Protein 4E1L (pdb70)

Secondary structure (DSSP, 8-state):
-PPPPEEEEEEEEPPPEETTSTTTTS-HHHHHHHHHHHHHHHTT--GGG--EEEEE----SSTT--HHHHHHHHTT--TTS-EEEE--GGGHHHHHHHHHHHHHHTTS-SEEEEEEEEETTTHHHHSBHHHHEEES-----TTEEEETTHHHHHHHHHHHHHHHT--HHHHHHHHHHHHHHHHHHHHTTTTTTTBPPEEEEEETTEEEEE-S-S---TT--HHHHHHPPBSSSTT-S-BTTSB---EEEEEEEEEEEHHHHHHHTPPPSEEEEEEEEEE--GGGTT-THHHHHHHHHHHTT--GGG-SEEEE--SBHHHHHHHHHHHT--GGGBSTT--HHHH---TTTHHHHHHHHHHHHHHHHT-SEEEEEEESSTTEEEEEEEE-/----EEEEEEEEPPPEETTSTTTTS-HHHHHHHHHHHHHHHTT--GGG--EEEEE----SSTT--HHHHHHHHTT--TTS-EEEE--GGGHHHHHHHHHHHHHHTTS-SEEEEEEEEETTTHHHHSBHHHHEEE----SEEEETTHHHHHHHHHHHHHHHT--HHHHHHHHHHHHHHHHHHHHTTTTTTTBPPEEEEETTEEEEEE-S-S---TT--HHHHHTPPBSSSTT-S-BSSSB---EEEEEEEEEEEHHHHHHTT---SEEEEEEEEEE--GGGTT-THHHHHHHHHHHHT--GGG-SEEEE--SBHHHHHHHHHHTT--GGGBSTT--HHHH---TTTHHHHHHHHHHHHHHHHT-SEEEEEEESSTTEEEEEEEE-/--PPPEEEEEEEEPPPEETTSTTTTS-HHHHHHHHHHHHHHHTT--GGG--EEEEE-STT--TT--HHHHHHHHTT--TTS-EEEE--GGGHHHHHHHHHHHHHHTTS-SEEEEEEEEESTTS------HHHHHHHHHHHHHT--HHHHHHHHHHHHHHHHHHHHTTTTTTTBPPEEE----EEE-S-S---TT--HHHHHTSPPSSSTT-S--SSSB---EEEEEEEEEEEHHHHHHHT---SEEEEEEEEEE--GGGTT-THHHHHHHHHHHHT--GGG-SEEEE--SBHHHHHHHHHHTT--GGGBSTT--HHHH---HHHHHHHHHHHHHHHHHHHT-SEEEEEEESSTTEEEEEEEE-/-PPPEEEEEEEEPPPEETTSTTTTS-HHHHHHHHHHHHHHHTT--GGG--EEEEE-SS---TT--HHHHHHHHTT--TTS-EEEE--GGGHHHHHHHHHHHHHHTSS-SEEEEEEEEESTT-S---HHHHHHHHHHHHHHT--HHHHHHHHHHHHHHHHHHHHTTTTTTTBPPEEEEEETTEEEEE-S-S---TT--HHHHTTSPPSSSTT-S--SSSB---EEEEEEEEEEEHHHHHHHT---SEEEEEEEEEE--GGGTT-THHHHHHHHHHHHT--GGG-SEEEE--SBHHHHHHHHHHTT--TTTBSTT--HHHH---HHHHHHHHHHHHHHHHHHHT-SEEEEEEESSTTEEEEEEEE-

CATH classification: 3.40.47.10 (+1 more: 3.40.47.10)

InterPro domains:
  IPR002155 Thiolase [PIRSF000429] (1-391)
  IPR002155 Thiolase [TIGR01930] (6-390)
  IPR002155 Thiolase [cd00751] (5-392)
  IPR016039 Thiolase-like [G3DSA:3.40.47.10] (4-276)
  IPR016039 Thiolase-like [G3DSA:3.40.47.10] (126-390)
  IPR016039 Thiolase-like [SSF53901] (3-270)
  IPR016039 Thiolase-like [SSF53901] (271-391)
  IPR020610 Thiolase, active site [PS00099] (374-387)
  IPR020613 Thiolase, conserved site [PS00737] (339-355)
  IPR020615 Thiolase, acyl-enzyme intermediate active site [PS00098] (84-102)
  IPR020616 Thiolase, N-terminal [PF00108] (4-262)
  IPR020617 Thiolase, C-terminal [PF02803] (271-391)

Nearest PDB structures (foldseek):
  4e1l-assembly1_B  TM=1.003E+00  e=1.264E-92  Clostridioides difficile 630
  4e1l-assembly1_A  TM=9.919E-01  e=3.173E-87  Clostridioides difficile 630
  4e1l-assembly1_D  TM=9.891E-01  e=6.386E-80  Clostridioides difficile 630
  4e1l-assembly1_C  TM=9.851E-01  e=5.908E-79  Clostridioides difficile 630
  8gqg-assembly1_A  TM=8.999E-01  e=3.278E-47  Pseudomonas aeruginosa PAO1

Structure (mmCIF, N/CA/C/O backbone):
data_4E1L
#
_entry.id   4E1L
#
_cell.length_a   103.32
_cell.length_b   78.92
_cell.length_c   127.03
_cell.angle_alpha   90.0
_cell.angle_beta   112.73
_cell.angle_gamma   90.0
#
_symmetry.space_group_name_H-M   'P 1 21 1'
#
loop_
_entity.id
_entity.type
_entity.pdbx_description
1 polymer 'Acetoacetyl-CoA thiolase 2'
2 non-polymer 'IODIDE ION'
3 water water
#
loop_
_atom_site.group_PDB
_atom_site.id
_atom_site.type_symbol
_atom_site.label_atom_id
_atom_site.label_alt_id
_atom_site.label_comp_id
_atom_site.label_asym_id
_atom_site.label_entity_id
_atom_site.label_seq_id
_atom_site.pdbx_PDB_ins_code
_atom_site.Cartn_x
_atom_site.Cartn_y
_atom_site.Cartn_z
_atom_site.occupancy
_atom_site.B_iso_or_equiv
_atom_site.auth_seq_id
_atom_site.auth_comp_id
_atom_site.auth_asym_id
_atom_site.auth_atom_id
_atom_site.pdbx_PDB_model_num
ATOM 1 N N . ASN A 1 2 ? 51.583 74.314 126.250 1.00 88.29 -1 ASN A N 1
ATOM 2 C CA . ASN A 1 2 ? 50.165 74.302 125.905 1.00 88.08 -1 ASN A CA 1
ATOM 3 C C . ASN A 1 2 ? 49.461 73.077 126.486 1.00 85.68 -1 ASN A C 1
ATOM 4 O O . ASN A 1 2 ? 49.911 71.948 126.299 1.00 87.07 -1 ASN A O 1
ATOM 9 N N . ALA A 1 3 ? 48.354 73.305 127.186 1.00 81.70 0 ALA A N 1
ATOM 10 C CA . ALA A 1 3 ? 47.663 72.242 127.913 1.00 77.83 0 ALA A CA 1
ATOM 11 C C . ALA A 1 3 ? 46.679 71.446 127.050 1.00 73.23 0 ALA A C 1
ATOM 12 O O . ALA A 1 3 ? 46.099 71.974 126.101 1.00 73.49 0 ALA A O 1
ATOM 14 N N . MET A 1 4 ? 46.497 70.172 127.391 1.00 87.48 1 MET A N 1
ATOM 15 C CA . MET A 1 4 ? 45.501 69.331 126.733 1.00 80.15 1 MET A CA 1
ATOM 16 C C . MET A 1 4 ? 44.132 69.524 127.367 1.00 74.61 1 MET A C 1
ATOM 17 O O . MET A 1 4 ? 43.991 69.525 128.595 1.00 76.20 1 MET A O 1
ATOM 22 N N . LYS A 1 5 ? 43.122 69.677 126.521 1.00 65.74 2 LYS A N 1
ATOM 23 C CA . LYS A 1 5 ? 41.776 69.962 126.989 1.00 59.16 2 LYS A CA 1
ATOM 24 C C . LYS A 1 5 ? 40.984 68.704 127.346 1.00 53.52 2 LYS A C 1
ATOM 25 O O . LYS A 1 5 ? 41.235 67.619 126.815 1.00 51.59 2 LYS A O 1
ATOM 31 N N . ASP A 1 6 ? 40.043 68.859 128.271 1.00 48.11 3 ASP A N 1
ATOM 32 C CA . ASP A 1 6 ? 39.099 67.802 128.598 1.00 46.89 3 ASP A CA 1
ATOM 33 C C . ASP A 1 6 ? 37.902 67.924 127.665 1.00 42.35 3 ASP A C 1
ATOM 34 O O . ASP A 1 6 ? 37.414 69.028 127.417 1.00 40.18 3 ASP A O 1
ATOM 39 N N . VAL A 1 7 ? 37.433 66.799 127.136 1.00 34.59 4 VAL A N 1
ATOM 40 C CA . VAL A 1 7 ? 36.287 66.841 126.239 1.00 29.86 4 VAL A CA 1
ATOM 41 C C . VAL A 1 7 ? 35.055 66.333 126.968 1.00 26.72 4 VAL A C 1
ATOM 42 O O . VAL A 1 7 ? 35.085 65.285 127.610 1.00 26.40 4 VAL A O 1
ATOM 46 N N . VAL A 1 8 ? 33.978 67.096 126.892 1.00 24.13 5 VAL A N 1
ATOM 47 C CA . VAL A 1 8 ? 32.736 66.689 127.512 1.00 26.20 5 VAL A CA 1
ATOM 48 C C . VAL A 1 8 ? 31.630 66.548 126.472 1.00 28.75 5 VAL A C 1
ATOM 49 O O . VAL A 1 8 ? 31.685 67.145 125.395 1.00 30.43 5 VAL A O 1
ATOM 53 N N . ILE A 1 9 ? 30.645 65.718 126.798 1.00 28.81 6 ILE A N 1
ATOM 54 C CA . ILE A 1 9 ? 29.438 65.559 126.001 1.00 26.94 6 ILE A CA 1
ATOM 55 C C . ILE A 1 9 ? 28.329 66.321 126.706 1.00 31.31 6 ILE A C 1
ATOM 56 O O . ILE A 1 9 ? 28.023 66.054 127.873 1.00 28.56 6 ILE A O 1
ATOM 61 N N . VAL A 1 10 ? 27.745 67.283 126.000 1.00 28.98 7 VAL A N 1
ATOM 62 C CA . VAL A 1 10 ? 26.751 68.169 126.575 1.00 28.44 7 VAL A CA 1
ATOM 63 C C . VAL A 1 10 ? 25.340 67.923 126.048 1.00 26.57 7 VAL A C 1
ATOM 64 O O . VAL A 1 10 ? 24.374 68.451 126.582 1.00 27.94 7 VAL A O 1
ATOM 68 N N . SER A 1 11 ? 25.215 67.114 125.007 1.00 27.45 8 SER A N 1
ATOM 69 C CA . SER A 1 11 ? 23.899 66.797 124.461 1.00 28.60 8 SER A CA 1
ATOM 70 C C . SER A 1 11 ? 23.990 65.457 123.731 1.00 29.25 8 SER A C 1
ATOM 71 O O . SER A 1 11 ? 25.043 65.128 123.179 1.00 28.39 8 SER A O 1
ATOM 74 N N . ALA A 1 12 ? 22.903 64.686 123.738 1.00 25.21 9 ALA A N 1
ATOM 75 C CA . ALA A 1 12 ? 22.919 63.331 123.177 1.00 26.77 9 ALA A CA 1
ATOM 76 C C . ALA A 1 12 ? 21.494 62.851 122.953 1.00 27.77 9 ALA A C 1
ATOM 77 O O . ALA A 1 12 ? 20.668 62.916 123.862 1.00 26.00 9 ALA A O 1
ATOM 79 N N . VAL A 1 13 ? 21.191 62.392 121.741 1.00 22.88 10 VAL A N 1
ATOM 80 C CA . VAL A 1 13 ? 19.826 61.990 121.393 1.00 25.13 10 VAL A CA 1
ATOM 81 C C . VAL A 1 13 ? 19.884 60.902 120.329 1.00 23.19 10 VAL A C 1
ATOM 82 O O . VAL A 1 13 ? 20.851 60.808 119.578 1.00 23.45 10 VAL A O 1
ATOM 86 N N . ARG A 1 14 ? 18.852 60.074 120.261 1.00 26.19 11 ARG A N 1
ATOM 87 C CA . ARG A 1 14 ? 18.743 59.134 119.144 1.00 24.71 11 ARG A CA 1
ATOM 88 C C . ARG A 1 14 ? 17.308 59.094 118.654 1.00 28.30 11 ARG A C 1
ATOM 89 O O . ARG A 1 14 ? 16.384 59.393 119.414 1.00 26.71 11 ARG A O 1
ATOM 97 N N . THR A 1 15 ? 17.115 58.733 117.387 1.00 21.21 12 THR A N 1
ATOM 98 C CA . THR A 1 15 ? 15.773 58.473 116.894 1.00 18.89 12 THR A CA 1
ATOM 99 C C . THR A 1 15 ? 15.403 57.109 117.440 1.00 22.44 12 THR A C 1
ATOM 100 O O . THR A 1 15 ? 16.286 56.376 117.894 1.00 23.69 12 THR A O 1
ATOM 104 N N . PRO A 1 16 ? 14.107 56.739 117.382 1.00 19.73 13 PRO A N 1
ATOM 105 C CA . PRO A 1 16 ? 13.811 55.312 117.551 1.00 22.54 13 PRO A CA 1
ATOM 106 C C . PRO A 1 16 ? 14.547 54.505 116.487 1.00 25.44 13 PRO A C 1
ATOM 107 O O . PRO A 1 16 ? 14.960 55.072 115.483 1.00 26.21 13 PRO A O 1
ATOM 111 N N . ILE A 1 17 ? 14.713 53.206 116.698 1.00 23.42 14 ILE A N 1
ATOM 112 C CA . ILE A 1 17 ? 15.288 52.357 115.662 1.00 22.07 14 ILE A CA 1
ATOM 113 C C . ILE A 1 17 ? 14.183 51.622 114.891 1.00 27.38 14 ILE A C 1
ATOM 114 O O . ILE A 1 17 ? 13.348 50.933 115.485 1.00 27.22 14 ILE A O 1
ATOM 119 N N . GLY A 1 18 ? 14.173 51.795 113.567 1.00 24.61 15 GLY A N 1
ATOM 120 C CA . GLY A 1 18 ? 13.157 51.199 112.711 1.00 24.10 15 GLY A CA 1
ATOM 121 C C . GLY A 1 18 ? 13.557 49.843 112.150 1.00 24.24 15 GLY A C 1
ATOM 122 O O . GLY A 1 18 ? 14.736 49.570 111.980 1.00 24.15 15 GLY A O 1
ATOM 123 N N . SER A 1 19 ? 12.573 48.986 111.892 1.00 26.41 16 SER A N 1
ATOM 124 C CA . SER A 1 19 ? 12.819 47.680 111.285 1.00 27.84 16 SER A CA 1
ATOM 125 C C . SER A 1 19 ? 13.014 47.813 109.778 1.00 29.40 16 SER A C 1
ATOM 126 O O . SER A 1 19 ? 12.661 48.838 109.188 1.00 26.00 16 SER A O 1
ATOM 129 N N . PHE A 1 20 ? 13.568 46.771 109.161 1.00 28.65 17 PHE A N 1
ATOM 130 C CA . PHE A 1 20 ? 13.853 46.782 107.722 1.00 29.63 17 PHE A CA 1
ATOM 131 C C . PHE A 1 20 ? 12.533 46.850 106.961 1.00 31.59 17 PHE A C 1
ATOM 132 O O . PHE A 1 20 ? 11.640 46.039 107.189 1.00 32.65 17 PHE A O 1
ATOM 140 N N . GLY A 1 21 ? 12.403 47.840 106.080 1.00 27.88 18 GLY A N 1
ATOM 141 C CA . GLY A 1 21 ? 11.151 48.089 105.389 1.00 28.88 18 GLY A CA 1
ATOM 142 C C . GLY A 1 21 ? 10.031 48.450 106.344 1.00 31.48 18 GLY A C 1
ATOM 143 O O . GLY A 1 21 ? 8.863 48.244 106.032 1.00 33.19 18 GLY A O 1
ATOM 144 N N . GLY A 1 22 ? 10.379 49.004 107.506 1.00 28.14 19 GLY A N 1
ATOM 145 C CA . GLY A 1 22 ? 9.377 49.353 108.500 1.00 27.76 19 GLY A CA 1
ATOM 146 C C . GLY A 1 22 ? 9.053 50.837 108.545 1.00 29.33 19 GLY A C 1
ATOM 147 O O . GLY A 1 22 ? 8.942 51.492 107.505 1.00 29.56 19 GLY A O 1
ATOM 148 N N . VAL A 1 23 ? 8.928 51.370 109.755 1.00 29.96 20 VAL A N 1
ATOM 149 C CA . VAL A 1 23 ? 8.405 52.719 109.961 1.00 31.24 20 VAL A CA 1
ATOM 150 C C . VAL A 1 23 ? 9.182 53.821 109.234 1.00 29.37 20 VAL A C 1
ATOM 151 O O . VAL A 1 23 ? 8.601 54.836 108.849 1.00 29.89 20 VAL A O 1
ATOM 155 N N . PHE A 1 24 ? 10.485 53.630 109.047 1.00 26.08 21 PHE A N 1
ATOM 156 C CA . PHE A 1 24 ? 11.316 54.659 108.426 1.00 25.87 21 PHE A CA 1
ATOM 157 C C . PHE A 1 24 ? 11.675 54.320 106.973 1.00 28.49 21 PHE A C 1
ATOM 158 O O . PHE A 1 24 ? 12.657 54.846 106.431 1.00 30.03 21 PHE A O 1
ATOM 166 N N . LYS A 1 25 ? 10.886 53.462 106.324 1.00 30.57 22 LYS A N 1
ATOM 167 C CA . LYS A 1 25 ? 11.174 53.124 104.925 1.00 33.83 22 LYS A CA 1
ATOM 168 C C . LYS A 1 25 ? 11.178 54.371 104.042 1.00 35.26 22 LYS A C 1
ATOM 169 O O . LYS A 1 25 ? 11.884 54.419 103.045 1.00 35.03 22 LYS A O 1
ATOM 175 N N . ASN A 1 26 ? 10.426 55.394 104.439 1.00 34.70 23 ASN A N 1
ATOM 176 C CA . ASN A 1 26 ? 10.348 56.628 103.653 1.00 32.68 23 ASN A CA 1
ATOM 177 C C . ASN A 1 26 ? 11.040 57.824 104.311 1.00 32.83 23 ASN A C 1
ATOM 178 O O . ASN A 1 26 ? 10.818 58.965 103.916 1.00 39.04 23 ASN A O 1
ATOM 183 N N . THR A 1 27 ? 11.866 57.567 105.316 1.00 28.96 24 THR A N 1
ATOM 184 C CA . THR A 1 27 ? 12.548 58.635 106.033 1.00 29.48 24 THR A CA 1
ATOM 185 C C . THR A 1 27 ? 14.050 58.425 105.881 1.00 29.13 24 THR A C 1
ATOM 186 O O . THR A 1 27 ? 14.642 57.604 106.576 1.00 27.82 24 THR A O 1
ATOM 190 N N . SER A 1 28 ? 14.661 59.173 104.971 1.00 29.08 25 SER A N 1
ATOM 191 C CA . SER A 1 28 ? 16.043 58.929 104.561 1.00 27.05 25 SER A CA 1
ATOM 192 C C . SER A 1 28 ? 17.051 59.040 105.709 1.00 28.51 25 SER A C 1
ATOM 193 O O . SER A 1 28 ? 16.741 59.583 106.769 1.00 27.77 25 SER A O 1
ATOM 196 N N . ALA A 1 29 ? 18.264 58.558 105.459 1.00 24.76 26 ALA A N 1
ATOM 197 C CA . ALA A 1 29 ? 19.358 58.674 106.411 1.00 26.33 26 ALA A CA 1
ATOM 198 C C . ALA A 1 29 ? 19.669 60.135 106.681 1.00 27.72 26 ALA A C 1
ATOM 199 O O . ALA A 1 29 ? 19.982 60.506 107.808 1.00 23.29 26 ALA A O 1
ATOM 201 N N . VAL A 1 30 ? 19.570 60.969 105.649 1.00 24.50 27 VAL A N 1
ATOM 202 C CA . VAL A 1 30 ? 19.727 62.414 105.842 1.00 22.29 27 VAL A CA 1
ATOM 203 C C . VAL A 1 30 ? 18.633 63.025 106.712 1.00 23.07 27 VAL A C 1
ATOM 204 O O . VAL A 1 30 ? 18.914 63.858 107.579 1.00 22.66 27 VAL A O 1
ATOM 208 N N . GLN A 1 31 ? 17.386 62.620 106.495 1.00 25.26 28 GLN A N 1
ATOM 209 C CA . GLN A 1 31 ? 16.288 63.144 107.311 1.00 27.55 28 GLN A CA 1
ATOM 210 C C . GLN A 1 31 ? 16.431 62.735 108.778 1.00 25.91 28 GLN A C 1
ATOM 211 O O . GLN A 1 31 ? 16.240 63.550 109.691 1.00 26.56 28 GLN A O 1
ATOM 217 N N . LEU A 1 32 ? 16.725 61.458 108.999 1.00 23.54 29 LEU A N 1
ATOM 218 C CA . LEU A 1 32 ? 16.895 60.924 110.354 1.00 23.68 29 LEU A CA 1
ATOM 219 C C . LEU A 1 32 ? 18.018 61.652 111.076 1.00 23.76 29 LEU A C 1
ATOM 220 O O . LEU A 1 32 ? 17.884 62.029 112.243 1.00 25.50 29 LEU A O 1
ATOM 225 N N . GLY A 1 33 ? 19.124 61.858 110.366 1.00 21.82 30 GLY A N 1
ATOM 226 C CA . GLY A 1 33 ? 20.264 62.559 110.921 1.00 20.15 30 GLY A CA 1
ATOM 227 C C . GLY A 1 33 ? 19.949 64.017 111.213 1.00 25.20 30 GLY A C 1
ATOM 228 O O . GLY A 1 33 ? 20.333 64.547 112.254 1.00 24.97 30 GLY A O 1
ATOM 229 N N . THR A 1 34 ? 19.239 64.668 110.295 1.00 25.71 31 THR A N 1
ATOM 230 C CA . THR A 1 34 ? 18.851 66.066 110.483 1.00 23.19 31 THR A CA 1
ATOM 231 C C . THR A 1 34 ? 17.959 66.229 111.722 1.00 28.93 31 THR A C 1
ATOM 232 O O . THR A 1 34 ? 18.173 67.131 112.541 1.00 31.38 31 THR A O 1
ATOM 236 N N . ILE A 1 35 ? 16.975 65.347 111.878 1.00 26.63 32 ILE A N 1
ATOM 237 C CA . ILE A 1 35 ? 16.114 65.397 113.061 1.00 30.42 32 ILE A CA 1
ATOM 238 C C . ILE A 1 35 ? 16.926 65.261 114.354 1.00 32.41 32 ILE A C 1
ATOM 239 O O . ILE A 1 35 ? 16.745 66.021 115.306 1.00 29.78 32 ILE A O 1
ATOM 244 N N . ALA A 1 36 ? 17.838 64.302 114.390 1.00 27.76 33 ALA A N 1
ATOM 245 C CA . ALA A 1 36 ? 18.639 64.112 115.598 1.00 26.75 33 ALA A CA 1
ATOM 246 C C . ALA A 1 36 ? 19.603 65.288 115.841 1.00 26.01 33 ALA A C 1
ATOM 247 O O . ALA A 1 36 ? 19.812 65.705 116.975 1.00 27.07 33 ALA A O 1
ATOM 249 N N . VAL A 1 37 ? 20.204 65.820 114.778 1.00 26.98 34 VAL A N 1
ATOM 250 C CA . VAL A 1 37 ? 21.103 66.966 114.943 1.00 25.55 34 VAL A CA 1
ATOM 251 C C . VAL A 1 37 ? 20.367 68.210 115.462 1.00 27.99 34 VAL A C 1
ATOM 252 O O . VAL A 1 37 ? 20.820 68.844 116.421 1.00 25.18 34 VAL A O 1
ATOM 256 N N . LYS A 1 38 ? 19.247 68.567 114.834 1.00 26.45 35 LYS A N 1
ATOM 257 C CA . LYS A 1 38 ? 18.468 69.727 115.293 1.00 27.13 35 LYS A CA 1
ATOM 258 C C . LYS A 1 38 ? 18.006 69.587 116.750 1.00 31.85 35 LYS A C 1
ATOM 259 O O . LYS A 1 38 ? 18.050 70.556 117.517 1.00 27.84 35 LYS A O 1
ATOM 265 N N . GLU A 1 39 ? 17.588 68.384 117.144 1.00 32.22 36 GLU A N 1
ATOM 266 C CA . GLU A 1 39 ? 17.160 68.157 118.531 1.00 32.20 36 GLU A CA 1
ATOM 267 C C . GLU A 1 39 ? 18.308 68.257 119.545 1.00 29.88 36 GLU A C 1
ATOM 268 O O . GLU A 1 39 ? 18.137 68.797 120.642 1.00 32.39 36 GLU A O 1
ATOM 274 N N . ALA A 1 40 ? 19.472 67.731 119.178 1.00 28.32 37 ALA A N 1
ATOM 275 C CA . ALA A 1 40 ? 20.655 67.805 120.022 1.00 27.80 37 ALA A CA 1
ATOM 276 C C . ALA A 1 40 ? 20.990 69.265 120.298 1.00 28.80 37 ALA A C 1
ATOM 277 O O . ALA A 1 40 ? 21.210 69.658 121.449 1.00 29.32 37 ALA A O 1
ATOM 279 N N . ILE A 1 41 ? 20.993 70.062 119.234 1.00 27.90 38 ILE A N 1
ATOM 280 C CA . ILE A 1 41 ? 21.253 71.493 119.327 1.00 29.37 38 ILE A CA 1
ATOM 281 C C . ILE A 1 41 ? 20.188 72.204 120.158 1.00 33.36 38 ILE A C 1
ATOM 282 O O . ILE A 1 41 ? 20.507 72.938 121.096 1.00 35.68 38 ILE A O 1
ATOM 287 N N . SER A 1 42 ? 18.926 71.975 119.816 1.00 32.26 39 SER A N 1
ATOM 288 C CA . SER A 1 42 ? 17.807 72.633 120.495 1.00 35.27 39 SER A CA 1
ATOM 289 C C . SER A 1 42 ? 17.744 72.377 122.006 1.00 32.78 39 SER A C 1
ATOM 290 O O . SER A 1 42 ? 17.461 73.287 122.791 1.00 33.05 39 SER A O 1
ATOM 293 N N . ARG A 1 43 ? 18.027 71.149 122.424 1.00 33.34 40 ARG A N 1
ATOM 294 C CA . ARG A 1 43 ? 17.912 70.799 123.842 1.00 36.12 40 ARG A CA 1
ATOM 295 C C . ARG A 1 43 ? 18.836 71.607 124.744 1.00 39.40 40 ARG A C 1
ATOM 296 O O . ARG A 1 43 ? 18.563 71.785 125.930 1.00 41.09 40 ARG A O 1
ATOM 304 N N . VAL A 1 44 ? 19.938 72.093 124.193 1.00 34.94 41 VAL A N 1
ATOM 305 C CA . VAL A 1 44 ? 20.877 72.841 125.009 1.00 34.54 41 VAL A CA 1
ATOM 306 C C . VAL A 1 44 ? 20.919 74.294 124.550 1.00 33.76 41 VAL A C 1
ATOM 307 O O . VAL A 1 44 ? 21.805 75.042 124.935 1.00 38.33 41 VAL A O 1
ATOM 311 N N . GLY A 1 45 ? 19.946 74.676 123.725 1.00 34.28 42 GLY A N 1
ATOM 312 C CA . GLY A 1 45 ? 19.838 76.038 123.215 1.00 34.92 42 GLY A CA 1
ATOM 313 C C . GLY A 1 45 ? 21.108 76.587 122.583 1.00 35.51 42 GLY A C 1
ATOM 314 O O . GLY A 1 45 ? 21.468 77.748 122.778 1.00 36.42 42 GLY A O 1
ATOM 315 N N . LEU A 1 46 ? 21.794 75.749 121.815 1.00 30.46 43 LEU A N 1
ATOM 316 C CA . LEU A 1 46 ? 23.091 76.117 121.271 1.00 33.52 43 LEU A CA 1
ATOM 317 C C . LEU A 1 46 ? 22.938 77.025 120.054 1.00 35.20 43 LEU A C 1
ATOM 318 O O . LEU A 1 46 ? 22.166 76.736 119.136 1.00 38.12 43 LEU A O 1
ATOM 323 N N . ASN A 1 47 ? 23.662 78.137 120.059 1.00 34.59 44 ASN A N 1
ATOM 324 C CA . ASN A 1 47 ? 23.722 79.002 118.889 1.00 38.10 44 ASN A CA 1
ATOM 325 C C . ASN A 1 47 ? 24.479 78.307 117.751 1.00 35.52 44 ASN A C 1
ATOM 326 O O . ASN A 1 47 ? 25.577 77.795 117.955 1.00 35.27 44 ASN A O 1
ATOM 331 N N . LEU A 1 48 ? 23.890 78.300 116.561 1.00 33.52 45 LEU A N 1
ATOM 332 C CA . LEU A 1 48 ? 24.501 77.662 115.394 1.00 36.36 45 LEU A CA 1
ATOM 333 C C . LEU A 1 48 ? 25.891 78.208 115.058 1.00 37.61 45 LEU A C 1
ATOM 334 O O . LEU A 1 48 ? 26.699 77.516 114.432 1.00 34.07 45 LEU A O 1
ATOM 339 N N . SER A 1 49 ? 26.159 79.446 115.476 1.00 34.20 46 SER A N 1
ATOM 340 C CA . SER A 1 49 ? 27.422 80.112 115.171 1.00 33.69 46 SER A CA 1
ATOM 341 C C . SER A 1 49 ? 28.585 79.558 116.000 1.00 35.15 46 SER A C 1
ATOM 342 O O . SER A 1 49 ? 29.747 79.830 115.708 1.00 38.22 46 SER A O 1
ATOM 345 N N . GLU A 1 50 ? 28.264 78.778 117.027 1.00 33.91 47 GLU A N 1
ATOM 346 C CA . GLU A 1 50 ? 29.279 78.166 117.892 1.00 33.78 47 GLU A CA 1
ATOM 347 C C . GLU A 1 50 ? 29.826 76.827 117.392 1.00 31.21 47 GLU A C 1
ATOM 348 O O . GLU A 1 50 ? 30.849 76.349 117.888 1.00 33.38 47 GLU A O 1
ATOM 354 N N . ILE A 1 51 ? 29.148 76.218 116.422 1.00 27.59 48 ILE A N 1
ATOM 355 C CA . ILE A 1 51 ? 29.545 74.893 115.926 1.00 24.82 48 ILE A CA 1
ATOM 356 C C . ILE A 1 51 ? 30.769 74.993 115.015 1.00 27.31 48 ILE A C 1
ATOM 357 O O . ILE A 1 51 ? 30.749 75.728 114.033 1.00 30.39 48 ILE A O 1
ATOM 362 N N . ASP A 1 52 ? 31.825 74.249 115.344 1.00 26.93 49 ASP A N 1
ATOM 363 C CA . ASP A 1 52 ? 33.083 74.304 114.588 1.00 26.59 49 ASP A CA 1
ATOM 364 C C . ASP A 1 52 ? 33.200 73.206 113.525 1.00 26.85 49 ASP A C 1
ATOM 365 O O . ASP A 1 52 ? 33.804 73.407 112.469 1.00 28.66 49 ASP A O 1
ATOM 370 N N . GLU A 1 53 ? 32.625 72.042 113.800 1.00 27.28 50 GLU A N 1
ATOM 371 C CA . GLU A 1 53 ? 32.749 70.928 112.867 1.00 24.82 50 GLU A CA 1
ATOM 372 C C . GLU A 1 53 ? 31.634 69.906 113.082 1.00 27.42 50 GLU A C 1
ATOM 373 O O . GLU A 1 53 ? 31.054 69.812 114.169 1.00 24.09 50 GLU A O 1
ATOM 379 N N . VAL A 1 54 ? 31.360 69.133 112.039 1.00 22.05 51 VAL A N 1
ATOM 380 C CA . VAL A 1 54 ? 30.348 68.087 112.070 1.00 22.03 51 VAL A CA 1
ATOM 381 C C . VAL A 1 54 ? 30.983 66.815 111.515 1.00 23.26 51 VAL A C 1
ATOM 382 O O . VAL A 1 54 ? 31.575 66.840 110.444 1.00 25.04 51 VAL A O 1
ATOM 386 N N . ILE A 1 55 ? 30.885 65.717 112.259 1.00 21.74 52 ILE A N 1
ATOM 387 C CA . ILE A 1 55 ? 31.483 64.446 111.865 1.00 25.26 52 ILE A CA 1
ATOM 388 C C . ILE A 1 55 ? 30.462 63.340 112.073 1.00 24.58 52 ILE A C 1
ATOM 389 O O . ILE A 1 55 ? 30.106 63.009 113.208 1.00 24.69 52 ILE A O 1
ATOM 394 N N . ILE A 1 56 ? 29.979 62.762 110.980 1.00 22.18 53 ILE A N 1
ATOM 395 C CA . ILE A 1 56 ? 28.858 61.838 111.087 1.00 22.94 53 ILE A CA 1
ATOM 396 C C . ILE A 1 56 ? 29.129 60.509 110.387 1.00 23.73 53 ILE A C 1
ATOM 397 O O . ILE A 1 56 ? 29.566 60.476 109.230 1.00 22.06 53 ILE A O 1
ATOM 402 N N . GLY A 1 57 ? 28.883 59.416 111.109 1.00 25.24 54 GLY A N 1
ATOM 403 C CA . GLY A 1 57 ? 29.005 58.079 110.555 1.00 18.44 54 GLY A CA 1
ATOM 404 C C . GLY A 1 57 ? 27.887 57.737 109.581 1.00 19.31 54 GLY A C 1
ATOM 405 O O . GLY A 1 57 ? 26.725 58.083 109.795 1.00 20.32 54 GLY A O 1
ATOM 406 N N . ASN A 1 58 ? 28.248 57.067 108.495 1.00 22.14 55 ASN A N 1
ATOM 407 C CA . ASN A 1 58 ? 27.279 56.557 107.537 1.00 24.38 55 ASN A CA 1
ATOM 408 C C . ASN A 1 58 ? 27.997 55.582 106.614 1.00 22.42 55 ASN A C 1
ATOM 409 O O . ASN A 1 58 ? 29.088 55.880 106.144 1.00 26.83 55 ASN A O 1
ATOM 414 N N . VAL A 1 59 ? 27.412 54.415 106.370 1.00 19.69 56 VAL A N 1
ATOM 415 C CA . VAL A 1 59 ? 28.116 53.411 105.586 1.00 21.30 56 VAL A CA 1
ATOM 416 C C . VAL A 1 59 ? 27.675 53.360 104.122 1.00 25.10 56 VAL A C 1
ATOM 417 O O . VAL A 1 59 ? 28.499 53.377 103.223 1.00 26.65 56 VAL A O 1
ATOM 421 N N . LEU A 1 60 ? 26.369 53.320 103.897 1.00 25.73 57 LEU A N 1
ATOM 422 C CA . LEU A 1 60 ? 25.830 53.013 102.582 1.00 33.83 57 LEU A CA 1
ATOM 423 C C . LEU A 1 60 ? 25.494 54.279 101.785 1.00 48.69 57 LEU A C 1
ATOM 424 O O . LEU A 1 60 ? 24.424 54.853 101.946 1.00 55.74 57 LEU A O 1
ATOM 429 N N . GLN A 1 61 ? 26.411 54.717 100.932 1.00 58.88 58 GLN A N 1
ATOM 430 C CA . GLN A 1 61 ? 26.202 55.940 100.150 1.00 63.56 58 GLN A CA 1
ATOM 431 C C . GLN A 1 61 ? 25.969 55.630 98.668 1.00 63.72 58 GLN A C 1
ATOM 432 O O . GLN A 1 61 ? 26.480 54.638 98.144 1.00 53.44 58 GLN A O 1
ATOM 438 N N . THR A 1 62 ? 25.225 56.504 97.993 1.00 74.12 59 THR A N 1
ATOM 439 C CA . THR A 1 62 ? 24.831 56.280 96.602 1.00 82.92 59 THR A CA 1
ATOM 440 C C . THR A 1 62 ? 25.998 56.362 95.611 1.00 86.43 59 THR A C 1
ATOM 441 O O . THR A 1 62 ? 25.823 56.100 94.422 1.00 88.23 59 THR A O 1
ATOM 445 N N . GLY A 1 63 ? 27.180 56.726 96.098 1.00 86.01 60 GLY A N 1
ATOM 446 C CA . GLY A 1 63 ? 28.367 56.768 95.261 1.00 85.04 60 GLY A CA 1
ATOM 447 C C . GLY A 1 63 ? 29.487 57.589 95.870 1.00 80.84 60 GLY A C 1
ATOM 448 O O . GLY A 1 63 ? 29.334 58.156 96.950 1.00 78.67 60 GLY A O 1
ATOM 449 N N . LEU A 1 64 ? 30.621 57.645 95.180 1.00 79.56 61 LEU A N 1
ATOM 450 C CA . LEU A 1 64 ? 31.727 58.488 95.613 1.00 79.28 61 LEU A CA 1
ATOM 451 C C . LEU A 1 64 ? 31.347 59.952 95.431 1.00 76.48 61 LEU A C 1
ATOM 452 O O . LEU A 1 64 ? 30.581 60.296 94.531 1.00 76.25 61 LEU A O 1
ATOM 457 N N . GLY A 1 65 ? 31.872 60.813 96.293 1.00 73.20 62 GLY A N 1
ATOM 458 C CA . GLY A 1 65 ? 31.598 62.233 96.187 1.00 70.80 62 GLY A CA 1
ATOM 459 C C . GLY A 1 65 ? 30.435 62.694 97.045 1.00 67.09 62 GLY A C 1
ATOM 460 O O . GLY A 1 65 ? 30.159 63.890 97.131 1.00 66.30 62 GLY A O 1
ATOM 461 N N . GLN A 1 66 ? 29.751 61.750 97.684 1.00 63.27 63 GLN A N 1
ATOM 462 C CA . GLN A 1 66 ? 28.631 62.096 98.551 1.00 56.85 63 GLN A CA 1
ATOM 463 C C . GLN A 1 66 ? 29.092 62.404 99.976 1.00 50.15 63 GLN A C 1
ATOM 464 O O . GLN A 1 66 ? 29.851 61.644 100.579 1.00 55.53 63 GLN A O 1
ATOM 470 N N . ASN A 1 67 ? 28.633 63.530 100.510 1.00 41.25 64 ASN A N 1
ATOM 471 C CA . ASN A 1 67 ? 28.977 63.928 101.869 1.00 36.17 64 ASN A CA 1
ATOM 472 C C . ASN A 1 67 ? 27.690 64.074 102.676 1.00 31.38 64 ASN A C 1
ATOM 473 O O . ASN A 1 67 ? 27.140 65.168 102.809 1.00 30.75 64 ASN A O 1
ATOM 478 N N . VAL A 1 68 ? 27.197 62.948 103.176 1.00 22.27 65 VAL A N 1
ATOM 479 C CA . VAL A 1 68 ? 25.955 62.920 103.936 1.00 25.69 65 VAL A CA 1
ATOM 480 C C . VAL A 1 68 ? 26.043 63.859 105.143 1.00 24.52 65 VAL A C 1
ATOM 481 O O . VAL A 1 68 ? 25.089 64.561 105.441 1.00 25.93 65 VAL A O 1
ATOM 485 N N . ALA A 1 69 ? 27.194 63.888 105.816 1.00 23.70 66 ALA A N 1
ATOM 486 C CA . ALA A 1 69 ? 27.354 64.783 106.966 1.00 23.73 66 ALA A CA 1
ATOM 487 C C . ALA A 1 69 ? 27.141 66.239 106.578 1.00 26.32 66 ALA A C 1
ATOM 488 O O . ALA A 1 69 ? 26.497 66.984 107.308 1.00 27.47 66 ALA A O 1
ATOM 490 N N . ARG A 1 70 ? 27.664 66.644 105.421 1.00 26.12 67 ARG A N 1
ATOM 491 C CA . ARG A 1 70 ? 27.507 68.034 104.988 1.00 29.45 67 ARG A CA 1
ATOM 492 C C . ARG A 1 70 ? 26.050 68.366 104.633 1.00 28.85 67 ARG A C 1
ATOM 493 O O . ARG A 1 70 ? 25.568 69.466 104.928 1.00 29.57 67 ARG A O 1
ATOM 501 N N . GLN A 1 71 ? 25.358 67.416 104.008 1.00 28.57 68 GLN A N 1
ATOM 502 C CA . GLN A 1 71 ? 23.941 67.574 103.687 1.00 30.10 68 GLN A CA 1
ATOM 503 C C . GLN A 1 71 ? 23.148 67.782 104.964 1.00 27.41 68 GLN A C 1
ATOM 504 O O . GLN A 1 71 ? 22.289 68.666 105.059 1.00 28.14 68 GLN A O 1
ATOM 510 N N . ILE A 1 72 ? 23.446 66.965 105.965 1.00 28.28 69 ILE A N 1
ATOM 511 C CA . ILE A 1 72 ? 22.778 67.095 107.246 1.00 26.65 69 ILE A CA 1
ATOM 512 C C . ILE A 1 72 ? 23.056 68.459 107.878 1.00 25.82 69 ILE A C 1
ATOM 513 O O . ILE A 1 72 ? 22.140 69.119 108.374 1.00 26.55 69 ILE A O 1
ATOM 518 N N . ALA A 1 73 ? 24.317 68.886 107.864 1.00 25.07 70 ALA A N 1
ATOM 519 C CA . ALA A 1 73 ? 24.686 70.142 108.528 1.00 29.80 70 ALA A CA 1
ATOM 520 C C . ALA A 1 73 ? 23.969 71.327 107.877 1.00 28.33 70 ALA A C 1
ATOM 521 O O . ALA A 1 73 ? 23.528 72.256 108.558 1.00 30.84 70 ALA A O 1
ATOM 523 N N . ILE A 1 74 ? 23.853 71.271 106.556 1.00 27.95 71 ILE A N 1
ATOM 524 C CA . ILE A 1 74 ? 23.158 72.295 105.785 1.00 34.79 71 ILE A CA 1
ATOM 525 C C . ILE A 1 74 ? 21.671 72.297 106.134 1.00 34.87 71 ILE A C 1
ATOM 526 O O . ILE A 1 74 ? 21.115 73.335 106.497 1.00 33.90 71 ILE A O 1
ATOM 531 N N . ASN A 1 75 ? 21.040 71.127 106.051 1.00 35.83 72 ASN A N 1
ATOM 532 C CA . ASN A 1 75 ? 19.647 70.967 106.473 1.00 35.91 72 ASN A CA 1
ATOM 533 C C . ASN A 1 75 ? 19.387 71.453 107.892 1.00 33.86 72 ASN A C 1
ATOM 534 O O . ASN A 1 75 ? 18.297 71.921 108.213 1.00 35.49 72 ASN A O 1
ATOM 539 N N . ALA A 1 76 ? 20.391 71.341 108.748 1.00 29.24 73 ALA A N 1
ATOM 540 C CA . ALA A 1 76 ? 20.233 71.766 110.135 1.00 26.87 73 ALA A CA 1
ATOM 541 C C . ALA A 1 76 ? 20.482 73.260 110.305 1.00 36.50 73 ALA A C 1
ATOM 542 O O . ALA A 1 76 ? 20.362 73.793 111.412 1.00 40.01 73 ALA A O 1
ATOM 544 N N . GLY A 1 77 ? 20.855 73.929 109.219 1.00 37.72 74 GLY A N 1
ATOM 545 C CA . GLY A 1 77 ? 21.101 75.360 109.271 1.00 41.33 74 GLY A CA 1
ATOM 546 C C . GLY A 1 77 ? 22.474 75.754 109.795 1.00 40.13 74 GLY A C 1
ATOM 547 O O . GLY A 1 77 ? 22.685 76.896 110.198 1.00 40.65 74 GLY A O 1
ATOM 548 N N . ILE A 1 78 ? 23.417 74.819 109.787 1.00 34.88 75 ILE A N 1
ATOM 549 C CA . ILE A 1 78 ? 24.787 75.139 110.180 1.00 36.12 75 ILE A CA 1
ATOM 550 C C . ILE A 1 78 ? 25.485 75.862 109.022 1.00 33.61 75 ILE A C 1
ATOM 551 O O . ILE A 1 78 ? 25.333 75.471 107.861 1.00 30.21 75 ILE A O 1
ATOM 556 N N . PRO A 1 79 ? 26.226 76.942 109.328 1.00 35.35 76 PRO A N 1
ATOM 557 C CA . PRO A 1 79 ? 26.847 77.764 108.280 1.00 36.42 76 PRO A CA 1
ATOM 558 C C . PRO A 1 79 ? 27.711 76.958 107.313 1.00 35.09 76 PRO A C 1
ATOM 559 O O . PRO A 1 79 ? 28.411 76.028 107.731 1.00 30.62 76 PRO A O 1
ATOM 563 N N . ASN A 1 80 ? 27.660 77.317 106.032 1.00 30.42 77 ASN A N 1
ATOM 564 C CA . ASN A 1 80 ? 28.370 76.574 104.999 1.00 31.78 77 ASN A CA 1
ATOM 565 C C . ASN A 1 80 ? 29.881 76.573 105.181 1.00 31.50 77 ASN A C 1
ATOM 566 O O . ASN A 1 80 ? 30.581 75.713 104.637 1.00 29.55 77 ASN A O 1
ATOM 571 N N . SER A 1 81 ? 30.382 77.540 105.945 1.00 31.15 78 SER A N 1
ATOM 572 C CA . SER A 1 81 ? 31.809 77.650 106.204 1.00 25.49 78 SER A CA 1
ATOM 573 C C . SER A 1 81 ? 32.298 76.514 107.104 1.00 23.77 78 SER A C 1
ATOM 574 O O . SER A 1 81 ? 33.476 76.185 107.098 1.00 27.84 78 SER A O 1
ATOM 577 N N . VAL A 1 82 ? 31.390 75.925 107.879 1.00 24.03 79 VAL A N 1
ATOM 578 C CA . VAL A 1 82 ? 31.743 74.817 108.768 1.00 26.72 79 VAL A CA 1
ATOM 579 C C . VAL A 1 82 ? 32.029 73.548 107.965 1.00 26.78 79 VAL A C 1
ATOM 580 O O . VAL A 1 82 ? 31.232 73.149 107.111 1.00 26.70 79 VAL A O 1
ATOM 584 N N . PRO A 1 83 ? 33.189 72.923 108.213 1.00 26.96 80 PRO A N 1
ATOM 585 C CA . PRO A 1 83 ? 33.491 71.667 107.520 1.00 27.77 80 PRO A CA 1
ATOM 586 C C . PRO A 1 83 ? 32.768 70.484 108.155 1.00 28.59 80 PRO A C 1
ATOM 587 O O . PRO A 1 83 ? 32.657 70.396 109.380 1.00 25.79 80 PRO A O 1
ATOM 591 N N . SER A 1 84 ? 32.281 69.584 107.309 1.00 27.80 81 SER A N 1
ATOM 592 C CA . SER A 1 84 ? 31.603 68.390 107.768 1.00 29.58 81 SER A CA 1
ATOM 593 C C . SER A 1 84 ? 32.236 67.197 107.100 1.00 31.18 81 SER A C 1
ATOM 594 O O . SER A 1 84 ? 32.641 67.278 105.941 1.00 31.58 81 SER A O 1
ATOM 597 N N . TYR A 1 85 ? 32.321 66.089 107.828 1.00 27.09 82 TYR A N 1
ATOM 598 C CA . TYR A 1 85 ? 32.951 64.882 107.307 1.00 25.63 82 TYR A CA 1
ATOM 599 C C . TYR A 1 85 ? 32.095 63.664 107.547 1.00 28.03 82 TYR A C 1
ATOM 600 O O . TYR A 1 85 ? 31.542 63.484 108.635 1.00 24.72 82 TYR A O 1
ATOM 609 N N . THR A 1 86 ? 32.001 62.814 106.534 1.00 24.49 83 THR A N 1
ATOM 610 C CA . THR A 1 86 ? 31.262 61.582 106.683 1.00 21.82 83 THR A CA 1
ATOM 611 C C . THR A 1 86 ? 32.242 60.458 106.966 1.00 24.17 83 THR A C 1
ATOM 612 O O . THR A 1 86 ? 33.238 60.294 106.268 1.00 23.88 83 THR A O 1
ATOM 616 N N . VAL A 1 87 ? 31.971 59.700 108.020 1.00 23.01 84 VAL A N 1
ATOM 617 C CA . VAL A 1 87 ? 32.846 58.611 108.403 1.00 24.40 84 VAL A CA 1
ATOM 618 C C . VAL A 1 87 ? 32.241 57.294 107.975 1.00 24.82 84 VAL A C 1
ATOM 619 O O . VAL A 1 87 ? 31.156 56.914 108.406 1.00 27.66 84 VAL A O 1
ATOM 623 N N . ASN A 1 88 ? 32.939 56.601 107.094 1.00 25.74 85 ASN A N 1
ATOM 624 C CA . ASN A 1 88 ? 32.582 55.240 106.796 1.00 32.26 85 ASN A CA 1
ATOM 625 C C . ASN A 1 88 ? 33.670 54.347 107.386 1.00 39.66 85 ASN A C 1
ATOM 626 O O . ASN A 1 88 ? 34.768 54.219 106.834 1.00 41.22 85 ASN A O 1
ATOM 631 N N . LYS A 1 89 ? 33.359 53.754 108.530 1.00 41.92 86 LYS A N 1
ATOM 632 C CA . LYS A 1 89 ? 34.240 52.791 109.167 1.00 44.24 86 LYS A CA 1
ATOM 633 C C . LYS A 1 89 ? 33.380 51.606 109.536 1.00 43.94 86 LYS A C 1
ATOM 634 O O . LYS A 1 89 ? 33.516 51.040 110.633 1.00 45.51 86 LYS A O 1
ATOM 640 N N . LEU A 1 90 ? 32.466 51.266 108.626 1.00 37.28 87 LEU A N 1
ATOM 641 C CA . LEU A 1 90 ? 31.556 50.151 108.824 1.00 42.76 87 LEU A CA 1
ATOM 642 C C . LEU A 1 90 ? 30.832 50.189 110.174 1.00 41.79 87 LEU A C 1
ATOM 643 O O . LEU A 1 90 ? 30.225 51.222 110.552 1.00 34.17 87 LEU A O 1
ATOM 648 N N . CYS A 1 91 ? 30.927 49.072 110.901 1.00 33.34 88 CYS A N 1
ATOM 649 C CA A CYS A 1 91 ? 30.159 48.934 112.136 0.47 35.58 88 CYS A CA 1
ATOM 650 C CA B CYS A 1 91 ? 30.230 48.873 112.178 0.53 36.02 88 CYS A CA 1
ATOM 651 C C . CYS A 1 91 ? 30.484 49.988 113.193 1.00 32.09 88 CYS A C 1
ATOM 652 O O . CYS A 1 91 ? 29.607 50.375 113.963 1.00 34.32 88 CYS A O 1
ATOM 657 N N . GLY A 1 92 ? 31.712 50.476 113.221 1.00 26.90 89 GLY A N 1
ATOM 658 C CA . GLY A 1 92 ? 32.077 51.414 114.267 1.00 25.58 89 GLY A CA 1
ATOM 659 C C . GLY A 1 92 ? 32.007 52.879 113.900 1.00 23.74 89 GLY A C 1
ATOM 660 O O . GLY A 1 92 ? 32.447 53.712 114.690 1.00 25.92 89 GLY A O 1
ATOM 661 N N . SER A 1 93 ? 31.454 53.203 112.725 1.00 22.52 90 SER A N 1
ATOM 662 C CA . SER A 1 93 ? 31.447 54.595 112.236 1.00 20.36 90 SER A CA 1
ATOM 663 C C . SER A 1 93 ? 30.927 55.608 113.241 1.00 21.56 90 SER A C 1
ATOM 664 O O . SER A 1 93 ? 31.499 56.682 113.391 1.00 24.14 90 SER A O 1
ATOM 667 N N . GLY A 1 94 ? 29.824 55.275 113.899 1.00 18.69 91 GLY A N 1
ATOM 668 C CA . GLY A 1 94 ? 29.196 56.194 114.824 1.00 20.59 91 GLY A CA 1
ATOM 669 C C . GLY A 1 94 ? 30.026 56.500 116.066 1.00 22.97 91 GLY A C 1
ATOM 670 O O . GLY A 1 94 ? 29.939 57.600 116.621 1.00 22.70 91 GLY A O 1
ATOM 671 N N . LEU A 1 95 ? 30.821 55.539 116.525 1.00 21.48 92 LEU A N 1
ATOM 672 C CA . LEU A 1 95 ? 31.665 55.792 117.701 1.00 20.60 92 LEU A CA 1
ATOM 673 C C . LEU A 1 95 ? 33.012 56.397 117.265 1.00 23.16 92 LEU A C 1
ATOM 674 O O . LEU A 1 95 ? 33.597 57.227 117.964 1.00 22.65 92 LEU A O 1
ATOM 679 N N . LYS A 1 96 ? 33.502 55.972 116.106 1.00 20.81 93 LYS A N 1
ATOM 680 C CA . LYS A 1 96 ? 34.706 56.574 115.521 1.00 22.87 93 LYS A CA 1
ATOM 681 C C . LYS A 1 96 ? 34.525 58.085 115.295 1.00 18.30 93 LYS A C 1
ATOM 682 O O . LYS A 1 96 ? 35.440 58.884 115.559 1.00 21.42 93 LYS A O 1
ATOM 688 N N . SER A 1 97 ? 33.335 58.476 114.848 1.00 18.89 94 SER A N 1
ATOM 689 C CA . SER A 1 97 ? 33.017 59.897 114.688 1.00 25.12 94 SER A CA 1
ATOM 690 C C . SER A 1 97 ? 33.186 60.681 115.992 1.00 23.89 94 SER A C 1
ATOM 691 O O . SER A 1 97 ? 33.693 61.805 115.990 1.00 19.12 94 SER A O 1
ATOM 694 N N . VAL A 1 98 ? 32.741 60.083 117.091 1.00 21.81 95 VAL A N 1
ATOM 695 C CA . VAL A 1 98 ? 32.856 60.706 118.404 1.00 21.45 95 VAL A CA 1
ATOM 696 C C . VAL A 1 98 ? 34.330 60.851 118.787 1.00 18.54 95 VAL A C 1
ATOM 697 O O . VAL A 1 98 ? 34.766 61.908 119.247 1.00 24.52 95 VAL A O 1
ATOM 701 N N . GLN A 1 99 ? 35.091 59.784 118.575 1.00 23.34 96 GLN A N 1
ATOM 702 C CA . GLN A 1 99 ? 36.531 59.789 118.821 1.00 25.90 96 GLN A CA 1
ATOM 703 C C . GLN A 1 99 ? 37.269 60.859 118.006 1.00 22.57 96 GLN A C 1
ATOM 704 O O . GLN A 1 99 ? 38.119 61.581 118.530 1.00 22.96 96 GLN A O 1
ATOM 710 N N . LEU A 1 100 ? 36.956 60.952 116.720 1.00 21.42 97 LEU A N 1
ATOM 711 C CA . LEU A 1 100 ? 37.565 61.971 115.855 1.00 22.89 97 LEU A CA 1
ATOM 712 C C . LEU A 1 100 ? 37.197 63.379 116.305 1.00 25.98 97 LEU A C 1
ATOM 713 O O . LEU A 1 100 ? 38.000 64.308 116.208 1.00 27.70 97 LEU A O 1
ATOM 718 N N . ALA A 1 101 ? 35.965 63.536 116.776 1.00 22.99 98 ALA A N 1
ATOM 719 C CA . ALA A 1 101 ? 35.510 64.828 117.263 1.00 24.81 98 ALA A CA 1
ATOM 720 C C . ALA A 1 101 ? 36.302 65.225 118.512 1.00 27.19 98 ALA A C 1
ATOM 721 O O . ALA A 1 101 ? 36.734 66.380 118.638 1.00 24.22 98 ALA A O 1
ATOM 723 N N . ALA A 1 102 ? 36.497 64.268 119.424 1.00 25.58 99 ALA A N 1
ATOM 724 C CA . ALA A 1 102 ? 37.225 64.541 120.681 1.00 23.44 99 ALA A CA 1
ATOM 725 C C . ALA A 1 102 ? 38.696 64.892 120.424 1.00 28.23 99 ALA A C 1
ATOM 726 O O . ALA A 1 102 ? 39.224 65.832 121.024 1.00 26.58 99 ALA A O 1
ATOM 728 N N . GLN A 1 103 ? 39.344 64.137 119.534 1.00 25.11 100 GLN A N 1
ATOM 729 C CA . GLN A 1 103 ? 40.719 64.416 119.123 1.00 25.20 100 GLN A CA 1
ATOM 730 C C . GLN A 1 103 ? 40.869 65.829 118.600 1.00 22.79 100 GLN A C 1
ATOM 731 O O . GLN A 1 103 ? 41.892 66.472 118.836 1.00 28.41 100 GLN A O 1
ATOM 737 N N . SER A 1 104 ? 39.891 66.271 117.806 1.00 24.43 101 SER A N 1
ATOM 738 C CA . SER A 1 104 ? 39.956 67.594 117.183 1.00 26.91 101 SER A CA 1
ATOM 739 C C . SER A 1 104 ? 39.759 68.705 118.203 1.00 27.27 101 SER A C 1
ATOM 740 O O . SER A 1 104 ? 40.082 69.853 117.943 1.00 26.77 101 SER A O 1
ATOM 743 N N . ILE A 1 105 ? 39.189 68.369 119.352 1.00 27.87 102 ILE A N 1
ATOM 744 C CA . ILE A 1 105 ? 39.016 69.355 120.408 1.00 27.37 102 ILE A CA 1
ATOM 745 C C . ILE A 1 105 ? 40.294 69.433 121.226 1.00 29.07 102 ILE A C 1
ATOM 746 O O . ILE A 1 105 ? 40.801 70.518 121.511 1.00 30.11 102 ILE A O 1
ATOM 751 N N . THR A 1 106 ? 40.823 68.268 121.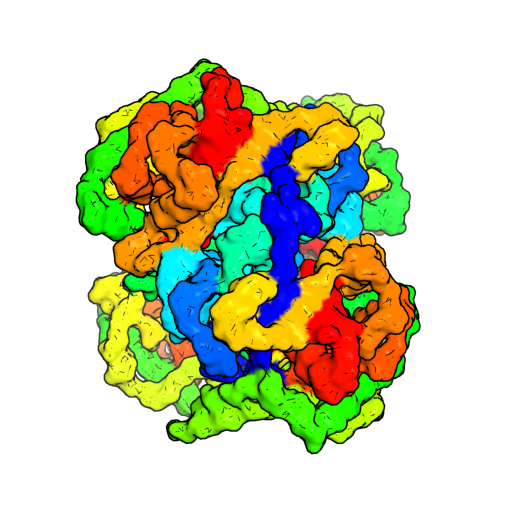579 1.00 30.15 103 THR A N 1
ATOM 752 C CA . THR A 1 106 ? 42.038 68.178 122.368 1.00 34.39 103 THR A CA 1
ATOM 753 C C . THR A 1 106 ? 43.238 68.790 121.628 1.00 36.38 103 THR A C 1
ATOM 754 O O . THR A 1 106 ? 44.153 69.330 122.248 1.00 36.46 103 THR A O 1
ATOM 758 N N . SER A 1 107 ? 43.223 68.718 120.301 1.00 33.22 104 SER A N 1
ATOM 759 C CA . SER A 1 107 ? 44.307 69.274 119.494 1.00 32.08 104 SER A CA 1
ATOM 760 C C . SER A 1 107 ? 44.232 70.790 119.414 1.00 32.13 104 SER A C 1
ATOM 761 O O . SER A 1 107 ? 45.164 71.438 118.936 1.00 32.96 104 SER A O 1
ATOM 764 N N . GLY A 1 108 ? 43.113 71.356 119.856 1.00 30.56 105 GLY A N 1
ATOM 765 C CA . GLY A 1 108 ? 42.923 72.792 119.803 1.00 29.13 105 GLY A CA 1
ATOM 766 C C . GLY A 1 108 ? 42.290 73.284 118.513 1.00 33.10 105 GLY A C 1
ATOM 767 O O . GLY A 1 108 ? 41.996 74.469 118.377 1.00 29.16 105 GLY A O 1
ATOM 768 N N . GLU A 1 109 ? 42.090 72.383 117.553 1.00 29.20 106 GLU A N 1
ATOM 769 C CA . GLU A 1 109 ? 41.479 72.766 116.289 1.00 29.53 106 GLU A CA 1
ATOM 770 C C . GLU A 1 109 ? 40.053 73.314 116.447 1.00 29.71 106 GLU A C 1
ATOM 771 O O . GLU A 1 109 ? 39.696 74.321 115.830 1.00 30.32 106 GLU A O 1
ATOM 777 N N . ASN A 1 110 ? 39.245 72.641 117.262 1.00 26.13 107 ASN A N 1
ATOM 778 C CA . ASN A 1 110 ? 37.831 72.990 117.452 1.00 26.70 107 ASN A CA 1
ATOM 779 C C . ASN A 1 110 ? 37.455 73.095 118.919 1.00 29.18 107 ASN A C 1
ATOM 780 O O . ASN A 1 110 ? 38.114 72.503 119.772 1.00 26.11 107 ASN A O 1
ATOM 785 N N . ASP A 1 111 ? 36.377 73.824 119.206 1.00 28.47 108 ASP A N 1
ATOM 786 C CA . ASP A 1 111 ? 35.859 73.916 120.571 1.00 31.11 108 ASP A CA 1
ATOM 787 C C . ASP A 1 111 ? 34.526 73.198 120.706 1.00 29.26 108 ASP A C 1
ATOM 788 O O . ASP A 1 111 ? 34.165 72.762 121.796 1.00 31.17 108 ASP A O 1
ATOM 793 N N . VAL A 1 112 ? 33.786 73.112 119.599 1.00 26.67 109 VAL A N 1
ATOM 794 C CA . VAL A 1 112 ? 32.437 72.535 119.588 1.00 27.65 109 VAL A CA 1
ATOM 795 C C . VAL A 1 112 ? 32.230 71.673 118.353 1.00 26.58 109 VAL A C 1
ATOM 796 O O . VAL A 1 112 ? 32.308 72.173 117.229 1.00 25.29 109 VAL A O 1
ATOM 800 N N . VAL A 1 113 ? 31.974 70.381 118.553 1.00 26.23 110 VAL A N 1
ATOM 801 C CA . VAL A 1 113 ? 31.800 69.460 117.419 1.00 28.78 110 VAL A CA 1
ATOM 802 C C . VAL A 1 113 ? 30.544 68.621 117.572 1.00 27.23 110 VAL A C 1
ATOM 803 O O . VAL A 1 113 ? 30.265 68.090 118.650 1.00 25.10 110 VAL A O 1
ATOM 807 N N . ILE A 1 114 ? 29.777 68.521 116.492 1.00 25.76 111 ILE A N 1
ATOM 808 C CA . ILE A 1 114 ? 28.639 67.617 116.449 1.00 26.48 111 ILE A CA 1
ATOM 809 C C . ILE A 1 114 ? 29.093 66.292 115.855 1.00 27.89 111 ILE A C 1
ATOM 810 O O . ILE A 1 114 ? 29.733 66.255 114.804 1.00 26.97 111 ILE A O 1
ATOM 815 N N . ALA A 1 115 ? 28.779 65.201 116.541 1.00 25.60 112 ALA A N 1
ATOM 816 C CA . ALA A 1 115 ? 29.224 63.895 116.095 1.00 24.06 112 ALA A CA 1
ATOM 817 C C . ALA A 1 115 ? 28.156 62.837 116.298 1.00 25.46 112 ALA A C 1
ATOM 818 O O . ALA A 1 115 ? 27.363 62.898 117.239 1.00 26.53 112 ALA A O 1
ATOM 820 N N . GLY A 1 116 ? 28.139 61.853 115.409 1.00 21.35 113 GLY A N 1
ATOM 821 C CA . GLY A 1 116 ? 27.206 60.755 115.542 1.00 18.75 113 GLY A CA 1
ATOM 822 C C . GLY A 1 116 ? 27.223 59.869 114.324 1.00 23.56 113 GLY A C 1
ATOM 823 O O . GLY A 1 116 ? 28.263 59.667 113.693 1.00 23.58 113 GLY A O 1
ATOM 824 N N . GLY A 1 117 ? 26.054 59.338 114.001 1.00 21.40 114 GLY A N 1
ATOM 825 C CA . GLY A 1 117 ? 25.911 58.429 112.888 1.00 23.14 114 GLY A CA 1
ATOM 826 C C . GLY A 1 117 ? 24.460 58.325 112.486 1.00 25.71 114 GLY A C 1
ATOM 827 O O . GLY A 1 117 ? 23.550 58.589 113.279 1.00 23.94 114 GLY A O 1
ATOM 828 N N . THR A 1 118 ? 24.249 57.939 111.238 1.00 23.96 115 THR A N 1
ATOM 829 C CA . THR A 1 118 ? 22.915 57.740 110.717 1.00 18.51 115 THR A CA 1
ATOM 830 C C . THR A 1 118 ? 22.993 56.644 109.669 1.00 21.36 115 THR A C 1
ATOM 831 O O . THR A 1 118 ? 24.032 56.478 109.020 1.00 20.17 115 THR A O 1
ATOM 835 N N . GLU A 1 119 ? 21.912 55.885 109.515 1.00 19.70 116 GLU A N 1
ATOM 836 C CA . GLU A 1 119 ? 21.844 54.885 108.466 1.00 22.61 116 GLU A CA 1
ATOM 837 C C . GLU A 1 119 ? 20.404 54.580 108.126 1.00 26.24 116 GLU A C 1
ATOM 838 O O . GLU A 1 119 ? 19.567 54.428 109.007 1.00 27.10 116 GLU A O 1
ATOM 844 N N . ASN A 1 120 ? 20.109 54.485 106.839 1.00 25.98 117 ASN A N 1
ATOM 845 C CA . ASN A 1 120 ? 18.847 53.902 106.447 1.00 23.79 117 ASN A CA 1
ATOM 846 C C . ASN A 1 120 ? 19.130 52.704 105.572 1.00 24.92 117 ASN A C 1
ATOM 847 O O . ASN A 1 120 ? 19.464 52.832 104.395 1.00 22.82 117 ASN A O 1
ATOM 852 N N . MET A 1 121 ? 19.007 51.527 106.156 1.00 26.29 118 MET A N 1
ATOM 853 C CA . MET A 1 121 ? 19.319 50.325 105.409 1.00 26.41 118 MET A CA 1
ATOM 854 C C . MET A 1 121 ? 18.135 49.880 104.547 1.00 23.66 118 MET A C 1
ATOM 855 O O . MET A 1 121 ? 18.339 49.235 103.533 1.00 23.84 118 MET A O 1
ATOM 860 N N . SER A 1 122 ? 16.912 50.241 104.948 1.00 25.00 119 SER A N 1
ATOM 861 C CA . SER A 1 122 ? 15.696 49.953 104.176 1.00 25.83 119 SER A CA 1
ATOM 862 C C . SER A 1 122 ? 15.765 50.506 102.749 1.00 29.10 119 SER A C 1
ATOM 863 O O . SER A 1 122 ? 15.261 49.885 101.799 1.00 25.32 119 SER A O 1
ATOM 866 N N . GLN A 1 123 ? 16.353 51.689 102.601 1.00 26.30 120 GLN A N 1
ATOM 867 C CA . GLN A 1 123 ? 16.391 52.347 101.287 1.00 25.41 120 GLN A CA 1
ATOM 868 C C . GLN A 1 123 ? 17.578 51.910 100.432 1.00 23.21 120 GLN A C 1
ATOM 869 O O . GLN A 1 123 ? 17.566 52.060 99.195 1.00 25.65 120 GLN A O 1
ATOM 875 N N . ALA A 1 124 ? 18.600 51.360 101.080 1.00 21.84 121 ALA A N 1
ATOM 876 C CA . ALA A 1 124 ? 19.850 51.037 100.375 1.00 24.32 121 ALA A CA 1
ATOM 877 C C . ALA A 1 124 ? 19.728 50.121 99.139 1.00 28.44 121 ALA A C 1
ATOM 878 O O . ALA A 1 124 ? 20.437 50.344 98.154 1.00 28.76 121 ALA A O 1
ATOM 880 N N . PRO A 1 125 ? 18.851 49.093 99.176 1.00 29.81 122 PRO A N 1
ATOM 881 C CA . PRO A 1 125 ? 18.830 48.234 97.978 1.00 28.63 122 PRO A CA 1
ATOM 882 C C . PRO A 1 125 ? 18.334 48.961 96.717 1.00 30.52 122 PRO A C 1
ATOM 883 O O . PRO A 1 125 ? 18.493 48.452 95.605 1.00 31.39 122 PRO A O 1
ATOM 887 N N . TYR A 1 126 ? 17.753 50.141 96.891 1.00 28.77 123 TYR A N 1
ATOM 888 C CA . TYR A 1 126 ? 17.099 50.826 95.788 1.00 29.65 123 TYR A CA 1
ATOM 889 C C . TYR A 1 126 ? 17.885 52.023 95.285 1.00 29.94 123 TYR A C 1
ATOM 890 O O . TYR A 1 126 ? 17.642 52.511 94.178 1.00 31.56 123 TYR A O 1
ATOM 899 N N . ILE A 1 127 ? 18.839 52.493 96.082 1.00 28.87 124 ILE A N 1
ATOM 900 C CA . ILE A 1 127 ? 19.563 53.712 95.727 1.00 34.88 124 ILE A CA 1
ATOM 901 C C . ILE A 1 127 ? 21.074 53.578 95.854 1.00 38.26 124 ILE A C 1
ATOM 902 O O . ILE A 1 127 ? 21.816 54.488 95.500 1.00 40.29 124 ILE A O 1
ATOM 907 N N . VAL A 1 128 ? 21.538 52.455 96.380 1.00 35.29 125 VAL A N 1
ATOM 908 C CA . VAL A 1 128 ? 22.973 52.262 96.514 1.00 31.53 125 VAL A CA 1
ATOM 909 C C . VAL A 1 128 ? 23.450 51.280 95.459 1.00 30.96 125 VAL A C 1
ATOM 910 O O . VAL A 1 128 ? 22.895 50.190 95.340 1.00 31.74 125 VAL A O 1
ATOM 914 N N . PRO A 1 129 ? 24.499 51.653 94.718 1.00 33.94 126 PRO A N 1
ATOM 915 C CA . PRO A 1 129 ? 25.102 50.756 93.729 1.00 36.48 126 PRO A CA 1
ATOM 916 C C . PRO A 1 129 ? 25.613 49.497 94.401 1.00 30.91 126 PRO A C 1
ATOM 917 O O . PRO A 1 129 ? 26.109 49.531 95.529 1.00 28.46 126 PRO A O 1
ATOM 921 N N . THR A 1 130 ? 25.502 48.389 93.688 1.00 25.85 127 THR A N 1
ATOM 922 C CA . THR A 1 130 ? 25.874 47.085 94.198 1.00 27.78 127 THR A CA 1
ATOM 923 C C . THR A 1 130 ? 27.293 47.017 94.766 1.00 29.46 127 THR A C 1
ATOM 924 O O . THR A 1 130 ? 27.517 46.368 95.784 1.00 36.02 127 THR A O 1
ATOM 928 N N . ALA A 1 131 ? 28.243 47.704 94.137 1.00 27.67 128 ALA A N 1
ATOM 929 C CA . ALA A 1 131 ? 29.627 47.663 94.603 1.00 28.02 128 ALA A CA 1
ATOM 930 C C . ALA A 1 131 ? 29.811 48.291 95.999 1.00 28.78 128 ALA A C 1
ATOM 931 O O . ALA A 1 131 ? 30.839 48.085 96.636 1.00 32.69 128 ALA A O 1
ATOM 933 N N . ARG A 1 132 ? 28.855 49.100 96.435 1.00 25.50 129 ARG A N 1
ATOM 934 C CA . ARG A 1 132 ? 28.929 49.667 97.780 1.00 31.81 129 ARG A CA 1
ATOM 935 C C . ARG A 1 132 ? 27.919 49.048 98.753 1.00 31.01 129 ARG A C 1
ATOM 936 O O . ARG A 1 132 ? 27.932 49.328 99.953 1.00 31.84 129 ARG A O 1
ATOM 944 N N . PHE A 1 133 ? 27.060 48.183 98.231 1.00 27.88 130 PHE A N 1
ATOM 945 C CA . PHE A 1 133 ? 25.938 47.636 98.987 1.00 27.75 130 PHE A CA 1
ATOM 946 C C . PHE A 1 133 ? 26.251 46.247 99.537 1.00 30.84 130 PHE A C 1
ATOM 947 O O . PHE A 1 133 ? 25.698 45.821 100.558 1.00 29.75 130 PHE A O 1
ATOM 955 N N . GLY A 1 134 ? 27.151 45.542 98.871 1.00 27.88 131 GLY A N 1
ATOM 956 C CA . GLY A 1 134 ? 27.426 44.173 99.251 1.00 30.70 131 GLY A CA 1
ATOM 957 C C . GLY A 1 134 ? 28.822 43.797 98.833 1.00 31.64 131 GLY A C 1
ATOM 958 O O . GLY A 1 134 ? 29.499 44.571 98.156 1.00 33.88 131 GLY A O 1
ATOM 959 N N . SER A 1 135 ? 29.256 42.614 99.239 1.00 24.25 132 SER A N 1
ATOM 960 C CA . SER A 1 135 ? 30.562 42.106 98.839 1.00 28.22 132 SER A CA 1
ATOM 961 C C . SER A 1 135 ? 30.367 40.792 98.086 1.00 31.68 132 SER A C 1
ATOM 962 O O . SER A 1 135 ? 29.315 40.154 98.195 1.00 31.38 132 SER A O 1
ATOM 965 N N . LYS A 1 136 ? 31.376 40.378 97.328 1.00 36.95 133 LYS A N 1
ATOM 966 C CA . LYS A 1 136 ? 31.285 39.126 96.584 1.00 41.00 133 LYS A CA 1
ATOM 967 C C . LYS A 1 136 ? 31.513 37.910 97.472 1.00 42.94 133 LYS A C 1
ATOM 968 O O . LYS A 1 136 ? 32.371 37.920 98.362 1.00 40.17 133 LYS A O 1
ATOM 974 N N . MET A 1 137 ? 30.731 36.866 97.220 1.00 45.68 134 MET A N 1
ATOM 975 C CA . MET A 1 137 ? 30.948 35.563 97.825 1.00 50.96 134 MET A CA 1
ATOM 976 C C . MET A 1 137 ? 32.035 34.859 97.018 1.00 61.82 134 MET A C 1
ATOM 977 O O . MET A 1 137 ? 32.451 35.352 95.968 1.00 63.92 134 MET A O 1
ATOM 982 N N . GLY A 1 138 ? 32.504 33.714 97.495 1.00 72.02 135 GLY A N 1
ATOM 983 C CA . GLY A 1 138 ? 33.643 33.067 96.862 1.00 84.65 135 GLY A CA 1
ATOM 984 C C . GLY A 1 138 ? 34.891 33.682 97.453 1.00 92.65 135 GLY A C 1
ATOM 985 O O . GLY A 1 138 ? 36.017 33.443 97.018 1.00 94.24 135 GLY A O 1
ATOM 986 N N . ASN A 1 139 ? 34.651 34.500 98.466 1.00 98.21 136 ASN A N 1
ATOM 987 C CA . ASN A 1 139 ? 35.684 35.110 99.273 1.00 102.88 136 ASN A CA 1
ATOM 988 C C . ASN A 1 139 ? 36.172 34.081 100.288 1.00 106.08 136 ASN A C 1
ATOM 989 O O . ASN A 1 139 ? 37.186 34.284 100.958 1.00 106.36 136 ASN A O 1
ATOM 994 N N . ILE A 1 140 ? 35.433 32.972 100.366 1.00 108.05 137 ILE A N 1
ATOM 995 C CA . ILE A 1 140 ? 35.650 31.876 101.321 1.00 108.65 137 ILE A CA 1
ATOM 996 C C . ILE A 1 140 ? 37.110 31.570 101.660 1.00 108.22 137 ILE A C 1
ATOM 997 O O . ILE A 1 140 ? 37.424 31.152 102.778 1.00 106.48 137 ILE A O 1
ATOM 999 N N . LEU A 1 147 ? 28.708 26.544 93.105 1.00 94.72 144 LEU A N 1
ATOM 1000 C CA . LEU A 1 147 ? 29.289 27.247 94.238 1.00 94.80 144 LEU A CA 1
ATOM 1001 C C . LEU A 1 147 ? 28.787 28.683 94.386 1.00 94.06 144 LEU A C 1
ATOM 1002 O O . LEU A 1 147 ? 28.130 29.228 93.510 1.00 92.64 144 LEU A O 1
ATOM 1007 N N . THR A 1 148 ? 29.135 29.262 95.525 1.00 94.89 145 THR A N 1
ATOM 1008 C CA . THR A 1 148 ? 28.757 30.600 95.962 1.00 94.84 145 THR A CA 1
ATOM 1009 C C . THR A 1 148 ? 29.240 31.788 95.151 1.00 96.46 145 THR A C 1
ATOM 1010 O O . THR A 1 148 ? 28.542 32.784 95.062 1.00 97.65 145 THR A O 1
ATOM 1014 N N . ASP A 1 149 ? 30.441 31.717 94.601 1.00 97.64 146 ASP A N 1
ATOM 1015 C CA . ASP A 1 149 ? 31.036 32.873 93.921 1.00 98.73 146 ASP A CA 1
ATOM 1016 C C . ASP A 1 149 ? 30.223 33.433 92.757 1.00 91.68 146 ASP A C 1
ATOM 1017 O O . ASP A 1 149 ? 29.627 32.687 91.991 1.00 91.11 146 ASP A O 1
ATOM 1022 N N . GLY A 1 150 ? 30.229 34.764 92.636 1.00 83.78 147 GLY A N 1
ATOM 1023 C CA . GLY A 1 150 ? 29.426 35.508 91.666 1.00 71.87 147 GLY A CA 1
ATOM 1024 C C . GLY A 1 150 ? 28.100 35.985 92.259 1.00 58.01 147 GLY A C 1
ATOM 1025 O O . GLY A 1 150 ? 27.270 36.602 91.597 1.00 51.21 147 GLY A O 1
ATOM 1026 N N . LEU A 1 151 ? 27.910 35.684 93.531 1.00 45.02 148 LEU A N 1
ATOM 1027 C CA . LEU A 1 151 ? 26.726 36.088 94.253 1.00 41.19 148 LEU A CA 1
ATOM 1028 C C . LEU A 1 151 ? 27.102 37.259 95.155 1.00 35.77 148 LEU A C 1
ATOM 1029 O O . LEU A 1 151 ? 28.206 37.320 95.652 1.00 38.19 148 LEU A O 1
ATOM 1034 N N . ILE A 1 152 ? 26.181 38.185 95.347 1.00 30.61 149 ILE A N 1
ATOM 1035 C CA . ILE A 1 152 ? 26.443 39.359 96.162 1.00 27.56 149 ILE A CA 1
ATOM 1036 C C . ILE A 1 152 ? 25.882 39.203 97.566 1.00 26.74 149 ILE A C 1
ATOM 1037 O O . ILE A 1 152 ? 24.741 38.851 97.746 1.00 27.88 149 ILE A O 1
ATOM 1042 N N . ASP A 1 153 ? 26.708 39.479 98.553 1.00 24.18 150 ASP A N 1
ATOM 1043 C CA . ASP A 1 153 ? 26.309 39.324 99.941 1.00 26.12 150 ASP A CA 1
ATOM 1044 C C . ASP A 1 153 ? 25.822 40.678 100.458 1.00 26.66 150 ASP A C 1
ATOM 1045 O O . ASP A 1 153 ? 26.619 41.565 100.753 1.00 25.70 150 ASP A O 1
ATOM 1050 N N . ALA A 1 154 ? 24.503 40.834 100.525 1.00 26.55 151 ALA A N 1
ATOM 1051 C CA . ALA A 1 154 ? 23.894 42.100 100.912 1.00 27.25 151 ALA A CA 1
ATOM 1052 C C . ALA A 1 154 ? 24.378 42.528 102.297 1.00 27.03 151 ALA A C 1
ATOM 1053 O O . ALA A 1 154 ? 24.323 41.743 103.245 1.00 26.59 151 ALA A O 1
ATOM 1055 N N . PHE A 1 155 ? 24.877 43.754 102.386 1.00 22.64 152 PHE A N 1
ATOM 1056 C CA . PHE A 1 155 ? 25.332 44.335 103.649 1.00 26.66 152 PHE A CA 1
ATOM 1057 C C . PHE A 1 155 ? 26.483 43.557 104.285 1.00 29.07 152 PHE A C 1
ATOM 1058 O O . PHE A 1 155 ? 26.774 43.761 105.459 1.00 25.59 152 PHE A O 1
ATOM 1066 N N . ASN A 1 156 ? 27.090 42.649 103.568 1.00 26.04 153 ASN A N 1
ATOM 1067 C CA . ASN A 1 156 ? 28.180 41.824 104.065 1.00 27.52 153 ASN A CA 1
ATOM 1068 C C . ASN A 1 156 ? 27.720 40.936 105.218 1.00 28.29 153 ASN A C 1
ATOM 1069 O O . ASN A 1 156 ? 28.482 40.512 105.996 1.00 27.84 153 ASN A O 1
ATOM 1074 N N . GLN A 1 157 ? 26.452 40.674 105.276 1.00 26.70 154 GLN A N 1
ATOM 1075 C CA . GLN A 1 157 ? 25.866 39.983 106.419 1.00 25.46 154 GLN A CA 1
ATOM 1076 C C . GLN A 1 157 ? 26.317 38.525 106.484 1.00 27.90 154 GLN A C 1
ATOM 1077 O O . GLN A 1 157 ? 26.516 37.967 107.565 1.00 29.24 154 GLN A O 1
ATOM 1083 N N . TYR A 1 158 ? 26.476 37.899 105.325 1.00 26.26 155 TYR A N 1
ATOM 1084 C CA . TYR A 1 158 ? 26.842 36.495 105.306 1.00 27.57 155 TYR A CA 1
ATOM 1085 C C . TYR A 1 158 ? 28.308 36.327 105.725 1.00 28.23 155 TYR A C 1
ATOM 1086 O O . TYR A 1 158 ? 28.642 35.402 106.440 1.00 26.13 155 TYR A O 1
ATOM 1095 N N . HIS A 1 159 ? 29.181 37.218 105.261 1.00 26.47 156 HIS A N 1
ATOM 1096 C CA . HIS A 1 159 ? 30.586 37.183 105.666 1.00 27.18 156 HIS A CA 1
ATOM 1097 C C . HIS A 1 159 ? 30.708 37.352 107.172 1.00 28.11 156 HIS A C 1
ATOM 1098 O O . HIS A 1 159 ? 31.489 36.661 107.828 1.00 30.30 156 HIS A O 1
ATOM 1105 N N . MET A 1 160 ? 29.928 38.271 107.724 1.00 25.06 157 ME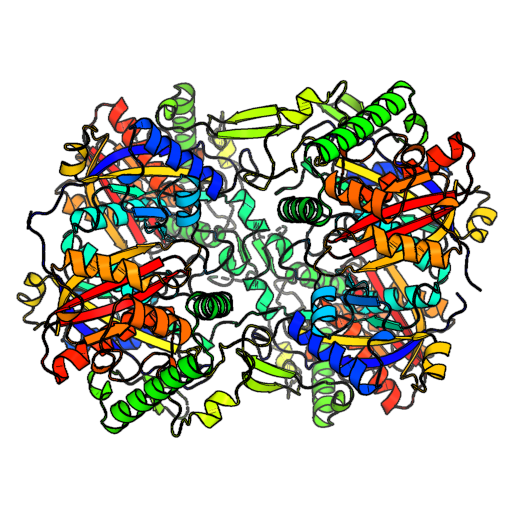T A N 1
ATOM 1106 C CA . MET A 1 160 ? 29.982 38.488 109.167 1.00 28.80 157 MET A CA 1
ATOM 1107 C C . MET A 1 160 ? 29.421 37.323 109.979 1.00 26.22 157 MET A C 1
ATOM 1108 O O . MET A 1 160 ? 29.931 37.011 111.057 1.00 29.23 157 MET A O 1
ATOM 1113 N N . GLY A 1 161 ? 28.379 36.678 109.464 1.00 28.20 158 GLY A N 1
ATOM 1114 C CA . GLY A 1 161 ? 27.793 35.520 110.126 1.00 29.81 158 GLY A CA 1
ATOM 1115 C C . GLY A 1 161 ? 28.736 34.320 110.165 1.00 34.09 158 GLY A C 1
ATOM 1116 O O . GLY A 1 161 ? 28.744 33.537 111.130 1.00 31.60 158 GLY A O 1
ATOM 1117 N N . ILE A 1 162 ? 29.528 34.170 109.109 1.00 28.26 159 ILE A N 1
ATOM 1118 C CA . ILE A 1 162 ? 30.526 33.105 109.038 1.00 29.80 159 ILE A CA 1
ATOM 1119 C C . ILE A 1 162 ? 31.641 33.390 110.042 1.00 30.80 159 ILE A C 1
ATOM 1120 O O . ILE A 1 162 ? 32.136 32.484 110.717 1.00 28.41 159 ILE A O 1
ATOM 1125 N N . THR A 1 163 ? 32.024 34.658 110.134 1.00 27.52 160 THR A N 1
ATOM 1126 C CA . THR A 1 163 ? 32.981 35.092 111.140 1.00 30.99 160 THR A CA 1
ATOM 1127 C C . THR A 1 163 ? 32.456 34.751 112.538 1.00 30.23 160 THR A C 1
ATOM 1128 O O . THR A 1 163 ? 33.202 34.256 113.378 1.00 28.86 160 THR A O 1
ATOM 1132 N N . ALA A 1 164 ? 31.168 35.000 112.772 1.00 29.22 161 ALA A N 1
ATOM 1133 C CA . ALA A 1 164 ? 30.529 34.654 114.047 1.00 28.42 161 ALA A CA 1
ATOM 1134 C C . ALA A 1 164 ? 30.502 33.144 114.288 1.00 29.09 161 ALA A C 1
ATOM 1135 O O . ALA A 1 164 ? 30.726 32.689 115.411 1.00 31.83 161 ALA A O 1
ATOM 1137 N N . GLU A 1 165 ? 30.220 32.369 113.245 1.00 27.14 162 GLU A N 1
ATOM 1138 C CA . GLU A 1 165 ? 30.227 30.910 113.379 1.00 32.12 162 GLU A CA 1
ATOM 1139 C C . GLU A 1 165 ? 31.609 30.423 113.788 1.00 35.22 162 GLU A C 1
ATOM 1140 O O . GLU A 1 165 ? 31.740 29.509 114.611 1.00 34.58 162 GLU A O 1
ATOM 1146 N N . ASN A 1 166 ? 32.635 31.053 113.222 1.00 32.98 163 ASN A N 1
ATOM 1147 C CA . ASN A 1 166 ? 34.013 30.689 113.535 1.00 36.27 163 ASN A CA 1
ATOM 1148 C C . ASN A 1 166 ? 34.398 31.031 114.968 1.00 34.65 163 ASN A C 1
ATOM 1149 O O . ASN A 1 166 ? 35.151 30.301 115.607 1.00 36.08 163 ASN A O 1
ATOM 1154 N N . ILE A 1 167 ? 33.859 32.135 115.475 1.00 32.64 164 ILE A N 1
ATOM 1155 C CA . ILE A 1 167 ? 34.012 32.476 116.882 1.00 32.05 164 ILE A CA 1
ATOM 1156 C C . ILE A 1 167 ? 33.331 31.444 117.777 1.00 33.91 164 ILE A C 1
ATOM 1157 O O . ILE A 1 167 ? 33.880 31.033 118.801 1.00 34.28 164 ILE A O 1
ATOM 1162 N N . ALA A 1 168 ? 32.128 31.029 117.391 1.00 34.91 165 ALA A N 1
ATOM 1163 C CA . ALA A 1 168 ? 31.391 30.037 118.159 1.00 36.01 165 ALA A CA 1
ATOM 1164 C C . ALA A 1 168 ? 32.166 28.714 118.248 1.00 37.78 165 ALA A C 1
ATOM 1165 O O . ALA A 1 168 ? 32.214 28.067 119.307 1.00 34.02 165 ALA A O 1
ATOM 1167 N N . THR A 1 169 ? 32.770 28.323 117.132 1.00 39.59 166 THR A N 1
ATOM 1168 C CA . THR A 1 169 ? 33.550 27.091 117.060 1.00 37.71 166 THR A CA 1
ATOM 1169 C C . THR A 1 169 ? 34.788 27.179 117.938 1.00 42.74 166 THR A C 1
ATOM 1170 O O . THR A 1 169 ? 35.012 26.319 118.795 1.00 41.83 166 THR A O 1
ATOM 1174 N N . LYS A 1 170 ? 35.583 28.227 117.742 1.00 42.80 167 LYS A N 1
ATOM 1175 C CA . LYS A 1 170 ? 36.834 28.369 118.477 1.00 46.28 167 LYS A CA 1
ATOM 1176 C C . LYS A 1 170 ? 36.615 28.545 119.971 1.00 47.20 167 LYS A C 1
ATOM 1177 O O . LYS A 1 170 ? 37.360 27.994 120.780 1.00 49.65 167 LYS A O 1
ATOM 1183 N N . PHE A 1 171 ? 35.599 29.312 120.346 1.00 42.45 168 PHE A N 1
ATOM 1184 C CA . PHE A 1 171 ? 35.347 29.568 121.764 1.00 42.06 168 PHE A CA 1
ATOM 1185 C C . PHE A 1 171 ? 34.389 28.548 122.395 1.00 41.29 168 PHE A C 1
ATOM 1186 O O . PHE A 1 171 ? 34.124 28.603 123.592 1.00 43.60 168 PHE A O 1
ATOM 1194 N N . GLU A 1 172 ? 33.873 27.628 121.578 1.00 41.62 169 GLU A N 1
ATOM 1195 C CA . GLU A 1 172 ? 32.928 26.599 122.022 1.00 43.63 169 GLU A CA 1
ATOM 1196 C C . GLU A 1 172 ? 31.629 27.151 122.621 1.00 43.55 169 GLU A C 1
ATOM 1197 O O . GLU A 1 172 ? 31.199 26.738 123.704 1.00 40.55 169 GLU A O 1
ATOM 1203 N N . PHE A 1 173 ? 31.001 28.080 121.912 1.00 42.69 170 PHE A N 1
ATOM 1204 C CA . PHE A 1 173 ? 29.689 28.574 122.314 1.00 42.42 170 PHE A CA 1
ATOM 1205 C C . PHE A 1 173 ? 28.638 27.774 121.556 1.00 41.17 170 PHE A C 1
ATOM 1206 O O . PHE A 1 173 ? 28.602 27.789 120.323 1.00 41.40 170 PHE A O 1
ATOM 1214 N N . THR A 1 174 ? 27.780 27.074 122.284 1.00 38.74 171 THR A N 1
ATOM 1215 C CA . THR A 1 174 ? 26.739 26.279 121.643 1.00 39.13 171 THR A CA 1
ATOM 1216 C C . THR A 1 174 ? 25.554 27.126 121.173 1.00 37.90 171 THR A C 1
ATOM 1217 O O . THR A 1 174 ? 25.430 28.301 121.520 1.00 34.71 171 THR A O 1
ATOM 1221 N N . ARG A 1 175 ? 24.685 26.508 120.383 1.00 42.09 172 ARG A N 1
ATOM 1222 C CA . ARG A 1 175 ? 23.441 27.130 119.947 1.00 43.06 172 ARG A CA 1
ATOM 1223 C C . ARG A 1 175 ? 22.624 27.578 121.158 1.00 38.00 172 ARG A C 1
ATOM 1224 O O . ARG A 1 175 ? 22.079 28.684 121.201 1.00 37.40 172 ARG A O 1
ATOM 1232 N N . GLU A 1 176 ? 22.567 26.711 122.157 1.00 34.67 173 GLU A N 1
ATOM 1233 C CA . GLU A 1 176 ? 21.829 26.998 123.371 1.00 37.60 173 GLU A CA 1
ATOM 1234 C C . GLU A 1 176 ? 22.383 28.238 124.095 1.00 36.83 173 GLU A C 1
ATOM 1235 O O . GLU A 1 176 ? 21.617 29.076 124.578 1.00 39.74 173 GLU A O 1
ATOM 1241 N N . MET A 1 177 ? 23.707 28.355 124.172 1.00 36.41 174 MET A N 1
ATOM 1242 C CA . MET A 1 177 ? 24.338 29.486 124.866 1.00 33.86 174 MET A CA 1
ATOM 1243 C C . MET A 1 177 ? 24.065 30.785 124.107 1.00 34.52 174 MET A C 1
ATOM 1244 O O . MET A 1 177 ? 23.815 31.838 124.696 1.00 33.91 174 MET A O 1
ATOM 1249 N N . GLN A 1 178 ? 24.143 30.711 122.789 1.00 30.41 175 GLN A N 1
ATOM 1250 C CA . GLN A 1 178 ? 23.900 31.891 121.969 1.00 29.51 175 GLN A CA 1
ATOM 1251 C C . GLN A 1 178 ? 22.441 32.322 122.094 1.00 29.30 175 GLN A C 1
ATOM 1252 O O . GLN A 1 178 ? 22.147 33.509 122.231 1.00 28.64 175 GLN A O 1
ATOM 1258 N N . ASP A 1 179 ? 21.533 31.347 122.074 1.00 29.77 176 ASP A N 1
ATOM 1259 C CA . ASP A 1 179 ? 20.105 31.645 122.157 1.00 32.28 176 ASP A CA 1
ATOM 1260 C C . ASP A 1 179 ? 19.733 32.206 123.515 1.00 35.78 176 ASP A C 1
ATOM 1261 O O . ASP A 1 179 ? 18.838 33.048 123.631 1.00 37.41 176 ASP A O 1
ATOM 1266 N N . LYS A 1 180 ? 20.414 31.733 124.550 1.00 34.04 177 LYS A N 1
ATOM 1267 C CA . LYS A 1 180 ? 20.171 32.244 125.893 1.00 34.69 177 LYS A CA 1
ATOM 1268 C C . LYS A 1 180 ? 20.515 33.739 125.995 1.00 33.54 177 LYS A C 1
ATOM 1269 O O . LYS A 1 180 ? 19.737 34.536 126.539 1.00 31.03 177 LYS A O 1
ATOM 1275 N N . LEU A 1 181 ? 21.673 34.118 125.463 1.00 33.39 178 LEU A N 1
ATOM 1276 C CA . LEU A 1 181 ? 22.062 35.522 125.433 1.00 32.45 178 LEU A CA 1
ATOM 1277 C C . LEU A 1 181 ? 21.049 36.347 124.625 1.00 30.31 178 LEU A C 1
ATOM 1278 O O . LEU A 1 181 ? 20.652 37.441 125.038 1.00 29.42 178 LEU A O 1
ATOM 1283 N N . ALA A 1 182 ? 20.634 35.819 123.482 1.00 30.70 179 ALA A N 1
ATOM 1284 C CA . ALA A 1 182 ? 19.662 36.507 122.642 1.00 31.17 179 ALA A CA 1
ATOM 1285 C C . ALA A 1 182 ? 18.347 36.701 123.394 1.00 32.98 179 ALA A C 1
ATOM 1286 O O . ALA A 1 182 ? 17.790 37.802 123.415 1.00 32.17 179 ALA A O 1
ATOM 1288 N N . LEU A 1 183 ? 17.858 35.629 124.016 1.00 34.06 180 LEU A N 1
ATOM 1289 C CA . LEU A 1 183 ? 16.644 35.705 124.814 1.00 36.70 180 LEU A CA 1
ATOM 1290 C C . LEU A 1 183 ? 16.761 36.804 125.878 1.00 32.61 180 LEU A C 1
ATOM 1291 O O . LEU A 1 183 ? 15.849 37.615 126.059 1.00 32.13 180 LEU A O 1
ATOM 1296 N N . GLU A 1 184 ? 17.885 36.838 126.580 1.00 31.94 181 GLU A N 1
ATOM 1297 C CA . GLU A 1 184 ? 18.049 37.834 127.633 1.00 31.09 181 GLU A CA 1
ATOM 1298 C C . GLU A 1 184 ? 18.126 39.264 127.099 1.00 32.98 181 GLU A C 1
ATOM 1299 O O . GLU A 1 184 ? 17.684 40.197 127.769 1.00 36.33 181 GLU A O 1
ATOM 1305 N N . SER A 1 185 ? 18.685 39.436 125.902 1.00 28.02 182 SER A N 1
ATOM 1306 C CA . SER A 1 185 ? 18.716 40.751 125.273 1.00 25.27 182 SER A CA 1
ATOM 1307 C C . SER A 1 185 ? 17.278 41.201 125.071 1.00 27.56 182 SER A C 1
ATOM 1308 O O . SER A 1 185 ? 16.931 42.336 125.377 1.00 27.63 182 SER A O 1
ATOM 1311 N N . GLN A 1 186 ? 16.443 40.298 124.563 1.00 26.30 183 GLN A N 1
ATOM 1312 C CA . GLN A 1 186 ? 15.032 40.611 124.334 1.00 29.84 183 GLN A CA 1
ATOM 1313 C C . GLN A 1 186 ? 14.289 40.848 125.653 1.00 31.32 183 GLN A C 1
ATOM 1314 O O . GLN A 1 186 ? 13.483 41.779 125.755 1.00 30.13 183 GLN A O 1
ATOM 1320 N N . ASN A 1 187 ? 14.572 40.022 126.663 1.00 34.67 184 ASN A N 1
ATOM 1321 C CA . ASN A 1 187 ? 13.996 40.222 127.995 1.00 31.72 184 ASN A CA 1
ATOM 1322 C C . ASN A 1 187 ? 14.324 41.602 128.542 1.00 27.75 184 ASN A C 1
ATOM 1323 O O . ASN A 1 187 ? 13.457 42.292 129.080 1.00 30.46 184 ASN A O 1
ATOM 1328 N N . LYS A 1 188 ? 15.587 41.993 128.425 1.00 26.77 185 LYS A N 1
ATOM 1329 C CA . LYS A 1 188 ? 16.030 43.288 128.947 1.00 35.66 185 LYS A CA 1
ATOM 1330 C C . LYS A 1 188 ? 15.408 44.467 128.195 1.00 31.66 185 LYS A C 1
ATOM 1331 O O . LYS A 1 188 ? 14.998 45.442 128.808 1.00 31.91 185 LYS A O 1
ATOM 1337 N N . ALA A 1 189 ? 15.335 44.377 126.871 1.00 27.21 186 ALA A N 1
ATOM 1338 C CA . ALA A 1 189 ? 14.685 45.440 126.099 1.00 27.23 186 ALA A CA 1
ATOM 1339 C C . ALA A 1 189 ? 13.202 45.562 126.473 1.00 28.86 186 ALA A C 1
ATOM 1340 O O . ALA A 1 189 ? 12.687 46.665 126.667 1.00 30.70 186 ALA A O 1
ATOM 1342 N N . GLU A 1 190 ? 12.523 44.426 126.585 1.00 30.47 187 GLU A N 1
ATOM 1343 C CA . GLU A 1 190 ? 11.089 44.429 126.867 1.00 33.45 187 GLU A CA 1
ATOM 1344 C C . GLU A 1 190 ? 10.787 45.067 128.221 1.00 35.57 187 GLU A C 1
ATOM 1345 O O . GLU A 1 190 ? 9.829 45.832 128.369 1.00 34.66 187 GLU A O 1
ATOM 1351 N N . ASN A 1 191 ? 11.611 44.766 129.216 1.00 35.76 188 ASN A N 1
ATOM 1352 C CA . ASN A 1 191 ? 11.414 45.369 130.520 1.00 36.04 188 ASN A CA 1
ATOM 1353 C C . ASN A 1 191 ? 11.735 46.870 130.520 1.00 34.02 188 ASN A C 1
ATOM 1354 O O . ASN A 1 191 ? 11.050 47.662 131.162 1.00 34.93 188 ASN A O 1
ATOM 1359 N N . ALA A 1 192 ? 12.777 47.257 129.795 1.00 33.38 189 ALA A N 1
ATOM 1360 C CA . ALA A 1 192 ? 13.146 48.667 129.692 1.00 32.20 189 ALA A CA 1
ATOM 1361 C C . ALA A 1 192 ? 12.028 49.468 129.015 1.00 32.03 189 ALA A C 1
ATOM 1362 O O . ALA A 1 192 ? 11.648 50.544 129.477 1.00 34.65 189 ALA A O 1
ATOM 1364 N N . ILE A 1 193 ? 11.512 48.938 127.913 1.00 31.71 190 ILE A N 1
ATOM 1365 C CA . ILE A 1 193 ? 10.435 49.584 127.175 1.00 35.06 190 ILE A CA 1
ATOM 1366 C C . ILE A 1 193 ? 9.134 49.635 127.999 1.00 38.45 190 ILE A C 1
ATOM 1367 O O . ILE A 1 193 ? 8.402 50.628 127.966 1.00 38.65 190 ILE A O 1
ATOM 1372 N N . LYS A 1 194 ? 8.866 48.575 128.759 1.00 38.99 191 LYS A N 1
ATOM 1373 C CA . LYS A 1 194 ? 7.721 48.561 129.666 1.00 40.02 191 LYS A CA 1
ATOM 1374 C C . LYS A 1 194 ? 7.855 49.700 130.676 1.00 38.08 191 LYS A C 1
ATOM 1375 O O . LYS A 1 194 ? 6.869 50.352 131.027 1.00 38.96 191 LYS A O 1
ATOM 1381 N N . ASN A 1 195 ? 9.084 49.954 131.118 1.00 32.52 192 ASN A N 1
ATOM 1382 C CA . ASN A 1 195 ? 9.348 51.037 132.062 1.00 38.32 192 ASN A CA 1
ATOM 1383 C C . ASN A 1 195 ? 9.675 52.383 131.411 1.00 38.68 192 ASN A C 1
ATOM 1384 O O . ASN A 1 195 ? 10.146 53.298 132.085 1.00 37.44 192 ASN A O 1
ATOM 1389 N N . ASN A 1 196 ? 9.410 52.490 130.110 1.00 34.50 193 ASN A N 1
ATOM 1390 C CA . ASN A 1 196 ? 9.699 53.700 129.335 1.00 36.19 193 ASN A CA 1
ATOM 1391 C C . ASN A 1 196 ? 11.131 54.206 129.493 1.00 34.50 193 ASN A C 1
ATOM 1392 O O . ASN A 1 196 ? 11.360 55.415 129.511 1.00 33.74 193 ASN A O 1
ATOM 1397 N N . ARG A 1 197 ? 12.085 53.282 129.600 1.00 30.63 194 ARG A N 1
ATOM 1398 C CA . ARG A 1 197 ? 13.462 53.634 129.945 1.00 28.21 194 ARG A CA 1
ATOM 1399 C C . ARG A 1 197 ? 14.107 54.562 128.908 1.00 32.38 194 ARG A C 1
ATOM 1400 O O . ARG A 1 197 ? 14.989 55.354 129.240 1.00 34.27 194 ARG A O 1
ATOM 1408 N N . PHE A 1 198 ? 13.661 54.463 127.655 1.00 29.92 195 PHE A N 1
ATOM 1409 C CA . PHE A 1 198 ? 14.300 55.193 126.556 1.00 30.71 195 PHE A CA 1
ATOM 1410 C C . PHE A 1 198 ? 13.686 56.571 126.289 1.00 33.67 195 PHE A C 1
ATOM 1411 O O . PHE A 1 198 ? 14.120 57.274 125.377 1.00 33.32 195 PHE A O 1
ATOM 1419 N N . LYS A 1 199 ? 12.679 56.945 127.073 1.00 30.66 196 LYS A N 1
ATOM 1420 C CA . LYS A 1 199 ? 11.940 58.186 126.847 1.00 33.16 196 LYS A CA 1
ATOM 1421 C C . LYS A 1 199 ? 12.823 59.433 126.745 1.00 32.18 196 LYS A C 1
ATOM 1422 O O . LYS A 1 199 ? 12.639 60.253 125.852 1.00 33.22 196 LYS A O 1
ATOM 1428 N N . GLU A 1 200 ? 13.762 59.575 127.675 1.00 29.98 197 GLU A N 1
ATOM 1429 C CA . GLU A 1 200 ? 14.651 60.732 127.699 1.00 32.98 197 GLU A CA 1
ATOM 1430 C C . GLU A 1 200 ? 15.581 60.838 126.478 1.00 31.24 197 GLU A C 1
ATOM 1431 O O . GLU A 1 200 ? 15.831 61.942 125.993 1.00 28.44 197 GLU A O 1
ATOM 1437 N N . GLU A 1 201 ? 16.087 59.708 125.982 1.00 28.79 198 GLU A N 1
ATOM 1438 C CA . GLU A 1 201 ? 17.105 59.751 124.931 1.00 27.56 198 GLU A CA 1
ATOM 1439 C C . GLU A 1 201 ? 16.497 59.809 123.539 1.00 27.54 198 GLU A C 1
ATOM 1440 O O . GLU A 1 201 ? 17.149 60.251 122.599 1.00 27.32 198 GLU A O 1
ATOM 1446 N N . ILE A 1 202 ? 15.246 59.385 123.408 1.00 25.88 199 ILE A N 1
ATOM 1447 C CA . ILE A 1 202 ? 14.618 59.347 122.084 1.00 30.59 199 ILE A CA 1
ATOM 1448 C C . ILE A 1 202 ? 14.038 60.682 121.595 1.00 28.63 199 ILE A C 1
ATOM 1449 O O . ILE A 1 202 ? 13.257 61.327 122.297 1.00 30.92 199 ILE A O 1
ATOM 1454 N N . VAL A 1 203 ? 14.414 61.090 120.388 1.00 28.01 200 VAL A N 1
ATOM 1455 C CA . VAL A 1 203 ? 13.667 62.126 119.679 1.00 26.64 200 VAL A CA 1
ATOM 1456 C C . VAL A 1 203 ? 12.613 61.487 118.757 1.00 29.89 200 VAL A C 1
ATOM 1457 O O . VAL A 1 203 ? 12.938 60.695 117.869 1.00 28.63 200 VAL A O 1
ATOM 1461 N N . PRO A 1 204 ? 11.335 61.806 118.983 1.00 30.15 201 PRO A N 1
ATOM 1462 C CA . PRO A 1 204 ? 10.278 61.263 118.125 1.00 31.00 201 PRO A CA 1
ATOM 1463 C C . PRO A 1 204 ? 10.438 61.690 116.664 1.00 36.01 201 PRO A C 1
ATOM 1464 O O . PRO A 1 204 ? 10.990 62.763 116.396 1.00 34.41 201 PRO A O 1
ATOM 1468 N N . VAL A 1 205 ? 9.971 60.849 115.744 1.00 32.19 202 VAL A N 1
ATOM 1469 C CA . VAL A 1 205 ? 10.067 61.114 114.307 1.00 29.33 202 VAL A CA 1
ATOM 1470 C C . VAL A 1 205 ? 8.683 61.006 113.670 1.00 33.67 202 VAL A C 1
ATOM 1471 O O . VAL A 1 205 ? 8.021 59.975 113.787 1.00 35.28 202 VAL A O 1
ATOM 1475 N N . ASP A 1 206 ? 8.244 62.071 112.999 1.00 33.48 203 ASP A N 1
ATOM 1476 C CA . ASP A 1 206 ? 6.945 62.066 112.327 1.00 35.64 203 ASP A CA 1
ATOM 1477 C C . ASP A 1 206 ? 7.033 61.372 110.975 1.00 36.96 203 ASP A C 1
ATOM 1478 O O . ASP A 1 206 ? 7.950 61.628 110.195 1.00 38.25 203 ASP A O 1
ATOM 1483 N N . VAL A 1 207 ? 6.076 60.490 110.700 1.00 37.86 204 VAL A N 1
ATOM 1484 C CA . VAL A 1 207 ? 5.992 59.817 109.406 1.00 38.17 204 VAL A CA 1
ATOM 1485 C C . VAL A 1 207 ? 4.574 59.927 108.847 1.00 42.54 204 VAL A C 1
ATOM 1486 O O . VAL A 1 207 ? 3.628 60.182 109.588 1.00 40.63 204 VAL A O 1
ATOM 1490 N N . LEU A 1 208 ? 4.435 59.748 107.534 1.00 44.64 205 LEU A N 1
ATOM 1491 C CA . LEU A 1 208 ? 3.123 59.721 106.891 1.00 47.21 205 LEU A CA 1
ATOM 1492 C C . LEU A 1 208 ? 2.680 58.274 106.737 1.00 48.89 205 LEU A C 1
ATOM 1493 O O . LEU A 1 208 ? 3.305 57.513 106.003 1.00 49.99 205 LEU A O 1
ATOM 1498 N N . ILE A 1 209 ? 1.612 57.881 107.420 1.00 48.27 206 ILE A N 1
ATOM 1499 C CA . ILE A 1 209 ? 1.182 56.487 107.343 1.00 52.69 206 ILE A CA 1
ATOM 1500 C C . ILE A 1 209 ? 0.113 56.300 106.273 1.00 53.45 206 ILE A C 1
ATOM 1501 O O . ILE A 1 209 ? -0.050 55.212 105.720 1.00 57.00 206 ILE A O 1
ATOM 1506 N N . ARG A 1 210 ? -0.604 57.380 105.989 1.00 53.00 207 ARG A N 1
ATOM 1507 C CA . ARG A 1 210 ? -1.602 57.414 104.929 1.00 58.40 207 ARG A CA 1
ATOM 1508 C C . ARG A 1 210 ? -1.861 58.879 104.625 1.00 55.90 207 ARG A C 1
ATOM 1509 O O . ARG A 1 210 ? -1.552 59.741 105.452 1.00 52.03 207 ARG A O 1
ATOM 1517 N N . ARG A 1 211 ? -2.400 59.163 103.442 1.00 59.90 208 ARG A N 1
ATOM 1518 C CA . ARG A 1 211 ? -2.693 60.537 103.041 1.00 64.99 208 ARG A CA 1
ATOM 1519 C C . ARG A 1 211 ? -3.511 61.278 104.100 1.00 66.27 208 ARG A C 1
ATOM 1520 O O . ARG A 1 211 ? -4.541 60.781 104.561 1.00 64.48 208 ARG A O 1
ATOM 1528 N N . GLY A 1 212 ? -3.041 62.460 104.489 1.00 68.06 209 GLY A N 1
ATOM 1529 C CA . GLY A 1 212 ? -3.749 63.281 105.457 1.00 70.76 209 GLY A CA 1
ATOM 1530 C C . GLY A 1 212 ? -3.629 62.786 106.888 1.00 72.21 209 GLY A C 1
ATOM 1531 O O . GLY A 1 212 ? -4.430 63.154 107.752 1.00 74.12 209 GLY A O 1
ATOM 1532 N N . LYS A 1 213 ? -2.629 61.947 107.145 1.00 67.09 210 LYS A N 1
ATOM 1533 C CA . LYS A 1 213 ? -2.431 61.404 108.480 1.00 63.76 210 LYS A CA 1
ATOM 1534 C C . LYS A 1 213 ? -0.958 61.215 108.824 1.00 59.19 210 LYS A C 1
ATOM 1535 O O . LYS A 1 213 ? -0.272 60.376 108.243 1.00 53.65 210 LYS A O 1
ATOM 1541 N N . ILE A 1 214 ? -0.492 62.001 109.786 1.00 57.94 211 ILE A N 1
ATOM 1542 C CA . ILE A 1 214 ? 0.876 61.919 110.274 1.00 52.36 211 ILE A CA 1
ATOM 1543 C C . ILE A 1 214 ? 0.884 61.121 111.565 1.00 46.09 211 ILE A C 1
ATOM 1544 O O . ILE A 1 214 ? 0.036 61.324 112.424 1.00 48.29 211 ILE A O 1
ATOM 1549 N N . GLU A 1 215 ? 1.826 60.197 111.697 1.00 41.69 212 GLU A N 1
ATOM 1550 C CA . GLU A 1 215 ? 2.013 59.515 112.970 1.00 45.28 212 GLU A CA 1
ATOM 1551 C C . GLU A 1 215 ? 3.379 59.854 113.563 1.00 40.48 212 GLU A C 1
ATOM 1552 O O . GLU A 1 215 ? 4.391 59.924 112.853 1.00 36.12 212 GLU A O 1
ATOM 1558 N N . THR A 1 216 ? 3.393 60.080 114.869 1.00 38.72 213 THR A N 1
ATOM 1559 C CA . THR A 1 216 ? 4.631 60.335 115.581 1.00 37.62 213 THR A CA 1
ATOM 1560 C C . THR A 1 216 ? 5.209 59.013 116.068 1.00 36.25 213 THR A C 1
ATOM 1561 O O . THR A 1 216 ? 4.573 58.297 116.837 1.00 37.36 213 THR A O 1
ATOM 1565 N N . ILE A 1 217 ? 6.402 58.672 115.600 1.00 32.80 214 ILE A N 1
ATOM 1566 C CA . ILE A 1 217 ? 7.042 57.442 116.037 1.00 32.30 214 ILE A CA 1
ATOM 1567 C C . ILE A 1 217 ? 7.960 57.746 117.213 1.00 32.82 214 ILE A C 1
ATOM 1568 O O . ILE A 1 217 ? 8.954 58.461 117.055 1.00 27.75 214 ILE A O 1
ATOM 1573 N N . ASP A 1 218 ? 7.631 57.221 118.394 1.00 31.51 215 ASP A N 1
ATOM 1574 C CA . ASP A 1 218 ? 8.476 57.448 119.554 1.00 32.90 215 ASP A CA 1
ATOM 1575 C C . ASP A 1 218 ? 8.952 56.169 120.230 1.00 34.70 215 ASP A C 1
ATOM 1576 O O . ASP A 1 218 ? 9.579 56.224 121.283 1.00 35.47 215 ASP A O 1
ATOM 1581 N N . LYS A 1 219 ? 8.671 55.030 119.612 1.00 32.93 216 LYS A N 1
ATOM 1582 C CA . LYS A 1 219 ? 9.050 53.736 120.173 1.00 32.78 216 LYS A CA 1
ATOM 1583 C C . LYS A 1 219 ? 9.882 52.909 119.187 1.00 31.21 216 LYS A C 1
ATOM 1584 O O . LYS A 1 219 ? 9.605 52.890 117.989 1.00 28.98 216 LYS A O 1
ATOM 1590 N N . ASP A 1 220 ? 10.888 52.211 119.704 1.00 27.67 217 ASP A N 1
ATOM 1591 C CA . ASP A 1 220 ? 11.690 51.298 118.893 1.00 30.18 217 ASP A CA 1
ATOM 1592 C C . ASP A 1 220 ? 10.815 50.187 118.296 1.00 32.95 217 ASP A C 1
ATOM 1593 O O . ASP A 1 220 ? 9.965 49.626 118.983 1.00 33.86 217 ASP A O 1
ATOM 1598 N N . GLU A 1 221 ? 11.027 49.871 117.020 1.00 30.51 218 GLU A N 1
ATOM 1599 C CA . GLU A 1 221 ? 10.157 48.943 116.300 1.00 31.73 218 GLU A CA 1
ATOM 1600 C C . GLU A 1 221 ? 10.607 47.474 116.385 1.00 31.28 218 GLU A C 1
ATOM 1601 O O . GLU A 1 221 ? 9.798 46.551 116.328 1.00 29.97 218 GLU A O 1
ATOM 1607 N N . TYR A 1 222 ? 11.908 47.262 116.496 1.00 29.00 219 TYR A N 1
ATOM 1608 C CA . TYR A 1 222 ? 12.482 45.932 116.292 1.00 26.15 219 TYR A CA 1
ATOM 1609 C C . TYR A 1 222 ? 12.319 44.884 117.430 1.00 33.40 219 TYR A C 1
ATOM 1610 O O . TYR A 1 222 ? 12.291 43.684 117.134 1.00 30.90 219 TYR A O 1
ATOM 1619 N N . PRO A 1 223 ? 12.207 45.313 118.715 1.00 31.53 220 PRO A N 1
ATOM 1620 C CA . PRO A 1 223 ? 12.055 44.288 119.765 1.00 29.61 220 PRO A CA 1
ATOM 1621 C C . PRO A 1 223 ? 10.870 43.343 119.579 1.00 31.03 220 PRO A C 1
ATOM 1622 O O . PRO A 1 223 ? 9.771 43.766 119.205 1.00 31.89 220 PRO A O 1
ATOM 1626 N N . LYS A 1 224 ? 11.115 42.060 119.836 1.00 32.60 221 LYS A N 1
ATOM 1627 C CA . LYS A 1 224 ? 10.114 41.023 119.626 1.00 35.11 221 LYS A CA 1
ATOM 1628 C C . LYS A 1 224 ? 9.489 40.628 120.959 1.00 39.41 221 LYS A C 1
ATOM 1629 O O . LYS A 1 224 ? 10.142 40.027 121.806 1.00 38.95 221 LYS A O 1
ATOM 1635 N N . LEU A 1 225 ? 8.225 40.995 121.140 1.00 43.84 222 LEU A N 1
ATOM 1636 C CA . LEU A 1 225 ? 7.522 40.778 122.402 1.00 52.10 222 LEU A CA 1
ATOM 1637 C C . LEU A 1 225 ? 7.275 39.303 122.661 1.00 53.71 222 LEU A C 1
ATOM 1638 O O . LEU A 1 225 ? 7.032 38.536 121.726 1.00 51.28 222 LEU A O 1
ATOM 1643 N N . GLY A 1 226 ? 7.341 38.922 123.937 1.00 57.41 223 GLY A N 1
ATOM 1644 C CA . GLY A 1 226 ? 7.014 37.577 124.380 1.00 58.56 223 GLY A CA 1
ATOM 1645 C C . GLY A 1 226 ? 7.775 36.461 123.692 1.00 57.99 223 GLY A C 1
ATOM 1646 O O . GLY A 1 226 ? 7.198 35.436 123.332 1.00 58.51 223 GLY A O 1
ATOM 1647 N N . MET A 1 227 ? 9.075 36.654 123.499 1.00 54.69 224 MET A N 1
ATOM 1648 C CA . MET A 1 227 ? 9.893 35.607 122.905 1.00 51.21 224 MET A CA 1
ATOM 1649 C C . MET A 1 227 ? 10.251 34.552 123.955 1.00 47.64 224 MET A C 1
ATOM 1650 O O . MET A 1 227 ? 10.401 34.864 125.140 1.00 43.65 224 MET A O 1
ATOM 1655 N N . THR A 1 228 ? 10.381 33.305 123.514 1.00 45.35 225 THR A N 1
ATOM 1656 C CA . THR A 1 228 ? 10.739 32.217 124.415 1.00 47.39 225 THR A CA 1
ATOM 1657 C C . THR A 1 228 ? 11.952 31.449 123.929 1.00 48.32 225 THR A C 1
ATOM 1658 O O . THR A 1 228 ? 12.333 31.528 122.759 1.00 49.85 225 THR A O 1
ATOM 1662 N N . PHE A 1 229 ? 12.548 30.694 124.842 1.00 48.44 226 PHE A N 1
ATOM 1663 C CA . PHE A 1 229 ? 13.693 29.869 124.512 1.00 49.61 226 PHE A CA 1
ATOM 1664 C C . PHE A 1 229 ? 13.304 28.793 123.506 1.00 50.44 226 PHE A C 1
ATOM 1665 O O . PHE A 1 229 ? 14.077 28.476 122.600 1.00 45.06 226 PHE A O 1
ATOM 1673 N N . GLU A 1 230 ? 12.105 28.238 123.665 1.00 51.55 227 GLU A N 1
ATOM 1674 C CA . GLU A 1 230 ? 11.617 27.204 122.754 1.00 56.09 227 GLU A CA 1
ATOM 1675 C C . GLU A 1 230 ? 11.544 27.745 121.327 1.00 53.64 227 GLU A C 1
ATOM 1676 O O . GLU A 1 230 ? 11.977 27.085 120.382 1.00 56.19 227 GLU A O 1
ATOM 1682 N N . GLY A 1 231 ? 11.017 28.958 121.182 1.00 50.07 228 GLY A N 1
ATOM 1683 C CA . GLY A 1 231 ? 10.871 29.577 119.876 1.00 49.39 228 GLY A CA 1
ATOM 1684 C C . GLY A 1 231 ? 12.196 29.756 119.160 1.00 50.74 228 GLY A C 1
ATOM 1685 O O . GLY A 1 231 ? 12.318 29.403 117.986 1.00 53.50 228 GLY A O 1
ATOM 1686 N N . LEU A 1 232 ? 13.187 30.303 119.868 1.00 45.54 229 LEU A N 1
ATOM 1687 C CA . LEU A 1 232 ? 14.536 30.486 119.323 1.00 42.76 229 LEU A CA 1
ATOM 1688 C C . LEU A 1 232 ? 15.176 29.163 118.903 1.00 41.88 229 LEU A C 1
ATOM 1689 O O . LEU A 1 232 ? 15.908 29.101 117.913 1.00 41.69 229 LEU A O 1
ATOM 1694 N N . SER A 1 233 ? 14.890 28.114 119.671 1.00 41.38 230 SER A N 1
ATOM 1695 C CA . SER A 1 233 ? 15.424 26.778 119.434 1.00 45.51 230 SER A CA 1
ATOM 1696 C C . SER A 1 233 ? 14.898 26.178 118.142 1.00 47.55 230 SER A C 1
ATOM 1697 O O . SER A 1 233 ? 15.505 25.262 117.585 1.00 50.21 230 SER A O 1
ATOM 1700 N N . LYS A 1 234 ? 13.767 26.687 117.670 1.00 46.67 231 LYS A N 1
ATOM 1701 C CA . LYS A 1 234 ? 13.168 26.163 116.449 1.00 51.74 231 LYS A CA 1
ATOM 1702 C C . LYS A 1 234 ? 13.770 26.760 115.181 1.00 45.57 231 LYS A C 1
ATOM 1703 O O . LYS A 1 234 ? 13.687 26.154 114.115 1.00 44.46 231 LYS A O 1
ATOM 1709 N N . LEU A 1 235 ? 14.379 27.940 115.289 1.00 40.77 232 LEU A N 1
ATOM 1710 C CA . LEU A 1 235 ? 14.910 28.628 114.105 1.00 41.52 232 LEU A CA 1
ATOM 1711 C C . LEU A 1 235 ? 15.998 27.832 113.378 1.00 42.88 232 LEU A C 1
ATOM 1712 O O . LEU A 1 235 ? 16.742 27.066 113.984 1.00 44.04 232 LEU A O 1
ATOM 1717 N N . LYS A 1 236 ? 16.069 28.034 112.068 1.00 48.44 233 LYS A N 1
ATOM 1718 C CA . LYS A 1 236 ? 17.027 27.367 111.201 1.00 51.37 233 LYS A CA 1
ATOM 1719 C C . LYS A 1 236 ? 18.328 28.173 111.173 1.00 44.54 233 LYS A C 1
ATOM 1720 O O . LYS A 1 236 ? 18.298 29.400 111.290 1.00 40.43 233 LYS A O 1
ATOM 1726 N N . PRO A 1 237 ? 19.477 27.491 111.038 1.00 44.44 234 PRO A N 1
ATOM 1727 C CA . PRO A 1 237 ? 20.750 28.201 110.870 1.00 44.61 234 PRO A CA 1
ATOM 1728 C C . PRO A 1 237 ? 20.676 29.159 109.685 1.00 47.68 234 PRO A C 1
ATOM 1729 O O . PRO A 1 237 ? 20.052 28.826 108.676 1.00 51.07 234 PRO A O 1
ATOM 1733 N N . ALA A 1 238 ? 21.296 30.331 109.803 1.00 42.56 235 ALA A N 1
ATOM 1734 C CA . ALA A 1 238 ? 21.166 31.359 108.774 1.00 42.87 235 ALA A CA 1
ATOM 1735 C C . ALA A 1 238 ? 22.293 31.362 107.747 1.00 45.58 235 ALA A C 1
ATOM 1736 O O . ALA A 1 238 ? 22.088 31.786 106.610 1.00 49.42 235 ALA A O 1
ATOM 1738 N N . PHE A 1 239 ? 23.480 30.906 108.131 1.00 45.23 236 PHE A N 1
ATOM 1739 C CA . PHE A 1 239 ? 24.636 31.082 107.251 1.00 46.01 236 PHE A CA 1
ATOM 1740 C C . PHE A 1 239 ? 25.416 29.806 106.957 1.00 51.03 236 PHE A C 1
ATOM 1741 O O . PHE A 1 239 ? 26.188 29.752 106.007 1.00 57.25 236 PHE A O 1
ATOM 1749 N N . LYS A 1 240 ? 25.212 28.780 107.765 1.00 51.75 237 LYS A N 1
ATOM 1750 C CA . LYS A 1 240 ? 25.999 27.569 107.643 1.00 56.60 237 LYS A CA 1
ATOM 1751 C C . LYS A 1 240 ? 25.136 26.365 108.002 1.00 64.19 237 LYS A C 1
ATOM 1752 O O . LYS A 1 240 ? 24.470 26.358 109.034 1.00 64.14 237 LYS A O 1
ATOM 1758 N N . LYS A 1 241 ? 25.122 25.359 107.133 1.00 70.59 238 LYS A N 1
ATOM 1759 C CA . LYS A 1 241 ? 24.358 24.149 107.404 1.00 74.79 238 LYS A CA 1
ATOM 1760 C C . LYS A 1 241 ? 24.904 23.516 108.673 1.00 70.26 238 LYS A C 1
ATOM 1761 O O . LYS A 1 241 ? 26.120 23.449 108.862 1.00 71.23 238 LYS A O 1
ATOM 1767 N N . ASP A 1 242 ? 24.004 23.075 109.547 1.00 65.06 239 ASP A N 1
ATOM 1768 C CA . ASP A 1 242 ? 24.389 22.598 110.873 1.00 64.16 239 ASP A CA 1
ATOM 1769 C C . ASP A 1 242 ? 25.190 23.672 111.620 1.00 57.89 239 ASP A C 1
ATOM 1770 O O . ASP A 1 242 ? 26.131 23.370 112.353 1.00 58.09 239 ASP A O 1
ATOM 1775 N N . GLY A 1 243 ? 24.817 24.931 111.411 1.00 52.88 240 GLY A N 1
ATOM 1776 C CA . GLY A 1 243 ? 25.451 26.038 112.102 1.00 48.34 240 GLY A CA 1
ATOM 1777 C C . GLY A 1 243 ? 24.742 26.329 113.406 1.00 43.63 240 GLY A C 1
ATOM 1778 O O . GLY A 1 243 ? 23.858 25.580 113.818 1.00 45.17 240 GLY A O 1
ATOM 1779 N N . THR A 1 244 ? 25.130 27.418 114.057 1.00 38.80 241 THR A N 1
ATOM 1780 C CA . THR A 1 244 ? 24.560 27.782 115.343 1.00 39.75 241 THR A CA 1
ATOM 1781 C C . THR A 1 244 ? 24.005 29.201 115.302 1.00 36.53 241 THR A C 1
ATOM 1782 O O . THR A 1 244 ? 23.200 29.591 116.146 1.00 35.24 241 THR A O 1
ATOM 1786 N N . VAL A 1 245 ? 24.454 29.975 114.324 1.00 35.03 242 VAL A N 1
ATOM 1787 C CA . VAL A 1 245 ? 24.007 31.352 114.175 1.00 33.18 242 VAL A CA 1
ATOM 1788 C C . VAL A 1 245 ? 22.692 31.422 113.405 1.00 34.04 242 VAL A C 1
ATOM 1789 O O . VAL A 1 245 ? 22.593 30.923 112.290 1.00 33.48 242 VAL A O 1
ATOM 1793 N N . THR A 1 246 ? 21.680 32.040 114.009 1.00 35.57 243 THR A N 1
ATOM 1794 C CA . THR A 1 246 ? 20.371 32.170 113.371 1.00 37.30 243 THR A CA 1
ATOM 1795 C C . THR A 1 246 ? 19.945 33.631 113.307 1.00 37.56 243 THR A C 1
ATOM 1796 O O . THR A 1 246 ? 20.586 34.504 113.898 1.00 35.48 243 THR A O 1
ATOM 1800 N N . ALA A 1 247 ? 18.832 33.894 112.628 1.00 35.93 244 ALA A N 1
ATOM 1801 C CA . ALA A 1 247 ? 18.262 35.241 112.620 1.00 37.15 244 ALA A CA 1
ATOM 1802 C C . ALA A 1 247 ? 17.760 35.650 114.012 1.00 38.10 244 ALA A C 1
ATOM 1803 O O . ALA A 1 247 ? 17.499 36.822 114.262 1.00 38.20 244 ALA A O 1
ATOM 1805 N N . GLY A 1 248 ? 17.616 34.676 114.907 1.00 38.22 245 GLY A N 1
ATOM 1806 C CA . GLY A 1 248 ? 17.167 34.942 116.263 1.00 38.23 245 GLY A CA 1
ATOM 1807 C C . GLY A 1 248 ? 18.268 35.309 117.239 1.00 35.87 245 GLY A C 1
ATOM 1808 O O . GLY A 1 248 ? 18.013 35.983 118.243 1.00 35.33 245 GLY A O 1
ATOM 1809 N N . ASN A 1 249 ? 19.493 34.865 116.966 1.00 31.12 246 ASN A N 1
ATOM 1810 C CA . ASN A 1 249 ? 20.617 35.211 117.839 1.00 31.34 246 ASN A CA 1
ATOM 1811 C C . ASN A 1 249 ? 21.631 36.135 117.164 1.00 31.71 246 ASN A C 1
ATOM 1812 O O . ASN A 1 249 ? 22.804 36.194 117.543 1.00 32.19 246 ASN A O 1
ATOM 1817 N N . ALA A 1 250 ? 21.152 36.852 116.150 1.00 29.59 247 ALA A N 1
ATOM 1818 C CA . ALA A 1 250 ? 21.904 37.910 115.504 1.00 29.44 247 ALA A CA 1
ATOM 1819 C C . ALA A 1 250 ? 21.018 39.151 115.449 1.00 26.15 247 ALA A C 1
ATOM 1820 O O . ALA A 1 250 ? 19.796 39.050 115.556 1.00 30.93 247 ALA A O 1
ATOM 1822 N N . SER A 1 251 ? 21.620 40.323 115.299 1.00 29.50 248 SER A N 1
ATOM 1823 C CA . SER A 1 251 ? 20.827 41.541 115.140 1.00 30.29 248 SER A CA 1
ATOM 1824 C C . SER A 1 251 ? 20.156 41.584 113.772 1.00 28.57 248 SER A C 1
ATOM 1825 O O . SER A 1 251 ? 20.297 40.656 112.987 1.00 27.86 248 SER A O 1
ATOM 1828 N N . GLY A 1 252 ? 19.412 42.654 113.505 1.00 30.93 249 GLY A N 1
ATOM 1829 C CA . GLY A 1 252 ? 18.710 42.812 112.243 1.00 33.51 249 GLY A CA 1
ATOM 1830 C C . GLY A 1 252 ? 19.353 43.822 111.310 1.00 31.54 249 GLY A C 1
ATOM 1831 O O . GLY A 1 252 ? 20.493 44.230 111.514 1.00 31.14 249 GLY A O 1
ATOM 1832 N N . ILE A 1 253 ? 18.606 44.204 110.276 1.00 27.66 250 ILE A N 1
ATOM 1833 C CA . ILE A 1 253 ? 18.962 45.262 109.334 1.00 24.22 250 ILE A CA 1
ATOM 1834 C C . ILE A 1 253 ? 18.005 46.393 109.696 1.00 23.62 250 ILE A C 1
ATOM 1835 O O . ILE A 1 253 ? 16.790 46.178 109.798 1.00 23.76 250 ILE A O 1
ATOM 1840 N N . ASN A 1 254 ? 18.533 47.586 109.948 1.00 24.02 251 ASN A N 1
ATOM 1841 C CA . ASN A 1 254 ? 17.749 48.582 110.681 1.00 25.26 251 ASN A CA 1
ATOM 1842 C C . ASN A 1 254 ? 18.041 50.025 110.270 1.00 24.94 251 ASN A C 1
ATOM 1843 O O . ASN A 1 254 ? 19.078 50.304 109.673 1.00 23.47 251 ASN A O 1
ATOM 1848 N N . ASP A 1 255 ? 17.123 50.926 110.623 1.00 22.59 252 ASP A N 1
ATOM 1849 C CA . ASP A 1 255 ? 17.220 52.345 110.289 1.00 24.01 252 ASP A CA 1
ATOM 1850 C C . ASP A 1 255 ? 17.218 53.189 111.562 1.00 25.35 252 ASP A C 1
ATOM 1851 O O . ASP A 1 255 ? 16.448 52.928 112.470 1.00 28.50 252 ASP A O 1
ATOM 1856 N N . GLY A 1 256 ? 18.050 54.219 111.615 1.00 25.98 253 GLY A N 1
ATOM 1857 C CA . GLY A 1 256 ? 18.047 55.114 112.762 1.00 25.02 253 GLY A CA 1
ATOM 1858 C C . GLY A 1 256 ? 19.254 56.017 112.802 1.00 25.82 253 GLY A C 1
ATOM 1859 O O . GLY A 1 256 ? 20.199 55.828 112.040 1.00 23.19 253 GLY A O 1
ATOM 1860 N N . ALA A 1 257 ? 19.225 57.010 113.692 1.00 20.85 254 ALA A N 1
ATOM 1861 C CA . ALA A 1 257 ? 20.334 57.933 113.815 1.00 21.10 254 ALA A CA 1
ATOM 1862 C C . ALA A 1 257 ? 20.577 58.283 115.284 1.00 23.29 254 ALA A C 1
ATOM 1863 O O . ALA A 1 257 ? 19.685 58.161 116.113 1.00 22.29 254 ALA A O 1
ATOM 1865 N N . ALA A 1 258 ? 21.787 58.726 115.595 1.00 19.46 255 ALA A N 1
ATOM 1866 C CA . ALA A 1 258 ? 22.101 59.154 116.958 1.00 25.27 255 ALA A CA 1
ATOM 1867 C C . ALA A 1 258 ? 23.184 60.218 116.883 1.00 25.49 255 ALA A C 1
ATOM 1868 O O . ALA A 1 258 ? 24.141 60.072 116.120 1.00 25.99 255 ALA A O 1
ATOM 1870 N N . MET A 1 259 ? 23.020 61.288 117.661 1.00 25.14 256 MET A N 1
ATOM 1871 C CA . MET A 1 259 ? 23.905 62.447 117.570 1.00 26.95 256 MET A CA 1
ATOM 1872 C C . MET A 1 259 ? 24.300 62.953 118.952 1.00 25.74 256 MET A C 1
ATOM 1873 O O . MET A 1 259 ? 23.498 62.949 119.878 1.00 25.53 256 MET A O 1
ATOM 1878 N N . LEU A 1 260 ? 25.553 63.362 119.085 1.00 24.56 257 LEU A N 1
ATOM 1879 C CA . LEU A 1 260 ? 26.039 63.929 120.330 1.00 27.28 257 LEU A CA 1
ATOM 1880 C C . LEU A 1 260 ? 26.751 65.247 120.040 1.00 28.54 257 LEU A C 1
ATOM 1881 O O . LEU A 1 260 ? 27.266 65.455 118.942 1.00 27.28 257 LEU A O 1
ATOM 1886 N N . ILE A 1 261 ? 26.769 66.145 121.014 1.00 29.42 258 ILE A N 1
ATOM 1887 C CA . ILE A 1 261 ? 27.532 67.378 120.875 1.00 26.34 258 ILE A CA 1
ATOM 1888 C C . ILE A 1 261 ? 28.684 67.380 121.876 1.00 24.04 258 ILE A C 1
ATOM 1889 O O . ILE A 1 261 ? 28.482 67.205 123.074 1.00 27.06 258 ILE A O 1
ATOM 1894 N N . LEU A 1 262 ? 29.894 67.556 121.364 1.00 25.12 259 LEU A N 1
ATOM 1895 C CA . LEU A 1 262 ? 31.090 67.560 122.183 1.00 23.68 259 LEU A CA 1
ATOM 1896 C C . LEU A 1 262 ? 31.657 68.967 122.301 1.00 28.39 259 LEU A C 1
ATOM 1897 O O . LEU A 1 262 ? 31.559 69.772 121.365 1.00 28.58 259 LEU A O 1
ATOM 1902 N N . MET A 1 263 ? 32.249 69.254 123.457 1.00 27.48 260 MET A N 1
ATOM 1903 C CA . MET A 1 263 ? 32.883 70.540 123.711 1.00 27.76 260 MET A CA 1
ATOM 1904 C C . MET A 1 263 ? 34.094 70.347 124.608 1.00 28.01 260 MET A C 1
ATOM 1905 O O . MET A 1 263 ? 34.214 69.324 125.271 1.00 27.25 260 MET A O 1
ATOM 1910 N N . SER A 1 264 ? 34.986 71.332 124.647 1.00 28.60 261 SER A N 1
ATOM 1911 C CA . SER A 1 264 ? 36.005 71.342 125.687 1.00 34.56 261 SER A CA 1
ATOM 1912 C C . SER A 1 264 ? 35.286 71.744 126.967 1.00 35.26 261 SER A C 1
ATOM 1913 O O . SER A 1 264 ? 34.282 72.459 126.912 1.00 34.86 261 SER A O 1
ATOM 1916 N N . GLN A 1 265 ? 35.768 71.260 128.105 1.00 36.31 262 GLN A N 1
ATOM 1917 C CA . GLN A 1 265 ? 35.200 71.655 129.391 1.00 38.07 262 GLN A CA 1
ATOM 1918 C C . GLN A 1 265 ? 35.144 73.177 129.492 1.00 40.57 262 GLN A C 1
ATOM 1919 O O . GLN A 1 265 ? 34.149 73.743 129.945 1.00 40.43 262 GLN A O 1
ATOM 1925 N N . GLN A 1 266 ? 36.210 73.832 129.040 1.00 40.52 263 GLN A N 1
ATOM 1926 C CA . GLN A 1 266 ? 36.287 75.291 129.076 1.00 42.21 263 GLN A CA 1
ATOM 1927 C C . GLN A 1 266 ? 35.192 75.947 128.233 1.00 37.92 263 GLN A C 1
ATOM 1928 O O . GLN A 1 266 ? 34.605 76.948 128.634 1.00 34.40 263 GLN A O 1
ATOM 1934 N N . LYS A 1 267 ? 34.909 75.382 127.064 1.00 31.84 264 LYS A N 1
ATOM 1935 C CA . LYS A 1 267 ? 33.891 75.959 126.188 1.00 34.13 264 LYS A CA 1
ATOM 1936 C C . LYS A 1 267 ? 32.495 75.807 126.790 1.00 35.07 264 LYS A C 1
ATOM 1937 O O . LYS A 1 267 ? 31.702 76.750 126.793 1.00 39.63 264 LYS A O 1
ATOM 1943 N N . ALA A 1 268 ? 32.191 74.606 127.274 1.00 30.81 265 ALA A N 1
ATOM 1944 C CA . ALA A 1 268 ? 30.926 74.363 127.962 1.00 33.45 265 ALA A CA 1
ATOM 1945 C C . ALA A 1 268 ? 30.714 75.364 129.103 1.00 37.79 265 ALA A C 1
ATOM 1946 O O . ALA A 1 268 ? 29.636 75.961 129.226 1.00 37.25 265 ALA A O 1
ATOM 1948 N N . ASP A 1 269 ? 31.749 75.556 129.921 1.00 40.69 266 ASP A N 1
ATOM 1949 C CA . ASP A 1 269 ? 31.696 76.520 131.034 1.00 41.97 266 ASP A CA 1
ATOM 1950 C C . ASP A 1 269 ? 31.395 77.927 130.545 1.00 43.34 266 ASP A C 1
ATOM 1951 O O . ASP A 1 269 ? 30.526 78.610 131.086 1.00 44.92 266 ASP A O 1
ATOM 1956 N N . GLU A 1 270 ? 32.116 78.344 129.510 1.00 44.12 267 GLU A N 1
ATOM 1957 C CA A GLU A 1 270 ? 31.917 79.641 128.869 0.44 45.47 267 GLU A CA 1
ATOM 1958 C CA B GLU A 1 270 ? 31.907 79.655 128.920 0.56 45.45 267 GLU A CA 1
ATOM 1959 C C . GLU A 1 270 ? 30.464 79.829 128.445 1.00 44.94 267 GLU A C 1
ATOM 1960 O O . GLU A 1 270 ? 29.865 80.888 128.649 1.00 45.24 267 GLU A O 1
ATOM 1971 N N . LEU A 1 271 ? 29.900 78.785 127.846 1.00 39.83 268 LEU A N 1
ATOM 1972 C CA . LEU A 1 271 ? 28.544 78.845 127.303 1.00 39.84 268 LEU A CA 1
ATOM 1973 C C . LEU A 1 271 ? 27.449 78.650 128.350 1.00 41.32 268 LEU A C 1
ATOM 1974 O O . LEU A 1 271 ? 26.281 78.937 128.088 1.00 43.29 268 LEU A O 1
ATOM 1979 N N . GLY A 1 272 ? 27.828 78.149 129.522 1.00 41.88 269 GLY A N 1
ATOM 1980 C CA . GLY A 1 272 ? 26.882 77.896 130.597 1.00 42.27 269 GLY A CA 1
ATOM 1981 C C . GLY A 1 272 ? 26.150 76.570 130.481 1.00 42.13 269 GLY A C 1
ATOM 1982 O O . GLY A 1 272 ? 25.105 76.362 131.100 1.00 41.28 269 GLY A O 1
ATOM 1983 N N . ILE A 1 273 ? 26.710 75.661 129.690 1.00 41.62 270 ILE A N 1
ATOM 1984 C CA . ILE A 1 273 ? 26.073 74.380 129.407 1.00 39.89 270 ILE A CA 1
ATOM 1985 C C . ILE A 1 273 ? 26.693 73.282 130.257 1.00 41.32 270 ILE A C 1
ATOM 1986 O O . ILE A 1 273 ? 27.908 73.124 130.286 1.00 43.07 270 ILE A O 1
ATOM 1991 N N . ARG A 1 274 ? 25.860 72.520 130.951 1.00 43.93 271 ARG A N 1
ATOM 1992 C CA . ARG A 1 274 ? 26.369 71.487 131.841 1.00 46.92 271 ARG A CA 1
ATOM 1993 C C . ARG A 1 274 ? 26.559 70.154 131.115 1.00 44.54 271 ARG A C 1
ATOM 1994 O O . ARG A 1 274 ? 25.673 69.696 130.398 1.00 44.33 271 ARG A O 1
ATOM 2002 N N . PRO A 1 275 ? 27.725 69.529 131.310 1.00 40.36 272 PRO A N 1
ATOM 2003 C CA . PRO A 1 275 ? 28.070 68.262 130.655 1.00 36.12 272 PRO A CA 1
ATOM 2004 C C . PRO A 1 275 ? 27.206 67.106 131.143 1.00 35.70 272 PRO A C 1
ATOM 2005 O O . PRO A 1 275 ? 26.887 67.032 132.327 1.00 33.25 272 PRO A O 1
ATOM 2009 N N . LEU A 1 276 ? 26.852 66.218 130.222 1.00 30.88 273 LEU A N 1
ATOM 2010 C CA . LEU A 1 276 ? 26.156 64.980 130.524 1.00 33.49 273 LEU A CA 1
ATOM 2011 C C . LEU A 1 276 ? 27.167 63.914 130.899 1.00 34.37 273 LEU A C 1
ATOM 2012 O O . LEU A 1 276 ? 26.883 63.021 131.705 1.00 36.09 273 LEU A O 1
ATOM 2017 N N . ALA A 1 277 ? 28.346 64.001 130.292 1.00 30.25 274 ALA A N 1
ATOM 2018 C CA . ALA A 1 277 ? 29.429 63.075 130.588 1.00 30.34 274 ALA A CA 1
ATOM 2019 C C . ALA A 1 277 ? 30.756 63.661 130.134 1.00 31.04 274 ALA A C 1
ATOM 2020 O O . ALA A 1 277 ? 30.802 64.667 129.421 1.00 34.07 274 ALA A O 1
ATOM 2022 N N . LYS A 1 278 ? 31.834 63.017 130.550 1.00 28.70 275 LYS A N 1
ATOM 2023 C CA . LYS A 1 278 ? 33.181 63.428 130.190 1.00 27.45 275 LYS A CA 1
ATOM 2024 C C . LYS A 1 278 ? 33.855 62.252 129.511 1.00 32.03 275 LYS A C 1
ATOM 2025 O O . LYS A 1 278 ? 33.629 61.102 129.883 1.00 31.69 275 LYS A O 1
ATOM 2031 N N . ILE A 1 279 ? 34.672 62.523 128.500 1.00 29.64 276 ILE A N 1
ATOM 2032 C CA . ILE A 1 279 ? 35.405 61.441 127.873 1.00 29.80 276 ILE A CA 1
ATOM 2033 C C . ILE A 1 279 ? 36.717 61.228 128.612 1.00 30.01 276 ILE A C 1
ATOM 2034 O O . ILE A 1 279 ? 37.551 62.128 128.707 1.00 32.78 276 ILE A O 1
ATOM 2039 N N . LYS A 1 280 ? 36.871 60.027 129.158 1.00 26.83 277 LYS A N 1
ATOM 2040 C CA . LYS A 1 280 ? 38.007 59.689 130.000 1.00 27.85 277 LYS A CA 1
ATOM 2041 C C . LYS A 1 280 ? 39.149 59.090 129.194 1.00 28.46 277 LYS A C 1
ATOM 2042 O O . LYS A 1 280 ? 40.307 59.467 129.379 1.00 31.54 277 LYS A O 1
ATOM 2048 N N . SER A 1 281 ? 38.825 58.145 128.311 1.00 26.94 278 SER A N 1
ATOM 2049 C CA . SER A 1 281 ? 39.818 57.582 127.402 1.00 28.06 278 SER A CA 1
ATOM 2050 C C . SER A 1 281 ? 39.151 56.888 126.217 1.00 27.72 278 SER A C 1
ATOM 2051 O O . SER A 1 281 ? 37.954 56.630 126.218 1.00 27.71 278 SER A O 1
ATOM 2054 N N . TYR A 1 282 ? 39.944 56.570 125.210 1.00 23.85 279 TYR A N 1
ATOM 2055 C CA . TYR A 1 282 ? 39.460 55.749 124.124 1.00 25.67 279 TYR A CA 1
ATOM 2056 C C . TYR A 1 282 ? 40.646 55.077 123.497 1.00 26.09 279 TYR A C 1
ATOM 2057 O O . TYR A 1 282 ? 41.780 55.517 123.697 1.00 26.35 279 TYR A O 1
ATOM 2066 N N . ALA A 1 283 ? 40.391 54.016 122.737 1.00 21.37 280 ALA A N 1
ATOM 2067 C CA . ALA A 1 283 ? 41.457 53.330 122.028 1.00 23.01 280 ALA A CA 1
ATOM 2068 C C . ALA A 1 283 ? 40.867 52.464 120.931 1.00 21.78 280 ALA A C 1
ATOM 2069 O O . ALA A 1 283 ? 39.683 52.134 120.946 1.00 23.86 280 ALA A O 1
ATOM 2071 N N . SER A 1 284 ? 41.700 52.099 119.974 1.00 22.10 281 SER A N 1
ATOM 2072 C CA . SER A 1 284 ? 41.309 51.082 119.028 1.00 21.65 281 SER A CA 1
ATOM 2073 C C . SER A 1 284 ? 42.432 50.074 118.852 1.00 24.08 281 SER A C 1
ATOM 2074 O O . SER A 1 284 ? 43.589 50.356 119.168 1.00 26.49 281 SER A O 1
ATOM 2077 N N . ALA A 1 285 ? 42.094 48.877 118.391 1.00 22.71 282 ALA A N 1
ATOM 2078 C CA . ALA A 1 285 ? 43.098 47.830 118.268 1.00 25.50 282 ALA A CA 1
ATOM 2079 C C . ALA A 1 285 ? 42.709 46.832 117.183 1.00 23.82 282 ALA A C 1
ATOM 2080 O O . ALA A 1 285 ? 41.526 46.681 116.879 1.00 25.80 282 ALA A O 1
ATOM 2082 N N . GLY A 1 286 ? 43.704 46.159 116.608 1.00 22.81 283 GLY A N 1
ATOM 2083 C CA . GLY A 1 286 ? 43.473 45.094 115.635 1.00 24.81 283 GLY A CA 1
ATOM 2084 C C . GLY A 1 286 ? 43.589 43.726 116.300 1.00 30.56 283 GLY A C 1
ATOM 2085 O O . GLY A 1 286 ? 44.131 43.616 117.402 1.00 27.26 283 GLY A O 1
ATOM 2086 N N . VAL A 1 287 ? 43.073 42.685 115.652 1.00 30.44 284 VAL A N 1
ATOM 2087 C CA . VAL A 1 287 ? 43.169 41.337 116.198 1.00 33.28 284 VAL A CA 1
ATOM 2088 C C . VAL A 1 287 ? 43.894 40.430 115.225 1.00 37.66 284 VAL A C 1
ATOM 2089 O O . VAL A 1 287 ? 44.056 40.776 114.055 1.00 33.79 284 VAL A O 1
ATOM 2093 N N . GLU A 1 288 ? 44.330 39.270 115.715 1.00 37.84 285 GLU A N 1
ATOM 2094 C CA . GLU A 1 288 ? 44.892 38.235 114.849 1.00 41.01 285 GLU A CA 1
ATOM 2095 C C . GLU A 1 288 ? 43.792 37.664 113.969 1.00 43.01 285 GLU A C 1
ATOM 2096 O O . GLU A 1 288 ? 42.630 37.624 114.375 1.00 37.56 285 GLU A O 1
ATOM 2102 N N . PRO A 1 289 ? 44.148 37.224 112.754 1.00 48.28 286 PRO A N 1
ATOM 2103 C CA . PRO A 1 289 ? 43.147 36.686 111.827 1.00 49.02 286 PRO A CA 1
ATOM 2104 C C . PRO A 1 289 ? 42.440 35.421 112.329 1.00 47.11 286 PRO A C 1
ATOM 2105 O O . PRO A 1 289 ? 41.378 35.103 111.806 1.00 49.10 286 PRO A O 1
ATOM 2109 N N . GLU A 1 290 ? 43.001 34.736 113.323 1.00 47.15 287 GLU A N 1
ATOM 2110 C CA . GLU A 1 290 ? 42.357 33.568 113.931 1.00 50.48 287 GLU A CA 1
ATOM 2111 C C . GLU A 1 290 ? 41.084 33.911 114.714 1.00 46.64 287 GLU A C 1
ATOM 2112 O O . GLU A 1 290 ? 40.199 33.072 114.869 1.00 45.18 287 GLU A O 1
ATOM 2118 N N . VAL A 1 291 ? 41.009 35.135 115.227 1.00 40.44 288 VAL A N 1
ATOM 2119 C CA . VAL A 1 291 ? 39.870 35.565 116.032 1.00 32.89 288 VAL A CA 1
ATOM 2120 C C . VAL A 1 291 ? 39.236 36.840 115.450 1.00 32.37 288 VAL A C 1
ATOM 2121 O O . VAL A 1 291 ? 39.014 37.818 116.163 1.00 28.63 288 VAL A O 1
ATOM 2125 N N . MET A 1 292 ? 38.961 36.829 114.148 1.00 31.00 289 MET A N 1
ATOM 2126 C CA . MET A 1 292 ? 38.301 37.962 113.507 1.00 29.11 289 MET A CA 1
ATOM 2127 C C . MET A 1 292 ? 36.965 38.239 114.184 1.00 26.93 289 MET A C 1
ATOM 2128 O O . MET A 1 292 ? 36.241 37.315 114.552 1.00 28.39 289 MET A O 1
ATOM 2133 N N . GLY A 1 293 ? 36.649 39.514 114.361 1.00 24.31 290 GLY A N 1
ATOM 2134 C CA . GLY A 1 293 ? 35.387 39.906 114.951 1.00 27.61 290 GLY A CA 1
ATOM 2135 C C . GLY A 1 293 ? 35.452 40.148 116.449 1.00 28.64 290 GLY A C 1
ATOM 2136 O O . GLY A 1 293 ? 34.474 40.590 117.040 1.00 29.99 290 GLY A O 1
ATOM 2137 N N . THR A 1 294 ? 36.600 39.868 117.062 1.00 27.64 291 THR A N 1
ATOM 2138 C CA . THR A 1 294 ? 36.759 40.032 118.504 1.00 28.04 291 THR A CA 1
ATOM 2139 C C . THR A 1 294 ? 37.429 41.352 118.887 1.00 30.01 291 THR A C 1
ATOM 2140 O O . THR A 1 294 ? 37.826 41.540 120.039 1.00 26.43 291 THR A O 1
ATOM 2144 N N . GLY A 1 295 ? 37.519 42.271 117.926 1.00 28.62 292 GLY A N 1
ATOM 2145 C CA . GLY A 1 295 ? 38.116 43.586 118.138 1.00 24.93 292 GLY A CA 1
ATOM 2146 C C . GLY A 1 295 ? 37.857 44.359 119.422 1.00 24.23 292 GLY A C 1
ATOM 2147 O O . GLY A 1 295 ? 38.786 44.955 119.976 1.00 29.15 292 GLY A O 1
ATOM 2148 N N . PRO A 1 296 ? 36.598 44.398 119.893 1.00 22.40 293 PRO A N 1
ATOM 2149 C CA . PRO A 1 296 ? 36.283 45.104 121.140 1.00 24.22 293 PRO A CA 1
ATOM 2150 C C . PRO A 1 296 ? 37.078 44.622 122.367 1.00 26.72 293 PRO A C 1
ATOM 2151 O O . PRO A 1 296 ? 37.227 45.383 123.315 1.00 27.08 293 PRO A O 1
ATOM 2155 N N . ILE A 1 297 ? 37.582 43.395 122.347 1.00 28.37 294 ILE A N 1
ATOM 2156 C CA . ILE A 1 297 ? 38.346 42.881 123.488 1.00 26.44 294 ILE A CA 1
ATOM 2157 C C . ILE A 1 297 ? 39.693 43.619 123.649 1.00 28.85 294 ILE A C 1
ATOM 2158 O O . ILE A 1 297 ? 39.890 44.303 124.662 1.00 26.58 294 ILE A O 1
ATOM 2163 N N . PRO A 1 298 ? 40.608 43.527 122.653 1.00 27.50 295 PRO A N 1
ATOM 2164 C CA . PRO A 1 298 ? 41.851 44.286 122.864 1.00 25.89 295 PRO A CA 1
ATOM 2165 C C . PRO A 1 298 ? 41.657 45.809 122.899 1.00 25.27 295 PRO A C 1
ATOM 2166 O O . PRO A 1 298 ? 42.371 46.491 123.641 1.00 29.77 295 PRO A O 1
ATOM 2170 N N . ALA A 1 299 ? 40.709 46.343 122.135 1.00 22.48 296 ALA A N 1
ATOM 2171 C CA . ALA A 1 299 ? 40.423 47.778 122.220 1.00 23.41 296 ALA A CA 1
ATOM 2172 C C . ALA A 1 299 ? 40.041 48.210 123.649 1.00 24.15 296 ALA A C 1
ATOM 2173 O O . ALA A 1 299 ? 40.511 49.227 124.155 1.00 26.89 296 ALA A O 1
ATOM 2175 N N . THR A 1 300 ? 39.170 47.438 124.287 1.00 24.64 297 THR A N 1
ATOM 2176 C CA . THR A 1 300 ? 38.705 47.773 125.618 1.00 24.63 297 THR A CA 1
ATOM 2177 C C . THR A 1 300 ? 39.828 47.640 126.647 1.00 28.82 297 THR A C 1
ATOM 2178 O O . THR A 1 300 ? 39.993 48.507 127.500 1.00 33.81 297 THR A O 1
ATOM 2182 N N . ARG A 1 301 ? 40.612 46.572 126.557 1.00 27.84 298 ARG A N 1
ATOM 2183 C CA . ARG A 1 301 ? 41.745 46.408 127.467 1.00 29.81 298 ARG A CA 1
ATOM 2184 C C . ARG A 1 301 ? 42.669 47.617 127.344 1.00 31.21 298 ARG A C 1
ATOM 2185 O O . ARG A 1 301 ? 43.167 48.145 128.345 1.00 26.66 298 ARG A O 1
ATOM 2193 N N . LYS A 1 302 ? 42.848 48.078 126.110 1.00 27.11 299 LYS A N 1
ATOM 2194 C CA . LYS A 1 302 ? 43.758 49.181 125.817 1.00 28.72 299 LYS A CA 1
ATOM 2195 C C . LYS A 1 302 ? 43.194 50.500 126.335 1.00 27.37 299 LYS A C 1
ATOM 2196 O O . LYS A 1 302 ? 43.912 51.288 126.951 1.00 30.07 299 LYS A O 1
ATOM 2202 N N . ALA A 1 303 ? 41.897 50.714 126.133 1.00 24.68 300 ALA A N 1
ATOM 2203 C CA . ALA A 1 303 ? 41.245 51.913 126.636 1.00 25.45 300 ALA A CA 1
ATOM 2204 C C . ALA A 1 303 ? 41.222 51.929 128.177 1.00 28.00 300 ALA A C 1
ATOM 2205 O O . ALA A 1 303 ? 41.397 52.973 128.796 1.00 25.52 300 ALA A O 1
ATOM 2207 N N . LEU A 1 304 ? 40.985 50.772 128.777 1.00 29.76 301 LEU A N 1
ATOM 2208 C CA . LEU A 1 304 ? 40.944 50.662 130.237 1.00 32.62 301 LEU A CA 1
ATOM 2209 C C . LEU A 1 304 ? 42.307 50.968 130.840 1.00 32.52 301 LEU A C 1
ATOM 2210 O O . LEU A 1 304 ? 42.409 51.698 131.825 1.00 34.01 301 LEU A O 1
ATOM 2215 N N . LYS A 1 305 ? 43.342 50.388 130.244 1.00 33.92 302 LYS A N 1
ATOM 2216 C CA . LYS A 1 305 ? 44.723 50.607 130.660 1.00 38.83 302 LYS A CA 1
ATOM 2217 C C . LYS A 1 305 ? 45.129 52.079 130.539 1.00 42.35 302 LYS A C 1
ATOM 2218 O O . LYS A 1 305 ? 45.813 52.608 131.414 1.00 42.20 302 LYS A O 1
ATOM 2224 N N . LYS A 1 306 ? 44.707 52.733 129.458 1.00 44.84 303 LYS A N 1
ATOM 2225 C CA . LYS A 1 306 ? 44.941 54.167 129.276 1.00 45.37 303 LYS A CA 1
ATOM 2226 C C . LYS A 1 306 ? 44.321 54.958 130.426 1.00 43.43 303 LYS A C 1
ATOM 2227 O O . LYS A 1 306 ? 44.887 55.950 130.886 1.00 41.51 303 LYS A O 1
ATOM 2233 N N . ALA A 1 307 ? 43.146 54.523 130.876 1.00 39.36 304 ALA A N 1
ATOM 2234 C CA . ALA A 1 307 ? 42.417 55.237 131.927 1.00 37.54 304 ALA A CA 1
ATOM 2235 C C . ALA A 1 307 ? 42.867 54.845 133.328 1.00 40.14 304 ALA A C 1
ATOM 2236 O O . ALA A 1 307 ? 42.401 55.422 134.314 1.00 42.92 304 ALA A O 1
ATOM 2238 N N . GLY A 1 308 ? 43.751 53.855 133.410 1.00 38.74 305 GLY A N 1
ATOM 2239 C CA . GLY A 1 308 ? 44.184 53.329 134.690 1.00 39.88 305 GLY A CA 1
ATOM 2240 C C . GLY A 1 308 ? 43.046 52.644 135.427 1.00 39.56 305 GLY A C 1
ATOM 2241 O O . GLY A 1 308 ? 42.928 52.747 136.647 1.00 37.18 305 GLY A O 1
ATOM 2242 N N . LEU A 1 309 ? 42.203 51.936 134.681 1.00 35.56 306 LEU A N 1
ATOM 2243 C CA . LEU A 1 309 ? 41.051 51.257 135.263 1.00 36.68 306 LEU A CA 1
ATOM 2244 C C . LEU A 1 309 ? 41.057 49.794 134.873 1.00 39.26 306 LEU A C 1
ATOM 2245 O O . LEU A 1 309 ? 41.729 49.402 133.926 1.00 41.48 306 LEU A O 1
ATOM 2250 N N . SER A 1 310 ? 40.316 48.989 135.622 1.00 37.91 307 SER A N 1
ATOM 2251 C CA . SER A 1 310 ? 40.048 47.612 135.237 1.00 36.58 307 SER A CA 1
ATOM 2252 C C . SER A 1 310 ? 38.545 47.519 135.018 1.00 32.29 307 SER A C 1
ATOM 2253 O O . SER A 1 310 ? 37.817 48.470 135.305 1.00 32.24 307 SER A O 1
ATOM 2256 N N . ILE A 1 311 ? 38.077 46.375 134.532 1.00 28.14 308 ILE A N 1
ATOM 2257 C CA . ILE A 1 311 ? 36.653 46.197 134.241 1.00 29.00 308 ILE A CA 1
ATOM 2258 C C . ILE A 1 311 ? 35.757 46.318 135.478 1.00 34.94 308 ILE A C 1
ATOM 2259 O O . ILE A 1 311 ? 34.582 46.668 135.379 1.00 36.40 308 ILE A O 1
ATOM 2264 N N . ASN A 1 312 ? 36.315 46.035 136.646 1.00 33.25 309 ASN A N 1
ATOM 2265 C CA . ASN A 1 312 ? 35.542 46.119 137.875 1.00 40.41 309 ASN A CA 1
ATOM 2266 C C . ASN A 1 312 ? 35.238 47.560 138.257 1.00 39.97 309 ASN A C 1
ATOM 2267 O O . ASN A 1 312 ? 34.297 47.837 139.001 1.00 42.17 309 ASN A O 1
ATOM 2272 N N . ASP A 1 313 ? 36.029 48.480 137.720 1.00 35.59 310 ASP A N 1
ATOM 2273 C CA . ASP A 1 313 ? 35.812 49.904 137.950 1.00 35.51 310 ASP A CA 1
ATOM 2274 C C . ASP A 1 313 ? 34.698 50.470 137.076 1.00 37.40 310 ASP A C 1
ATOM 2275 O O . ASP A 1 313 ? 34.307 51.621 137.234 1.00 37.21 310 ASP A O 1
ATOM 2280 N N . ILE A 1 314 ? 34.204 49.664 136.141 1.00 36.16 311 ILE A N 1
ATOM 2281 C CA . ILE A 1 314 ? 33.218 50.139 135.191 1.00 31.23 311 ILE A CA 1
ATOM 2282 C C . ILE A 1 314 ? 31.820 49.756 135.654 1.00 33.92 311 ILE A C 1
ATOM 2283 O O . ILE A 1 314 ? 31.520 48.582 135.854 1.00 35.10 311 ILE A O 1
ATOM 2288 N N . ASP A 1 315 ? 30.966 50.756 135.828 1.00 34.85 312 ASP A N 1
ATOM 2289 C CA . ASP A 1 315 ? 29.607 50.527 136.321 1.00 35.88 312 ASP A CA 1
ATOM 2290 C C . ASP A 1 315 ? 28.650 49.965 135.264 1.00 31.89 312 ASP A C 1
ATOM 2291 O O . ASP A 1 315 ? 27.812 49.121 135.565 1.00 27.66 312 ASP A O 1
ATOM 2296 N N . LEU A 1 316 ? 28.757 50.442 134.028 1.00 28.22 313 LEU A N 1
ATOM 2297 C CA . LEU A 1 316 ? 27.860 49.976 132.972 1.00 29.32 313 LEU A CA 1
ATOM 2298 C C . LEU A 1 316 ? 28.623 49.820 131.665 1.00 29.49 313 LEU A C 1
ATOM 2299 O O . LEU A 1 316 ? 29.453 50.662 131.336 1.00 28.42 313 LEU A O 1
ATOM 2304 N N . ILE A 1 317 ? 28.347 48.740 130.937 1.00 27.93 314 ILE A N 1
ATOM 2305 C CA . ILE A 1 317 ? 29.006 48.485 129.662 1.00 25.83 314 ILE A CA 1
ATOM 2306 C C . ILE A 1 317 ? 27.965 48.353 128.550 1.00 27.47 314 ILE A C 1
ATOM 2307 O O . ILE A 1 317 ? 26.961 47.656 128.718 1.00 28.67 314 ILE A O 1
ATOM 2312 N N . GLU A 1 318 ? 28.201 49.049 127.437 1.00 25.99 315 GLU A N 1
ATOM 2313 C CA . GLU A 1 318 ? 27.490 48.815 126.180 1.00 25.36 315 GLU A CA 1
ATOM 2314 C C . GLU A 1 318 ? 28.454 48.238 125.148 1.00 26.86 315 GLU A C 1
ATOM 2315 O O . GLU A 1 318 ? 29.368 48.920 124.682 1.00 29.01 315 GLU A O 1
ATOM 2321 N N . ALA A 1 319 ? 28.245 46.972 124.811 1.00 26.47 316 ALA A N 1
ATOM 2322 C CA . ALA A 1 319 ? 29.018 46.286 123.792 1.00 28.08 316 ALA A CA 1
ATOM 2323 C C . ALA A 1 319 ? 28.031 45.887 122.708 1.00 29.38 316 ALA A C 1
ATOM 2324 O O . ALA A 1 319 ? 27.124 45.099 122.959 1.00 26.24 316 ALA A O 1
ATOM 2326 N N . ASN A 1 320 ? 28.179 46.444 121.511 1.00 27.27 317 ASN A N 1
ATOM 2327 C CA . ASN A 1 320 ? 27.177 46.201 120.483 1.00 27.47 317 ASN A CA 1
ATOM 2328 C C . ASN A 1 320 ? 27.023 44.712 120.182 1.00 25.72 317 ASN A C 1
ATOM 2329 O O . ASN A 1 320 ? 28.012 43.996 120.081 1.00 29.32 317 ASN A O 1
ATOM 2334 N N . GLU A 1 321 ? 25.781 44.257 120.042 1.00 25.82 318 GLU A N 1
ATOM 2335 C CA . GLU A 1 321 ? 25.492 42.831 119.870 1.00 28.62 318 GLU A CA 1
ATOM 2336 C C . GLU A 1 321 ? 25.090 42.506 118.454 1.00 32.41 318 GLU A C 1
ATOM 2337 O O . GLU A 1 321 ? 23.914 42.256 118.196 1.00 35.63 318 GLU A O 1
ATOM 2343 N N . ALA A 1 322 ? 26.047 42.494 117.541 1.00 31.14 319 ALA A N 1
ATOM 2344 C CA . ALA A 1 322 ? 25.766 42.080 116.183 1.00 33.21 319 ALA A CA 1
ATOM 2345 C C . ALA A 1 322 ? 25.401 40.603 116.167 1.00 30.13 319 ALA A C 1
ATOM 2346 O O . ALA A 1 322 ? 24.456 40.204 115.496 1.00 27.29 319 ALA A O 1
ATOM 2348 N N . PHE A 1 323 ? 26.137 39.802 116.937 1.00 28.42 320 PHE A N 1
ATOM 2349 C CA . PHE A 1 323 ? 25.911 38.360 116.995 1.00 25.53 320 PHE A CA 1
ATOM 2350 C C . PHE A 1 323 ? 26.097 37.888 118.433 1.00 21.94 320 PHE A C 1
ATOM 2351 O O . PHE A 1 323 ? 27.020 38.336 119.113 1.00 27.00 320 PHE A O 1
ATOM 2359 N N . ALA A 1 324 ? 25.235 36.992 118.898 1.00 25.18 321 ALA A N 1
ATOM 2360 C CA . ALA A 1 324 ? 25.382 36.460 120.254 1.00 28.96 321 ALA A CA 1
ATOM 2361 C C . ALA A 1 324 ? 26.730 35.758 120.444 1.00 30.17 321 ALA A C 1
ATOM 2362 O O . ALA A 1 324 ? 27.346 35.860 121.508 1.00 31.40 321 ALA A O 1
ATOM 2364 N N . ALA A 1 325 ? 27.183 35.052 119.412 1.00 33.56 322 ALA A N 1
ATOM 2365 C CA . ALA A 1 325 ? 28.477 34.374 119.457 1.00 34.11 322 ALA A CA 1
ATOM 2366 C C . ALA A 1 325 ? 29.601 35.358 119.789 1.00 32.23 322 ALA A C 1
ATOM 2367 O O . ALA A 1 325 ? 30.430 35.101 120.659 1.00 30.44 322 ALA A O 1
ATOM 2369 N N . GLN A 1 326 ? 29.618 36.493 119.101 1.00 28.40 323 GLN A N 1
ATOM 2370 C CA . GLN A 1 326 ? 30.626 37.512 119.363 1.00 25.83 323 GLN A CA 1
ATOM 2371 C C . GLN A 1 326 ? 30.397 38.197 120.700 1.00 27.26 323 GLN A C 1
ATOM 2372 O O . GLN A 1 326 ? 31.351 38.565 121.375 1.00 28.96 323 GLN A O 1
ATOM 2378 N N . ALA A 1 327 ? 29.133 38.382 121.071 1.00 23.83 324 ALA A N 1
ATOM 2379 C CA . ALA A 1 327 ? 28.820 39.022 122.347 1.00 28.05 324 ALA A CA 1
ATOM 2380 C C . ALA A 1 327 ? 29.320 38.166 123.511 1.00 29.44 324 ALA A C 1
ATOM 2381 O O . ALA A 1 327 ? 29.814 38.689 124.512 1.00 28.99 324 ALA A O 1
ATOM 2383 N N . LEU A 1 328 ? 29.185 36.851 123.373 1.00 28.87 325 LEU A N 1
ATOM 2384 C CA . LEU A 1 328 ? 29.643 35.937 124.408 1.00 28.97 325 LEU A CA 1
ATOM 2385 C C . LEU A 1 328 ? 31.159 36.009 124.574 1.00 29.61 325 LEU A C 1
ATOM 2386 O O . LEU A 1 328 ? 31.660 35.990 125.695 1.00 31.34 325 LEU A O 1
ATOM 2391 N N . ALA A 1 329 ? 31.882 36.093 123.462 1.00 30.04 326 ALA A N 1
ATOM 2392 C CA . ALA A 1 329 ? 33.343 36.169 123.500 1.00 33.08 326 ALA A CA 1
ATOM 2393 C C . ALA A 1 329 ? 33.810 37.421 124.224 1.00 31.46 326 ALA A C 1
ATOM 2394 O O . ALA A 1 329 ? 34.703 37.361 125.066 1.00 28.50 326 ALA A O 1
ATOM 2396 N N . VAL A 1 330 ? 33.207 38.552 123.874 1.00 32.74 327 VAL A N 1
ATOM 2397 C CA . VAL A 1 330 ? 33.521 39.834 124.487 1.00 30.07 327 VAL A CA 1
ATOM 2398 C C . VAL A 1 330 ? 33.218 39.797 125.983 1.00 34.18 327 VAL A C 1
ATOM 2399 O O . VAL A 1 330 ? 34.028 40.221 126.814 1.00 33.23 327 VAL A O 1
ATOM 2403 N N . LYS A 1 331 ? 32.053 39.267 126.329 1.00 31.38 328 LYS A N 1
ATOM 2404 C CA . LYS A 1 331 ? 31.645 39.230 127.728 1.00 30.37 328 LYS A CA 1
ATOM 2405 C C . LYS A 1 331 ? 32.565 38.345 128.570 1.00 31.18 328 LYS A C 1
ATOM 2406 O O . LYS A 1 331 ? 32.963 38.717 129.687 1.00 33.00 328 LYS A O 1
ATOM 2412 N N . ASN A 1 332 ? 32.897 37.177 128.030 1.00 29.42 329 ASN A N 1
ATOM 2413 C CA . ASN A 1 332 ? 33.717 36.203 128.744 1.00 33.50 329 ASN A CA 1
ATOM 2414 C C . ASN A 1 332 ? 35.183 36.641 128.840 1.00 32.57 329 ASN A C 1
ATOM 2415 O O . ASN A 1 332 ? 35.797 36.508 129.881 1.00 29.48 329 ASN A O 1
ATOM 2420 N N . GLU A 1 333 ? 35.742 37.163 127.754 1.00 27.91 330 GLU A N 1
ATOM 2421 C CA . GLU A 1 333 ? 37.158 37.539 127.757 1.00 30.37 330 GLU A CA 1
ATOM 2422 C C . GLU A 1 333 ? 37.433 38.813 128.549 1.00 28.75 330 GLU A C 1
ATOM 2423 O O . GLU A 1 333 ? 38.533 38.997 129.069 1.00 31.51 330 GLU A O 1
ATOM 2429 N N . LEU A 1 334 ? 36.440 39.690 128.644 1.00 25.33 331 LEU A N 1
ATOM 2430 C CA . LEU A 1 334 ? 36.595 40.906 129.437 1.00 27.96 331 LEU A CA 1
ATOM 2431 C C . LEU A 1 334 ? 36.086 40.731 130.869 1.00 31.59 331 LEU A C 1
ATOM 2432 O O . LEU A 1 334 ? 36.261 41.621 131.706 1.00 30.78 331 LEU A O 1
ATOM 2437 N N . GLN A 1 335 ? 35.464 39.585 131.142 1.00 30.85 332 GLN A N 1
ATOM 2438 C CA . GLN A 1 335 ? 34.935 39.276 132.478 1.00 32.02 332 GLN A CA 1
ATOM 2439 C C . GLN A 1 335 ? 33.903 40.295 132.938 1.00 34.23 332 GLN A C 1
ATOM 2440 O O . GLN A 1 335 ? 33.944 40.789 134.070 1.00 33.78 332 GLN A O 1
ATOM 2446 N N . ILE A 1 336 ? 32.978 40.605 132.040 1.00 33.22 333 ILE A N 1
ATOM 2447 C CA . ILE A 1 336 ? 31.913 41.541 132.330 1.00 31.96 333 ILE A CA 1
ATOM 2448 C C . ILE A 1 336 ? 30.754 40.808 132.967 1.00 33.00 333 ILE A C 1
ATOM 2449 O O . ILE A 1 336 ? 30.228 39.845 132.407 1.00 35.34 333 ILE A O 1
ATOM 2454 N N . ASP A 1 337 ? 30.358 41.279 134.139 1.00 31.94 334 ASP A N 1
ATOM 2455 C CA . ASP A 1 337 ? 29.215 40.730 134.865 1.00 37.98 334 ASP A CA 1
ATOM 2456 C C . ASP A 1 337 ? 27.914 40.993 134.107 1.00 39.58 334 ASP A C 1
ATOM 2457 O O . ASP A 1 337 ? 27.667 42.111 133.668 1.00 34.44 334 ASP A O 1
ATOM 2462 N N . SER A 1 338 ? 27.092 39.956 133.967 1.00 41.41 335 SER A N 1
ATOM 2463 C CA . SER A 1 338 ? 25.805 40.035 133.270 1.00 41.13 335 SER A CA 1
ATOM 2464 C C . SER A 1 338 ? 24.971 41.242 133.663 1.00 38.06 335 SER A C 1
ATOM 2465 O O . SER A 1 338 ? 24.270 41.824 132.829 1.00 39.26 335 SER A O 1
ATOM 2468 N N . SER A 1 339 ? 25.072 41.619 134.933 1.00 36.73 336 SER A N 1
ATOM 2469 C CA . SER A 1 339 ? 24.258 42.680 135.510 1.00 40.11 336 SER A CA 1
ATOM 2470 C C . SER A 1 339 ? 24.663 44.072 135.036 1.00 38.37 336 SER A C 1
ATOM 2471 O O . SER A 1 339 ? 23.926 45.034 135.239 1.00 39.13 336 SER A O 1
ATOM 2474 N N . LYS A 1 340 ? 25.826 44.182 134.403 1.00 32.75 337 LYS A N 1
ATOM 2475 C CA . LYS A 1 340 ? 26.339 45.486 133.988 1.00 32.09 337 LYS A CA 1
ATOM 2476 C C . LYS A 1 340 ? 26.325 45.659 132.461 1.00 31.47 337 LYS A C 1
ATOM 2477 O O . LYS A 1 340 ? 26.662 46.730 131.939 1.00 27.99 337 LYS A O 1
ATOM 2483 N N . LEU A 1 341 ? 25.938 44.609 131.749 1.00 32.56 338 LEU A N 1
ATOM 2484 C CA . LEU A 1 341 ? 26.125 44.568 130.298 1.00 32.65 338 LEU A CA 1
ATOM 2485 C C . LEU A 1 341 ? 24.816 44.753 129.526 1.00 30.02 338 LEU A C 1
ATOM 2486 O O . LEU A 1 341 ? 23.871 43.987 129.718 1.00 29.31 338 LEU A O 1
ATOM 2491 N N . ASN A 1 342 ? 24.775 45.782 128.674 1.00 28.77 339 ASN A N 1
ATOM 2492 C CA . ASN A 1 342 ? 23.608 46.089 127.849 1.00 28.86 339 ASN A CA 1
ATOM 2493 C C . ASN A 1 342 ? 22.299 46.006 128.634 1.00 31.69 339 ASN A C 1
ATOM 2494 O O . ASN A 1 342 ? 21.372 45.290 128.249 1.00 28.02 339 ASN A O 1
ATOM 2499 N N . VAL A 1 343 ? 22.237 46.736 129.739 1.00 31.78 340 VAL A N 1
ATOM 2500 C CA . VAL A 1 343 ? 21.199 46.516 130.743 1.00 32.52 340 VAL A CA 1
ATOM 2501 C C . VAL A 1 343 ? 19.779 46.795 130.258 1.00 32.64 340 VAL A C 1
ATOM 2502 O O . VAL A 1 343 ? 18.813 46.259 130.808 1.00 32.64 340 VAL A O 1
ATOM 2506 N N . ASN A 1 344 ? 19.654 47.614 129.216 1.00 29.90 341 ASN A N 1
ATOM 2507 C CA . ASN A 1 344 ? 18.353 47.916 128.642 1.00 28.35 341 ASN A CA 1
ATOM 2508 C C . ASN A 1 344 ? 18.099 47.140 127.352 1.00 28.28 341 ASN A C 1
ATOM 2509 O O . ASN A 1 344 ? 17.202 47.483 126.582 1.00 27.46 341 ASN A O 1
ATOM 2514 N N . GLY A 1 345 ? 18.899 46.100 127.128 1.00 28.28 342 GLY A N 1
ATOM 2515 C CA . GLY A 1 345 ? 18.845 45.319 125.903 1.00 28.50 342 GLY A CA 1
ATOM 2516 C C . GLY A 1 345 ? 19.954 45.706 124.935 1.00 28.80 342 GLY A C 1
ATOM 2517 O O . GLY A 1 345 ? 20.482 46.812 125.002 1.00 30.27 342 GLY A O 1
ATOM 2518 N N . GLY A 1 346 ? 20.304 44.789 124.034 1.00 27.16 343 GLY A N 1
ATOM 2519 C CA . GLY A 1 346 ? 21.341 45.028 123.040 1.00 26.30 343 GLY A CA 1
ATOM 2520 C C . GLY A 1 346 ? 20.744 44.986 121.645 1.00 25.91 343 GLY A C 1
ATOM 2521 O O . GLY A 1 346 ? 19.529 44.815 121.501 1.00 26.39 343 GLY A O 1
ATOM 2522 N N . ALA A 1 347 ? 21.591 45.121 120.624 1.00 24.80 344 ALA A N 1
ATOM 2523 C CA . ALA A 1 347 ? 21.134 45.225 119.246 1.00 23.54 344 ALA A CA 1
ATOM 2524 C C . ALA A 1 347 ? 20.339 44.018 118.765 1.00 24.23 344 ALA A C 1
ATOM 2525 O O . ALA A 1 347 ? 19.626 44.109 117.772 1.00 24.51 344 ALA A O 1
ATOM 2527 N N . ILE A 1 348 ? 20.466 42.879 119.441 1.00 24.00 345 ILE A N 1
ATOM 2528 C CA . ILE A 1 348 ? 19.723 41.700 119.004 1.00 27.69 345 ILE A CA 1
ATOM 2529 C C . ILE A 1 348 ? 18.235 41.996 119.135 1.00 28.57 345 ILE A C 1
ATOM 2530 O O . ILE A 1 348 ? 17.432 41.622 118.278 1.00 28.09 345 ILE A O 1
ATOM 2535 N N . ALA A 1 349 ? 17.890 42.713 120.198 1.00 28.00 346 ALA A N 1
ATOM 2536 C CA . ALA A 1 349 ? 16.533 43.189 120.408 1.00 28.17 346 ALA A CA 1
ATOM 2537 C C . ALA A 1 349 ? 16.271 44.547 119.723 1.00 25.09 346 ALA A C 1
ATOM 2538 O O . ALA A 1 349 ? 15.255 44.720 119.050 1.00 28.19 346 ALA A O 1
ATOM 2540 N N . LEU A 1 350 ? 17.208 45.484 119.876 1.00 24.79 347 LEU A N 1
ATOM 2541 C CA . LEU A 1 350 ? 16.972 46.886 119.521 1.00 24.15 347 LEU A CA 1
ATOM 2542 C C . LEU A 1 350 ? 17.189 47.216 118.049 1.00 26.99 347 LEU A C 1
ATOM 2543 O O . LEU A 1 350 ? 16.559 48.131 117.526 1.00 24.73 347 LEU A O 1
ATOM 2548 N N . GLY A 1 351 ? 18.078 46.483 117.382 1.00 26.69 348 GLY A N 1
ATOM 2549 C CA . GLY A 1 351 ? 18.394 46.783 115.998 1.00 24.10 348 GLY A CA 1
ATOM 2550 C C . GLY A 1 351 ? 19.786 47.357 115.818 1.00 25.41 348 GLY A C 1
ATOM 2551 O O . GLY A 1 351 ? 20.406 47.889 116.754 1.00 23.12 348 GLY A O 1
ATOM 2552 N N . HIS A 1 352 ? 20.277 47.263 114.592 1.00 21.70 349 HIS A N 1
ATOM 2553 C CA . HIS A 1 352 ? 21.653 47.613 114.284 1.00 19.14 349 HIS A CA 1
ATOM 2554 C C . HIS A 1 352 ? 21.751 48.450 113.012 1.00 23.94 349 HIS A C 1
ATOM 2555 O O . HIS A 1 352 ? 22.177 47.938 111.983 1.00 25.93 349 HIS A O 1
ATOM 2562 N N . PRO A 1 353 ? 21.360 49.740 113.067 1.00 23.88 350 PRO A N 1
ATOM 2563 C CA . PRO A 1 353 ? 21.569 50.608 111.889 1.00 23.70 350 PRO A CA 1
ATOM 2564 C C . PRO A 1 353 ? 23.055 50.948 111.779 1.00 22.64 350 PRO A C 1
ATOM 2565 O O . PRO A 1 353 ? 23.572 51.730 112.574 1.00 23.16 350 PRO A O 1
ATOM 2569 N N . ILE A 1 354 ? 23.739 50.340 110.813 1.00 20.00 351 ILE A N 1
ATOM 2570 C CA . ILE A 1 354 ? 25.194 50.180 110.922 1.00 22.46 351 ILE A CA 1
ATOM 2571 C C . ILE A 1 354 ? 26.018 51.457 111.152 1.00 24.20 351 ILE A C 1
ATOM 2572 O O . ILE A 1 354 ? 26.812 51.505 112.090 1.00 29.62 351 ILE A O 1
ATOM 2577 N N . GLY A 1 355 ? 25.808 52.495 110.345 1.00 20.98 352 GLY A N 1
ATOM 2578 C CA . GLY A 1 355 ? 26.555 53.730 110.532 1.00 17.65 352 GLY A CA 1
ATOM 2579 C C . GLY A 1 355 ? 26.238 54.442 111.847 1.00 24.95 352 GLY A C 1
ATOM 2580 O O . GLY A 1 355 ? 27.020 55.284 112.302 1.00 21.74 352 GLY A O 1
ATOM 2581 N N . ALA A 1 356 ? 25.095 54.114 112.457 1.00 22.86 353 ALA A N 1
ATOM 2582 C CA . ALA A 1 356 ? 24.660 54.808 113.684 1.00 25.57 353 ALA A CA 1
ATOM 2583 C C . ALA A 1 356 ? 24.955 54.088 115.003 1.00 25.29 353 ALA A C 1
ATOM 2584 O O . ALA A 1 356 ? 25.001 54.727 116.060 1.00 23.33 353 ALA A O 1
ATOM 2586 N N . SER A 1 357 ? 25.112 52.771 114.964 1.00 22.16 354 SER A N 1
ATOM 2587 C CA . SER A 1 357 ? 25.079 51.996 116.216 1.00 27.02 354 SER A CA 1
ATOM 2588 C C . SER A 1 357 ? 26.120 52.399 117.250 1.00 28.41 354 SER A C 1
ATOM 2589 O O . SER A 1 357 ? 25.844 52.364 118.460 1.00 27.21 354 SER A O 1
ATOM 2592 N N . GLY A 1 358 ? 27.311 52.763 116.779 1.00 24.95 355 GLY A N 1
ATOM 2593 C CA . GLY A 1 358 ? 28.387 53.185 117.666 1.00 26.67 355 GLY A CA 1
ATOM 2594 C C . GLY A 1 358 ? 28.020 54.422 118.469 1.00 26.47 355 GLY A C 1
ATOM 2595 O O . GLY A 1 358 ? 28.374 54.553 119.647 1.00 24.73 355 GLY A O 1
ATOM 2596 N N . ALA A 1 359 ? 27.296 55.337 117.834 1.00 23.08 356 ALA A N 1
ATOM 2597 C CA . ALA A 1 359 ? 26.805 56.523 118.532 1.00 20.58 356 ALA A CA 1
ATOM 2598 C C . ALA A 1 359 ? 25.582 56.169 119.351 1.00 22.12 356 ALA A C 1
ATOM 2599 O O . ALA A 1 359 ? 25.414 56.659 120.459 1.00 24.54 356 ALA A O 1
ATOM 2601 N N . ARG A 1 360 ? 24.732 55.308 118.803 1.00 21.89 357 ARG A N 1
ATOM 2602 C CA . ARG A 1 360 ? 23.507 54.902 119.493 1.00 23.08 357 ARG A CA 1
ATOM 2603 C C . ARG A 1 360 ? 23.810 54.274 120.875 1.00 22.60 357 ARG A C 1
ATOM 2604 O O . ARG A 1 360 ? 23.153 54.595 121.878 1.00 23.39 357 ARG A O 1
ATOM 2612 N N . ILE A 1 361 ? 24.787 53.381 120.935 1.00 21.58 358 ILE A N 1
ATOM 2613 C CA . ILE A 1 361 ? 25.073 52.718 122.211 1.00 26.61 358 ILE A CA 1
ATOM 2614 C C . ILE A 1 361 ? 25.682 53.665 123.243 1.00 26.10 358 ILE A C 1
ATOM 2615 O O . ILE A 1 361 ? 25.461 53.498 124.449 1.00 25.89 358 ILE A O 1
ATOM 2620 N N . LEU A 1 362 ? 26.424 54.666 122.771 1.00 25.29 359 LEU A N 1
ATOM 2621 C CA . LEU A 1 362 ? 26.956 55.713 123.641 1.00 24.92 359 LEU A CA 1
ATOM 2622 C C . LEU A 1 362 ? 25.839 56.572 124.234 1.00 23.34 359 LEU A C 1
ATOM 2623 O O . LEU A 1 362 ? 25.868 56.938 125.429 1.00 25.89 359 LEU A O 1
ATOM 2628 N N . VAL A 1 363 ? 24.843 56.886 123.413 1.00 21.17 360 VAL A N 1
ATOM 2629 C CA . VAL A 1 363 ? 23.665 57.624 123.900 1.00 25.35 360 VAL A CA 1
ATOM 2630 C C . VAL A 1 363 ? 22.933 56.818 124.986 1.00 27.41 360 VAL A C 1
ATOM 2631 O O . VAL A 1 363 ? 22.669 57.311 126.088 1.00 26.66 360 VAL A O 1
ATOM 2635 N N . THR A 1 364 ? 22.619 55.569 124.667 1.00 24.84 361 THR A N 1
ATOM 2636 C CA . THR A 1 364 ? 21.946 54.679 125.613 1.00 24.81 361 THR A CA 1
ATOM 2637 C C . THR A 1 364 ? 22.756 54.546 126.904 1.00 25.07 361 THR A C 1
ATOM 2638 O O . THR A 1 364 ? 22.192 54.599 128.002 1.00 29.82 361 THR A O 1
ATOM 2642 N N . LEU A 1 365 ? 24.077 54.414 126.771 1.00 24.82 362 LEU A N 1
ATOM 2643 C CA . LEU A 1 365 ? 24.971 54.308 127.935 1.00 27.58 362 LEU A CA 1
ATOM 2644 C C . LEU A 1 365 ? 24.865 55.521 128.857 1.00 27.52 362 LEU A C 1
ATOM 2645 O O . LEU A 1 365 ? 24.676 55.383 130.070 1.00 28.77 362 LEU A O 1
ATOM 2650 N N . ILE A 1 366 ? 24.981 56.710 128.282 1.00 25.69 363 ILE A N 1
ATOM 2651 C CA . ILE A 1 366 ? 24.984 57.941 129.073 1.00 27.79 363 ILE A CA 1
ATOM 2652 C C . ILE A 1 366 ? 23.683 58.147 129.854 1.00 29.88 363 ILE A C 1
ATOM 2653 O O . ILE A 1 366 ? 23.701 58.532 131.034 1.00 30.51 363 ILE A O 1
ATOM 2658 N N . TYR A 1 367 ? 22.551 57.903 129.202 1.00 29.47 364 TYR A N 1
ATOM 2659 C CA . TYR A 1 367 ? 21.265 58.101 129.866 1.00 27.90 364 TYR A CA 1
ATOM 2660 C C . TYR A 1 367 ? 21.049 57.107 130.983 1.00 29.82 364 TYR A C 1
ATOM 2661 O O . TYR A 1 367 ? 20.466 57.452 132.006 1.00 31.85 364 TYR A O 1
ATOM 2670 N N . GLU A 1 368 ? 21.531 55.883 130.810 1.00 29.00 365 GLU A N 1
ATOM 2671 C CA . GLU A 1 368 ? 21.361 54.898 131.871 1.00 26.82 365 GLU A CA 1
ATOM 2672 C C . GLU A 1 368 ? 22.306 55.163 133.040 1.00 31.41 365 GLU A C 1
ATOM 2673 O O . GLU A 1 368 ? 21.919 54.971 134.196 1.00 32.63 365 GLU A O 1
ATOM 2679 N N . MET A 1 369 ? 23.532 55.608 132.754 1.00 27.57 366 MET A N 1
ATOM 2680 C CA . MET A 1 369 ? 24.442 56.026 133.824 1.00 30.05 366 MET A CA 1
ATOM 2681 C C . MET A 1 369 ? 23.803 57.133 134.667 1.00 30.89 366 MET A C 1
ATOM 2682 O O . MET A 1 369 ? 23.919 57.166 135.905 1.00 33.17 366 MET A O 1
ATOM 2687 N N . GLN A 1 370 ? 23.124 58.043 133.981 1.00 31.33 367 GLN A N 1
ATOM 2688 C CA . GLN A 1 370 ? 22.464 59.165 134.628 1.00 38.66 367 GLN A CA 1
ATOM 2689 C C . GLN A 1 370 ? 21.305 58.691 135.496 1.00 40.40 367 GLN A C 1
ATOM 2690 O O . GLN A 1 370 ? 21.157 59.127 136.650 1.00 39.43 367 GLN A O 1
ATOM 2696 N N . LYS A 1 371 ? 20.485 57.794 134.954 1.00 38.22 368 LYS A N 1
ATOM 2697 C CA . LYS A 1 371 ? 19.359 57.257 135.727 1.00 39.80 368 LYS A CA 1
ATOM 2698 C C . LYS A 1 371 ? 19.840 56.514 136.972 1.00 38.02 368 LYS A C 1
ATOM 2699 O O . LYS A 1 371 ? 19.237 56.616 138.032 1.00 40.59 368 LYS A O 1
ATOM 2705 N N . ARG A 1 372 ? 20.929 55.766 136.845 1.00 38.83 369 ARG A N 1
ATOM 2706 C CA . ARG A 1 372 ? 21.408 54.959 137.961 1.00 40.46 369 ARG A CA 1
ATOM 2707 C C . ARG A 1 372 ? 22.325 55.759 138.881 1.00 40.63 369 ARG A C 1
ATOM 2708 O O . ARG A 1 372 ? 22.721 55.284 139.946 1.00 39.29 369 ARG A O 1
ATOM 2716 N N . LYS A 1 373 ? 22.652 56.975 138.461 1.00 40.75 370 LYS A N 1
ATOM 2717 C CA . LYS A 1 373 ? 23.604 57.816 139.182 1.00 44.62 370 LYS A CA 1
ATOM 2718 C C . LYS A 1 373 ? 24.940 57.103 139.408 1.00 40.94 370 LYS A C 1
ATOM 2719 O O . LYS A 1 373 ? 25.518 57.183 140.487 1.00 39.38 370 LYS A O 1
ATOM 2725 N N . VAL A 1 374 ? 25.430 56.403 138.389 1.00 37.16 371 VAL A N 1
ATOM 2726 C CA . VAL A 1 374 ? 26.732 55.744 138.495 1.00 38.11 371 VAL A CA 1
ATOM 2727 C C . VAL A 1 374 ? 27.823 56.594 137.844 1.00 37.93 371 VAL A C 1
ATOM 2728 O O . VAL A 1 374 ? 27.523 57.524 137.092 1.00 35.70 371 VAL A O 1
ATOM 2732 N N . GLU A 1 375 ? 29.082 56.271 138.129 1.00 34.42 372 GLU A N 1
ATOM 2733 C CA A GLU A 1 375 ? 30.164 57.183 137.785 0.50 35.63 372 GLU A CA 1
ATOM 2734 C CA B GLU A 1 375 ? 30.213 57.146 137.823 0.50 35.96 372 GLU A CA 1
ATOM 2735 C C . GLU A 1 375 ? 30.889 56.875 136.476 1.00 34.86 372 GLU A C 1
ATOM 2736 O O . GLU A 1 375 ? 31.349 57.800 135.806 1.00 30.10 372 GLU A O 1
ATOM 2747 N N . THR A 1 376 ? 30.982 55.600 136.100 1.00 35.38 373 THR A N 1
ATOM 2748 C CA . THR A 1 376 ? 31.819 55.236 134.947 1.00 35.27 373 THR A CA 1
ATOM 2749 C C . THR A 1 376 ? 31.172 54.229 134.004 1.00 33.01 373 THR A C 1
ATOM 2750 O O . THR A 1 376 ? 30.562 53.252 134.446 1.00 30.45 373 THR A O 1
ATOM 2754 N N . GLY A 1 377 ? 31.323 54.464 132.701 1.00 30.38 374 GLY A N 1
ATOM 2755 C CA . GLY A 1 377 ? 30.758 53.581 131.697 1.00 28.05 374 GLY A CA 1
ATOM 2756 C C . GLY A 1 377 ? 31.687 53.351 130.513 1.00 26.13 374 GLY A C 1
ATOM 2757 O O . GLY A 1 377 ? 32.685 54.063 130.324 1.00 28.10 374 GLY A O 1
ATOM 2758 N N . LEU A 1 378 ? 31.343 52.359 129.702 1.00 25.84 375 LEU A N 1
ATOM 2759 C CA . LEU A 1 378 ? 32.177 51.972 128.573 1.00 28.18 375 LEU A CA 1
ATOM 2760 C C . LEU A 1 378 ? 31.323 51.590 127.366 1.00 24.47 375 LEU A C 1
ATOM 2761 O O . LEU A 1 378 ? 30.353 50.845 127.493 1.00 27.25 375 LEU A O 1
ATOM 2766 N N . ALA A 1 379 ? 31.705 52.081 126.191 1.00 23.42 376 ALA A N 1
ATOM 2767 C CA . ALA A 1 379 ? 31.034 51.714 124.948 1.00 23.20 376 ALA A CA 1
ATOM 2768 C C . ALA A 1 379 ? 32.077 51.102 124.025 1.00 24.44 376 ALA A C 1
ATOM 2769 O O . ALA A 1 379 ? 33.167 51.652 123.858 1.00 23.40 376 ALA A O 1
ATOM 2771 N N . THR A 1 380 ? 31.756 49.962 123.427 1.00 23.38 377 THR A N 1
ATOM 2772 C CA . THR A 1 380 ? 32.720 49.316 122.552 1.00 24.04 377 THR A CA 1
ATOM 2773 C C . THR A 1 380 ? 32.021 48.535 121.442 1.00 23.18 377 THR A C 1
ATOM 2774 O O . THR A 1 380 ? 30.938 47.995 121.651 1.00 24.33 377 THR A O 1
ATOM 2778 N N . LEU A 1 381 ? 32.628 48.514 120.254 1.00 25.72 378 LEU A N 1
ATOM 2779 C CA . LEU A 1 381 ? 32.136 47.691 119.146 1.00 25.23 378 LEU A CA 1
ATOM 2780 C C . LEU A 1 381 ? 33.205 47.535 118.071 1.00 23.41 378 LEU A C 1
ATOM 2781 O O . LEU A 1 381 ? 34.283 48.092 118.188 1.00 21.72 378 LEU A O 1
ATOM 2786 N N . CYS A 1 382 ? 32.905 46.752 117.039 1.00 21.96 379 CYS A N 1
ATOM 2787 C CA . CYS A 1 382 ? 33.846 46.518 115.951 1.00 26.33 379 CYS A CA 1
ATOM 2788 C C . CYS A 1 382 ? 34.015 47.740 115.073 1.00 23.67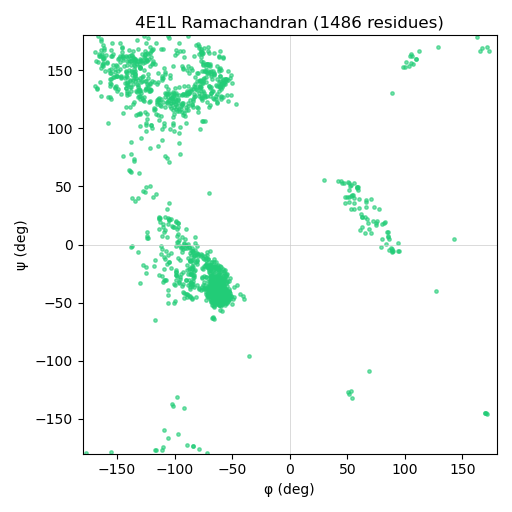 379 CYS A C 1
ATOM 2789 O O . CYS A 1 382 ? 33.131 48.586 114.999 1.00 21.30 379 CYS A O 1
ATOM 2792 N N . ILE A 1 383 ? 35.156 47.824 114.401 1.00 23.17 380 ILE A N 1
ATOM 2793 C CA . ILE A 1 383 ? 35.359 48.873 113.415 1.00 24.71 380 ILE A CA 1
ATOM 2794 C C . ILE A 1 383 ? 36.042 48.221 112.205 1.00 37.10 380 ILE A C 1
ATOM 2795 O O . ILE A 1 383 ? 37.168 48.554 111.835 1.00 39.19 380 ILE A O 1
ATOM 2800 N N . GLY A 1 384 ? 35.329 47.271 111.603 1.00 41.09 381 GLY A N 1
ATOM 2801 C CA . GLY A 1 384 ? 35.905 46.372 110.620 1.00 42.33 381 GLY A CA 1
ATOM 2802 C C . GLY A 1 384 ? 36.036 45.014 111.281 1.00 44.00 381 GLY A C 1
ATOM 2803 O O . GLY A 1 384 ? 36.117 44.921 112.507 1.00 42.11 381 GLY A O 1
ATOM 2804 N N . GLY A 1 385 ? 36.057 43.955 110.479 1.00 39.39 382 GLY A N 1
ATOM 2805 C CA . GLY A 1 385 ? 36.163 42.616 111.015 1.00 38.15 382 GLY A CA 1
ATOM 2806 C C . GLY A 1 385 ? 37.447 42.412 111.800 1.00 37.75 382 GLY A C 1
ATOM 2807 O O . GLY A 1 385 ? 37.482 41.603 112.719 1.00 39.07 382 GLY A O 1
ATOM 2808 N N . GLY A 1 386 ? 38.503 43.149 111.454 1.00 34.27 383 GLY A N 1
ATOM 2809 C CA . GLY A 1 386 ? 39.787 42.921 112.100 1.00 33.77 383 GLY A CA 1
ATOM 2810 C C . GLY A 1 386 ? 40.147 43.855 113.247 1.00 33.38 383 GLY A C 1
ATOM 2811 O O . GLY A 1 386 ? 41.276 43.823 113.744 1.00 33.18 383 GLY A O 1
ATOM 2812 N N . GLN A 1 387 ? 39.208 44.703 113.665 1.00 30.03 384 GLN A N 1
ATOM 2813 C CA . GLN A 1 387 ? 39.542 45.803 114.567 1.00 29.16 384 GLN A CA 1
ATOM 2814 C C . GLN A 1 387 ? 38.394 46.175 115.490 1.00 24.52 384 GLN A C 1
ATOM 2815 O O . GLN A 1 387 ? 37.239 45.861 115.211 1.00 24.75 384 GLN A O 1
ATOM 2821 N N . GLY A 1 388 ? 38.712 46.849 116.593 1.00 25.05 385 GLY A N 1
ATOM 2822 C CA . GLY A 1 388 ? 37.681 47.305 117.501 1.00 24.32 385 GLY A CA 1
ATOM 2823 C C . GLY A 1 388 ? 37.983 48.694 118.018 1.00 22.60 385 GLY A C 1
ATOM 2824 O O . GLY A 1 388 ? 39.112 49.157 117.937 1.00 26.40 385 GLY A O 1
ATOM 2825 N N . ILE A 1 389 ? 36.966 49.351 118.556 1.00 22.09 386 ILE A N 1
ATOM 2826 C CA . ILE A 1 389 ? 37.137 50.658 119.164 1.00 22.06 386 ILE A CA 1
ATOM 2827 C C . ILE A 1 389 ? 36.389 50.670 120.490 1.00 20.10 386 ILE A C 1
ATOM 2828 O O . ILE A 1 389 ? 35.342 50.031 120.636 1.00 21.78 386 ILE A O 1
ATOM 2833 N N . SER A 1 390 ? 36.920 51.403 121.457 1.00 21.04 387 SER A N 1
ATOM 2834 C CA . SER A 1 390 ? 36.344 51.404 122.789 1.00 24.41 387 SER A CA 1
ATOM 2835 C C . SER A 1 390 ? 36.515 52.786 123.407 1.00 24.14 387 SER A C 1
ATOM 2836 O O . SER A 1 390 ? 37.499 53.467 123.150 1.00 24.67 387 SER A O 1
ATOM 2839 N N . MET A 1 391 ? 35.535 53.221 124.191 1.00 25.76 388 MET A N 1
ATOM 2840 C CA . MET A 1 391 ? 35.581 54.549 124.785 1.00 24.23 388 MET A CA 1
ATOM 2841 C C . MET A 1 391 ? 35.033 54.505 126.207 1.00 25.30 388 MET A C 1
ATOM 2842 O O . MET A 1 391 ? 33.932 53.995 126.432 1.00 22.36 388 MET A O 1
ATOM 2847 N N . VAL A 1 392 ? 35.802 55.043 127.152 1.00 26.44 389 VAL A N 1
ATOM 2848 C CA . VAL A 1 392 ? 35.383 55.134 128.558 1.00 23.84 389 VAL A CA 1
ATOM 2849 C C . VAL A 1 392 ? 34.889 56.540 128.865 1.00 23.84 389 VAL A C 1
ATOM 2850 O O . VAL A 1 392 ? 35.552 57.529 128.517 1.00 22.07 389 VAL A O 1
ATOM 2854 N N . VAL A 1 393 ? 33.710 56.641 129.482 1.00 26.79 390 VAL A N 1
ATOM 2855 C CA . VAL A 1 393 ? 33.162 57.939 129.839 1.00 26.28 390 VAL A CA 1
ATOM 2856 C C . VAL A 1 393 ? 32.832 57.971 131.327 1.00 27.98 390 VAL A C 1
ATOM 2857 O O . VAL A 1 393 ? 32.615 56.930 131.947 1.00 26.06 390 VAL A O 1
ATOM 2861 N N . SER A 1 394 ? 32.778 59.169 131.888 1.00 29.55 391 SER A N 1
ATOM 2862 C CA . SER A 1 394 ? 32.487 59.310 133.311 1.00 33.37 391 SER A CA 1
ATOM 2863 C C . SER A 1 394 ? 31.454 60.401 133.524 1.00 35.63 391 SER A C 1
ATOM 2864 O O . SER A 1 394 ? 31.327 61.307 132.702 1.00 31.10 391 SER A O 1
ATOM 2867 N N . ARG A 1 395 ? 30.705 60.304 134.619 1.00 36.83 392 ARG A N 1
ATOM 2868 C CA . ARG A 1 395 ? 29.759 61.347 134.992 1.00 41.23 392 ARG A CA 1
ATOM 2869 C C . ARG A 1 395 ? 30.273 62.071 136.241 1.00 56.16 392 ARG A C 1
ATOM 2870 O O . ARG A 1 395 ? 30.888 61.449 137.110 1.00 54.13 392 ARG A O 1
ATOM 2879 N N . ALA B 1 3 ? -1.883 46.304 56.755 1.00 79.12 0 ALA B N 1
ATOM 2880 C CA . ALA B 1 3 ? -0.458 46.181 57.042 1.00 77.41 0 ALA B CA 1
ATOM 2881 C C . ALA B 1 3 ? 0.299 46.340 55.751 1.00 78.12 0 ALA B C 1
ATOM 2882 O O . ALA B 1 3 ? 1.242 45.609 55.482 1.00 80.71 0 ALA B O 1
ATOM 2884 N N . MET B 1 4 ? -0.119 47.314 54.957 1.00 93.22 1 MET B N 1
ATOM 2885 C CA . MET B 1 4 ? 0.417 47.509 53.616 1.00 90.36 1 MET B CA 1
ATOM 2886 C C . MET B 1 4 ? 1.906 47.830 53.459 1.00 83.49 1 MET B C 1
ATOM 2887 O O . MET B 1 4 ? 2.536 47.311 52.548 1.00 82.39 1 MET B O 1
ATOM 2892 N N . LYS B 1 5 ? 2.473 48.668 54.319 1.00 75.84 2 LYS B N 1
ATOM 2893 C CA . LYS B 1 5 ? 3.880 49.025 54.158 1.00 69.11 2 LYS B CA 1
ATOM 2894 C C . LYS B 1 5 ? 4.837 47.844 54.313 1.00 61.52 2 LYS B C 1
ATOM 2895 O O . LYS B 1 5 ? 4.705 47.053 55.230 1.00 62.10 2 LYS B O 1
ATOM 2901 N N . ASP B 1 6 ? 5.819 47.757 53.427 1.00 52.92 3 ASP B N 1
ATOM 2902 C CA . ASP B 1 6 ? 6.845 46.734 53.511 1.00 49.78 3 ASP B CA 1
ATOM 2903 C C . ASP B 1 6 ? 8.009 47.385 54.211 1.00 43.99 3 ASP B C 1
ATOM 2904 O O . ASP B 1 6 ? 8.348 48.517 53.910 1.00 42.30 3 ASP B O 1
ATOM 2909 N N . VAL B 1 7 ? 8.603 46.681 55.158 1.00 34.16 4 VAL B N 1
ATOM 2910 C CA . VAL B 1 7 ? 9.679 47.249 55.942 1.00 29.72 4 VAL B CA 1
ATOM 2911 C C . VAL B 1 7 ? 11.026 46.670 55.577 1.00 27.70 4 VAL B C 1
ATOM 2912 O O . VAL B 1 7 ? 11.196 45.472 55.518 1.00 28.98 4 VAL B O 1
ATOM 2916 N N . VAL B 1 8 ? 11.977 47.546 55.325 1.00 25.56 5 VAL B N 1
ATOM 2917 C CA . VAL B 1 8 ? 13.313 47.130 54.966 1.00 23.22 5 VAL B CA 1
ATOM 2918 C C . VAL B 1 8 ? 14.343 47.666 55.928 1.00 27.77 5 VAL B C 1
ATOM 2919 O O . VAL B 1 8 ? 14.133 48.688 56.556 1.00 27.34 5 VAL B O 1
ATOM 2923 N N . ILE B 1 9 ? 15.457 46.959 56.032 1.00 25.57 6 ILE B N 1
ATOM 2924 C CA . ILE B 1 9 ? 16.582 47.383 56.852 1.00 24.57 6 ILE B CA 1
ATOM 2925 C C . ILE B 1 9 ? 17.635 47.917 55.902 1.00 22.32 6 ILE B C 1
ATOM 2926 O O . ILE B 1 9 ? 18.099 47.187 55.024 1.00 20.17 6 ILE B O 1
ATOM 2931 N N . VAL B 1 10 ? 17.981 49.195 56.045 1.00 23.30 7 VAL B N 1
ATOM 2932 C CA . VAL B 1 10 ? 18.894 49.842 55.103 1.00 24.23 7 VAL B CA 1
ATOM 2933 C C . VAL B 1 10 ? 20.315 50.053 55.639 1.00 26.55 7 VAL B C 1
ATOM 2934 O O . VAL B 1 10 ? 21.245 50.321 54.880 1.00 25.52 7 VAL B O 1
ATOM 2938 N N . SER B 1 11 ? 20.489 49.921 56.945 1.00 21.95 8 SER B N 1
ATOM 2939 C CA . SER B 1 11 ? 21.794 50.145 57.526 1.00 21.74 8 SER B CA 1
ATOM 2940 C C . SER B 1 11 ? 21.877 49.303 58.797 1.00 23.30 8 SER B C 1
ATOM 2941 O O . SER B 1 11 ? 20.875 49.146 59.501 1.00 25.36 8 SER B O 1
ATOM 2944 N N . ALA B 1 12 ? 23.059 48.759 59.084 1.00 22.31 9 ALA B N 1
ATOM 2945 C CA . ALA B 1 12 ? 23.238 47.844 60.227 1.00 22.42 9 ALA B CA 1
ATOM 2946 C C . ALA B 1 12 ? 24.691 47.839 60.668 1.00 23.96 9 ALA B C 1
ATOM 2947 O O . ALA B 1 12 ? 25.593 47.626 59.856 1.00 27.56 9 ALA B O 1
ATOM 2949 N N . VAL B 1 13 ? 24.929 48.078 61.953 1.00 20.57 10 VAL B N 1
ATOM 2950 C CA . VAL B 1 13 ? 26.293 48.216 62.431 1.00 20.40 10 VAL B CA 1
ATOM 2951 C C . VAL B 1 13 ? 26.357 47.746 63.885 1.00 21.09 10 VAL B C 1
ATOM 2952 O O . VAL B 1 13 ? 25.353 47.767 64.579 1.00 24.85 10 VAL B O 1
ATOM 2956 N N . ARG B 1 14 ? 27.529 47.297 64.323 1.00 18.64 11 ARG B N 1
ATOM 2957 C CA . ARG B 1 14 ? 27.723 46.971 65.734 1.00 19.63 11 ARG B CA 1
ATOM 2958 C C . ARG B 1 14 ? 29.137 47.352 66.135 1.00 25.16 11 ARG B C 1
ATOM 2959 O O . ARG B 1 14 ? 30.051 47.389 65.300 1.00 21.95 11 ARG B O 1
ATOM 2967 N N . THR B 1 15 ? 29.320 47.641 67.415 1.00 19.55 12 THR B N 1
ATOM 2968 C CA . THR B 1 15 ? 30.650 47.831 67.949 1.00 18.44 12 THR B CA 1
ATOM 2969 C C . THR B 1 15 ? 31.256 46.449 68.124 1.00 18.54 12 THR B C 1
ATOM 2970 O O . THR B 1 15 ? 30.537 45.445 68.071 1.00 18.45 12 THR B O 1
ATOM 2974 N N . PRO B 1 16 ? 32.582 46.374 68.314 1.00 19.55 13 PRO B N 1
ATOM 2975 C CA . PRO B 1 16 ? 33.107 45.106 68.825 1.00 20.25 13 PRO B CA 1
ATOM 2976 C C . PRO B 1 16 ? 32.437 44.778 70.166 1.00 23.35 13 PRO B C 1
ATOM 2977 O O . PRO B 1 16 ? 31.889 45.667 70.819 1.00 21.27 13 PRO B O 1
ATOM 2981 N N . ILE B 1 17 ? 32.474 43.518 70.572 1.00 23.94 14 ILE B N 1
ATOM 2982 C CA . ILE B 1 17 ? 31.938 43.168 71.879 1.00 23.62 14 ILE B CA 1
ATOM 2983 C C . ILE B 1 17 ? 33.079 43.031 72.882 1.00 27.22 14 ILE B C 1
ATOM 2984 O O . ILE B 1 17 ? 34.029 42.271 72.656 1.00 25.39 14 ILE B O 1
ATOM 2989 N N . GLY B 1 18 ? 32.986 43.776 73.986 1.00 21.96 15 GLY B N 1
ATOM 2990 C CA . GLY B 1 18 ? 34.048 43.777 74.973 1.00 18.69 15 GLY B CA 1
ATOM 2991 C C . GLY B 1 18 ? 33.839 42.764 76.102 1.00 22.14 15 GLY B C 1
ATOM 2992 O O . GLY B 1 18 ? 32.715 42.392 76.414 1.00 21.93 15 GLY B O 1
ATOM 2993 N N . SER B 1 19 ? 34.935 42.319 76.703 1.00 24.34 16 SER B N 1
ATOM 2994 C CA . SER B 1 19 ? 34.876 41.419 77.865 1.00 24.23 16 SER B CA 1
ATOM 2995 C C . SER B 1 19 ? 34.521 42.161 79.161 1.00 25.73 16 SER B C 1
ATOM 2996 O O . SER B 1 19 ? 34.650 43.386 79.237 1.00 23.84 16 SER B O 1
ATOM 2999 N N . PHE B 1 20 ? 34.076 41.425 80.182 1.00 21.12 17 PHE B N 1
ATOM 3000 C CA . PHE B 1 20 ? 33.704 42.051 81.470 1.00 23.95 17 PHE B CA 1
ATOM 3001 C C . PHE B 1 20 ? 34.921 42.712 82.098 1.00 25.65 17 PHE B C 1
ATOM 3002 O O . PHE B 1 20 ? 35.927 42.052 82.309 1.00 27.15 17 PHE B O 1
ATOM 3010 N N . GLY B 1 21 ? 34.852 44.018 82.369 1.00 24.70 18 GLY B N 1
ATOM 3011 C CA . GLY B 1 21 ? 36.016 44.740 82.863 1.00 25.32 18 GLY B CA 1
ATOM 3012 C C . GLY B 1 21 ? 37.142 44.876 81.840 1.00 31.19 18 GLY B C 1
ATOM 3013 O O . GLY B 1 21 ? 38.291 45.159 82.198 1.00 27.38 18 GLY B O 1
ATOM 3014 N N . GLY B 1 22 ? 36.819 44.690 80.561 1.00 24.89 19 GLY B N 1
ATOM 3015 C CA . GLY B 1 22 ? 37.818 44.748 79.513 1.00 28.11 19 GLY B CA 1
ATOM 3016 C C . GLY B 1 22 ? 37.881 46.086 78.784 1.00 28.86 19 GLY B C 1
ATOM 3017 O O . GLY B 1 22 ? 37.925 47.146 79.416 1.00 26.71 19 GLY B O 1
ATOM 3018 N N . VAL B 1 23 ? 37.880 46.047 77.452 1.00 24.94 20 VAL B N 1
ATOM 3019 C CA . VAL B 1 23 ? 38.220 47.243 76.678 1.00 19.69 20 VAL B CA 1
ATOM 3020 C C . VAL B 1 23 ? 37.221 48.378 76.800 1.00 20.57 20 VAL B C 1
ATOM 3021 O O . VAL B 1 23 ? 37.579 49.539 76.609 1.00 25.52 20 VAL B O 1
ATOM 3025 N N . PHE B 1 24 ? 35.970 48.065 77.108 1.00 22.38 21 PHE B N 1
ATOM 3026 C CA . PHE B 1 24 ? 34.970 49.123 77.197 1.00 22.20 21 PHE B CA 1
ATOM 3027 C C . PHE B 1 24 ? 34.595 49.462 78.630 1.00 22.00 21 PHE B C 1
ATOM 3028 O O . PHE B 1 24 ? 33.535 50.019 78.874 1.00 24.87 21 PHE B O 1
ATOM 3036 N N . LYS B 1 25 ? 35.450 49.130 79.588 1.00 26.50 22 LYS B N 1
ATOM 3037 C CA . LYS B 1 25 ? 35.090 49.461 80.971 1.00 28.75 22 LYS B CA 1
ATOM 3038 C C . LYS B 1 25 ? 34.988 50.970 81.157 1.00 27.12 22 LYS B C 1
ATOM 3039 O O . LYS B 1 25 ? 34.307 51.413 82.068 1.00 28.09 22 LYS B O 1
ATOM 3045 N N . ASN B 1 26 ? 35.607 51.747 80.257 1.00 26.30 23 ASN B N 1
ATOM 3046 C CA . ASN B 1 26 ? 35.568 53.215 80.342 1.00 28.01 23 ASN B CA 1
ATOM 3047 C C . ASN B 1 26 ? 34.686 53.850 79.266 1.00 29.49 23 ASN B C 1
ATOM 3048 O O . ASN B 1 26 ? 34.759 55.055 79.053 1.00 28.79 23 ASN B O 1
ATOM 3053 N N . THR B 1 27 ? 33.883 53.038 78.577 1.00 24.53 24 THR B N 1
ATOM 3054 C CA . THR B 1 27 ? 33.079 53.496 77.433 1.00 25.11 24 THR B CA 1
ATOM 3055 C C . THR B 1 27 ? 31.651 53.026 77.665 1.00 21.28 24 THR B C 1
ATOM 3056 O O . THR B 1 27 ? 31.340 51.850 77.456 1.00 25.47 24 THR B O 1
ATOM 3060 N N . SER B 1 28 ? 30.798 53.943 78.105 1.00 27.36 25 SER B N 1
ATOM 3061 C CA . SER B 1 28 ? 29.480 53.612 78.656 1.00 25.68 25 SER B CA 1
ATOM 3062 C C . SER B 1 28 ? 28.496 53.131 77.602 1.00 27.21 25 SER B C 1
ATOM 3063 O O . SER B 1 28 ? 28.743 53.251 76.393 1.00 25.70 25 SER B O 1
ATOM 3066 N N . ALA B 1 29 ? 27.361 52.625 78.077 1.00 20.80 26 ALA B N 1
ATOM 3067 C CA . ALA B 1 29 ? 26.288 52.176 77.201 1.00 24.32 26 ALA B CA 1
ATOM 3068 C C . ALA B 1 29 ? 25.841 53.312 76.292 1.00 22.80 26 ALA B C 1
ATOM 3069 O O . ALA B 1 29 ? 25.527 53.096 75.126 1.00 24.47 26 ALA B O 1
ATOM 3071 N N . VAL B 1 30 ? 25.822 54.527 76.823 1.00 21.96 27 VAL B N 1
ATOM 3072 C CA . VAL B 1 30 ? 25.450 55.683 76.010 1.00 22.53 27 VAL B CA 1
ATOM 3073 C C . VAL B 1 30 ? 26.494 55.950 74.928 1.00 21.80 27 VAL B C 1
ATOM 3074 O O . VAL B 1 30 ? 26.148 56.188 73.779 1.00 21.85 27 VAL B O 1
ATOM 3078 N N . GLN B 1 31 ? 27.769 55.917 75.299 1.00 20.23 28 GLN B N 1
ATOM 3079 C CA . GLN B 1 31 ? 28.837 56.169 74.330 1.00 23.60 28 GLN B CA 1
ATOM 3080 C C . GLN B 1 31 ? 28.837 55.123 73.216 1.00 23.08 28 GLN B C 1
ATOM 3081 O O . GLN B 1 31 ? 28.948 55.469 72.034 1.00 22.41 28 GLN B O 1
ATOM 3087 N N . LEU B 1 32 ? 28.706 53.853 73.598 1.00 20.99 29 LEU B N 1
ATOM 3088 C CA . LEU B 1 32 ? 28.745 52.753 72.633 1.00 20.59 29 LEU B CA 1
ATOM 3089 C C . LEU B 1 32 ? 27.568 52.887 71.686 1.00 22.66 29 LEU B C 1
ATOM 3090 O O . LEU B 1 32 ? 27.726 52.782 70.476 1.00 22.94 29 LEU B O 1
ATOM 3095 N N . GLY B 1 33 ? 26.395 53.160 72.249 1.00 18.64 30 GLY B N 1
ATOM 3096 C CA . GLY B 1 33 ? 25.182 53.287 71.468 1.00 17.11 30 GLY B CA 1
ATOM 3097 C C . GLY B 1 33 ? 25.226 54.479 70.515 1.00 21.55 30 GLY B C 1
ATOM 3098 O O . GLY B 1 33 ? 24.725 54.389 69.390 1.00 21.31 30 GLY B O 1
ATOM 3099 N N . THR B 1 34 ? 25.831 55.580 70.964 1.00 20.89 31 THR B N 1
ATOM 3100 C CA . THR B 1 34 ? 25.960 56.809 70.159 1.00 19.26 31 THR B CA 1
ATOM 3101 C C . THR B 1 34 ? 26.884 56.572 68.965 1.00 24.89 31 THR B C 1
ATOM 3102 O O . THR B 1 34 ? 26.582 56.979 67.839 1.00 22.02 31 THR B O 1
ATOM 3106 N N . ILE B 1 35 ? 28.012 55.914 69.219 1.00 22.88 32 ILE B N 1
ATOM 3107 C CA . ILE B 1 35 ? 28.944 55.536 68.165 1.00 25.02 32 ILE B CA 1
ATOM 3108 C C . ILE B 1 35 ? 28.261 54.700 67.087 1.00 25.48 32 ILE B C 1
ATOM 3109 O O . ILE B 1 35 ? 28.380 55.007 65.891 1.00 22.42 32 ILE B O 1
ATOM 3114 N N . ALA B 1 36 ? 27.536 53.663 67.505 1.00 21.59 33 ALA B N 1
ATOM 3115 C CA . ALA B 1 36 ? 26.817 52.811 66.554 1.00 23.17 33 ALA B CA 1
ATOM 3116 C C . ALA B 1 36 ? 25.741 53.571 65.772 1.00 26.82 33 ALA B C 1
ATOM 3117 O O . ALA B 1 36 ? 25.612 53.392 64.562 1.00 26.61 33 ALA B O 1
ATOM 3119 N N . VAL B 1 37 ? 24.988 54.434 66.448 1.00 23.56 34 VAL B N 1
ATOM 3120 C CA . VAL B 1 37 ? 23.927 55.201 65.790 1.00 21.56 34 VAL B CA 1
ATOM 3121 C C . VAL B 1 37 ? 24.476 56.163 64.730 1.00 25.75 34 VAL B C 1
ATOM 3122 O O . VAL B 1 37 ? 23.947 56.234 63.609 1.00 23.02 34 VAL B O 1
ATOM 3126 N N . LYS B 1 38 ? 25.535 56.889 65.088 1.00 27.90 35 LYS B N 1
ATOM 3127 C CA . LYS B 1 38 ? 26.150 57.852 64.187 1.00 27.35 35 LYS B CA 1
ATOM 3128 C C . LYS B 1 38 ? 26.734 57.157 62.960 1.00 28.77 35 LYS B C 1
ATOM 3129 O O . LYS B 1 38 ? 26.674 57.681 61.840 1.00 24.51 35 LYS B O 1
ATOM 3135 N N . GLU B 1 39 ? 27.306 55.978 63.165 1.00 21.83 36 GLU B N 1
ATOM 3136 C CA . GLU B 1 39 ? 27.885 55.260 62.030 1.00 25.99 36 GLU B CA 1
ATOM 3137 C C . GLU B 1 39 ? 26.800 54.680 61.120 1.00 26.39 36 GLU B C 1
ATOM 3138 O O . GLU B 1 39 ? 26.950 54.659 59.903 1.00 27.26 36 GLU B O 1
ATOM 3144 N N . ALA B 1 40 ? 25.711 54.191 61.705 1.00 24.08 37 ALA B N 1
ATOM 3145 C CA . ALA B 1 40 ? 24.632 53.634 60.902 1.00 23.58 37 ALA B CA 1
ATOM 3146 C C . ALA B 1 40 ? 24.014 54.695 59.989 1.00 24.89 37 ALA B C 1
ATOM 3147 O O . ALA B 1 40 ? 23.710 54.424 58.827 1.00 26.76 37 ALA B O 1
ATOM 3149 N N . ILE B 1 41 ? 23.814 55.892 60.531 1.00 21.15 38 ILE B N 1
ATOM 3150 C CA . ILE B 1 41 ? 23.338 57.048 59.762 1.00 22.37 38 ILE B CA 1
ATOM 3151 C C . ILE B 1 41 ? 24.325 57.452 58.660 1.00 28.35 38 ILE B C 1
ATOM 3152 O O . ILE B 1 41 ? 23.944 57.674 57.496 1.00 30.08 38 ILE B O 1
ATOM 3157 N N . SER B 1 42 ? 25.594 57.564 59.045 1.00 26.33 39 SER B N 1
ATOM 3158 C CA . SER B 1 42 ? 26.670 58.015 58.145 1.00 25.27 39 SER B CA 1
ATOM 3159 C C . SER B 1 42 ? 26.845 57.096 56.926 1.00 25.96 39 SER B C 1
ATOM 3160 O O . SER B 1 42 ? 27.056 57.564 55.785 1.00 24.78 39 SER B O 1
ATOM 3163 N N . ARG B 1 43 ? 26.745 55.787 57.162 1.00 27.29 40 ARG B N 1
ATOM 3164 C CA . ARG B 1 43 ? 26.955 54.796 56.094 1.00 29.74 40 ARG B CA 1
ATOM 3165 C C . ARG B 1 43 ? 25.962 54.885 54.938 1.00 29.88 40 ARG B C 1
ATOM 3166 O O . ARG B 1 43 ? 26.278 54.481 53.816 1.00 27.37 40 ARG B O 1
ATOM 3174 N N . VAL B 1 44 ? 24.749 55.360 55.193 1.00 27.43 41 VAL B N 1
ATOM 3175 C CA . VAL B 1 44 ? 23.780 55.483 54.096 1.00 29.85 41 VAL B CA 1
ATOM 3176 C C . VAL B 1 44 ? 23.490 56.939 53.745 1.00 30.88 41 VAL B C 1
ATOM 3177 O O . VAL B 1 44 ? 22.602 57.226 52.939 1.00 29.54 41 VAL B O 1
ATOM 3181 N N . GLY B 1 45 ? 24.252 57.848 54.349 1.00 29.15 42 GLY B N 1
ATOM 3182 C CA . GLY B 1 45 ? 24.079 59.274 54.118 1.00 29.64 42 GLY B CA 1
ATOM 3183 C C . GLY B 1 45 ? 22.699 59.785 54.504 1.00 33.10 42 GLY B C 1
ATOM 3184 O O . GLY B 1 45 ? 22.130 60.634 53.818 1.00 29.90 42 GLY B O 1
ATOM 3185 N N . LEU B 1 46 ? 22.157 59.282 55.613 1.00 26.67 43 LEU B N 1
ATOM 3186 C CA . LEU B 1 46 ? 20.805 59.639 56.015 1.00 25.83 43 LEU B CA 1
ATOM 3187 C C . LEU B 1 46 ? 20.762 61.047 56.612 1.00 33.75 43 LEU B C 1
ATOM 3188 O O . LEU B 1 46 ? 21.569 61.392 57.471 1.00 34.10 43 LEU B O 1
ATOM 3193 N N . ASN B 1 47 ? 19.807 61.847 56.159 1.00 32.96 44 ASN B N 1
ATOM 3194 C CA . ASN B 1 47 ? 19.590 63.175 56.717 1.00 36.63 44 ASN B CA 1
ATOM 3195 C C . ASN B 1 47 ? 18.929 63.035 58.090 1.00 36.04 44 ASN B C 1
ATOM 3196 O O . ASN B 1 47 ? 17.921 62.353 58.215 1.00 34.61 44 ASN B O 1
ATOM 3201 N N . LEU B 1 48 ? 19.506 63.669 59.108 1.00 37.20 45 LEU B N 1
ATOM 3202 C CA . LEU B 1 48 ? 18.984 63.599 60.481 1.00 40.26 45 LEU B CA 1
ATOM 3203 C C . LEU B 1 48 ? 17.510 63.991 60.620 1.00 40.93 45 LEU B C 1
ATOM 3204 O O . LEU B 1 48 ? 16.839 63.548 61.554 1.00 40.27 45 LEU B O 1
ATOM 3209 N N . SER B 1 49 ? 17.016 64.808 59.690 1.00 34.39 46 SER B N 1
ATOM 3210 C CA . SER B 1 49 ? 15.625 65.255 59.699 1.00 37.05 46 SER B CA 1
ATOM 3211 C C . SER B 1 49 ? 14.655 64.191 59.205 1.00 35.00 46 SER B C 1
ATOM 3212 O O . SER B 1 49 ? 13.435 64.363 59.294 1.00 41.06 46 SER B O 1
ATOM 3215 N N . GLU B 1 50 ? 15.184 63.108 58.644 1.00 28.86 47 GLU B N 1
ATOM 3216 C CA . GLU B 1 50 ? 14.337 62.039 58.126 1.00 34.44 47 GLU B CA 1
ATOM 3217 C C . GLU B 1 50 ? 13.912 61.068 59.226 1.00 33.45 47 GLU B C 1
ATOM 3218 O O . GLU B 1 50 ? 12.945 60.320 59.068 1.00 30.77 47 GLU B O 1
ATOM 3224 N N . ILE B 1 51 ? 14.645 61.088 60.331 1.00 31.87 48 ILE B N 1
ATOM 3225 C CA . ILE B 1 51 ? 14.404 60.164 61.448 1.00 31.75 48 ILE B CA 1
ATOM 3226 C C . ILE B 1 51 ? 13.129 60.492 62.234 1.00 29.82 48 ILE B C 1
ATOM 3227 O O . ILE B 1 51 ? 12.975 61.603 62.752 1.00 29.14 48 ILE B O 1
ATOM 3232 N N . ASP B 1 52 ? 12.222 59.524 62.328 1.00 30.33 49 ASP B N 1
ATOM 3233 C CA . ASP B 1 52 ? 10.923 59.739 62.984 1.00 30.97 49 ASP B CA 1
ATOM 3234 C C . ASP B 1 52 ? 10.869 59.229 64.422 1.00 31.17 49 ASP B C 1
ATOM 3235 O O . ASP B 1 52 ? 10.068 59.700 65.222 1.00 31.88 49 ASP B O 1
ATOM 3240 N N . GLU B 1 53 ? 11.693 58.239 64.740 1.00 29.50 50 GLU B N 1
ATOM 3241 C CA . GLU B 1 53 ? 11.693 57.665 66.076 1.00 27.88 50 GLU B CA 1
ATOM 3242 C C . GLU B 1 53 ? 12.979 56.878 66.311 1.00 26.76 50 GLU B C 1
ATOM 3243 O O . GLU B 1 53 ? 13.623 56.426 65.364 1.00 26.07 50 GLU B O 1
ATOM 3249 N N . VAL B 1 54 ? 13.352 56.748 67.580 1.00 21.49 51 VAL B N 1
ATOM 3250 C CA . VAL B 1 54 ? 14.509 55.979 68.005 1.00 25.03 51 VAL B CA 1
ATOM 3251 C C . VAL B 1 54 ? 14.040 55.004 69.091 1.00 28.59 51 VAL B C 1
ATOM 3252 O O . VAL B 1 54 ? 13.433 55.420 70.077 1.00 29.01 51 VAL B O 1
ATOM 3256 N N . ILE B 1 55 ? 14.288 53.712 68.900 1.00 27.38 52 ILE B N 1
ATOM 3257 C CA . ILE B 1 55 ? 13.869 52.701 69.869 1.00 24.36 52 ILE B CA 1
ATOM 3258 C C . ILE B 1 55 ? 15.062 51.809 70.182 1.00 26.20 52 ILE B C 1
ATOM 3259 O O . ILE B 1 55 ? 15.505 51.054 69.325 1.00 27.00 52 ILE B O 1
ATOM 3264 N N . ILE B 1 56 ? 15.576 51.882 71.408 1.00 22.13 53 ILE B N 1
ATOM 3265 C CA . ILE B 1 56 ? 16.836 51.212 71.740 1.00 19.48 53 ILE B CA 1
ATOM 3266 C C . ILE B 1 56 ? 16.739 50.356 73.005 1.00 26.61 53 ILE B C 1
ATOM 3267 O O . ILE B 1 56 ? 16.238 50.813 74.040 1.00 23.31 53 ILE B O 1
ATOM 3272 N N . GLY B 1 57 ? 17.230 49.122 72.908 1.00 25.23 54 GLY B N 1
ATOM 3273 C CA . GLY B 1 57 ? 17.227 48.196 74.024 1.00 21.58 54 GLY B CA 1
ATOM 3274 C C . GLY B 1 57 ? 18.332 48.480 75.024 1.00 20.99 54 GLY B C 1
ATOM 3275 O O . GLY B 1 57 ? 19.447 48.842 74.656 1.00 18.59 54 GLY B O 1
ATOM 3276 N N . ASN B 1 58 ? 18.015 48.319 76.307 1.00 20.64 55 ASN B N 1
ATOM 3277 C CA . ASN B 1 58 ? 19.003 48.447 77.374 1.00 21.70 55 ASN B CA 1
ATOM 3278 C C . ASN B 1 58 ? 18.363 47.906 78.645 1.00 23.97 55 ASN B C 1
ATOM 3279 O O . ASN B 1 58 ? 17.206 48.202 78.927 1.00 25.53 55 ASN B O 1
ATOM 3284 N N . VAL B 1 59 ? 19.098 47.098 79.394 1.00 24.93 56 VAL B N 1
ATOM 3285 C CA . VAL B 1 59 ? 18.515 46.459 80.564 1.00 24.29 56 VAL B CA 1
ATOM 3286 C C . VAL B 1 59 ? 18.914 47.180 81.866 1.00 26.66 56 VAL B C 1
ATOM 3287 O O . VAL B 1 59 ? 18.065 47.542 82.665 1.00 25.71 56 VAL B O 1
ATOM 3291 N N . LEU B 1 60 ? 20.203 47.429 82.045 1.00 24.19 57 LEU B N 1
ATOM 3292 C CA . LEU B 1 60 ? 20.709 47.856 83.344 1.00 28.54 57 LEU B CA 1
ATOM 3293 C C . LEU B 1 60 ? 20.728 49.378 83.476 1.00 39.97 57 LEU B C 1
ATOM 3294 O O . LEU B 1 60 ? 21.497 50.064 82.816 1.00 51.30 57 LEU B O 1
ATOM 3299 N N . GLN B 1 61 ? 19.860 49.904 84.320 1.00 51.45 58 GLN B N 1
ATOM 3300 C CA . GLN B 1 61 ? 19.682 51.349 84.409 1.00 60.33 58 GLN B CA 1
ATOM 3301 C C . GLN B 1 61 ? 19.924 51.860 85.827 1.00 66.52 58 GLN B C 1
ATOM 3302 O O . GLN B 1 61 ? 19.623 51.170 86.796 1.00 64.12 58 GLN B O 1
ATOM 3308 N N . THR B 1 62 ? 20.453 53.078 85.937 1.00 77.44 59 THR B N 1
ATOM 3309 C CA . THR B 1 62 ? 20.714 53.698 87.236 1.00 87.79 59 THR B CA 1
ATOM 3310 C C . THR B 1 62 ? 19.415 53.943 88.009 1.00 90.91 59 THR B C 1
ATOM 3311 O O . THR B 1 62 ? 19.410 53.960 89.241 1.00 92.94 59 THR B O 1
ATOM 3315 N N . GLY B 1 63 ? 18.314 54.123 87.285 1.00 90.07 60 GLY B N 1
ATOM 3316 C CA . GLY B 1 63 ? 17.013 54.270 87.919 1.00 88.37 60 GLY B CA 1
ATOM 3317 C C . GLY B 1 63 ? 15.863 54.400 86.939 1.00 84.16 60 GLY B C 1
ATOM 3318 O O . GLY B 1 63 ? 16.058 54.346 85.723 1.00 81.86 60 GLY B O 1
ATOM 3319 N N . LEU B 1 64 ? 14.654 54.555 87.469 1.00 81.91 61 LEU B N 1
ATOM 3320 C CA . LEU B 1 64 ? 13.506 54.877 86.632 1.00 81.23 61 LEU B CA 1
ATOM 3321 C C . LEU B 1 64 ? 13.607 56.345 86.238 1.00 78.61 61 LEU B C 1
ATOM 3322 O O . LEU B 1 64 ? 14.231 57.138 86.941 1.00 77.36 61 LEU B O 1
ATOM 3327 N N . GLY B 1 65 ? 13.008 56.707 85.111 1.00 77.15 62 GLY B N 1
ATOM 3328 C CA . GLY B 1 65 ? 13.106 58.070 84.622 1.00 77.03 62 GLY B CA 1
ATOM 3329 C C . GLY B 1 65 ? 14.316 58.250 83.725 1.00 74.12 62 GLY B C 1
ATOM 3330 O O . GLY B 1 65 ? 14.515 59.311 83.130 1.00 72.28 62 GLY B O 1
ATOM 3331 N N . GLN B 1 66 ? 15.134 57.207 83.639 1.00 71.66 63 GLN B N 1
ATOM 3332 C CA . GLN B 1 66 ? 16.258 57.201 82.716 1.00 68.00 63 GLN B CA 1
ATOM 3333 C C . GLN B 1 66 ? 15.811 56.757 81.331 1.00 56.28 63 GLN B C 1
ATOM 3334 O O . GLN B 1 66 ? 15.279 55.660 81.154 1.00 59.06 63 GLN B O 1
ATOM 3340 N N . ASN B 1 67 ? 16.020 57.620 80.347 1.00 42.94 64 ASN B N 1
ATOM 3341 C CA . ASN B 1 67 ? 15.738 57.260 78.968 1.00 36.27 64 ASN B CA 1
ATOM 3342 C C . ASN B 1 67 ? 17.057 57.234 78.201 1.00 33.73 64 ASN B C 1
ATOM 3343 O O . ASN B 1 67 ? 17.447 58.227 77.591 1.00 31.68 64 ASN B O 1
ATOM 3348 N N . VAL B 1 68 ? 17.742 56.093 78.272 1.00 26.59 65 VAL B N 1
ATOM 3349 C CA . VAL B 1 68 ? 19.023 55.881 77.615 1.00 27.00 65 VAL B CA 1
ATOM 3350 C C . VAL B 1 68 ? 18.905 56.137 76.106 1.00 26.58 65 VAL B C 1
ATOM 3351 O O . VAL B 1 68 ? 19.800 56.723 75.491 1.00 27.16 65 VAL B O 1
ATOM 3355 N N . ALA B 1 69 ? 17.781 55.727 75.526 1.00 27.49 66 ALA B N 1
ATOM 3356 C CA . ALA B 1 69 ? 17.568 55.907 74.089 1.00 31.11 66 ALA B CA 1
ATOM 3357 C C . ALA B 1 69 ? 17.595 57.389 73.722 1.00 28.31 66 ALA B C 1
ATOM 3358 O O . ALA B 1 69 ? 18.182 57.764 72.702 1.00 26.24 66 ALA B O 1
ATOM 3360 N N . ARG B 1 70 ? 16.964 58.225 74.555 1.00 27.30 67 ARG B N 1
ATOM 3361 C CA . ARG B 1 70 ? 16.897 59.661 74.285 1.00 28.96 67 ARG B CA 1
ATOM 3362 C C . ARG B 1 70 ? 18.255 60.320 74.462 1.00 30.54 67 ARG B C 1
ATOM 3363 O O . ARG B 1 70 ? 18.603 61.231 73.708 1.00 29.95 67 ARG B O 1
ATOM 3371 N N . GLN B 1 71 ? 18.998 59.878 75.480 1.00 29.05 68 GLN B N 1
ATOM 3372 C CA . GLN B 1 71 ? 20.371 60.334 75.691 1.00 29.23 68 GLN B CA 1
ATOM 3373 C C . GLN B 1 71 ? 21.222 60.069 74.454 1.00 27.71 68 GLN B C 1
ATOM 3374 O O . GLN B 1 71 ? 21.969 60.947 74.009 1.00 31.91 68 GLN B O 1
ATOM 3380 N N . ILE B 1 72 ? 21.105 58.861 73.906 1.00 26.84 69 ILE B N 1
ATOM 3381 C CA . ILE B 1 72 ? 21.806 58.509 72.660 1.00 22.24 69 ILE B CA 1
ATOM 3382 C C . ILE B 1 72 ? 21.346 59.362 71.476 1.00 26.46 69 ILE B C 1
ATOM 3383 O O . ILE B 1 72 ? 22.172 59.849 70.702 1.00 25.88 69 ILE B O 1
ATOM 3388 N N . ALA B 1 73 ? 20.033 59.536 71.333 1.00 25.82 70 ALA B N 1
ATOM 3389 C CA . ALA B 1 73 ? 19.493 60.331 70.232 1.00 28.27 70 ALA B CA 1
ATOM 3390 C C . ALA B 1 73 ? 20.024 61.764 70.272 1.00 32.58 70 ALA B C 1
ATOM 3391 O O . ALA B 1 73 ? 20.409 62.321 69.242 1.00 32.15 70 ALA B O 1
ATOM 3393 N N . ILE B 1 74 ? 20.054 62.347 71.469 1.00 32.26 71 ILE B N 1
ATOM 3394 C CA . ILE B 1 74 ? 20.544 63.702 71.651 1.00 37.97 71 ILE B CA 1
ATOM 3395 C C . ILE B 1 74 ? 22.035 63.782 71.335 1.00 36.73 71 ILE B C 1
ATOM 3396 O O . ILE B 1 74 ? 22.479 64.659 70.587 1.00 34.81 71 ILE B O 1
ATOM 3401 N N . ASN B 1 75 ? 22.796 62.850 71.893 1.00 32.03 72 ASN B N 1
ATOM 3402 C CA . ASN B 1 75 ? 24.222 62.747 71.621 1.00 32.18 72 ASN B CA 1
ATOM 3403 C C . ASN B 1 75 ? 24.536 62.582 70.144 1.00 35.63 72 ASN B C 1
ATOM 3404 O O . ASN B 1 75 ? 25.599 62.998 69.685 1.00 32.66 72 ASN B O 1
ATOM 3409 N N . ALA B 1 76 ? 23.612 61.965 69.409 1.00 33.17 73 ALA B N 1
ATOM 3410 C CA . ALA B 1 76 ? 23.797 61.701 67.981 1.00 32.38 73 ALA B CA 1
ATOM 3411 C C . ALA B 1 76 ? 23.406 62.897 67.133 1.00 34.40 73 ALA B C 1
ATOM 3412 O O . ALA B 1 76 ? 23.572 62.884 65.912 1.00 35.22 73 ALA B O 1
ATOM 3414 N N . GLY B 1 77 ? 22.852 63.917 67.774 1.00 35.45 74 GLY B N 1
ATOM 3415 C CA . GLY B 1 77 ? 22.479 65.132 67.071 1.00 40.34 74 GLY B CA 1
ATOM 3416 C C . GLY B 1 77 ? 21.104 65.040 66.443 1.00 40.42 74 GLY B C 1
ATOM 3417 O O . GLY B 1 77 ? 20.729 65.893 65.645 1.00 37.89 74 GLY B O 1
ATOM 3418 N N . ILE B 1 78 ? 20.357 63.992 66.788 1.00 32.95 75 ILE B N 1
ATOM 3419 C CA . ILE B 1 78 ? 18.970 63.846 66.340 1.00 29.15 75 ILE B CA 1
ATOM 3420 C C . ILE B 1 78 ? 18.079 64.895 67.039 1.00 29.50 75 ILE B C 1
ATOM 3421 O O . ILE B 1 78 ? 18.217 65.115 68.235 1.00 31.08 75 ILE B O 1
ATOM 3426 N N . PRO B 1 79 ? 17.178 65.551 66.286 1.00 30.64 76 PRO B N 1
ATOM 3427 C CA . PRO B 1 79 ? 16.366 66.651 66.825 1.00 31.28 76 PRO B CA 1
ATOM 3428 C C . PRO B 1 79 ? 15.573 66.262 68.071 1.00 31.80 76 PRO B C 1
ATOM 3429 O O . PRO B 1 79 ? 15.062 65.143 68.173 1.00 27.63 76 PRO B O 1
ATOM 3433 N N . ASN B 1 80 ? 15.474 67.196 69.012 1.00 30.27 77 ASN B N 1
ATOM 3434 C CA . ASN B 1 80 ? 14.814 66.928 70.287 1.00 35.08 77 ASN B CA 1
ATOM 3435 C C . ASN B 1 80 ? 13.337 66.587 70.133 1.00 31.59 77 ASN B C 1
ATOM 3436 O O . ASN B 1 80 ? 12.740 65.981 71.014 1.00 29.63 77 ASN B O 1
ATOM 3441 N N . SER B 1 81 ? 12.758 66.979 69.004 1.00 31.08 78 SER B N 1
ATOM 3442 C CA . SER B 1 81 ? 11.346 66.720 68.743 1.00 27.98 78 SER B CA 1
ATOM 3443 C C . SER B 1 81 ? 11.067 65.251 68.447 1.00 28.85 78 SER B C 1
ATOM 3444 O O . SER B 1 81 ? 9.911 64.811 68.498 1.00 30.86 78 SER B O 1
ATOM 3447 N N . VAL B 1 82 ? 12.119 64.495 68.134 1.00 29.00 79 VAL B N 1
ATOM 3448 C CA . VAL B 1 82 ? 11.975 63.070 67.798 1.00 27.09 79 VAL B CA 1
ATOM 3449 C C . VAL B 1 82 ? 11.772 62.287 69.083 1.00 28.78 79 VAL B C 1
ATOM 3450 O O . VAL B 1 82 ? 12.540 62.441 70.029 1.00 29.59 79 VAL B O 1
ATOM 3454 N N . PRO B 1 83 ? 10.720 61.462 69.140 1.00 30.52 80 PRO B N 1
ATOM 3455 C CA . PRO B 1 83 ? 10.519 60.646 70.354 1.00 30.41 80 PRO B CA 1
ATOM 3456 C C . PRO B 1 83 ? 11.500 59.473 70.400 1.00 25.80 80 PRO B C 1
ATOM 3457 O O . PRO B 1 83 ? 11.788 58.884 69.358 1.00 27.82 80 PRO B O 1
ATOM 3461 N N . SER B 1 84 ? 12.023 59.156 71.581 1.00 25.38 81 SER B N 1
ATOM 3462 C CA . SER B 1 84 ? 12.911 58.012 71.742 1.00 26.61 81 SER B CA 1
ATOM 3463 C C . SER B 1 84 ? 12.432 57.159 72.922 1.00 32.80 81 SER B C 1
ATOM 3464 O O . SER B 1 84 ? 11.948 57.699 73.921 1.00 32.98 81 SER B O 1
ATOM 3467 N N . TYR B 1 85 ? 12.560 55.839 72.789 1.00 29.72 82 TYR B N 1
ATOM 3468 C CA . TYR B 1 85 ? 12.091 54.887 73.794 1.00 30.28 82 TYR B CA 1
ATOM 3469 C C . TYR B 1 85 ? 13.143 53.856 74.088 1.00 30.45 82 TYR B C 1
ATOM 3470 O O . TYR B 1 85 ? 13.777 53.333 73.178 1.00 26.87 82 TYR B O 1
ATOM 3479 N N . THR B 1 86 ? 13.298 53.542 75.368 1.00 28.96 83 THR B N 1
ATOM 3480 C CA . THR B 1 86 ? 14.251 52.540 75.793 1.00 25.54 83 THR B CA 1
ATOM 3481 C C . THR B 1 86 ? 13.482 51.264 76.098 1.00 29.35 83 THR B C 1
ATOM 3482 O O . THR B 1 86 ? 12.520 51.264 76.877 1.00 28.84 83 THR B O 1
ATOM 3486 N N . VAL B 1 87 ? 13.891 50.168 75.482 1.00 22.32 84 VAL B N 1
ATOM 3487 C CA . VAL B 1 87 ? 13.195 48.909 75.682 1.00 21.58 84 VAL B CA 1
ATOM 3488 C C . VAL B 1 87 ? 13.995 48.105 76.670 1.00 27.58 84 VAL B C 1
ATOM 3489 O O . VAL B 1 87 ? 15.164 47.800 76.432 1.00 28.38 84 VAL B O 1
ATOM 3493 N N . ASN B 1 88 ? 13.371 47.799 77.803 1.00 30.85 85 ASN B N 1
ATOM 3494 C CA . ASN B 1 88 ? 13.929 46.844 78.743 1.00 36.94 85 ASN B CA 1
ATOM 3495 C C . ASN B 1 88 ? 13.062 45.597 78.754 1.00 43.91 85 ASN B C 1
ATOM 3496 O O . ASN B 1 88 ? 12.112 45.485 79.538 1.00 45.29 85 ASN B O 1
ATOM 3501 N N . LYS B 1 89 ? 13.402 44.663 77.879 1.00 44.23 86 LYS B N 1
ATOM 3502 C CA . LYS B 1 89 ? 12.767 43.360 77.858 1.00 45.37 86 LYS B CA 1
ATOM 3503 C C . LYS B 1 89 ? 13.878 42.324 77.957 1.00 43.58 86 LYS B C 1
ATOM 3504 O O . LYS B 1 89 ? 13.904 41.353 77.189 1.00 42.11 86 LYS B O 1
ATOM 3506 N N . LEU B 1 90 ? 14.814 42.565 78.880 1.00 37.36 87 LEU B N 1
ATOM 3507 C CA . LEU B 1 90 ? 15.897 41.623 79.156 1.00 43.88 87 LEU B CA 1
ATOM 3508 C C . LEU B 1 90 ? 16.720 41.206 77.927 1.00 41.78 87 LEU B C 1
ATOM 3509 O O . LEU B 1 90 ? 17.158 42.051 77.108 1.00 32.12 87 LEU B O 1
ATOM 3514 N N . CYS B 1 91 ? 16.913 39.890 77.812 1.00 35.06 88 CYS B N 1
ATOM 3515 C CA A CYS B 1 91 ? 17.766 39.349 76.753 0.35 38.79 88 CYS B CA 1
ATOM 3516 C CA B CYS B 1 91 ? 17.726 39.283 76.754 0.65 39.58 88 CYS B CA 1
ATOM 3517 C C . CYS B 1 91 ? 17.273 39.657 75.341 1.00 37.77 88 CYS B C 1
ATOM 3518 O O . CYS B 1 91 ? 18.071 39.685 74.398 1.00 36.68 88 CYS B O 1
ATOM 3523 N N . GLY B 1 92 ? 15.981 39.925 75.198 1.00 30.31 89 GLY B N 1
ATOM 3524 C CA . GLY B 1 92 ? 15.411 40.137 73.884 1.00 29.01 89 GLY B CA 1
ATOM 3525 C C . GLY B 1 92 ? 15.242 41.582 73.470 1.00 25.04 89 GLY B C 1
ATOM 3526 O O . GLY B 1 92 ? 14.746 41.837 72.369 1.00 28.71 89 GLY B O 1
ATOM 3527 N N . SER B 1 93 ? 15.675 42.515 74.326 1.00 22.48 90 SER B N 1
ATOM 3528 C CA . SER B 1 93 ? 15.443 43.935 74.120 1.00 21.18 90 SER B CA 1
ATOM 3529 C C . SER B 1 93 ? 15.880 44.467 72.746 1.00 21.52 90 SER B C 1
ATOM 3530 O O . SER B 1 93 ? 15.179 45.265 72.148 1.00 25.42 90 SER B O 1
ATOM 3533 N N . GLY B 1 94 ? 17.061 44.071 72.288 1.00 24.14 91 GLY B N 1
ATOM 3534 C CA . GLY B 1 94 ? 17.580 44.574 71.021 1.00 22.02 91 GLY B CA 1
ATOM 3535 C C . GLY B 1 94 ? 16.785 44.112 69.810 1.00 23.48 91 GLY B C 1
ATOM 3536 O O . GLY B 1 94 ? 16.716 44.820 68.797 1.00 25.21 91 GLY B O 1
ATOM 3537 N N . LEU B 1 95 ? 16.202 42.917 69.884 1.00 23.34 92 LEU B N 1
ATOM 3538 C CA . LEU B 1 95 ? 15.413 42.427 68.759 1.00 24.07 92 LEU B CA 1
ATOM 3539 C C . LEU B 1 95 ? 13.959 42.914 68.856 1.00 25.48 92 LEU B C 1
ATOM 3540 O O . LEU B 1 95 ? 13.324 43.225 67.848 1.00 24.26 92 LEU B O 1
ATOM 3545 N N . LYS B 1 96 ? 13.437 42.985 70.075 1.00 23.76 93 LYS B N 1
ATOM 3546 C CA . LYS B 1 96 ? 12.120 43.580 70.305 1.00 22.78 93 LYS B CA 1
ATOM 3547 C C . LYS B 1 96 ? 12.074 45.044 69.838 1.00 21.20 93 LYS B C 1
ATOM 3548 O O . LYS B 1 96 ? 11.060 45.507 69.317 1.00 22.32 93 LYS B O 1
ATOM 3554 N N . SER B 1 97 ? 13.161 45.785 70.042 1.00 19.38 94 SER B N 1
ATOM 3555 C CA . SER B 1 97 ? 13.235 47.159 69.524 1.00 20.52 94 SER B CA 1
ATOM 3556 C C . SER B 1 97 ? 13.059 47.230 67.990 1.00 23.73 94 SER B C 1
ATOM 3557 O O . SER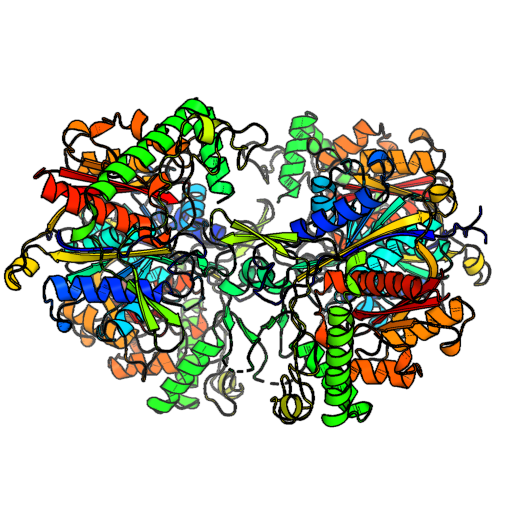 B 1 97 ? 12.410 48.136 67.463 1.00 21.33 94 SER B O 1
ATOM 3560 N N . VAL B 1 98 ? 13.650 46.273 67.287 1.00 23.43 95 VAL B N 1
ATOM 3561 C CA . VAL B 1 98 ? 13.538 46.214 65.828 1.00 23.47 95 VAL B CA 1
ATOM 3562 C C . VAL B 1 98 ? 12.093 45.907 65.436 1.00 23.04 95 VAL B C 1
ATOM 3563 O O . VAL B 1 98 ? 11.532 46.519 64.517 1.00 23.71 95 VAL B O 1
ATOM 3567 N N . GLN B 1 99 ? 11.491 44.974 66.164 1.00 26.31 96 GLN B N 1
ATOM 3568 C CA . GLN B 1 99 ? 10.092 44.613 65.956 1.00 30.05 96 GLN B CA 1
ATOM 3569 C C . GLN B 1 99 ? 9.159 45.804 66.165 1.00 27.14 96 GLN B C 1
ATOM 3570 O O . GLN B 1 99 ? 8.260 46.037 65.357 1.00 26.44 96 GLN B O 1
ATOM 3576 N N . LEU B 1 100 ? 9.368 46.549 67.252 1.00 27.14 97 LEU B N 1
ATOM 3577 C CA . LEU B 1 100 ? 8.554 47.740 67.539 1.00 25.48 97 LEU B CA 1
ATOM 3578 C C . LEU B 1 100 ? 8.736 48.816 66.460 1.00 26.86 97 LEU B C 1
ATOM 3579 O O . LEU B 1 100 ? 7.777 49.467 66.039 1.00 27.87 97 LEU B O 1
ATOM 3584 N N . ALA B 1 101 ? 9.980 49.001 66.033 1.00 22.84 98 ALA B N 1
ATOM 3585 C CA . ALA B 1 101 ? 10.285 49.926 64.954 1.00 21.37 98 ALA B CA 1
ATOM 3586 C C . ALA B 1 101 ? 9.524 49.507 63.699 1.00 23.33 98 ALA B C 1
ATOM 3587 O O . ALA B 1 101 ? 8.850 50.327 63.051 1.00 22.15 98 ALA B O 1
ATOM 3589 N N . ALA B 1 102 ? 9.586 48.216 63.379 1.00 21.46 99 ALA B N 1
ATOM 3590 C CA . ALA B 1 102 ? 8.920 47.717 62.174 1.00 27.15 99 ALA B CA 1
ATOM 3591 C C . ALA B 1 102 ? 7.409 47.923 62.220 1.00 30.04 99 ALA B C 1
ATOM 3592 O O . ALA B 1 102 ? 6.805 48.366 61.243 1.00 29.63 99 ALA B O 1
ATOM 3594 N N . GLN B 1 103 ? 6.791 47.599 63.350 1.00 29.64 100 GLN B N 1
ATOM 3595 C CA . GLN B 1 103 ? 5.350 47.774 63.449 1.00 34.11 100 GLN B CA 1
ATOM 3596 C C . GLN B 1 103 ? 4.932 49.253 63.425 1.00 30.70 100 GLN B C 1
ATOM 3597 O O . GLN B 1 103 ? 3.836 49.579 62.968 1.00 33.67 100 GLN B O 1
ATOM 3603 N N . SER B 1 104 ? 5.804 50.144 63.892 1.00 31.04 101 SER B N 1
ATOM 3604 C CA . SER B 1 104 ? 5.522 51.585 63.812 1.00 31.97 101 SER B CA 1
ATOM 3605 C C . SER B 1 104 ? 5.587 52.122 62.369 1.00 34.99 101 SER B C 1
ATOM 3606 O O . SER B 1 104 ? 5.020 53.172 62.062 1.00 40.79 101 SER B O 1
ATOM 3609 N N . ILE B 1 105 ? 6.288 51.408 61.495 1.00 33.80 102 ILE B N 1
ATOM 3610 C CA . ILE B 1 105 ? 6.342 51.767 60.073 1.00 32.43 102 ILE B CA 1
ATOM 3611 C C . ILE B 1 105 ? 5.139 51.185 59.323 1.00 36.88 102 ILE B C 1
ATOM 3612 O O . ILE B 1 105 ? 4.469 51.875 58.557 1.00 40.28 102 ILE B O 1
ATOM 3617 N N . THR B 1 106 ? 4.858 49.912 59.566 1.00 35.97 103 THR B N 1
ATOM 3618 C CA . THR B 1 106 ? 3.681 49.259 59.002 1.00 39.35 103 THR B CA 1
ATOM 3619 C C . THR B 1 106 ? 2.369 49.955 59.425 1.00 44.86 103 THR B C 1
ATOM 3620 O O . THR B 1 106 ? 1.400 49.999 58.660 1.00 51.05 103 THR B O 1
ATOM 3624 N N . SER B 1 107 ? 2.352 50.534 60.621 1.00 44.16 104 SER B N 1
ATOM 3625 C CA . SER B 1 107 ? 1.170 51.250 61.110 1.00 45.39 104 SER B CA 1
ATOM 3626 C C . SER B 1 107 ? 0.956 52.581 60.393 1.00 43.90 104 SER B C 1
ATOM 3627 O O . SER B 1 107 ? -0.118 53.171 60.475 1.00 45.49 104 SER B O 1
ATOM 3630 N N . GLY B 1 108 ? 1.988 53.054 59.701 1.00 40.78 105 GLY B N 1
ATOM 3631 C CA . GLY B 1 108 ? 1.930 54.342 59.040 1.00 39.79 105 GLY B CA 1
ATOM 3632 C C . GLY B 1 108 ? 2.348 55.472 59.956 1.00 39.00 105 GLY B C 1
ATOM 3633 O O . GLY B 1 108 ? 2.409 56.628 59.541 1.00 35.62 105 GLY B O 1
ATOM 3634 N N . GLU B 1 109 ? 2.645 55.144 61.210 1.00 34.10 106 GLU B N 1
ATOM 3635 C CA . GLU B 1 109 ? 3.064 56.162 62.156 1.00 31.24 106 GLU B CA 1
ATOM 3636 C C . GLU B 1 109 ? 4.397 56.797 61.748 1.00 34.96 106 GLU B C 1
ATOM 3637 O O . GLU B 1 109 ? 4.559 58.019 61.812 1.00 38.97 106 GLU B O 1
ATOM 3643 N N . ASN B 1 110 ? 5.341 55.961 61.323 1.00 31.06 107 ASN B N 1
ATOM 3644 C CA . ASN B 1 110 ? 6.696 56.411 60.995 1.00 28.95 107 ASN B CA 1
ATOM 3645 C C . ASN B 1 110 ? 7.152 55.949 59.610 1.00 28.98 107 ASN B C 1
ATOM 3646 O O . ASN B 1 110 ? 6.640 54.966 59.076 1.00 28.75 107 ASN B O 1
ATOM 3651 N N . ASP B 1 111 ? 8.126 56.653 59.040 1.00 29.68 108 ASP B N 1
ATOM 3652 C CA . ASP B 1 111 ? 8.722 56.228 57.776 1.00 33.20 108 ASP B CA 1
ATOM 3653 C C . ASP B 1 111 ? 10.145 55.741 57.977 1.00 31.97 108 ASP B C 1
ATOM 3654 O O . ASP B 1 111 ? 10.599 54.860 57.259 1.00 30.85 108 ASP B O 1
ATOM 3659 N N . VAL B 1 112 ? 10.846 56.333 58.944 1.00 30.28 109 VAL B N 1
ATOM 3660 C CA . VAL B 1 112 ? 12.246 56.001 59.217 1.00 27.41 109 VAL B CA 1
ATOM 3661 C C . VAL B 1 112 ? 12.470 55.859 60.725 1.00 23.11 109 VAL B C 1
ATOM 3662 O O . VAL B 1 112 ? 12.205 56.796 61.481 1.00 23.88 109 VAL B O 1
ATOM 3666 N N . VAL B 1 113 ? 12.959 54.702 61.163 1.00 24.34 110 VAL B N 1
ATOM 3667 C CA . VAL B 1 113 ? 13.179 54.463 62.596 1.00 27.25 110 VAL B CA 1
ATOM 3668 C C . VAL B 1 113 ? 14.555 53.857 62.862 1.00 26.62 110 VAL B C 1
ATOM 3669 O O . VAL B 1 113 ? 14.959 52.887 62.223 1.00 26.83 110 VAL B O 1
ATOM 3673 N N . ILE B 1 114 ? 15.274 54.433 63.814 1.00 27.65 111 ILE B N 1
ATOM 3674 C CA . ILE B 1 114 ? 16.520 53.847 64.266 1.00 27.65 111 ILE B CA 1
ATOM 3675 C C . ILE B 1 114 ? 16.221 52.907 65.438 1.00 28.19 111 ILE B C 1
ATOM 3676 O O . ILE B 1 114 ? 15.526 53.288 66.388 1.00 26.15 111 ILE B O 1
ATOM 3681 N N . ALA B 1 115 ? 16.717 51.679 65.349 1.00 22.88 112 ALA B N 1
ATOM 3682 C CA . ALA B 1 115 ? 16.471 50.664 66.384 1.00 27.35 112 ALA B CA 1
ATOM 3683 C C . ALA B 1 115 ? 17.708 49.826 66.690 1.00 29.64 112 ALA B C 1
ATOM 3684 O O . ALA B 1 115 ? 18.543 49.576 65.814 1.00 28.28 112 ALA B O 1
ATOM 3686 N N . GLY B 1 116 ? 17.807 49.354 67.929 1.00 24.85 113 GLY B N 1
ATOM 3687 C CA . GLY B 1 116 ? 18.904 48.483 68.299 1.00 18.60 113 GLY B CA 1
ATOM 3688 C C . GLY B 1 116 ? 18.957 48.264 69.799 1.00 20.54 113 GLY B C 1
ATOM 3689 O O . GLY B 1 116 ? 17.921 48.177 70.460 1.00 21.17 113 GLY B O 1
ATOM 3690 N N . GLY B 1 117 ? 20.169 48.144 70.320 1.00 20.64 114 GLY B N 1
ATOM 3691 C CA . GLY B 1 117 ? 20.371 47.966 71.746 1.00 20.99 114 GLY B CA 1
ATOM 3692 C C . GLY B 1 117 ? 21.814 48.230 72.116 1.00 23.04 114 GLY B C 1
ATOM 3693 O O . GLY B 1 117 ? 22.733 48.229 71.275 1.00 20.64 114 GLY B O 1
ATOM 3694 N N . THR B 1 118 ? 22.015 48.463 73.401 1.00 20.26 115 THR B N 1
ATOM 3695 C CA . THR B 1 118 ? 23.325 48.767 73.900 1.00 20.57 115 THR B CA 1
ATOM 3696 C C . THR B 1 118 ? 23.357 48.280 75.348 1.00 24.03 115 THR B C 1
ATOM 3697 O O . THR B 1 118 ? 22.329 48.261 76.018 1.00 21.69 115 THR B O 1
ATOM 3701 N N . GLU B 1 119 ? 24.523 47.859 75.816 1.00 24.28 116 GLU B N 1
ATOM 3702 C CA . GLU B 1 119 ? 24.655 47.466 77.216 1.00 22.78 116 GLU B CA 1
ATOM 3703 C C . GLU B 1 119 ? 26.097 47.631 77.608 1.00 23.97 116 GLU B C 1
ATOM 3704 O O . GLU B 1 119 ? 26.995 47.326 76.835 1.00 24.43 116 GLU B O 1
ATOM 3710 N N . ASN B 1 120 ? 26.340 48.156 78.798 1.00 22.31 117 ASN B N 1
ATOM 3711 C CA . ASN B 1 120 ? 27.666 48.025 79.343 1.00 18.99 117 ASN B CA 1
ATOM 3712 C C . ASN B 1 120 ? 27.524 47.371 80.706 1.00 24.30 117 ASN B C 1
ATOM 3713 O O . ASN B 1 120 ? 27.099 47.996 81.677 1.00 20.34 117 ASN B O 1
ATOM 3718 N N . MET B 1 121 ? 27.870 46.099 80.771 1.00 23.63 118 MET B N 1
ATOM 3719 C CA . MET B 1 121 ? 27.660 45.357 81.997 1.00 22.64 118 MET B CA 1
ATOM 3720 C C . MET B 1 121 ? 28.844 45.540 82.934 1.00 23.67 118 MET B C 1
ATOM 3721 O O . MET B 1 121 ? 28.698 45.367 84.137 1.00 23.88 118 MET B O 1
ATOM 3726 N N . SER B 1 122 ? 30.009 45.876 82.378 1.00 22.96 119 SER B N 1
ATOM 3727 C CA . SER B 1 122 ? 31.199 46.166 83.187 1.00 25.65 119 SER B CA 1
ATOM 3728 C C . SER B 1 122 ? 30.971 47.304 84.178 1.00 28.42 119 SER B C 1
ATOM 3729 O O . SER B 1 122 ? 31.440 47.247 85.319 1.00 25.64 119 SER B O 1
ATOM 3732 N N . GLN B 1 123 ? 30.259 48.332 83.733 1.00 21.95 120 GLN B N 1
ATOM 3733 C CA . GLN B 1 123 ? 30.026 49.530 84.547 1.00 22.81 120 GLN B CA 1
ATOM 3734 C C . GLN B 1 123 ? 28.879 49.373 85.538 1.00 24.70 120 GLN B C 1
ATOM 3735 O O . GLN B 1 123 ? 28.812 50.092 86.555 1.00 23.41 120 GLN B O 1
ATOM 3741 N N . ALA B 1 124 ? 27.984 48.431 85.241 1.00 22.20 121 ALA B N 1
ATOM 3742 C CA . ALA B 1 124 ? 26.756 48.247 86.021 1.00 24.08 121 ALA B CA 1
ATOM 3743 C C . ALA B 1 124 ? 26.937 48.071 87.552 1.00 25.86 121 ALA B C 1
ATOM 3744 O O . ALA B 1 124 ? 26.153 48.638 88.325 1.00 26.34 121 ALA B O 1
ATOM 3746 N N . PRO B 1 125 ? 27.952 47.302 87.995 1.00 23.67 122 PRO B N 1
ATOM 3747 C CA . PRO B 1 125 ? 28.028 47.152 89.460 1.00 29.46 122 PRO B CA 1
ATOM 3748 C C . PRO B 1 125 ? 28.236 48.474 90.197 1.00 29.04 122 PRO B C 1
ATOM 3749 O O . PRO B 1 125 ? 27.911 48.570 91.383 1.00 31.41 122 PRO B O 1
ATOM 3753 N N . TYR B 1 126 ? 28.746 49.477 89.487 1.00 27.05 123 TYR B N 1
ATOM 3754 C CA . TYR B 1 126 ? 29.177 50.738 90.087 1.00 27.82 123 TYR B CA 1
ATOM 3755 C C . TYR B 1 126 ? 28.132 51.833 90.041 1.00 28.47 123 TYR B C 1
ATOM 3756 O O . TYR B 1 126 ? 28.247 52.840 90.742 1.00 28.39 123 TYR B O 1
ATOM 3765 N N . ILE B 1 127 ? 27.087 51.632 89.251 1.00 28.45 124 ILE B N 1
ATOM 3766 C CA . ILE B 1 127 ? 26.106 52.690 89.052 1.00 33.48 124 ILE B CA 1
ATOM 3767 C C . ILE B 1 127 ? 24.669 52.204 89.075 1.00 38.39 124 ILE B C 1
ATOM 3768 O O . ILE B 1 127 ? 23.745 52.997 88.945 1.00 42.80 124 ILE B O 1
ATOM 3773 N N . VAL B 1 128 ? 24.471 50.903 89.220 1.00 33.83 125 VAL B N 1
ATOM 3774 C CA . VAL B 1 128 ? 23.118 50.377 89.202 1.00 27.41 125 VAL B CA 1
ATOM 3775 C C . VAL B 1 128 ? 22.773 49.829 90.579 1.00 29.26 125 VAL B C 1
ATOM 3776 O O . VAL B 1 128 ? 23.478 48.959 91.085 1.00 29.10 125 VAL B O 1
ATOM 3780 N N . PRO B 1 129 ? 21.685 50.347 91.186 1.00 32.20 126 PRO B N 1
ATOM 3781 C CA . PRO B 1 129 ? 21.158 49.866 92.465 1.00 33.87 126 PRO B CA 1
ATOM 3782 C C . PRO B 1 129 ? 20.916 48.374 92.406 1.00 31.47 126 PRO B C 1
ATOM 3783 O O . PRO B 1 129 ? 20.595 47.816 91.354 1.00 28.50 126 PRO B O 1
ATOM 3787 N N . THR B 1 130 ? 21.069 47.742 93.554 1.00 30.13 127 THR B N 1
ATOM 3788 C CA . THR B 1 130 ? 21.009 46.311 93.702 1.00 34.91 127 THR B CA 1
ATOM 3789 C C . THR B 1 130 ? 19.660 45.713 93.280 1.00 33.49 127 THR B C 1
ATOM 3790 O O . THR B 1 130 ? 19.624 44.646 92.676 1.00 38.56 127 THR B O 1
ATOM 3794 N N . ALA B 1 131 ? 18.562 46.406 93.590 1.00 28.63 128 ALA B N 1
ATOM 3795 C CA . ALA B 1 131 ? 17.229 45.979 93.166 1.00 32.19 128 ALA B CA 1
ATOM 3796 C C . ALA B 1 131 ? 17.058 45.881 91.636 1.00 36.89 128 ALA B C 1
ATOM 3797 O O . ALA B 1 131 ? 16.178 45.169 91.150 1.00 42.51 128 ALA B O 1
ATOM 3799 N N . ARG B 1 132 ? 17.887 46.600 90.885 1.00 35.67 129 ARG B N 1
ATOM 3800 C CA . ARG B 1 132 ? 17.816 46.560 89.424 1.00 39.50 129 ARG B CA 1
ATOM 3801 C C . ARG B 1 132 ? 18.953 45.741 88.802 1.00 36.62 129 ARG B C 1
ATOM 3802 O O . ARG B 1 132 ? 18.892 45.347 87.639 1.00 36.85 129 ARG B O 1
ATOM 3810 N N . PHE B 1 133 ? 19.976 45.468 89.600 1.00 29.61 130 PHE B N 1
ATOM 3811 C CA . PHE B 1 133 ? 21.193 44.812 89.140 1.00 30.54 130 PHE B CA 1
ATOM 3812 C C . PHE B 1 133 ? 21.086 43.284 89.194 1.00 33.13 130 PHE B C 1
ATOM 3813 O O . PHE B 1 133 ? 21.689 42.580 88.383 1.00 31.68 130 PHE B O 1
ATOM 3821 N N . GLY B 1 134 ? 20.309 42.772 90.141 1.00 33.11 131 GLY B N 1
ATOM 3822 C CA . GLY B 1 134 ? 20.205 41.336 90.321 1.00 29.49 131 GLY B CA 1
ATOM 3823 C C . GLY B 1 134 ? 18.909 40.920 90.972 1.00 33.47 131 GLY B C 1
ATOM 3824 O O . GLY B 1 134 ? 18.063 41.761 91.274 1.00 35.19 131 GLY B O 1
ATOM 3825 N N . SER B 1 135 ? 18.753 39.622 91.207 1.00 32.27 132 SER B N 1
ATOM 3826 C CA . SER B 1 135 ? 17.562 39.114 91.868 1.00 33.45 132 SER B CA 1
ATOM 3827 C C . SER B 1 135 ? 17.950 38.316 93.101 1.00 35.88 132 SER B C 1
ATOM 3828 O O . SER B 1 135 ? 19.073 37.824 93.201 1.00 34.64 132 SER B O 1
ATOM 3831 N N . LYS B 1 136 ? 17.015 38.171 94.034 1.00 39.46 133 LYS B N 1
ATOM 3832 C CA . LYS B 1 136 ? 17.268 37.393 95.246 1.00 40.64 133 LYS B CA 1
ATOM 3833 C C . LYS B 1 136 ? 17.256 35.874 95.025 1.00 42.63 133 LYS B C 1
ATOM 3834 O O . LYS B 1 136 ? 16.430 35.340 94.283 1.00 39.41 133 LYS B O 1
ATOM 3840 N N . MET B 1 137 ? 18.198 35.198 95.674 1.00 45.43 134 MET B N 1
ATOM 3841 C CA . MET B 1 137 ? 18.272 33.748 95.673 1.00 52.41 134 MET B CA 1
ATOM 3842 C C . MET B 1 137 ? 17.216 33.143 96.602 1.00 59.83 134 MET B C 1
ATOM 3843 O O . MET B 1 137 ? 16.834 33.750 97.603 1.00 61.42 134 MET B O 1
ATOM 3848 N N . GLY B 1 138 ? 16.744 31.949 96.262 1.00 67.84 135 GLY B N 1
ATOM 3849 C CA . GLY B 1 138 ? 15.741 31.271 97.065 1.00 74.41 135 GLY B CA 1
ATOM 3850 C C . GLY B 1 138 ? 14.385 31.948 97.013 1.00 78.27 135 GLY B C 1
ATOM 3851 O O . GLY B 1 138 ? 13.607 31.725 96.085 1.00 80.92 135 GLY B O 1
ATOM 3852 N N . THR B 1 148 ? 21.350 30.020 101.205 1.00 79.71 145 THR B N 1
ATOM 3853 C CA . THR B 1 148 ? 21.363 30.723 99.936 1.00 80.67 145 THR B CA 1
ATOM 3854 C C . THR B 1 148 ? 20.111 31.557 99.734 1.00 86.85 145 THR B C 1
ATOM 3855 O O . THR B 1 148 ? 19.402 31.389 98.755 1.00 91.37 145 THR B O 1
ATOM 3857 N N . ASP B 1 149 ? 19.837 32.439 100.681 1.00 89.08 146 ASP B N 1
ATOM 3858 C CA . ASP B 1 149 ? 18.751 33.404 100.584 1.00 91.37 146 ASP B CA 1
ATOM 3859 C C . ASP B 1 149 ? 19.307 34.675 101.189 1.00 85.41 146 ASP B C 1
ATOM 3860 O O . ASP B 1 149 ? 20.057 34.606 102.147 1.00 84.10 146 ASP B O 1
ATOM 3865 N N . GLY B 1 150 ? 18.935 35.836 100.662 1.00 79.97 147 GLY B N 1
ATOM 3866 C CA . GLY B 1 150 ? 19.524 37.088 101.115 1.00 70.08 147 GLY B CA 1
ATOM 3867 C C . GLY B 1 150 ? 20.821 37.340 100.350 1.00 59.36 147 GLY B C 1
ATOM 3868 O O . GLY B 1 150 ? 21.593 38.266 100.632 1.00 53.89 147 GLY B O 1
ATOM 3869 N N . LEU B 1 151 ? 21.055 36.478 99.372 1.00 48.47 148 LEU B N 1
ATOM 3870 C CA . LEU B 1 151 ? 22.193 36.590 98.492 1.00 41.38 148 LEU B CA 1
ATOM 3871 C C . LEU B 1 151 ? 21.626 37.054 97.170 1.00 36.73 148 LEU B C 1
ATOM 3872 O O . LEU B 1 151 ? 20.600 36.573 96.743 1.00 35.17 148 LEU B O 1
ATOM 3877 N N . ILE B 1 152 ? 22.296 38.014 96.551 1.00 36.15 149 ILE B N 1
ATOM 3878 C CA . ILE B 1 152 ? 21.853 38.604 95.306 1.00 28.54 149 ILE B CA 1
ATOM 3879 C C . ILE B 1 152 ? 22.534 37.963 94.102 1.00 29.95 149 ILE B C 1
ATOM 3880 O O . ILE B 1 152 ? 23.739 37.867 94.049 1.00 30.20 149 ILE B O 1
ATOM 3885 N N . ASP B 1 153 ? 21.735 37.543 93.136 1.00 28.25 150 ASP B N 1
ATOM 3886 C CA . ASP B 1 153 ? 22.235 36.902 91.932 1.00 28.16 150 ASP B CA 1
ATOM 3887 C C . ASP B 1 153 ? 22.508 37.979 90.887 1.00 27.47 150 ASP B C 1
ATOM 3888 O O . ASP B 1 153 ? 21.602 38.497 90.269 1.00 30.12 150 ASP B O 1
ATOM 3893 N N . ALA B 1 154 ? 23.775 38.292 90.686 1.00 26.62 151 ALA B N 1
ATOM 3894 C CA . ALA B 1 154 ? 24.132 39.351 89.772 1.00 30.77 151 ALA B CA 1
ATOM 3895 C C . ALA B 1 154 ? 23.727 39.008 88.354 1.00 29.53 151 ALA B C 1
ATOM 3896 O O . ALA B 1 154 ? 24.029 37.949 87.860 1.00 26.73 151 ALA B O 1
ATOM 3898 N N . PHE B 1 155 ? 23.007 39.919 87.729 1.00 27.89 152 PHE B N 1
ATOM 3899 C CA . PHE B 1 155 ? 22.616 39.795 86.338 1.00 30.84 152 PHE B CA 1
ATOM 3900 C C . PHE B 1 155 ? 21.668 38.613 86.166 1.00 33.62 152 PHE B C 1
ATOM 3901 O O . PHE B 1 155 ? 21.368 38.221 85.058 1.00 28.50 152 PHE B O 1
ATOM 3909 N N . ASN B 1 156 ? 21.211 38.043 87.267 1.00 21.81 153 ASN B N 1
ATOM 3910 C CA . ASN B 1 156 ? 20.331 36.892 87.208 1.00 31.92 153 ASN B CA 1
ATOM 3911 C C . ASN B 1 156 ? 20.984 35.697 86.560 1.00 31.92 153 ASN B C 1
ATOM 3912 O O . ASN B 1 156 ? 20.307 34.832 86.059 1.00 31.05 153 ASN B O 1
ATOM 3917 N N . GLN B 1 157 ? 22.299 35.648 86.574 1.00 27.77 154 GLN B N 1
ATOM 3918 C CA . GLN B 1 157 ? 22.982 34.586 85.861 1.00 33.31 154 GLN B CA 1
ATOM 3919 C C . GLN B 1 157 ? 22.826 33.217 86.520 1.00 31.64 154 GLN B C 1
ATOM 3920 O O . GLN B 1 157 ? 22.789 32.197 85.834 1.00 29.83 154 GLN B O 1
ATOM 3926 N N . TYR B 1 158 ? 22.711 33.187 87.842 1.00 31.45 155 TYR B N 1
ATOM 3927 C CA . TYR B 1 158 ? 22.572 31.913 88.523 1.00 29.03 155 TYR B CA 1
ATOM 3928 C C . TYR B 1 158 ? 21.201 31.324 88.234 1.00 29.66 155 TYR B C 1
ATOM 3929 O O . TYR B 1 158 ? 21.076 30.124 87.987 1.00 31.53 155 TYR B O 1
ATOM 3938 N N . HIS B 1 159 ? 20.174 32.171 88.251 1.00 30.14 156 HIS B N 1
ATOM 3939 C CA . HIS B 1 159 ? 18.812 31.734 87.935 1.00 31.68 156 HIS B CA 1
ATOM 3940 C C . HIS B 1 159 ? 18.730 31.146 86.517 1.00 32.32 156 HIS B C 1
ATOM 3941 O O . HIS B 1 159 ? 18.114 30.108 86.301 1.00 32.91 156 HIS B O 1
ATOM 3948 N N . MET B 1 160 ? 19.339 31.830 85.555 1.00 28.13 157 MET B N 1
ATOM 3949 C CA . MET B 1 160 ? 19.315 31.360 84.166 1.00 30.31 157 MET B CA 1
ATOM 3950 C C . MET B 1 160 ? 20.151 30.098 83.975 1.00 31.35 157 MET B C 1
ATOM 3951 O O . MET B 1 160 ? 19.795 29.217 83.184 1.00 30.84 157 MET B O 1
ATOM 3956 N N . GLY B 1 161 ? 21.255 30.015 84.715 1.00 29.18 158 GLY B N 1
ATOM 3957 C CA . GLY B 1 161 ? 22.110 28.845 84.702 1.00 27.80 158 GLY B CA 1
ATOM 3958 C C . GLY B 1 161 ? 21.362 27.616 85.183 1.00 33.04 158 GLY B C 1
ATOM 3959 O O . GLY B 1 161 ? 21.497 26.536 84.617 1.00 34.66 158 GLY B O 1
ATOM 3960 N N . ILE B 1 162 ? 20.562 27.780 86.229 1.00 36.99 159 ILE B N 1
ATOM 3961 C CA . ILE B 1 162 ? 19.753 26.680 86.740 1.00 38.17 159 ILE B CA 1
ATOM 3962 C C . ILE B 1 162 ? 18.673 26.285 85.738 1.00 37.24 159 ILE B C 1
ATOM 3963 O O . ILE B 1 162 ? 18.400 25.106 85.541 1.00 35.52 159 ILE B O 1
ATOM 3968 N N . THR B 1 163 ? 18.061 27.283 85.108 1.00 33.98 160 THR B N 1
ATOM 3969 C CA . THR B 1 163 ? 17.107 27.044 84.033 1.00 35.47 160 THR B CA 1
ATOM 3970 C C . THR B 1 163 ? 17.768 26.225 82.912 1.00 36.44 160 THR B C 1
ATOM 3971 O O . THR B 1 163 ? 17.185 25.261 82.415 1.00 40.87 160 THR B O 1
ATOM 3975 N N . ALA B 1 164 ? 19.002 26.575 82.562 1.00 30.13 161 ALA B N 1
ATOM 3976 C CA . ALA B 1 164 ? 19.761 25.813 81.559 1.00 34.07 161 ALA B CA 1
ATOM 3977 C C . ALA B 1 164 ? 20.039 24.365 81.983 1.00 34.92 161 ALA B C 1
ATOM 3978 O O . ALA B 1 164 ? 19.924 23.444 81.172 1.00 34.42 161 ALA B O 1
ATOM 3980 N N . GLU B 1 165 ? 20.406 24.164 83.245 1.00 32.21 162 GLU B N 1
ATOM 3981 C CA . GLU B 1 165 ? 20.617 22.816 83.778 1.00 32.50 162 GLU B CA 1
ATOM 3982 C C . GLU B 1 165 ? 19.362 21.975 83.691 1.00 34.57 162 GLU B C 1
ATOM 3983 O O . GLU B 1 165 ? 19.427 20.779 83.425 1.00 38.16 162 GLU B O 1
ATOM 3989 N N . ASN B 1 166 ? 18.217 22.594 83.950 1.00 35.09 163 ASN B N 1
ATOM 3990 C CA . ASN B 1 166 ? 16.952 21.879 83.879 1.00 37.53 163 ASN B CA 1
ATOM 3991 C C . ASN B 1 166 ? 16.597 21.459 82.455 1.00 37.32 163 ASN B C 1
ATOM 3992 O O . ASN B 1 166 ? 16.054 20.365 82.245 1.00 37.51 163 ASN B O 1
ATOM 3997 N N . ILE B 1 167 ? 16.927 22.304 81.479 1.00 33.18 164 ILE B N 1
ATOM 3998 C CA . ILE B 1 167 ? 16.760 21.923 80.077 1.00 34.56 164 ILE B CA 1
ATOM 3999 C C . ILE B 1 167 ? 17.663 20.745 79.754 1.00 36.55 164 ILE B C 1
ATOM 4000 O O . ILE B 1 167 ? 17.232 19.775 79.131 1.00 35.26 164 ILE B O 1
ATOM 4005 N N . ALA B 1 168 ? 18.920 20.832 80.181 1.00 39.22 165 ALA B N 1
ATOM 4006 C CA . ALA B 1 168 ? 19.881 19.750 79.960 1.00 38.99 165 ALA B CA 1
ATOM 4007 C C . ALA B 1 168 ? 19.382 18.417 80.546 1.00 39.31 165 ALA B C 1
ATOM 4008 O O . ALA B 1 168 ? 19.527 17.362 79.925 1.00 39.52 165 ALA B O 1
ATOM 4010 N N . THR B 1 169 ? 18.788 18.474 81.736 1.00 36.25 166 THR B N 1
ATOM 4011 C CA . THR B 1 169 ? 18.199 17.283 82.355 1.00 42.57 166 THR B CA 1
ATOM 4012 C C . THR B 1 169 ? 16.999 16.790 81.560 1.00 46.73 166 THR B C 1
ATOM 4013 O O . THR B 1 169 ? 16.943 15.624 81.178 1.00 48.84 166 THR B O 1
ATOM 4017 N N . LYS B 1 170 ? 16.056 17.688 81.289 1.00 46.47 167 LYS B N 1
ATOM 4018 C CA . LYS B 1 170 ? 14.831 17.331 80.582 1.00 48.19 167 LYS B CA 1
ATOM 4019 C C . LYS B 1 170 ? 15.107 16.697 79.214 1.00 46.86 167 LYS B C 1
ATOM 4020 O O . LYS B 1 170 ? 14.458 15.718 78.830 1.00 45.31 167 LYS B O 1
ATOM 4026 N N . PHE B 1 171 ? 16.083 17.241 78.493 1.00 47.05 168 PHE B N 1
ATOM 4027 C CA . PHE B 1 171 ? 16.367 16.795 77.127 1.00 48.86 168 PHE B CA 1
ATOM 4028 C C . PHE B 1 171 ? 17.535 15.807 77.045 1.00 43.98 168 PHE B C 1
ATOM 4029 O O . PHE B 1 171 ? 17.876 15.333 75.965 1.00 46.96 168 PHE B O 1
ATOM 4037 N N . GLU B 1 172 ? 18.145 15.510 78.186 1.00 39.34 169 GLU B N 1
ATOM 4038 C CA . GLU B 1 172 ? 19.295 14.607 78.245 1.00 40.99 169 GLU B CA 1
ATOM 4039 C C . GLU B 1 172 ? 20.457 15.109 77.384 1.00 41.30 169 GLU B C 1
ATOM 4040 O O . GLU B 1 172 ? 21.021 14.370 76.585 1.00 43.17 169 GLU B O 1
ATOM 4046 N N . PHE B 1 173 ? 20.800 16.383 77.551 1.00 37.46 170 PHE B N 1
ATOM 4047 C CA . PHE B 1 173 ? 21.998 16.925 76.942 1.00 35.18 170 PHE B CA 1
ATOM 4048 C C . PHE B 1 173 ? 23.167 16.752 77.905 1.00 38.04 170 PHE B C 1
ATOM 4049 O O . PHE B 1 173 ? 23.183 17.328 78.999 1.00 41.85 170 PHE B O 1
ATOM 4057 N N . THR B 1 174 ? 24.146 15.955 77.503 1.00 35.54 171 THR B N 1
ATOM 4058 C CA . THR B 1 174 ? 25.280 15.678 78.369 1.00 36.88 171 THR B CA 1
ATOM 4059 C C . THR B 1 174 ? 26.263 16.830 78.405 1.00 35.60 171 THR B C 1
ATOM 4060 O O . THR B 1 174 ? 26.185 17.764 77.599 1.00 32.03 171 THR B O 1
ATOM 4064 N N . ARG B 1 175 ? 27.187 16.750 79.357 1.00 36.29 172 ARG B N 1
ATOM 4065 C CA . ARG B 1 175 ? 28.288 17.691 79.464 1.00 36.56 172 ARG B CA 1
ATOM 4066 C C . ARG B 1 175 ? 29.079 17.692 78.154 1.00 34.39 172 ARG B C 1
ATOM 4067 O O . ARG B 1 175 ? 29.472 18.740 77.643 1.00 31.59 172 ARG B O 1
ATOM 4075 N N . GLU B 1 176 ? 29.286 16.505 77.605 1.00 32.89 173 GLU B N 1
ATOM 4076 C CA . GLU B 1 176 ? 30.073 16.342 76.399 1.00 33.91 173 GLU B CA 1
ATOM 4077 C C . GLU B 1 176 ? 29.414 17.002 75.168 1.00 30.86 173 GLU B C 1
ATOM 4078 O O . GLU B 1 176 ? 30.101 17.598 74.343 1.00 33.39 173 GLU B O 1
ATOM 4084 N N . MET B 1 177 ? 28.091 16.892 75.061 1.00 31.75 174 MET B N 1
ATOM 4085 C CA . MET B 1 177 ? 27.324 17.510 73.976 1.00 32.74 174 MET B CA 1
ATOM 4086 C C . MET B 1 177 ? 27.356 19.023 74.068 1.00 32.28 174 MET B C 1
ATOM 4087 O O . MET B 1 177 ? 27.438 19.718 73.050 1.00 27.54 174 MET B O 1
ATOM 4092 N N . GLN B 1 178 ? 27.280 19.538 75.295 1.00 25.75 175 GLN B N 1
ATOM 4093 C CA . GLN B 1 178 ? 27.318 20.972 75.513 1.00 26.21 175 GLN B CA 1
ATOM 4094 C C . GLN B 1 178 ? 28.684 21.546 75.184 1.00 26.01 175 GLN B C 1
ATOM 4095 O O . GLN B 1 178 ? 28.788 22.588 74.544 1.00 27.88 175 GLN B O 1
ATOM 4101 N N . ASP B 1 179 ? 29.738 20.867 75.628 1.00 28.80 176 ASP B N 1
ATOM 4102 C CA . ASP B 1 179 ? 31.102 21.296 75.302 1.00 28.63 176 ASP B CA 1
ATOM 4103 C C . ASP B 1 179 ? 31.413 21.226 73.801 1.00 29.19 176 ASP B C 1
ATOM 4104 O O . ASP B 1 179 ? 32.167 22.044 73.288 1.00 28.68 176 ASP B O 1
ATOM 4109 N N . LYS B 1 180 ? 30.838 20.249 73.105 1.00 30.74 177 LYS B N 1
ATOM 4110 C CA . LYS B 1 180 ? 31.064 20.155 71.661 1.00 27.44 177 LYS B CA 1
ATOM 4111 C C . LYS B 1 180 ? 30.454 21.369 70.946 1.00 28.03 177 LYS B C 1
ATOM 4112 O O . LYS B 1 180 ? 31.084 21.968 70.056 1.00 27.78 177 LYS B O 1
ATOM 4118 N N . LEU B 1 181 ? 29.238 21.748 71.338 1.00 29.75 178 LEU B N 1
ATOM 4119 C CA . LEU B 1 181 ? 28.616 22.946 70.782 1.00 32.56 178 LEU B CA 1
ATOM 4120 C C . LEU B 1 181 ? 29.441 24.195 71.094 1.00 29.86 178 LEU B C 1
ATOM 4121 O O . LEU B 1 181 ? 29.646 25.054 70.228 1.00 25.63 178 LEU B O 1
ATOM 4126 N N . ALA B 1 182 ? 29.904 24.294 72.334 1.00 26.70 179 ALA B N 1
ATOM 4127 C CA . ALA B 1 182 ? 30.711 25.426 72.761 1.00 22.48 179 ALA B CA 1
ATOM 4128 C C . ALA B 1 182 ? 32.021 25.496 71.990 1.00 24.38 179 ALA B C 1
ATOM 4129 O O . ALA B 1 182 ? 32.460 26.576 71.568 1.00 27.94 179 ALA B O 1
ATOM 4131 N N . LEU B 1 183 ? 32.641 24.341 71.798 1.00 22.44 180 LEU B N 1
ATOM 4132 C CA . LEU B 1 183 ? 33.866 24.256 71.025 1.00 28.89 180 LEU B CA 1
ATOM 4133 C C . LEU B 1 183 ? 33.631 24.724 69.573 1.00 27.15 180 LEU B C 1
ATOM 4134 O O . LEU B 1 183 ? 34.425 25.495 69.032 1.00 30.54 180 LEU B O 1
ATOM 4139 N N . GLU B 1 184 ? 32.549 24.260 68.949 1.00 25.90 181 GLU B N 1
ATOM 4140 C CA . GLU B 1 184 ? 32.258 24.649 67.549 1.00 28.72 181 GLU B CA 1
ATOM 4141 C C . GLU B 1 184 ? 32.093 26.156 67.432 1.00 28.09 181 GLU B C 1
ATOM 4142 O O . GLU B 1 184 ? 32.624 26.796 66.507 1.00 29.23 181 GLU B O 1
ATOM 4148 N N . SER B 1 185 ? 31.372 26.728 68.397 1.00 26.68 182 SER B N 1
ATOM 4149 C CA . SER B 1 185 ? 31.171 28.177 68.483 1.00 26.95 182 SER B CA 1
ATOM 4150 C C . SER B 1 185 ? 32.484 28.944 68.544 1.00 28.54 182 SER B C 1
ATOM 4151 O O . SER B 1 185 ? 32.694 29.909 67.782 1.00 25.50 182 SER B O 1
ATOM 4154 N N . GLN B 1 186 ? 33.365 28.524 69.450 1.00 27.03 183 GLN B N 1
ATOM 4155 C CA . GLN B 1 186 ? 34.668 29.171 69.601 1.00 27.12 183 GLN B CA 1
ATOM 4156 C C . GLN B 1 186 ? 35.489 29.059 68.313 1.00 28.70 183 GLN B C 1
ATOM 4157 O O . GLN B 1 186 ? 36.028 30.054 67.826 1.00 28.50 183 GLN B O 1
ATOM 4163 N N . ASN B 1 187 ? 35.596 27.845 67.777 1.00 26.08 184 ASN B N 1
ATOM 4164 C CA . ASN B 1 187 ? 36.376 27.634 66.556 1.00 28.81 184 ASN B CA 1
ATOM 4165 C C . ASN B 1 187 ? 35.804 28.364 65.332 1.00 29.11 184 ASN B C 1
ATOM 4166 O O . ASN B 1 187 ? 36.558 28.850 64.487 1.00 31.32 184 ASN B O 1
ATOM 4171 N N . LYS B 1 188 ? 34.479 28.429 65.240 1.00 28.40 185 LYS B N 1
ATOM 4172 C CA . LYS B 1 188 ? 33.809 29.212 64.200 1.00 30.06 185 LYS B CA 1
ATOM 4173 C C . LYS B 1 188 ? 34.123 30.715 64.302 1.00 29.40 185 LYS B C 1
ATOM 4174 O O . LYS B 1 188 ? 34.498 31.346 63.311 1.00 27.13 185 LYS B O 1
ATOM 4180 N N . ALA B 1 189 ? 34.012 31.276 65.502 1.00 26.28 186 ALA B N 1
ATOM 4181 C CA . ALA B 1 189 ? 34.368 32.668 65.715 1.00 28.43 186 ALA B CA 1
ATOM 4182 C C . ALA B 1 189 ? 35.835 32.923 65.365 1.00 29.91 186 ALA B C 1
ATOM 4183 O O . ALA B 1 189 ? 36.159 33.912 64.691 1.00 31.29 186 ALA B O 1
ATOM 4185 N N . GLU B 1 190 ? 36.717 32.024 65.793 1.00 29.63 187 GLU B N 1
ATOM 4186 C CA . GLU B 1 190 ? 38.142 32.193 65.522 1.00 29.46 187 GLU B CA 1
ATOM 4187 C C . GLU B 1 190 ? 38.439 32.267 64.016 1.00 30.96 187 GLU B C 1
ATOM 4188 O O . GLU B 1 190 ? 39.172 33.142 63.552 1.00 33.80 187 GLU B O 1
ATOM 4194 N N . ASN B 1 191 ? 37.875 31.341 63.260 1.00 29.86 188 ASN B N 1
ATOM 4195 C CA . ASN B 1 191 ? 38.103 31.338 61.830 1.00 30.41 188 ASN B CA 1
ATOM 4196 C C . ASN B 1 191 ? 37.466 32.526 61.126 1.00 28.68 188 ASN B C 1
ATOM 4197 O O . ASN B 1 191 ? 38.046 33.077 60.190 1.00 31.71 188 ASN B O 1
ATOM 4202 N N . ALA B 1 192 ? 36.279 32.924 61.579 1.00 26.31 189 ALA B N 1
ATOM 4203 C CA . ALA B 1 192 ? 35.639 34.128 61.065 1.00 28.02 189 ALA B CA 1
ATOM 4204 C C . ALA B 1 192 ? 36.549 35.344 61.284 1.00 32.22 189 ALA B C 1
ATOM 4205 O O . ALA B 1 192 ? 36.793 36.133 60.364 1.00 30.03 189 ALA B O 1
ATOM 4207 N N . ILE B 1 193 ? 37.056 35.489 62.505 1.00 32.62 190 ILE B N 1
ATOM 4208 C CA . ILE B 1 193 ? 37.946 36.599 62.822 1.00 32.23 190 ILE B CA 1
ATOM 4209 C C . ILE B 1 193 ? 39.244 36.552 62.007 1.00 37.34 190 ILE B C 1
ATOM 4210 O O . ILE B 1 193 ? 39.700 37.585 61.514 1.00 37.65 190 ILE B O 1
ATOM 4215 N N . LYS B 1 194 ? 39.820 35.361 61.849 1.00 32.47 191 LYS B N 1
ATOM 4216 C CA . LYS B 1 194 ? 41.025 35.206 61.027 1.00 37.97 191 LYS B CA 1
ATOM 4217 C C . LYS B 1 194 ? 40.776 35.682 59.593 1.00 35.98 191 LYS B C 1
ATOM 4218 O O . LYS B 1 194 ? 41.680 36.199 58.927 1.00 40.85 191 LYS B O 1
ATOM 4224 N N . ASN B 1 195 ? 39.545 35.512 59.123 1.00 31.64 192 ASN B N 1
ATOM 4225 C CA . ASN B 1 195 ? 39.182 35.922 57.769 1.00 37.90 192 ASN B CA 1
ATOM 4226 C C . ASN B 1 195 ? 38.509 37.299 57.699 1.00 36.58 192 ASN B C 1
ATOM 4227 O O . ASN B 1 195 ? 37.848 37.621 56.709 1.00 33.14 192 ASN B O 1
ATOM 4232 N N . ASN B 1 196 ? 38.678 38.097 58.751 1.00 32.88 193 ASN B N 1
ATOM 4233 C CA . ASN B 1 196 ? 38.074 39.426 58.836 1.00 34.32 193 ASN B CA 1
ATOM 4234 C C . ASN B 1 196 ? 36.587 39.456 58.483 1.00 31.65 193 ASN B C 1
ATOM 4235 O O . ASN B 1 196 ? 36.107 40.415 57.894 1.00 29.69 193 ASN B O 1
ATOM 4240 N N . ARG B 1 197 ? 35.863 38.404 58.850 1.00 31.24 194 ARG B N 1
ATOM 4241 C CA . ARG B 1 197 ? 34.462 38.273 58.468 1.00 30.97 194 ARG B CA 1
ATOM 4242 C C . ARG B 1 197 ? 33.575 39.382 59.046 1.00 30.73 194 ARG B C 1
ATOM 4243 O O . ARG B 1 197 ? 32.578 39.766 58.432 1.00 26.03 194 ARG B O 1
ATOM 4251 N N . PHE B 1 198 ? 33.925 39.885 60.229 1.00 23.06 195 PHE B N 1
ATOM 4252 C CA . PHE B 1 198 ? 33.088 40.889 60.878 1.00 24.40 195 PHE B CA 1
ATOM 4253 C C . PHE B 1 198 ? 33.439 42.317 60.493 1.00 25.76 195 PHE B C 1
ATOM 4254 O O . PHE B 1 198 ? 32.765 43.251 60.923 1.00 26.59 195 PHE B O 1
ATOM 4262 N N . LYS B 1 199 ? 34.478 42.482 59.678 1.00 24.90 196 LYS B N 1
ATOM 4263 C CA . LYS B 1 199 ? 34.971 43.808 59.329 1.00 26.42 196 LYS B CA 1
ATOM 4264 C C . LYS B 1 199 ? 33.882 44.728 58.796 1.00 30.86 196 LYS B C 1
ATOM 4265 O O . LYS B 1 199 ? 33.800 45.888 59.193 1.00 31.35 196 LYS B O 1
ATOM 4271 N N . GLU B 1 200 ? 33.047 44.213 57.903 1.00 28.47 197 GLU B N 1
ATOM 4272 C CA . GLU B 1 200 ? 31.987 45.027 57.300 1.00 28.13 197 GLU B CA 1
ATOM 4273 C C . GLU B 1 200 ? 30.993 45.561 58.343 1.00 25.63 197 GLU B C 1
ATOM 4274 O O . GLU B 1 200 ? 30.574 46.721 58.294 1.00 22.43 197 GLU B O 1
ATOM 4280 N N . GLU B 1 201 ? 30.625 44.712 59.294 1.00 19.93 198 GLU B N 1
ATOM 4281 C CA . GLU B 1 201 ? 29.570 45.068 60.248 1.00 23.66 198 GLU B CA 1
ATOM 4282 C C . GLU B 1 201 ? 30.078 45.873 61.440 1.00 23.83 198 GLU B C 1
ATOM 4283 O O . GLU B 1 201 ? 29.304 46.560 62.094 1.00 26.34 198 GLU B O 1
ATOM 4289 N N . ILE B 1 202 ? 31.374 45.790 61.728 1.00 23.14 199 ILE B N 1
ATOM 4290 C CA . ILE B 1 202 ? 31.908 46.448 62.932 1.00 24.11 199 ILE B CA 1
ATOM 4291 C C . ILE B 1 202 ? 32.186 47.926 62.699 1.00 23.39 199 ILE B C 1
ATOM 4292 O O . ILE B 1 202 ? 32.719 48.295 61.654 1.00 23.27 199 ILE B O 1
ATOM 4297 N N . VAL B 1 203 ? 31.787 48.776 63.653 1.00 24.53 200 VAL B N 1
ATOM 4298 C CA . VAL B 1 203 ? 32.335 50.127 63.725 1.00 24.39 200 VAL B CA 1
ATOM 4299 C C . VAL B 1 203 ? 33.396 50.177 64.830 1.00 28.13 200 VAL B C 1
ATOM 4300 O O . VAL B 1 203 ? 33.121 49.850 65.982 1.00 28.18 200 VAL B O 1
ATOM 4304 N N . PRO B 1 204 ? 34.629 50.561 64.475 1.00 28.13 201 PRO B N 1
ATOM 4305 C CA . PRO B 1 204 ? 35.679 50.601 65.496 1.00 28.60 201 PRO B CA 1
ATOM 4306 C C . PRO B 1 204 ? 35.386 51.682 66.549 1.00 29.07 201 PRO B C 1
ATOM 4307 O O . PRO B 1 204 ? 34.768 52.703 66.258 1.00 23.60 201 PRO B O 1
ATOM 4311 N N . VAL B 1 205 ? 35.800 51.424 67.781 1.00 27.46 202 VAL B N 1
ATOM 4312 C CA . VAL B 1 205 ? 35.492 52.303 68.894 1.00 24.80 202 VAL B CA 1
ATOM 4313 C C . VAL B 1 205 ? 36.777 52.918 69.446 1.00 25.07 202 VAL B C 1
ATOM 4314 O O . VAL B 1 205 ? 37.713 52.206 69.813 1.00 27.56 202 VAL B O 1
ATOM 4318 N N . ASP B 1 206 ? 36.821 54.242 69.467 1.00 27.22 203 ASP B N 1
ATOM 4319 C CA . ASP B 1 206 ? 37.956 54.966 70.015 1.00 34.26 203 ASP B CA 1
ATOM 4320 C C . ASP B 1 206 ? 37.700 55.152 71.505 1.00 36.70 203 ASP B C 1
ATOM 4321 O O . ASP B 1 206 ? 36.682 55.720 71.904 1.00 34.83 203 ASP B O 1
ATOM 4326 N N . VAL B 1 207 ? 38.602 54.664 72.338 1.00 33.51 204 VAL B N 1
ATOM 4327 C CA . VAL B 1 207 ? 38.431 54.911 73.763 1.00 38.79 204 VAL B CA 1
ATOM 4328 C C . VAL B 1 207 ? 38.919 56.319 74.151 1.00 46.57 204 VAL B C 1
ATOM 4329 O O . VAL B 1 207 ? 40.097 56.636 73.989 1.00 46.95 204 VAL B O 1
ATOM 4333 N N . LEU B 1 208 ? 38.009 57.152 74.661 1.00 51.57 205 LEU B N 1
ATOM 4334 C CA . LEU B 1 208 ? 38.337 58.532 75.037 1.00 58.88 205 LEU B CA 1
ATOM 4335 C C . LEU B 1 208 ? 38.304 58.792 76.552 1.00 61.61 205 LEU B C 1
ATOM 4336 O O . LEU B 1 208 ? 37.444 58.268 77.265 1.00 64.81 205 LEU B O 1
ATOM 4341 N N . ILE B 1 209 ? 39.246 59.605 77.030 1.00 58.69 206 ILE B N 1
ATOM 4342 C CA . ILE B 1 209 ? 39.209 60.149 78.396 1.00 56.98 206 ILE B CA 1
ATOM 4343 C C . ILE B 1 209 ? 39.281 61.677 78.314 1.00 58.13 206 ILE B C 1
ATOM 4344 O O . ILE B 1 209 ? 40.314 62.233 77.916 1.00 56.95 206 ILE B O 1
ATOM 4349 N N . ARG B 1 210 ? 38.185 62.344 78.679 1.00 58.66 207 ARG B N 1
ATOM 4350 C CA . ARG B 1 210 ? 38.059 63.796 78.519 1.00 59.00 207 ARG B CA 1
ATOM 4351 C C . ARG B 1 210 ? 38.394 64.219 77.081 1.00 59.83 207 ARG B C 1
ATOM 4352 O O . ARG B 1 210 ? 39.177 65.147 76.848 1.00 53.59 207 ARG B O 1
ATOM 4360 N N . ARG B 1 211 ? 37.806 63.490 76.133 1.00 67.32 208 ARG B N 1
ATOM 4361 C CA . ARG B 1 211 ? 37.955 63.725 74.690 1.00 72.51 208 ARG B CA 1
ATOM 4362 C C . ARG B 1 211 ? 39.376 63.571 74.127 1.00 75.26 208 ARG B C 1
ATOM 4363 O O . ARG B 1 211 ? 39.650 64.006 73.009 1.00 78.53 208 ARG B O 1
ATOM 4371 N N . GLY B 1 212 ? 40.264 62.948 74.897 1.00 72.10 209 GLY B N 1
ATOM 4372 C CA . GLY B 1 212 ? 41.567 62.541 74.396 1.00 68.98 209 GLY B CA 1
ATOM 4373 C C . GLY B 1 212 ? 41.587 61.042 74.121 1.00 63.88 209 GLY B C 1
ATOM 4374 O O . GLY B 1 212 ? 41.251 60.236 74.996 1.00 59.89 209 GLY B O 1
ATOM 4375 N N . LYS B 1 213 ? 41.970 60.661 72.905 1.00 61.98 210 LYS B N 1
ATOM 4376 C CA . LYS B 1 213 ? 41.989 59.247 72.521 1.00 62.30 210 LYS B CA 1
ATOM 4377 C C . LYS B 1 213 ? 43.082 58.459 73.241 1.00 63.92 210 LYS B C 1
ATOM 4378 O O . LYS B 1 213 ? 44.255 58.843 73.220 1.00 64.74 210 LYS B O 1
ATOM 4384 N N . ILE B 1 214 ? 42.700 57.349 73.871 1.00 64.87 211 ILE B N 1
ATOM 4385 C CA . ILE B 1 214 ? 43.694 56.451 74.451 1.00 68.12 211 ILE B CA 1
ATOM 4386 C C . ILE B 1 214 ? 43.969 55.215 73.572 1.00 69.16 211 ILE B C 1
ATOM 4387 O O . ILE B 1 214 ? 45.111 54.757 73.525 1.00 71.10 211 ILE B O 1
ATOM 4392 N N . GLU B 1 215 ? 42.945 54.704 72.871 1.00 67.51 212 GLU B N 1
ATOM 4393 C CA . GLU B 1 215 ? 43.082 53.516 72.000 1.00 66.46 212 GLU B CA 1
ATOM 4394 C C . GLU B 1 215 ? 41.912 53.280 71.020 1.00 54.17 212 GLU B C 1
ATOM 4395 O O . GLU B 1 215 ? 40.812 53.803 71.207 1.00 52.82 212 GLU B O 1
ATOM 4401 N N . THR B 1 216 ? 42.156 52.471 69.990 1.00 43.60 213 THR B N 1
ATOM 4402 C CA . THR B 1 216 ? 41.122 52.128 69.007 1.00 40.86 213 THR B CA 1
ATOM 4403 C C . THR B 1 216 ? 40.807 50.629 68.979 1.00 42.27 213 THR B C 1
ATOM 4404 O O . THR B 1 216 ? 41.666 49.810 68.650 1.00 46.08 213 THR B O 1
ATOM 4408 N N . ILE B 1 217 ? 39.567 50.278 69.306 1.00 35.65 214 ILE B N 1
ATOM 4409 C CA . ILE B 1 217 ? 39.154 48.878 69.363 1.00 29.63 214 ILE B CA 1
ATOM 4410 C C . ILE B 1 217 ? 38.365 48.485 68.113 1.00 28.06 214 ILE B C 1
ATOM 4411 O O . ILE B 1 217 ? 37.280 49.016 67.878 1.00 27.62 214 ILE B O 1
ATOM 4416 N N . ASP B 1 218 ? 38.896 47.562 67.319 1.00 28.37 215 ASP B N 1
ATOM 4417 C CA . ASP B 1 218 ? 38.167 47.084 66.140 1.00 30.91 215 ASP B CA 1
ATOM 4418 C C . ASP B 1 218 ? 37.966 45.568 66.107 1.00 27.89 215 ASP B C 1
ATOM 4419 O O . ASP B 1 218 ? 37.450 45.027 65.123 1.00 33.56 215 ASP B O 1
ATOM 4424 N N . LYS B 1 219 ? 38.366 44.884 67.176 1.00 25.72 216 LYS B N 1
ATOM 4425 C CA . LYS B 1 219 ? 38.247 43.430 67.236 1.00 27.11 216 LYS B CA 1
ATOM 4426 C C . LYS B 1 219 ? 37.478 43.004 68.489 1.00 29.06 216 LYS B C 1
ATOM 4427 O O . LYS B 1 219 ? 37.659 43.582 69.561 1.00 28.36 216 LYS B O 1
ATOM 4433 N N . ASP B 1 220 ? 36.627 41.990 68.344 1.00 24.61 217 ASP B N 1
ATOM 4434 C CA . ASP B 1 220 ? 35.923 41.404 69.478 1.00 27.78 217 ASP B CA 1
ATOM 4435 C C . ASP B 1 220 ? 36.929 40.832 70.481 1.00 31.07 217 ASP B C 1
ATOM 4436 O O . ASP B 1 220 ? 37.885 40.156 70.096 1.00 30.77 217 ASP B O 1
ATOM 4441 N N . GLU B 1 221 ? 36.702 41.100 71.766 1.00 26.32 218 GLU B N 1
ATOM 4442 C CA . GLU B 1 221 ? 37.663 40.761 72.809 1.00 25.32 218 GLU B CA 1
ATOM 4443 C C . GLU B 1 221 ? 37.440 39.359 73.397 1.00 24.89 218 GLU B C 1
ATOM 4444 O O . GLU B 1 221 ? 38.370 38.701 73.831 1.00 27.37 218 GLU B O 1
ATOM 4450 N N . TYR B 1 222 ? 36.191 38.918 73.418 1.00 23.00 219 TYR B N 1
ATOM 4451 C CA . TYR B 1 222 ? 35.800 37.744 74.190 1.00 27.86 219 TYR B CA 1
ATOM 4452 C C . TYR B 1 222 ? 36.172 36.349 73.630 1.00 26.18 219 TYR B C 1
ATOM 4453 O O . TYR B 1 222 ? 36.324 35.408 74.420 1.00 24.67 219 TYR B O 1
ATOM 4462 N N . PRO B 1 223 ? 36.279 36.185 72.291 1.00 27.78 220 PRO B N 1
ATOM 4463 C CA . PRO B 1 223 ? 36.610 34.816 71.857 1.00 28.01 220 PRO B CA 1
ATOM 4464 C C . PRO B 1 223 ? 37.916 34.251 72.433 1.00 30.81 220 PRO B C 1
ATOM 4465 O O . PRO B 1 223 ? 38.905 34.974 72.597 1.00 31.30 220 PRO B O 1
ATOM 4469 N N . LYS B 1 224 ? 37.894 32.960 72.755 1.00 28.13 221 LYS B N 1
ATOM 4470 C CA . LYS B 1 224 ? 39.058 32.273 73.306 1.00 31.83 221 LYS B CA 1
ATOM 4471 C C . LYS B 1 224 ? 39.752 31.479 72.205 1.00 37.39 221 LYS B C 1
ATOM 4472 O O . LYS B 1 224 ? 39.351 30.365 71.868 1.00 37.24 221 LYS B O 1
ATOM 4478 N N . LEU B 1 225 ? 40.799 32.060 71.644 1.00 39.19 222 LEU B N 1
ATOM 4479 C CA . LEU B 1 225 ? 41.439 31.480 70.476 1.00 40.33 222 LEU B CA 1
ATOM 4480 C C . LEU B 1 225 ? 42.202 30.198 70.813 1.00 40.07 222 LEU B C 1
ATOM 4481 O O . LEU B 1 225 ? 42.721 30.038 71.915 1.00 37.91 222 LEU B O 1
ATOM 4486 N N . GLY B 1 226 ? 42.242 29.276 69.859 1.00 42.21 223 GLY B N 1
ATOM 4487 C CA . GLY B 1 226 ? 42.956 28.021 70.026 1.00 43.17 223 GLY B CA 1
ATOM 4488 C C . GLY B 1 226 ? 42.279 27.044 70.970 1.00 41.01 223 GLY B C 1
ATOM 4489 O O . GLY B 1 226 ? 42.916 26.132 71.472 1.00 41.06 223 GLY B O 1
ATOM 4490 N N . MET B 1 227 ? 40.985 27.227 71.209 1.00 37.50 224 MET B N 1
ATOM 4491 C CA . MET B 1 227 ? 40.260 26.353 72.122 1.00 36.70 224 MET B CA 1
ATOM 4492 C C . MET B 1 227 ? 40.222 24.925 71.597 1.00 37.52 224 MET B C 1
ATOM 4493 O O . MET B 1 227 ? 40.019 24.700 70.401 1.00 35.78 224 MET B O 1
ATOM 4498 N N . THR B 1 228 ? 40.441 23.973 72.501 1.00 39.46 225 THR B N 1
ATOM 4499 C CA . THR B 1 228 ? 40.325 22.551 72.209 1.00 38.80 225 THR B CA 1
ATOM 4500 C C . THR B 1 228 ? 39.265 21.965 73.121 1.00 39.71 225 THR B C 1
ATOM 4501 O O . THR B 1 228 ? 38.861 22.596 74.100 1.00 38.13 225 THR B O 1
ATOM 4505 N N . PHE B 1 229 ? 38.827 20.751 72.809 1.00 37.57 226 PHE B N 1
ATOM 4506 C CA . PHE B 1 229 ? 37.784 20.103 73.590 1.00 35.57 226 PHE B CA 1
ATOM 4507 C C . PHE B 1 229 ? 38.226 19.886 75.036 1.00 37.21 226 PHE B C 1
ATOM 4508 O O . PHE B 1 229 ? 37.431 20.064 75.959 1.00 35.25 226 PHE B O 1
ATOM 4516 N N . GLU B 1 230 ? 39.487 19.491 75.216 1.00 37.88 227 GLU B N 1
ATOM 4517 C CA . GLU B 1 230 ? 40.068 19.308 76.546 1.00 41.19 227 GLU B CA 1
ATOM 4518 C C . GLU B 1 230 ? 40.052 20.624 77.342 1.00 42.31 227 GLU B C 1
ATOM 4519 O O . GLU B 1 230 ? 39.946 20.616 78.559 1.00 45.49 227 GLU B O 1
ATOM 4525 N N . GLY B 1 231 ? 40.153 21.754 76.649 1.00 43.37 228 GLY B N 1
ATOM 4526 C CA . GLY B 1 231 ? 40.106 23.048 77.307 1.00 43.02 228 GLY B CA 1
ATOM 4527 C C . GLY B 1 231 ? 38.764 23.300 77.978 1.00 46.15 228 GLY B C 1
ATOM 4528 O O . GLY B 1 231 ? 38.669 24.058 78.954 1.00 51.78 228 GLY B O 1
ATOM 4529 N N . LEU B 1 232 ? 37.720 22.665 77.450 1.00 39.45 229 LEU B N 1
ATOM 4530 C CA . LEU B 1 232 ? 36.375 22.789 78.004 1.00 34.52 229 LEU B CA 1
ATOM 4531 C C . LEU B 1 232 ? 36.053 21.678 78.995 1.00 36.73 229 LEU B C 1
ATOM 4532 O O . LEU B 1 232 ? 35.342 21.895 79.973 1.00 33.50 229 LEU B O 1
ATOM 4537 N N . SER B 1 233 ? 36.559 20.479 78.732 1.00 39.79 230 SER B N 1
ATOM 4538 C CA . SER B 1 233 ? 36.211 19.339 79.569 1.00 42.49 230 SER B CA 1
ATOM 4539 C C . SER B 1 233 ? 36.823 19.447 80.970 1.00 41.09 230 SER B C 1
ATOM 4540 O O . SER B 1 233 ? 36.365 18.795 81.903 1.00 40.77 230 SER B O 1
ATOM 4543 N N . LYS B 1 234 ? 37.844 20.283 81.111 1.00 41.75 231 LYS B N 1
ATOM 4544 C CA . LYS B 1 234 ? 38.567 20.401 82.373 1.00 47.21 231 LYS B CA 1
ATOM 4545 C C . LYS B 1 234 ? 37.888 21.360 83.359 1.00 45.32 231 LYS B C 1
ATOM 4546 O O . LYS B 1 234 ? 38.241 21.397 84.537 1.00 46.87 231 LYS B O 1
ATOM 4552 N N . LEU B 1 235 ? 36.915 22.129 82.879 1.00 39.64 232 LEU B N 1
ATOM 4553 C CA . LEU B 1 235 ? 36.225 23.103 83.722 1.00 40.35 232 LEU B CA 1
ATOM 4554 C C . LEU B 1 235 ? 35.229 22.443 84.671 1.00 39.97 232 LEU B C 1
ATOM 4555 O O . LEU B 1 235 ? 34.757 21.332 84.425 1.00 38.93 232 LEU B O 1
ATOM 4560 N N . LYS B 1 236 ? 34.914 23.143 85.757 1.00 41.56 233 LYS B N 1
ATOM 4561 C CA . LYS B 1 236 ? 33.979 22.649 86.757 1.00 43.98 233 LYS B CA 1
ATOM 4562 C C . LYS B 1 236 ? 32.618 23.304 86.569 1.00 39.26 233 LYS B C 1
ATOM 4563 O O . LYS B 1 236 ? 32.532 24.412 86.034 1.00 37.51 233 LYS B O 1
ATOM 4569 N N . PRO B 1 237 ? 31.545 22.623 87.003 1.00 41.90 234 PRO B N 1
ATOM 4570 C CA . PRO B 1 237 ? 30.217 23.216 86.842 1.00 40.24 234 PRO B CA 1
ATOM 4571 C C . PRO B 1 237 ? 30.104 24.533 87.590 1.00 45.10 234 PRO B C 1
ATOM 4572 O O . PRO B 1 237 ? 30.772 24.742 88.603 1.00 46.98 234 PRO B O 1
ATOM 4576 N N . ALA B 1 238 ? 29.252 25.416 87.091 1.00 42.51 235 ALA B N 1
ATOM 4577 C CA . ALA B 1 238 ? 29.190 26.767 87.613 1.00 41.58 235 ALA B CA 1
ATOM 4578 C C . ALA B 1 238 ? 27.984 26.995 88.523 1.00 46.13 235 ALA B C 1
ATOM 4579 O O . ALA B 1 238 ? 27.987 27.919 89.325 1.00 52.22 235 ALA B O 1
ATOM 4581 N N . PHE B 1 239 ? 26.963 26.152 88.410 1.00 44.64 236 PHE B N 1
ATOM 4582 C CA . PHE B 1 239 ? 25.688 26.436 89.062 1.00 43.82 236 PHE B CA 1
ATOM 4583 C C . PHE B 1 239 ? 25.137 25.282 89.896 1.00 50.61 236 PHE B C 1
ATOM 4584 O O . PHE B 1 239 ? 24.466 25.500 90.898 1.00 55.74 236 PHE B O 1
ATOM 4592 N N . LYS B 1 240 ? 25.402 24.057 89.468 1.00 50.92 237 LYS B N 1
ATOM 4593 C CA . LYS B 1 240 ? 24.985 22.885 90.220 1.00 56.66 237 LYS B CA 1
ATOM 4594 C C . LYS B 1 240 ? 26.190 22.009 90.474 1.00 54.79 237 LYS B C 1
ATOM 4595 O O . LYS B 1 240 ? 26.981 21.754 89.563 1.00 50.52 237 LYS B O 1
ATOM 4601 N N . LYS B 1 241 ? 26.334 21.558 91.716 1.00 55.44 238 LYS B N 1
ATOM 4602 C CA . LYS B 1 241 ? 27.352 20.580 92.044 1.00 57.60 238 LYS B CA 1
ATOM 4603 C C . LYS B 1 241 ? 27.061 19.363 91.181 1.00 53.79 238 LYS B C 1
ATOM 4604 O O . LYS B 1 241 ? 25.901 18.958 91.039 1.00 56.76 238 LYS B O 1
ATOM 4610 N N . ASP B 1 242 ? 28.101 18.800 90.579 1.00 49.45 239 ASP B N 1
ATOM 4611 C CA . ASP B 1 242 ? 27.914 17.735 89.595 1.00 54.96 239 ASP B CA 1
ATOM 4612 C C . ASP B 1 242 ? 26.937 18.125 88.470 1.00 48.84 239 ASP B C 1
ATOM 4613 O O . ASP B 1 242 ? 26.236 17.275 87.917 1.00 48.57 239 ASP B O 1
ATOM 4618 N N . GLY B 1 243 ? 26.882 19.413 88.147 1.00 44.03 240 GLY B N 1
ATOM 4619 C CA . GLY B 1 243 ? 26.054 19.880 87.047 1.00 45.79 240 GLY B CA 1
ATOM 4620 C C . GLY B 1 243 ? 26.783 19.740 85.720 1.00 43.35 240 GLY B C 1
ATOM 4621 O O . GLY B 1 243 ? 27.872 19.165 85.669 1.00 46.50 240 GLY B O 1
ATOM 4622 N N . THR B 1 244 ? 26.190 20.259 84.646 1.00 37.06 241 THR B N 1
ATOM 4623 C CA . THR B 1 244 ? 26.801 20.152 83.318 1.00 33.76 241 THR B CA 1
ATOM 4624 C C . THR B 1 244 ? 27.134 21.520 82.720 1.00 35.78 241 THR B C 1
ATOM 4625 O O . THR B 1 244 ? 27.936 21.625 81.788 1.00 34.82 241 THR B O 1
ATOM 4629 N N . VAL B 1 245 ? 26.512 22.567 83.248 1.00 29.63 242 VAL B N 1
ATOM 4630 C CA . VAL B 1 245 ? 26.755 23.920 82.745 1.00 32.21 242 VAL B CA 1
ATOM 4631 C C . VAL B 1 245 ? 27.998 24.527 83.385 1.00 35.35 242 VAL B C 1
ATOM 4632 O O . VAL B 1 245 ? 28.127 24.564 84.614 1.00 37.06 242 VAL B O 1
ATOM 4636 N N . THR B 1 246 ? 28.927 24.978 82.549 1.00 37.14 243 THR B N 1
ATOM 4637 C CA . THR B 1 246 ? 30.148 25.616 83.035 1.00 34.82 243 THR B CA 1
ATOM 4638 C C . THR B 1 246 ? 30.296 27.011 82.440 1.00 32.00 243 THR B C 1
ATOM 4639 O O . THR B 1 246 ? 29.487 27.436 81.595 1.00 30.33 243 THR B O 1
ATOM 4643 N N . ALA B 1 247 ? 31.351 27.714 82.844 1.00 30.17 244 ALA B N 1
ATOM 4644 C CA . ALA B 1 247 ? 31.665 29.012 82.247 1.00 32.28 244 ALA B CA 1
ATOM 4645 C C . ALA B 1 247 ? 32.119 28.862 80.787 1.00 30.61 244 ALA B C 1
ATOM 4646 O O . ALA B 1 247 ? 32.134 29.836 80.036 1.00 33.48 244 ALA B O 1
ATOM 4648 N N . GLY B 1 248 ? 32.507 27.647 80.403 1.00 31.30 245 GLY B N 1
ATOM 4649 C CA . GLY B 1 248 ? 32.992 27.390 79.057 1.00 29.63 245 GLY B CA 1
ATOM 4650 C C . GLY B 1 248 ? 31.873 27.095 78.081 1.00 32.06 245 GLY B C 1
ATOM 4651 O O . GLY B 1 248 ? 32.028 27.302 76.875 1.00 32.02 245 GLY B O 1
ATOM 4652 N N . ASN B 1 249 ? 30.743 26.608 78.584 1.00 29.47 246 ASN B N 1
ATOM 4653 C CA . ASN B 1 249 ? 29.637 26.270 77.691 1.00 31.48 246 ASN B CA 1
ATOM 4654 C C . ASN B 1 249 ? 28.430 27.163 77.894 1.00 30.88 246 ASN B C 1
ATOM 4655 O O . ASN B 1 249 ? 27.300 26.813 77.555 1.00 34.71 246 ASN B O 1
ATOM 4660 N N . ALA B 1 250 ? 28.700 28.346 78.429 1.00 31.84 247 ALA B N 1
ATOM 4661 C CA . ALA B 1 250 ? 27.706 29.392 78.593 1.00 28.21 247 ALA B CA 1
ATOM 4662 C C . ALA B 1 250 ? 28.369 30.659 78.108 1.00 28.31 247 ALA B C 1
ATOM 4663 O O . ALA B 1 250 ? 29.597 30.742 78.064 1.00 32.17 247 ALA B O 1
ATOM 4665 N N . SER B 1 251 ? 27.580 31.659 77.747 1.00 27.55 248 SER B N 1
ATOM 4666 C CA . SER B 1 251 ? 28.192 32.900 77.299 1.00 26.65 248 SER B CA 1
ATOM 4667 C C . SER B 1 251 ? 28.659 33.698 78.518 1.00 30.09 248 SER B C 1
ATOM 4668 O O . SER B 1 251 ? 28.583 33.211 79.647 1.00 26.65 248 SER B O 1
ATOM 4671 N N . GLY B 1 252 ? 29.164 34.904 78.282 1.00 29.48 249 GLY B N 1
ATOM 4672 C CA . GLY B 1 252 ? 29.711 35.712 79.358 1.00 31.38 249 GLY B CA 1
ATOM 4673 C C . GLY B 1 252 ? 28.888 36.921 79.748 1.00 30.49 249 GLY B C 1
ATOM 4674 O O . GLY B 1 252 ? 27.688 36.997 79.484 1.00 33.44 249 GLY B O 1
ATOM 4675 N N . ILE B 1 253 ? 29.556 37.868 80.401 1.00 24.26 250 ILE B N 1
ATOM 4676 C CA . ILE B 1 253 ? 28.978 39.146 80.765 1.00 23.69 250 ILE B CA 1
ATOM 4677 C C . ILE B 1 253 ? 29.769 40.123 79.913 1.00 26.98 250 ILE B C 1
ATOM 4678 O O . ILE B 1 253 ? 30.997 40.133 79.961 1.00 28.93 250 ILE B O 1
ATOM 4683 N N . ASN B 1 254 ? 29.087 40.950 79.131 1.00 22.58 251 ASN B N 1
ATOM 4684 C CA . ASN B 1 254 ? 29.782 41.659 78.061 1.00 26.97 251 ASN B CA 1
ATOM 4685 C C . ASN B 1 254 ? 29.239 43.056 77.788 1.00 26.31 251 ASN B C 1
ATOM 4686 O O . ASN B 1 254 ? 28.142 43.403 78.235 1.00 24.17 251 ASN B O 1
ATOM 4691 N N . ASP B 1 255 ? 30.024 43.828 77.037 1.00 21.32 252 ASP B N 1
ATOM 4692 C CA . ASP B 1 255 ? 29.744 45.213 76.700 1.00 18.90 252 ASP B CA 1
ATOM 4693 C C . ASP B 1 255 ? 29.685 45.391 75.170 1.00 22.15 252 ASP B C 1
ATOM 4694 O O . ASP B 1 255 ? 30.595 44.956 74.467 1.00 21.77 252 ASP B O 1
ATOM 4699 N N . GLY B 1 256 ? 28.666 46.080 74.668 1.00 22.80 253 GLY B N 1
ATOM 4700 C CA . GLY B 1 256 ? 28.602 46.360 73.233 1.00 21.68 253 GLY B CA 1
ATOM 4701 C C . GLY B 1 256 ? 27.286 46.970 72.797 1.00 24.91 253 GLY B C 1
ATOM 4702 O O . GLY B 1 256 ? 26.345 47.020 73.584 1.00 23.92 253 GLY B O 1
ATOM 4703 N N . ALA B 1 257 ? 27.226 47.450 71.547 1.00 21.26 254 ALA B N 1
ATOM 4704 C CA . ALA B 1 257 ? 25.998 48.003 71.004 1.00 19.53 254 ALA B CA 1
ATOM 4705 C C . ALA B 1 257 ? 25.816 47.574 69.541 1.00 20.59 254 ALA B C 1
ATOM 4706 O O . ALA B 1 257 ? 26.784 47.225 68.861 1.00 19.98 254 ALA B O 1
ATOM 4708 N N . ALA B 1 258 ? 24.575 47.613 69.073 1.00 18.61 255 ALA B N 1
ATOM 4709 C CA . ALA B 1 258 ? 24.249 47.260 67.703 1.00 24.46 255 ALA B CA 1
ATOM 4710 C C . ALA B 1 258 ? 23.026 48.059 67.286 1.00 26.08 255 ALA B C 1
ATOM 4711 O O . ALA B 1 258 ? 22.044 48.117 68.022 1.00 24.77 255 ALA B O 1
ATOM 4713 N N . MET B 1 259 ? 23.088 48.675 66.104 1.00 22.43 256 MET B N 1
ATOM 4714 C CA . MET B 1 259 ? 22.009 49.536 65.623 1.00 21.16 256 MET B CA 1
ATOM 4715 C C . MET B 1 259 ? 21.619 49.247 64.160 1.00 25.27 256 MET B C 1
ATOM 4716 O O . MET B 1 259 ? 22.465 48.941 63.315 1.00 24.32 256 MET B O 1
ATOM 4721 N N . LEU B 1 260 ? 20.326 49.354 63.881 1.00 24.00 257 LEU B N 1
ATOM 4722 C CA . LEU B 1 260 ? 19.808 49.184 62.540 1.00 20.43 257 LEU B CA 1
ATOM 4723 C C . LEU B 1 260 ? 18.894 50.342 62.190 1.00 25.06 257 LEU B C 1
ATOM 4724 O O . LEU B 1 260 ? 18.251 50.947 63.061 1.00 24.78 257 LEU B O 1
ATOM 4729 N N . ILE B 1 261 ? 18.825 50.644 60.904 1.00 24.25 258 ILE B N 1
ATOM 4730 C CA . ILE B 1 261 ? 17.911 51.673 60.442 1.00 24.04 258 ILE B CA 1
ATOM 4731 C C . ILE B 1 261 ? 16.854 51.014 59.577 1.00 24.53 258 ILE B C 1
ATOM 4732 O O . ILE B 1 261 ? 17.168 50.303 58.629 1.00 26.34 258 ILE B O 1
ATOM 4737 N N . LEU B 1 262 ? 15.596 51.236 59.935 1.00 25.97 259 LEU B N 1
ATOM 4738 C CA . LEU B 1 262 ? 14.476 50.647 59.223 1.00 25.45 259 LEU B CA 1
ATOM 4739 C C . LEU B 1 262 ? 13.728 51.742 58.479 1.00 24.81 259 LEU B C 1
ATOM 4740 O O . LEU B 1 262 ? 13.643 52.879 58.950 1.00 21.98 259 LEU B O 1
ATOM 4745 N N . MET B 1 263 ? 13.212 51.410 57.298 1.00 24.25 260 MET B N 1
ATOM 4746 C CA . MET B 1 263 ? 12.410 52.356 56.529 1.00 29.37 260 MET B CA 1
ATOM 4747 C C . MET B 1 263 ? 11.341 51.578 55.817 1.00 27.06 260 MET B C 1
ATOM 4748 O O . MET B 1 263 ? 11.469 50.381 55.657 1.00 25.42 260 MET B O 1
ATOM 4753 N N . SER B 1 264 ? 10.304 52.268 55.360 1.00 27.08 261 SER B N 1
ATOM 4754 C CA . SER B 1 264 ? 9.383 51.672 54.420 1.00 31.19 261 SER B CA 1
ATOM 4755 C C . SER B 1 264 ? 10.147 51.517 53.104 1.00 29.56 261 SER B C 1
ATOM 4756 O O . SER B 1 264 ? 11.134 52.235 52.858 1.00 28.13 261 SER B O 1
ATOM 4759 N N . GLN B 1 265 ? 9.715 50.578 52.271 1.00 28.05 262 GLN B N 1
ATOM 4760 C CA . GLN B 1 265 ? 10.353 50.381 50.969 1.00 29.69 262 GLN B CA 1
ATOM 4761 C C . GLN B 1 265 ? 10.279 51.658 50.121 1.00 30.66 262 GLN B C 1
ATOM 4762 O O . GLN B 1 265 ? 11.250 52.043 49.453 1.00 30.35 262 GLN B O 1
ATOM 4768 N N . GLN B 1 266 ? 9.128 52.322 50.169 1.00 33.67 263 GLN B N 1
ATOM 4769 C CA . GLN B 1 266 ? 8.921 53.547 49.405 1.00 35.85 263 GLN B CA 1
ATOM 4770 C C . GLN B 1 266 ? 9.903 54.642 49.830 1.00 33.92 263 GLN B C 1
ATOM 4771 O O . GLN B 1 266 ? 10.486 55.331 48.991 1.00 30.01 263 GLN B O 1
ATOM 4777 N N . LYS B 1 267 ? 10.081 54.800 51.136 1.00 29.38 264 LYS B N 1
ATOM 4778 C CA . LYS B 1 267 ? 11.017 55.784 51.657 1.00 29.64 264 LYS B CA 1
ATOM 4779 C C . LYS B 1 267 ? 12.452 55.492 51.224 1.00 28.63 264 LYS B C 1
ATOM 4780 O O . LYS B 1 267 ? 13.159 56.397 50.805 1.00 31.43 264 LYS B O 1
ATOM 4786 N N . ALA B 1 268 ? 12.877 54.232 51.334 1.00 30.35 265 ALA B N 1
ATOM 4787 C CA . ALA B 1 268 ? 14.209 53.822 50.876 1.00 29.16 265 ALA B CA 1
ATOM 4788 C C . ALA B 1 268 ? 14.436 54.125 49.388 1.00 31.87 265 ALA B C 1
ATOM 4789 O O . ALA B 1 268 ? 15.517 54.583 48.991 1.00 29.57 265 ALA B O 1
ATOM 4791 N N . ASP B 1 269 ? 13.410 53.874 48.581 1.00 31.08 266 ASP B N 1
ATOM 4792 C CA . ASP B 1 269 ? 13.466 54.129 47.145 1.00 31.25 266 ASP B CA 1
ATOM 4793 C C . ASP B 1 269 ? 13.614 55.626 46.873 1.00 31.78 266 ASP B C 1
ATOM 4794 O O . ASP B 1 269 ? 14.409 56.047 46.032 1.00 30.07 266 ASP B O 1
ATOM 4799 N N . GLU B 1 270 ? 12.823 56.426 47.576 1.00 29.69 267 GLU B N 1
ATOM 4800 C CA . GLU B 1 270 ? 12.881 57.873 47.408 1.00 37.37 267 GLU B CA 1
ATOM 4801 C C . GLU B 1 270 ? 14.254 58.407 47.791 1.00 36.23 267 GLU B C 1
ATOM 4802 O O . GLU B 1 270 ? 14.759 59.328 47.164 1.00 34.61 267 GLU B O 1
ATOM 4808 N N . LEU B 1 271 ? 14.850 57.825 48.831 1.00 32.86 268 LEU B N 1
ATOM 4809 C CA . LEU B 1 271 ? 16.164 58.261 49.290 1.00 28.99 268 LEU B CA 1
ATOM 4810 C C . LEU B 1 271 ? 17.330 57.669 48.493 1.00 27.92 268 LEU B C 1
ATOM 4811 O O . LEU B 1 271 ? 18.479 58.030 48.719 1.00 27.63 268 LEU B O 1
ATOM 4816 N N . GLY B 1 272 ? 17.040 56.765 47.557 1.00 24.18 269 GLY B N 1
ATOM 4817 C CA . GLY B 1 272 ? 18.092 56.115 46.794 1.00 26.68 269 GLY B CA 1
ATOM 4818 C C . GLY B 1 272 ? 18.986 55.219 47.634 1.00 29.86 269 GLY B C 1
ATOM 4819 O O . GLY B 1 272 ? 20.185 55.076 47.363 1.00 29.73 269 GLY B O 1
ATOM 4820 N N . ILE B 1 273 ? 18.402 54.614 48.664 1.00 28.35 270 ILE B N 1
ATOM 4821 C CA . ILE B 1 273 ? 19.145 53.745 49.561 1.00 28.55 270 ILE B CA 1
ATOM 4822 C C . ILE B 1 273 ? 18.754 52.274 49.347 1.00 30.17 270 ILE B C 1
ATOM 4823 O O . ILE B 1 273 ? 17.593 51.889 49.529 1.00 34.17 270 ILE B O 1
ATOM 4828 N N . ARG B 1 274 ? 19.719 51.452 48.956 1.00 27.57 271 ARG B N 1
ATOM 4829 C CA . ARG B 1 274 ? 19.436 50.032 48.746 1.00 30.02 271 ARG B CA 1
ATOM 4830 C C . ARG B 1 274 ? 19.274 49.267 50.070 1.00 28.68 271 ARG B C 1
ATOM 4831 O O . ARG B 1 274 ? 20.105 49.381 50.972 1.00 35.01 271 ARG B O 1
ATOM 4839 N N . PRO B 1 275 ? 18.190 48.487 50.196 1.00 29.29 272 PRO B N 1
ATOM 4840 C CA . PRO B 1 275 ? 17.993 47.699 51.420 1.00 28.13 272 PRO B CA 1
ATOM 4841 C C . PRO B 1 275 ? 19.051 46.618 51.574 1.00 27.87 272 PRO B C 1
ATOM 4842 O O . PRO B 1 275 ? 19.501 46.076 50.572 1.00 26.25 272 PRO B O 1
ATOM 4846 N N . LEU B 1 276 ? 19.436 46.315 52.811 1.00 29.07 273 LEU B N 1
ATOM 4847 C CA . LEU B 1 276 ? 20.256 45.140 53.102 1.00 26.51 273 LEU B CA 1
ATOM 4848 C C . LEU B 1 276 ? 19.362 43.924 53.238 1.00 28.18 273 LEU B C 1
ATOM 4849 O O . LEU B 1 276 ? 19.755 42.803 52.907 1.00 27.92 273 LEU B O 1
ATOM 4854 N N . ALA B 1 277 ? 18.147 44.147 53.722 1.00 28.58 274 ALA B N 1
ATOM 4855 C CA . ALA B 1 277 ? 17.212 43.048 53.924 1.00 27.80 274 ALA B CA 1
ATOM 4856 C C . ALA B 1 277 ? 15.785 43.567 54.072 1.00 29.69 274 ALA B C 1
ATOM 4857 O O . ALA B 1 277 ? 15.571 44.753 54.317 1.00 30.27 274 ALA B O 1
ATOM 4859 N N . LYS B 1 278 ? 14.821 42.669 53.901 1.00 23.71 275 LYS B N 1
ATOM 4860 C CA . LYS B 1 278 ? 13.412 42.959 54.135 1.00 29.31 275 LYS B CA 1
ATOM 4861 C C . LYS B 1 278 ? 12.926 42.130 55.310 1.00 30.04 275 LYS B C 1
ATOM 4862 O O . LYS B 1 278 ? 13.298 40.972 55.446 1.00 31.11 275 LYS B O 1
ATOM 4868 N N . ILE B 1 279 ? 12.104 42.719 56.166 1.00 28.63 276 ILE B N 1
ATOM 4869 C CA . ILE B 1 279 ? 11.526 41.957 57.261 1.00 26.87 276 ILE B CA 1
ATOM 4870 C C . ILE B 1 279 ? 10.282 41.268 56.744 1.00 29.43 276 ILE B C 1
ATOM 4871 O O . ILE B 1 279 ? 9.359 41.926 56.259 1.00 31.42 276 ILE B O 1
ATOM 4876 N N . LYS B 1 280 ? 10.268 39.940 56.805 1.00 26.56 277 LYS B N 1
ATOM 4877 C CA . LYS B 1 280 ? 9.156 39.184 56.243 1.00 29.39 277 LYS B CA 1
ATOM 4878 C C . LYS B 1 280 ? 8.108 38.819 57.289 1.00 30.59 277 LYS B C 1
ATOM 4879 O O . LYS B 1 280 ? 6.926 38.719 56.974 1.00 29.67 277 LYS B O 1
ATOM 4885 N N . SER B 1 281 ? 8.545 38.600 58.525 1.00 28.43 278 SER B N 1
ATOM 4886 C CA . SER B 1 281 ? 7.616 38.292 59.614 1.00 26.48 278 SER B CA 1
ATOM 4887 C C . SER B 1 281 ? 8.350 38.345 60.939 1.00 26.85 278 SER B C 1
ATOM 4888 O O . SER B 1 281 ? 9.577 38.357 60.975 1.00 26.41 278 SER B O 1
ATOM 4891 N N . TYR B 1 282 ? 7.587 38.378 62.026 1.00 29.23 279 TYR B N 1
ATOM 4892 C CA . TYR B 1 282 ? 8.137 38.237 63.367 1.00 29.14 279 TYR B CA 1
ATOM 4893 C C . TYR B 1 282 ? 7.036 37.687 64.253 1.00 29.03 279 TYR B C 1
ATOM 4894 O O . TYR B 1 282 ? 5.864 37.748 63.893 1.00 29.08 279 TYR B O 1
ATOM 4903 N N . ALA B 1 283 ? 7.407 37.154 65.408 1.00 30.71 280 ALA B N 1
ATOM 4904 C CA . ALA B 1 283 ? 6.414 36.653 66.350 1.00 29.41 280 ALA B CA 1
ATOM 4905 C C . ALA B 1 283 ? 7.024 36.529 67.732 1.00 32.32 280 ALA B C 1
ATOM 4906 O O . ALA B 1 283 ? 8.248 36.502 67.881 1.00 33.55 280 ALA B O 1
ATOM 4908 N N . SER B 1 284 ? 6.156 36.474 68.737 1.00 33.31 281 SER B N 1
ATOM 4909 C CA . SER B 1 284 ? 6.555 36.198 70.110 1.00 31.08 281 SER B CA 1
ATOM 4910 C C . SER B 1 284 ? 5.639 35.130 70.659 1.00 32.83 281 SER B C 1
ATOM 4911 O O . SER B 1 284 ? 4.528 34.935 70.160 1.00 32.75 281 SER B O 1
ATOM 4914 N N . ALA B 1 285 ? 6.105 34.445 71.692 1.00 29.65 282 ALA B N 1
ATOM 4915 C CA . ALA B 1 285 ? 5.349 33.337 72.256 1.00 31.97 282 ALA B CA 1
ATOM 4916 C C . ALA B 1 285 ? 5.845 33.051 73.658 1.00 33.38 282 ALA B C 1
ATOM 4917 O O . ALA B 1 285 ? 7.016 33.276 73.969 1.00 34.37 282 ALA B O 1
ATOM 4919 N N . GLY B 1 286 ? 4.945 32.578 74.513 1.00 34.28 283 GLY B N 1
ATOM 4920 C CA . GLY B 1 286 ? 5.342 32.131 75.831 1.00 30.66 283 GLY B CA 1
ATOM 4921 C C . GLY B 1 286 ? 5.485 30.626 75.847 1.00 34.54 283 GLY B C 1
ATOM 4922 O O . GLY B 1 286 ? 5.060 29.952 74.912 1.00 35.46 283 GLY B O 1
ATOM 4923 N N . VAL B 1 287 ? 6.087 30.099 76.907 1.00 34.07 284 VAL B N 1
ATOM 4924 C CA . VAL B 1 287 ? 6.289 28.663 77.031 1.00 37.74 284 VAL B CA 1
ATOM 4925 C C . VAL B 1 287 ? 5.698 28.177 78.346 1.00 39.96 284 VAL B C 1
ATOM 4926 O O . VAL B 1 287 ? 5.431 28.977 79.243 1.00 34.93 284 VAL B O 1
ATOM 4930 N N . GLU B 1 288 ? 5.512 26.865 78.456 1.00 42.63 285 GLU B N 1
ATOM 4931 C CA . GLU B 1 288 ? 5.068 26.248 79.702 1.00 46.30 285 GLU B CA 1
ATOM 4932 C C . GLU B 1 288 ? 6.178 26.297 80.740 1.00 45.47 285 GLU B C 1
ATOM 4933 O O . GLU B 1 288 ? 7.354 26.238 80.394 1.00 39.62 285 GLU B O 1
ATOM 4939 N N . PRO B 1 289 ? 5.808 26.386 82.028 1.00 51.25 286 PRO B N 1
ATOM 4940 C CA . PRO B 1 289 ? 6.814 26.488 83.095 1.00 52.80 286 PRO B CA 1
ATOM 4941 C C . PRO B 1 289 ? 7.776 25.289 83.184 1.00 52.08 286 PRO B C 1
ATOM 4942 O O . PRO B 1 289 ? 8.891 25.440 83.683 1.00 52.62 286 PRO B O 1
ATOM 4946 N N . GLU B 1 290 ? 7.365 24.127 82.689 1.00 52.16 287 GLU B N 1
ATOM 4947 C CA . GLU B 1 290 ? 8.240 22.957 82.679 1.00 54.78 287 GLU B CA 1
ATOM 4948 C C . GLU B 1 290 ? 9.412 23.098 81.698 1.00 52.16 287 GLU B C 1
ATOM 4949 O O . GLU B 1 290 ? 10.453 22.456 81.862 1.00 49.07 287 GLU B O 1
ATOM 4955 N N . VAL B 1 291 ? 9.246 23.937 80.677 1.00 47.72 288 VAL B N 1
ATOM 4956 C CA . VAL B 1 291 ? 10.314 24.139 79.704 1.00 41.42 288 VAL B CA 1
ATOM 4957 C C . VAL B 1 291 ? 10.740 25.604 79.621 1.00 42.24 288 VAL B C 1
ATOM 4958 O O . VAL B 1 291 ? 10.824 26.184 78.540 1.00 38.78 288 VAL B O 1
ATOM 4962 N N . MET B 1 292 ? 11.013 26.187 80.784 1.00 41.22 289 MET B N 1
ATOM 4963 C CA . MET B 1 292 ? 11.512 27.542 80.871 1.00 39.07 289 MET B CA 1
ATOM 4964 C C . MET B 1 292 ? 12.791 27.710 80.059 1.00 36.19 289 MET B C 1
ATOM 4965 O O . MET B 1 292 ? 13.631 26.814 80.010 1.00 35.95 289 MET B O 1
ATOM 4970 N N . GLY B 1 293 ? 12.924 28.861 79.416 1.00 30.77 290 GLY B N 1
ATOM 4971 C CA . GLY B 1 293 ? 14.118 29.148 78.647 1.00 34.60 290 GLY B CA 1
ATOM 4972 C C . GLY B 1 293 ? 14.068 28.683 77.203 1.00 35.71 290 GLY B C 1
ATOM 4973 O O . GLY B 1 293 ? 15.006 28.949 76.462 1.00 37.83 290 GLY B O 1
ATOM 4974 N N . THR B 1 294 ? 12.987 28.006 76.809 1.00 33.50 291 THR B N 1
ATOM 4975 C CA . THR B 1 294 ? 12.846 27.470 75.452 1.00 34.56 291 THR B CA 1
ATOM 4976 C C . THR B 1 294 ? 12.029 28.355 74.505 1.00 35.26 291 THR B C 1
ATOM 4977 O O . THR B 1 294 ? 11.617 27.896 73.437 1.00 33.56 291 THR B O 1
ATOM 4981 N N . GLY B 1 295 ? 11.803 29.611 74.889 1.00 33.38 292 GLY B N 1
ATOM 4982 C CA . GLY B 1 295 ? 11.033 30.556 74.079 1.00 27.38 292 GLY B CA 1
ATOM 4983 C C . GLY B 1 295 ? 11.260 30.627 72.562 1.00 30.70 292 GLY B C 1
ATOM 4984 O O . GLY B 1 295 ? 10.301 30.743 71.804 1.00 29.23 292 GLY B O 1
ATOM 4985 N N . PRO B 1 296 ? 12.524 30.594 72.111 1.00 29.10 293 PRO B N 1
ATOM 4986 C CA . PRO B 1 296 ? 12.803 30.682 70.671 1.00 27.30 293 PRO B CA 1
ATOM 4987 C C . PRO B 1 296 ? 12.090 29.623 69.822 1.00 29.98 293 PRO B C 1
ATOM 4988 O O . PRO B 1 296 ? 11.828 29.869 68.642 1.00 30.43 293 PRO B O 1
ATOM 4992 N N . ILE B 1 297 ? 11.790 28.473 70.412 1.00 30.77 294 ILE B N 1
ATOM 4993 C CA . ILE B 1 297 ? 11.145 27.379 69.688 1.00 32.12 294 ILE B CA 1
ATOM 4994 C C . ILE B 1 297 ? 9.707 27.726 69.260 1.00 30.92 294 ILE B C 1
ATOM 4995 O O . ILE B 1 297 ? 9.433 27.786 68.068 1.00 32.74 294 ILE B O 1
ATOM 5000 N N . PRO B 1 298 ? 8.786 27.969 70.214 1.00 31.86 295 PRO B N 1
ATOM 5001 C CA . PRO B 1 298 ? 7.456 28.306 69.690 1.00 31.82 295 PRO B CA 1
ATOM 5002 C C . PRO B 1 298 ? 7.427 29.659 68.968 1.00 34.73 295 PRO B C 1
ATOM 5003 O O . PRO B 1 298 ? 6.605 29.838 68.064 1.00 31.93 295 PRO B O 1
ATOM 5007 N N . ALA B 1 299 ? 8.302 30.588 69.346 1.00 32.07 296 ALA B N 1
ATOM 5008 C CA . ALA B 1 299 ? 8.336 31.884 68.662 1.00 33.54 296 ALA B CA 1
ATOM 5009 C C . ALA B 1 299 ? 8.714 31.703 67.202 1.00 30.87 296 ALA B C 1
ATOM 5010 O O . ALA B 1 299 ? 8.132 32.337 66.316 1.00 32.66 296 ALA B O 1
ATOM 5012 N N . THR B 1 300 ? 9.687 30.828 66.951 1.00 29.57 297 THR B N 1
ATOM 5013 C CA . THR B 1 300 ? 10.169 30.616 65.586 1.00 31.26 297 THR B CA 1
ATOM 5014 C C . THR B 1 300 ? 9.135 29.891 64.726 1.00 32.91 297 THR B C 1
ATOM 5015 O O . THR B 1 300 ? 8.918 30.244 63.564 1.00 38.89 297 THR B O 1
ATOM 5019 N N . ARG B 1 301 ? 8.494 28.880 65.299 1.00 33.15 298 ARG B N 1
ATOM 5020 C CA . ARG B 1 301 ? 7.417 28.186 64.600 1.00 36.25 298 ARG B CA 1
ATOM 5021 C C . ARG B 1 301 ? 6.302 29.164 64.233 1.00 38.15 298 ARG B C 1
ATOM 5022 O O . ARG B 1 301 ? 5.766 29.122 63.125 1.00 38.08 298 ARG B O 1
ATOM 5030 N N . LYS B 1 302 ? 5.978 30.058 65.162 1.00 35.12 299 LYS B N 1
ATOM 5031 C CA . LYS B 1 302 ? 4.930 31.052 64.946 1.00 35.12 299 LYS B CA 1
ATOM 5032 C C . LYS B 1 302 ? 5.311 32.044 63.841 1.00 34.30 299 LYS B C 1
ATOM 5033 O O . LYS B 1 302 ? 4.498 32.360 62.971 1.00 37.79 299 LYS B O 1
ATOM 5039 N N . ALA B 1 303 ? 6.548 32.535 63.887 1.00 31.53 300 ALA B N 1
ATOM 5040 C CA . ALA B 1 303 ? 7.044 33.460 62.879 1.00 32.35 300 ALA B CA 1
ATOM 5041 C C . ALA B 1 303 ? 7.130 32.801 61.493 1.00 34.06 300 ALA B C 1
ATOM 5042 O O . ALA B 1 303 ? 6.804 33.426 60.479 1.00 33.21 300 ALA B O 1
ATOM 5044 N N . LEU B 1 304 ? 7.576 31.549 61.450 1.00 32.37 301 LEU B N 1
ATOM 5045 C CA . LEU B 1 304 ? 7.654 30.818 60.182 1.00 35.98 301 LEU B CA 1
ATOM 5046 C C . LEU B 1 304 ? 6.274 30.614 59.558 1.00 38.42 301 LEU B C 1
ATOM 5047 O O . LEU B 1 304 ? 6.105 30.757 58.344 1.00 38.16 301 LEU B O 1
ATOM 5052 N N . LYS B 1 305 ? 5.290 30.282 60.389 1.00 37.97 302 LYS B N 1
ATOM 5053 C CA . LYS B 1 305 ? 3.930 30.111 59.900 1.00 42.24 302 LYS B CA 1
ATOM 5054 C C . LYS B 1 305 ? 3.384 31.420 59.334 1.00 43.32 302 LYS B C 1
ATOM 5055 O O . LYS B 1 305 ? 2.686 31.413 58.328 1.00 41.69 302 LYS B O 1
ATOM 5061 N N . LYS B 1 306 ? 3.715 32.541 59.968 1.00 43.94 303 LYS B N 1
ATOM 5062 C CA . LYS B 1 306 ? 3.304 33.847 59.455 1.00 48.10 303 LYS B CA 1
ATOM 5063 C C . LYS B 1 306 ? 3.986 34.172 58.128 1.00 47.53 303 LYS B C 1
ATOM 5064 O O . LYS B 1 306 ? 3.400 34.832 57.268 1.00 49.65 303 LYS B O 1
ATOM 5070 N N . ALA B 1 307 ? 5.218 33.703 57.956 1.00 43.56 304 ALA B N 1
ATOM 5071 C CA . ALA B 1 307 ? 5.942 33.945 56.710 1.00 39.76 304 ALA B CA 1
ATOM 5072 C C . ALA B 1 307 ? 5.533 32.978 55.591 1.00 42.27 304 ALA B C 1
ATOM 5073 O O . ALA B 1 307 ? 5.847 33.200 54.419 1.00 44.17 304 ALA B O 1
ATOM 5075 N N . GLY B 1 308 ? 4.835 31.907 55.948 1.00 42.40 305 GLY B N 1
ATOM 5076 C CA . GLY B 1 308 ? 4.473 30.894 54.969 1.00 44.02 305 GLY B CA 1
ATOM 5077 C C . GLY B 1 308 ? 5.686 30.071 54.581 1.00 46.47 305 GLY B C 1
ATOM 5078 O O . GLY B 1 308 ? 5.813 29.607 53.443 1.00 42.44 305 GLY B O 1
ATOM 5079 N N . LEU B 1 309 ? 6.591 29.896 55.538 1.00 45.09 306 LEU B N 1
ATOM 5080 C CA . LEU B 1 309 ? 7.822 29.152 55.298 1.00 43.27 306 LEU B CA 1
ATOM 5081 C C . LEU B 1 309 ? 7.992 28.038 56.319 1.00 44.59 306 LEU B C 1
ATOM 5082 O O . LEU B 1 309 ? 7.307 28.002 57.343 1.00 44.30 306 LEU B O 1
ATOM 5087 N N . SER B 1 310 ? 8.919 27.135 56.031 1.00 41.48 307 SER B N 1
ATOM 5088 C CA . SER B 1 310 ? 9.326 26.132 56.994 1.00 43.06 307 SER B CA 1
ATOM 5089 C C . SER B 1 310 ? 10.814 26.312 57.204 1.00 40.13 307 SER B C 1
ATOM 5090 O O . SER B 1 310 ? 11.471 27.054 56.468 1.00 37.00 307 SER B O 1
ATOM 5093 N N . ILE B 1 311 ? 11.349 25.632 58.207 1.00 37.21 308 ILE B N 1
ATOM 5094 C CA . ILE B 1 311 ? 12.739 25.819 58.595 1.00 35.80 308 ILE B CA 1
ATOM 5095 C C . ILE B 1 311 ? 13.709 25.484 57.458 1.00 36.72 308 ILE B C 1
ATOM 5096 O O . ILE B 1 311 ? 14.783 26.083 57.345 1.00 34.82 308 ILE B O 1
ATOM 5101 N N . ASN B 1 312 ? 13.316 24.550 56.597 1.00 37.35 309 ASN B N 1
ATOM 5102 C CA . ASN B 1 312 ? 14.129 24.192 55.442 1.00 43.49 309 ASN B CA 1
ATOM 5103 C C . ASN B 1 312 ? 14.217 25.304 54.387 1.00 40.44 309 ASN B C 1
ATOM 5104 O O . ASN B 1 312 ? 15.107 25.284 53.543 1.00 37.89 309 ASN B O 1
ATOM 5109 N N . ASP B 1 313 ? 13.296 26.263 54.441 1.00 41.70 310 ASP B N 1
ATOM 5110 C CA . ASP B 1 313 ? 13.316 27.419 53.536 1.00 41.57 310 ASP B CA 1
ATOM 5111 C C . ASP B 1 313 ? 14.268 28.519 54.000 1.00 37.70 310 ASP B C 1
ATOM 5112 O O . ASP B 1 313 ? 14.493 29.493 53.285 1.00 34.13 310 ASP B O 1
ATOM 5117 N N . ILE B 1 314 ? 14.795 28.382 55.213 1.00 35.59 311 ILE B N 1
ATOM 5118 C CA . ILE B 1 314 ? 15.670 29.404 55.783 1.00 33.01 311 ILE B CA 1
ATOM 5119 C C . ILE B 1 314 ? 17.116 29.043 55.470 1.00 32.32 311 ILE B C 1
ATOM 5120 O O . ILE B 1 314 ? 17.548 27.927 55.721 1.00 35.56 311 ILE B O 1
ATOM 5125 N N . ASP B 1 315 ? 17.875 29.980 54.921 1.00 25.65 312 ASP B N 1
ATOM 5126 C CA . ASP B 1 315 ? 19.267 29.682 54.573 1.00 29.39 312 ASP B CA 1
ATOM 5127 C C . ASP B 1 315 ? 20.242 29.807 55.748 1.00 29.86 312 ASP B C 1
ATOM 5128 O O . ASP B 1 315 ? 21.182 29.019 55.853 1.00 30.61 312 ASP B O 1
ATOM 5133 N N . LEU B 1 316 ? 20.015 30.790 56.627 1.00 27.44 313 LEU B N 1
ATOM 5134 C CA . LEU B 1 316 ? 20.879 31.014 57.793 1.00 29.23 313 LEU B CA 1
ATOM 5135 C C . LEU B 1 316 ? 20.070 31.350 59.037 1.00 28.67 313 LEU B C 1
ATOM 5136 O O . LEU B 1 316 ? 19.087 32.082 58.965 1.00 29.26 313 LEU B O 1
ATOM 5141 N N . ILE B 1 317 ? 20.497 30.818 60.177 1.00 30.03 314 ILE B N 1
ATOM 5142 C CA . ILE B 1 317 ? 19.844 31.096 61.459 1.00 32.51 314 ILE B CA 1
ATOM 5143 C C . ILE B 1 317 ? 20.858 31.624 62.473 1.00 28.14 314 ILE B C 1
ATOM 5144 O O . ILE B 1 317 ? 21.966 31.103 62.590 1.00 25.49 314 ILE B O 1
ATOM 5149 N N . GLU B 1 318 ? 20.481 32.682 63.177 1.00 25.79 315 GLU B N 1
ATOM 5150 C CA . GLU B 1 318 ? 21.223 33.150 64.337 1.00 24.43 315 GLU B CA 1
ATOM 5151 C C . GLU B 1 318 ? 20.286 32.947 65.498 1.00 26.40 315 GLU B C 1
ATOM 5152 O O . GLU B 1 318 ? 19.225 33.575 65.564 1.00 26.09 315 GLU B O 1
ATOM 5158 N N . ALA B 1 319 ? 20.645 32.009 66.370 1.00 29.87 316 ALA B N 1
ATOM 5159 C CA . ALA B 1 319 ? 19.925 31.776 67.618 1.00 28.94 316 ALA B CA 1
ATOM 5160 C C . ALA B 1 319 ? 20.891 32.076 68.751 1.00 29.03 316 ALA B C 1
ATOM 5161 O O . ALA B 1 319 ? 21.921 31.423 68.885 1.00 28.14 316 ALA B O 1
ATOM 5163 N N . ASN B 1 320 ? 20.586 33.083 69.556 1.00 28.27 317 ASN B N 1
ATOM 5164 C CA . ASN B 1 320 ? 21.566 33.544 70.523 1.00 27.40 317 ASN B CA 1
ATOM 5165 C C . ASN B 1 320 ? 21.971 32.415 71.495 1.00 28.15 317 ASN B C 1
ATOM 5166 O O . ASN B 1 320 ? 21.138 31.621 71.913 1.00 28.16 317 ASN B O 1
ATOM 5171 N N . GLU B 1 321 ? 23.263 32.327 71.792 1.00 29.70 318 GLU B N 1
ATOM 5172 C CA . GLU B 1 321 ? 23.818 31.211 72.552 1.00 31.75 318 GLU B CA 1
ATOM 5173 C C . GLU B 1 321 ? 24.138 31.616 73.964 1.00 30.03 318 GLU B C 1
ATOM 5174 O O . GLU B 1 321 ? 25.312 31.725 74.301 1.00 36.03 318 GLU B O 1
ATOM 5180 N N . ALA B 1 322 ? 23.130 31.835 74.791 1.00 28.38 319 ALA B N 1
ATOM 5181 C CA . ALA B 1 322 ? 23.387 32.161 76.189 1.00 30.29 319 ALA B CA 1
ATOM 5182 C C . ALA B 1 322 ? 23.940 30.920 76.910 1.00 29.71 319 ALA B C 1
ATOM 5183 O O . ALA B 1 322 ? 24.893 31.015 77.704 1.00 26.80 319 ALA B O 1
ATOM 5185 N N . PHE B 1 323 ? 23.341 29.766 76.613 1.00 25.18 320 PHE B N 1
ATOM 5186 C CA . PHE B 1 323 ? 23.775 28.465 77.151 1.00 24.51 320 PHE B CA 1
ATOM 5187 C C . PHE B 1 323 ? 23.761 27.381 76.073 1.00 28.64 320 PHE B C 1
ATOM 5188 O O . PHE B 1 323 ? 22.767 27.228 75.358 1.00 30.73 320 PHE B O 1
ATOM 5196 N N . ALA B 1 324 ? 24.851 26.623 75.975 1.00 26.06 321 ALA B N 1
ATOM 5197 C CA . ALA B 1 324 ? 24.907 25.492 75.049 1.00 27.58 321 ALA B CA 1
ATOM 5198 C C . ALA B 1 324 ? 23.722 24.553 75.251 1.00 31.94 321 ALA B C 1
ATOM 5199 O O . ALA B 1 324 ? 23.146 24.067 74.281 1.00 33.03 321 ALA B O 1
ATOM 5201 N N . ALA B 1 325 ? 23.356 24.309 76.511 1.00 34.36 322 ALA B N 1
ATOM 5202 C CA . ALA B 1 325 ? 22.193 23.470 76.824 1.00 32.87 322 ALA B CA 1
ATOM 5203 C C . ALA B 1 325 ? 20.920 23.955 76.115 1.00 33.37 322 ALA B C 1
ATOM 5204 O O . ALA B 1 325 ? 20.204 23.169 75.496 1.00 31.42 322 ALA B O 1
ATOM 5206 N N . GLN B 1 326 ? 20.647 25.253 76.205 1.00 30.09 323 GLN B N 1
ATOM 5207 C CA . GLN B 1 326 ? 19.482 25.842 75.540 1.00 30.15 323 GLN B CA 1
ATOM 5208 C C . GLN B 1 326 ? 19.616 25.859 74.013 1.00 31.97 323 GLN B C 1
ATOM 5209 O O . GLN B 1 326 ? 18.635 25.655 73.294 1.00 36.48 323 GLN B O 1
ATOM 5215 N N . ALA B 1 327 ? 20.820 26.129 73.521 1.00 30.33 324 ALA B N 1
ATOM 5216 C CA . ALA B 1 327 ? 21.052 26.151 72.071 1.00 27.95 324 ALA B CA 1
ATOM 5217 C C . ALA B 1 327 ? 20.804 24.772 71.454 1.00 31.32 324 ALA B C 1
ATOM 5218 O O . ALA B 1 327 ? 20.248 24.664 70.360 1.00 30.76 324 ALA B O 1
ATOM 5220 N N . LEU B 1 328 ? 21.209 23.721 72.163 1.00 32.69 325 LEU B N 1
ATOM 5221 C CA . LEU B 1 328 ? 20.982 22.361 71.699 1.00 34.03 325 LEU B CA 1
ATOM 5222 C C . LEU B 1 328 ? 19.489 22.078 71.567 1.00 33.07 325 LEU B C 1
ATOM 5223 O O . LEU B 1 328 ? 19.059 21.433 70.616 1.00 31.01 325 LEU B O 1
ATOM 5228 N N . ALA B 1 329 ? 18.697 22.588 72.507 1.00 29.11 326 ALA B N 1
ATOM 5229 C CA . ALA B 1 329 ? 17.246 22.393 72.479 1.00 30.03 326 ALA B CA 1
ATOM 5230 C C . ALA B 1 329 ? 16.633 23.095 71.268 1.00 32.58 326 ALA B C 1
ATOM 5231 O O . ALA B 1 329 ? 15.809 22.527 70.543 1.00 32.35 326 ALA B O 1
ATOM 5233 N N . VAL B 1 330 ? 17.058 24.333 71.042 1.00 30.62 327 VAL B N 1
ATOM 5234 C CA . VAL B 1 330 ? 16.542 25.100 69.929 1.00 29.07 327 VAL B CA 1
ATOM 5235 C C . VAL B 1 330 ? 16.874 24.396 68.613 1.00 32.57 327 VAL B C 1
ATOM 5236 O O . VAL B 1 330 ? 15.985 24.132 67.807 1.00 33.60 327 VAL B O 1
ATOM 5240 N N . LYS B 1 331 ? 18.147 24.060 68.428 1.00 33.27 328 LYS B N 1
ATOM 5241 C CA . LYS B 1 331 ? 18.609 23.367 67.232 1.00 32.72 328 LYS B CA 1
ATOM 5242 C C . LYS B 1 331 ? 17.840 22.080 66.972 1.00 35.62 328 LYS B C 1
ATOM 5243 O O . LYS B 1 331 ? 17.355 21.830 65.860 1.00 38.63 328 LYS B O 1
ATOM 5249 N N . ASN B 1 332 ? 17.738 21.251 68.002 1.00 32.95 329 ASN B N 1
ATOM 5250 C CA . ASN B 1 332 ? 17.084 19.962 67.853 1.00 39.20 329 ASN B CA 1
ATOM 5251 C C . ASN B 1 332 ? 15.563 20.021 67.686 1.00 40.71 329 ASN B C 1
ATOM 5252 O O . ASN B 1 332 ? 15.008 19.336 66.829 1.00 40.18 329 ASN B O 1
ATOM 5257 N N . GLU B 1 333 ? 14.892 20.856 68.470 1.00 34.01 330 GLU B N 1
ATOM 5258 C CA . GLU B 1 333 ? 13.433 20.941 68.380 1.00 35.89 330 GLU B CA 1
ATOM 5259 C C . GLU B 1 333 ? 12.937 21.582 67.084 1.00 36.59 330 GLU B C 1
ATOM 5260 O O . GLU B 1 333 ? 11.883 21.203 66.569 1.00 33.55 330 GLU B O 1
ATOM 5266 N N . LEU B 1 334 ? 13.687 22.554 66.566 1.00 35.49 331 LEU B N 1
ATOM 5267 C CA . LEU B 1 334 ? 13.359 23.157 65.274 1.00 35.02 331 LEU B CA 1
ATOM 5268 C C . LEU B 1 334 ? 13.940 22.378 64.084 1.00 38.26 331 LEU B C 1
ATOM 5269 O O . LEU B 1 334 ? 13.665 22.716 62.934 1.00 40.86 331 LEU B O 1
ATOM 5274 N N . GLN B 1 335 ? 14.733 21.346 64.370 1.00 37.10 332 GLN B N 1
ATOM 5275 C CA . GLN B 1 335 ? 15.381 20.535 63.339 1.00 42.83 332 GLN B CA 1
ATOM 5276 C C . GLN B 1 335 ? 16.218 21.395 62.385 1.00 41.43 332 GLN B C 1
ATOM 5277 O O . GLN B 1 335 ? 16.068 21.328 61.165 1.00 41.97 332 GLN B O 1
ATOM 5283 N N . ILE B 1 336 ? 17.101 22.201 62.963 1.00 35.62 333 ILE B N 1
ATOM 5284 C CA . ILE B 1 336 ? 17.977 23.081 62.210 1.00 34.17 333 ILE B CA 1
ATOM 5285 C C . ILE B 1 336 ? 19.284 22.380 61.834 1.00 39.02 333 ILE B C 1
ATOM 5286 O O . ILE B 1 336 ? 19.935 21.774 62.677 1.00 42.11 333 ILE B O 1
ATOM 5291 N N . ASP B 1 337 ? 19.661 22.464 60.561 1.00 38.86 334 ASP B N 1
ATOM 5292 C CA . ASP B 1 337 ? 20.937 21.937 60.077 1.00 36.84 334 ASP B CA 1
ATOM 5293 C C . ASP B 1 337 ? 22.061 22.718 60.738 1.00 36.18 334 ASP B C 1
ATOM 5294 O O . ASP B 1 337 ? 22.105 23.947 60.636 1.00 37.13 334 ASP B O 1
ATOM 5299 N N . SER B 1 338 ? 22.976 22.015 61.399 1.00 35.50 335 SER B N 1
ATOM 5300 C CA . SER B 1 338 ? 24.048 22.678 62.150 1.00 40.03 335 SER B CA 1
ATOM 5301 C C . SER B 1 338 ? 24.886 23.616 61.286 1.00 36.19 335 SER B C 1
ATOM 5302 O O . SER B 1 338 ? 25.458 24.582 61.781 1.00 35.55 335 SER B O 1
ATOM 5305 N N . SER B 1 339 ? 24.942 23.340 59.990 1.00 33.65 336 SER B N 1
ATOM 5306 C CA . SER B 1 339 ? 25.754 24.145 59.082 1.00 34.37 336 SER B CA 1
ATOM 5307 C C . SER B 1 339 ? 25.100 25.476 58.723 1.00 30.83 336 SER B C 1
ATOM 5308 O O . SER B 1 339 ? 25.722 26.317 58.083 1.00 29.83 336 SER B O 1
ATOM 5311 N N . LYS B 1 340 ? 23.845 25.660 59.122 1.00 29.99 337 LYS B N 1
ATOM 5312 C CA . LYS B 1 340 ? 23.120 26.896 58.833 1.00 27.05 337 LYS B CA 1
ATOM 5313 C C . LYS B 1 340 ? 23.050 27.786 60.073 1.00 27.88 337 LYS B C 1
ATOM 5314 O O . LYS B 1 340 ? 22.611 28.930 59.993 1.00 28.10 337 LYS B O 1
ATOM 5320 N N . LEU B 1 341 ? 23.501 27.249 61.204 1.00 31.61 338 LEU B N 1
ATOM 5321 C CA . LEU B 1 341 ? 23.282 27.859 62.517 1.00 30.97 338 LEU B CA 1
ATOM 5322 C C . LEU B 1 341 ? 24.525 28.533 63.118 1.00 33.54 338 LEU B C 1
ATOM 5323 O O . LEU B 1 341 ? 25.575 27.888 63.284 1.00 30.22 338 LEU B O 1
ATOM 5328 N N . ASN B 1 342 ? 24.394 29.829 63.432 1.00 29.59 339 ASN B N 1
ATOM 5329 C CA . ASN B 1 342 ? 25.458 30.617 64.050 1.00 28.32 339 ASN B CA 1
ATOM 5330 C C . ASN B 1 342 ? 26.805 30.419 63.351 1.00 29.96 339 ASN B C 1
ATOM 5331 O O . ASN B 1 342 ? 27.804 30.101 63.999 1.00 26.33 339 ASN B O 1
ATOM 5336 N N . VAL B 1 343 ? 26.837 30.609 62.028 1.00 28.15 340 VAL B N 1
ATOM 5337 C CA . VAL B 1 343 ? 27.971 30.138 61.229 1.00 28.02 340 VAL B CA 1
ATOM 5338 C C . VAL B 1 343 ? 29.274 30.894 61.462 1.00 26.64 340 VAL B C 1
ATOM 5339 O O . VAL B 1 343 ? 30.347 30.378 61.161 1.00 25.61 340 VAL B O 1
ATOM 5343 N N . ASN B 1 344 ? 29.193 32.109 62.000 1.00 24.06 341 ASN B N 1
ATOM 5344 C CA . ASN B 1 344 ? 30.415 32.847 62.338 1.00 25.86 341 ASN B CA 1
ATOM 5345 C C . ASN B 1 344 ? 30.743 32.785 63.835 1.00 26.93 341 ASN B C 1
ATOM 5346 O O . ASN B 1 344 ? 31.580 33.540 64.336 1.00 27.66 341 ASN B O 1
ATOM 5351 N N . GLY B 1 345 ? 30.094 31.864 64.540 1.00 27.03 342 GLY B N 1
ATOM 5352 C CA . GLY B 1 345 ? 30.230 31.791 65.980 1.00 25.41 342 GLY B CA 1
ATOM 5353 C C . GLY B 1 345 ? 29.007 32.372 66.662 1.00 26.58 342 GLY B C 1
ATOM 5354 O O . GLY B 1 345 ? 28.306 33.211 66.097 1.00 29.91 342 GLY B O 1
ATOM 5355 N N . GLY B 1 346 ? 28.743 31.913 67.880 1.00 25.14 343 GLY B N 1
ATOM 5356 C CA . GLY B 1 346 ? 27.627 32.409 68.659 1.00 26.39 343 GLY B CA 1
ATOM 5357 C C . GLY B 1 346 ? 28.112 33.081 69.935 1.00 25.80 343 GLY B C 1
ATOM 5358 O O . GLY B 1 346 ? 29.312 33.208 70.156 1.00 25.06 343 GLY B O 1
ATOM 5359 N N . ALA B 1 347 ? 27.170 33.517 70.762 1.00 25.96 344 ALA B N 1
ATOM 5360 C CA . ALA B 1 347 ? 27.477 34.276 71.975 1.00 25.26 344 ALA B CA 1
ATOM 5361 C C . ALA B 1 347 ? 28.442 33.590 72.970 1.00 24.09 344 ALA B C 1
ATOM 5362 O O . ALA B 1 347 ? 29.077 34.265 73.773 1.00 28.06 344 ALA B O 1
ATOM 5364 N N . ILE B 1 348 ? 28.562 32.266 72.916 1.00 24.49 345 ILE B N 1
ATOM 5365 C CA . ILE B 1 348 ? 29.494 31.574 73.810 1.00 29.52 345 ILE B CA 1
ATOM 5366 C C . ILE B 1 348 ? 30.906 32.092 73.547 1.00 30.02 345 ILE B C 1
ATOM 5367 O O . ILE B 1 348 ? 31.676 32.329 74.477 1.00 25.36 345 ILE B O 1
ATOM 5372 N N . ALA B 1 349 ? 31.214 32.313 72.270 1.00 24.68 346 ALA B N 1
ATOM 5373 C CA . ALA B 1 349 ? 32.505 32.852 71.840 1.00 27.39 346 ALA B CA 1
ATOM 5374 C C . ALA B 1 349 ? 32.521 34.373 71.797 1.00 25.28 346 ALA B C 1
ATOM 5375 O O . ALA B 1 349 ? 33.507 34.994 72.186 1.00 25.32 346 ALA B O 1
ATOM 5377 N N . LEU B 1 350 ? 31.444 34.971 71.285 1.00 24.06 347 LEU B N 1
ATOM 5378 C CA . LEU B 1 350 ? 31.452 36.391 70.941 1.00 23.89 347 LEU B CA 1
ATOM 5379 C C . LEU B 1 350 ? 31.023 37.298 72.097 1.00 23.66 347 LEU B C 1
ATOM 5380 O O . LEU B 1 350 ? 31.361 38.470 72.111 1.00 23.43 347 LEU B O 1
ATOM 5385 N N . GLY B 1 351 ? 30.290 36.754 73.059 1.00 25.38 348 GLY B N 1
ATOM 5386 C CA . GLY B 1 351 ? 29.825 37.549 74.183 1.00 22.68 348 GLY B CA 1
ATOM 5387 C C . GLY B 1 351 ? 28.354 37.901 74.125 1.00 24.92 348 GLY B C 1
ATOM 5388 O O . GLY B 1 351 ? 27.721 37.831 73.070 1.00 25.87 348 GLY B O 1
ATOM 5389 N N . HIS B 1 352 ? 27.809 38.332 75.258 1.00 23.04 349 HIS B N 1
ATOM 5390 C CA . HIS B 1 352 ? 26.370 38.531 75.366 1.00 22.21 349 HIS B CA 1
ATOM 5391 C C . HIS B 1 352 ? 26.057 39.837 76.113 1.00 24.47 349 HIS B C 1
ATOM 5392 O O . HIS B 1 352 ? 25.727 39.795 77.292 1.00 23.83 349 HIS B O 1
ATOM 5399 N N . PRO B 1 353 ? 26.176 41.001 75.438 1.00 19.90 350 PRO B N 1
ATOM 5400 C CA . PRO B 1 353 ? 25.779 42.262 76.095 1.00 19.34 350 PRO B CA 1
ATOM 5401 C C . PRO B 1 353 ? 24.253 42.335 76.102 1.00 23.23 350 PRO B C 1
ATOM 5402 O O . PRO B 1 353 ? 23.657 42.540 75.047 1.00 24.36 350 PRO B O 1
ATOM 5406 N N . ILE B 1 354 ? 23.625 42.133 77.259 1.00 22.67 351 ILE B N 1
ATOM 5407 C CA . ILE B 1 354 ? 22.233 41.662 77.256 1.00 21.45 351 ILE B CA 1
ATOM 5408 C C . ILE B 1 354 ? 21.250 42.551 76.485 1.00 24.25 351 ILE B C 1
ATOM 5409 O O . ILE B 1 354 ? 20.445 42.050 75.695 1.00 30.14 351 ILE B O 1
ATOM 5414 N N . GLY B 1 355 ? 21.333 43.862 76.668 1.00 22.92 352 GLY B N 1
ATOM 5415 C CA . GLY B 1 355 ? 20.439 44.760 75.947 1.00 23.11 352 GLY B CA 1
ATOM 5416 C C . GLY B 1 355 ? 20.688 44.829 74.436 1.00 24.12 352 GLY B C 1
ATOM 5417 O O . GLY B 1 355 ? 19.809 45.235 73.682 1.00 22.16 352 GLY B O 1
ATOM 5418 N N . ALA B 1 356 ? 21.894 44.457 74.012 1.00 22.29 353 ALA B N 1
ATOM 5419 C CA . ALA B 1 356 ? 22.327 44.594 72.618 1.00 25.02 353 ALA B CA 1
ATOM 5420 C C . ALA B 1 356 ? 22.212 43.314 71.787 1.00 24.64 353 ALA B C 1
ATOM 5421 O O . ALA B 1 356 ? 22.119 43.373 70.557 1.00 22.55 353 ALA B O 1
ATOM 5423 N N . SER B 1 357 ? 22.226 42.160 72.445 1.00 23.50 354 SER B N 1
ATOM 5424 C CA . SER B 1 357 ? 22.372 40.888 71.723 1.00 25.26 354 SER B CA 1
ATOM 5425 C C . SER B 1 357 ? 21.320 40.593 70.648 1.00 23.37 354 SER B C 1
ATOM 5426 O O . SER B 1 357 ? 21.666 40.062 69.603 1.00 25.35 354 SER B O 1
ATOM 5429 N N . GLY B 1 358 ? 20.046 40.886 70.911 1.00 21.34 355 GLY B N 1
ATOM 5430 C CA . GLY B 1 358 ? 19.020 40.637 69.907 1.00 23.77 355 GLY B CA 1
ATOM 5431 C C . GLY B 1 358 ? 19.257 41.397 68.609 1.00 23.82 355 GLY B C 1
ATOM 5432 O O . GLY B 1 358 ? 19.017 40.890 67.490 1.00 25.54 355 GLY B O 1
ATOM 5433 N N . ALA B 1 359 ? 19.750 42.618 68.749 1.00 23.10 356 ALA B N 1
ATOM 5434 C CA . ALA B 1 359 ? 20.066 43.447 67.583 1.00 23.71 356 ALA B CA 1
ATOM 5435 C C . ALA B 1 359 ? 21.394 43.009 66.975 1.00 20.88 356 ALA B C 1
ATOM 5436 O O . ALA B 1 359 ? 21.562 42.994 65.746 1.00 24.04 356 ALA B O 1
ATOM 5438 N N . ARG B 1 360 ? 22.339 42.641 67.838 1.00 19.71 357 ARG B N 1
ATOM 5439 C CA . ARG B 1 360 ? 23.655 42.169 67.394 1.00 22.40 357 ARG B CA 1
ATOM 5440 C C . ARG B 1 360 ? 23.557 40.926 66.485 1.00 22.73 357 ARG B C 1
ATOM 5441 O O . ARG B 1 360 ? 24.196 40.853 65.415 1.00 21.37 357 ARG B O 1
ATOM 5449 N N . ILE B 1 361 ? 22.776 39.937 66.899 1.00 19.59 358 ILE B N 1
ATOM 5450 C CA . ILE B 1 361 ? 22.691 38.725 66.080 1.00 21.41 358 ILE B CA 1
ATOM 5451 C C . ILE B 1 361 ? 22.017 39.005 64.734 1.00 23.03 358 ILE B C 1
ATOM 5452 O O . ILE B 1 361 ? 22.336 38.356 63.729 1.00 23.28 358 ILE B O 1
ATOM 5457 N N . LEU B 1 362 ? 21.098 39.970 64.714 1.00 24.47 359 LEU B N 1
ATOM 5458 C CA . LEU B 1 362 ? 20.425 40.347 63.465 1.00 25.94 359 LEU B CA 1
ATOM 5459 C C . LEU B 1 362 ? 21.402 41.022 62.495 1.00 20.30 359 LEU B C 1
ATOM 5460 O O . LEU B 1 362 ? 21.359 40.787 61.265 1.00 22.23 359 LEU B O 1
ATOM 5465 N N . VAL B 1 363 ? 22.277 41.867 63.045 1.00 23.07 360 VAL B N 1
ATOM 5466 C CA . VAL B 1 363 ? 23.344 42.506 62.276 1.00 22.93 360 VAL B CA 1
ATOM 5467 C C . VAL B 1 363 ? 24.270 41.442 61.662 1.00 23.38 360 VAL B C 1
ATOM 5468 O O . VAL B 1 363 ? 24.543 41.447 60.450 1.00 22.84 360 VAL B O 1
ATOM 5472 N N . THR B 1 364 ? 24.727 40.512 62.498 1.00 21.22 361 THR B N 1
ATOM 5473 C CA . THR B 1 364 ? 25.613 39.446 62.049 1.00 20.13 361 THR B CA 1
ATOM 5474 C C . THR B 1 364 ? 24.942 38.588 60.968 1.00 21.94 361 THR B C 1
ATOM 5475 O O . THR B 1 364 ? 25.583 38.221 59.976 1.00 22.26 361 THR B O 1
ATOM 5479 N N . LEU B 1 365 ? 23.656 38.294 61.153 1.00 20.64 362 LEU B N 1
ATOM 5480 C CA . LEU B 1 365 ? 22.900 37.490 60.191 1.00 23.74 362 LEU B CA 1
ATOM 5481 C C . LEU B 1 365 ? 22.856 38.167 58.807 1.00 26.56 362 LEU B C 1
ATOM 5482 O O . LEU B 1 365 ? 23.150 37.550 57.778 1.00 25.78 362 LEU B O 1
ATOM 5487 N N . ILE B 1 366 ? 22.484 39.444 58.800 1.00 24.91 363 ILE B N 1
ATOM 5488 C CA . ILE B 1 366 ? 22.299 40.187 57.567 1.00 26.56 363 ILE B CA 1
ATOM 5489 C C . ILE B 1 366 ? 23.591 40.278 56.760 1.00 27.75 363 ILE B C 1
ATOM 5490 O O . ILE B 1 366 ? 23.568 40.099 55.549 1.00 26.47 363 ILE B O 1
ATOM 5495 N N . TYR B 1 367 ? 24.719 40.551 57.415 1.00 23.18 364 TYR B N 1
ATOM 5496 C CA . TYR B 1 367 ? 25.957 40.651 56.652 1.00 24.88 364 TYR B CA 1
ATOM 5497 C C . TYR B 1 367 ? 26.385 39.300 56.090 1.00 28.43 364 TYR B C 1
ATOM 5498 O O . TYR B 1 367 ? 26.920 39.225 54.990 1.00 29.32 364 TYR B O 1
ATOM 5507 N N . GLU B 1 368 ? 26.116 38.225 56.820 1.00 28.19 365 GLU B N 1
ATOM 5508 C CA . GLU B 1 368 ? 26.512 36.913 56.334 1.00 26.71 365 GLU B CA 1
ATOM 5509 C C . GLU B 1 368 ? 25.623 36.430 55.192 1.00 29.78 365 GLU B C 1
ATOM 5510 O O . GLU B 1 368 ? 26.108 35.812 54.246 1.00 29.67 365 GLU B O 1
ATOM 5516 N N . MET B 1 369 ? 24.324 36.710 55.269 1.00 26.56 366 MET B N 1
ATOM 5517 C CA . MET B 1 369 ? 23.423 36.406 54.156 1.00 26.08 366 MET B CA 1
ATOM 5518 C C . MET B 1 369 ? 23.930 37.089 52.873 1.00 27.42 366 MET B C 1
ATOM 5519 O O . MET B 1 369 ? 23.908 36.505 51.776 1.00 26.17 366 MET B O 1
ATOM 5524 N N . GLN B 1 370 ? 24.399 38.321 53.028 1.00 30.47 367 GLN B N 1
ATOM 5525 C CA . GLN B 1 370 ? 24.871 39.116 51.896 1.00 31.65 367 GLN B CA 1
ATOM 5526 C C . GLN B 1 370 ? 26.173 38.553 51.330 1.00 34.66 367 GLN B C 1
ATOM 5527 O O . GLN B 1 370 ? 26.308 38.394 50.103 1.00 32.35 367 GLN B O 1
ATOM 5533 N N . LYS B 1 371 ? 27.118 38.216 52.214 1.00 30.15 368 LYS B N 1
ATOM 5534 C CA . LYS B 1 371 ? 28.375 37.606 51.767 1.00 32.13 368 LYS B CA 1
ATOM 5535 C C . LYS B 1 371 ? 28.128 36.289 51.049 1.00 32.42 368 LYS B C 1
ATOM 5536 O O . LYS B 1 371 ? 28.774 35.985 50.052 1.00 33.66 368 LYS B O 1
ATOM 5542 N N . ARG B 1 372 ? 27.196 35.499 51.558 1.00 28.81 369 ARG B N 1
ATOM 5543 C CA . ARG B 1 372 ? 26.928 34.205 50.951 1.00 28.98 369 ARG B CA 1
ATOM 5544 C C . ARG B 1 372 ? 25.990 34.316 49.757 1.00 28.71 369 ARG B C 1
ATOM 5545 O O . ARG B 1 372 ? 25.796 33.341 49.025 1.00 29.87 369 ARG B O 1
ATOM 5553 N N . LYS B 1 373 ? 25.406 35.499 49.576 1.00 28.11 370 LYS B N 1
ATOM 5554 C CA . LYS B 1 373 ? 24.386 35.710 48.556 1.00 33.93 370 LYS B CA 1
ATOM 5555 C C . LYS B 1 373 ? 23.265 34.674 48.661 1.00 32.50 370 LYS B C 1
ATOM 5556 O O . LYS B 1 373 ? 22.938 34.013 47.678 1.00 31.95 370 LYS B O 1
ATOM 5562 N N . VAL B 1 374 ? 22.706 34.496 49.857 1.00 29.62 371 VAL B N 1
ATOM 5563 C CA . VAL B 1 374 ? 21.545 33.623 50.006 1.00 27.60 371 VAL B CA 1
ATOM 5564 C C . VAL B 1 374 ? 20.285 34.454 50.186 1.00 29.05 371 VAL B C 1
ATOM 5565 O O . VAL B 1 374 ? 20.343 35.675 50.246 1.00 33.77 371 VAL B O 1
ATOM 5569 N N . GLU B 1 375 ? 19.139 33.802 50.281 1.00 27.44 372 GLU B N 1
ATOM 5570 C CA . GLU B 1 375 ? 17.881 34.547 50.243 1.00 28.27 372 GLU B CA 1
ATOM 5571 C C . GLU B 1 375 ? 17.199 34.840 51.570 1.00 29.79 372 GLU B C 1
ATOM 5572 O O . GLU B 1 375 ? 16.544 35.871 51.712 1.00 29.14 372 GLU B O 1
ATOM 5578 N N . THR B 1 376 ? 17.291 33.923 52.527 1.00 26.28 373 THR B N 1
ATOM 5579 C CA . THR B 1 376 ? 16.431 34.038 53.703 1.00 27.77 373 THR B CA 1
ATOM 5580 C C . THR B 1 376 ? 17.212 33.806 54.992 1.00 31.80 373 THR B C 1
ATOM 5581 O O . THR B 1 376 ? 18.186 33.062 55.010 1.00 31.57 373 THR B O 1
ATOM 5585 N N . GLY B 1 377 ? 16.795 34.458 56.074 1.00 30.34 374 GLY B N 1
ATOM 5586 C CA . GLY B 1 377 ? 17.491 34.290 57.335 1.00 23.15 374 GLY B CA 1
ATOM 5587 C C . GLY B 1 377 ? 16.520 34.425 58.480 1.00 25.75 374 GLY B C 1
ATOM 5588 O O . GLY B 1 377 ? 15.425 34.962 58.311 1.00 32.06 374 GLY B O 1
ATOM 5589 N N . LEU B 1 378 ? 16.895 33.923 59.648 1.00 23.92 375 LEU B N 1
ATOM 5590 C CA . LEU B 1 378 ? 16.088 34.240 60.815 1.00 28.20 375 LEU B CA 1
ATOM 5591 C C . LEU B 1 378 ? 16.925 34.453 62.070 1.00 27.15 375 LEU B C 1
ATOM 5592 O O . LEU B 1 378 ? 18.006 33.885 62.222 1.00 25.02 375 LEU B O 1
ATOM 5597 N N . ALA B 1 379 ? 16.423 35.318 62.944 1.00 25.17 376 ALA B N 1
ATOM 5598 C CA . ALA B 1 379 ? 17.100 35.637 64.189 1.00 26.78 376 ALA B CA 1
ATOM 5599 C C . ALA B 1 379 ? 16.113 35.359 65.308 1.00 30.10 376 ALA B C 1
ATOM 5600 O O . ALA B 1 379 ? 14.934 35.691 65.194 1.00 26.13 376 ALA B O 1
ATOM 5602 N N . THR B 1 380 ? 16.584 34.752 66.390 1.00 31.47 377 THR B N 1
ATOM 5603 C CA . THR B 1 380 ? 15.684 34.424 67.485 1.00 30.41 377 THR B CA 1
ATOM 5604 C C . THR B 1 380 ? 16.426 34.305 68.820 1.00 28.57 377 THR B C 1
ATOM 5605 O O . THR B 1 380 ? 17.586 33.904 68.860 1.00 25.15 377 THR B O 1
ATOM 5609 N N . LEU B 1 381 ? 15.753 34.674 69.907 1.00 30.70 378 LEU B N 1
ATOM 5610 C CA . LEU B 1 381 ? 16.330 34.541 71.247 1.00 28.98 378 LEU B CA 1
ATOM 5611 C C . LEU B 1 381 ? 15.244 34.718 72.299 1.00 29.76 378 LEU B C 1
ATOM 5612 O O . LEU B 1 381 ? 14.080 34.952 71.958 1.00 26.13 378 LEU B O 1
ATOM 5617 N N . CYS B 1 382 ? 15.612 34.607 73.578 1.00 24.22 379 CYS B N 1
ATOM 5618 C CA . CYS B 1 382 ? 14.624 34.717 74.640 1.00 27.11 379 CYS B CA 1
ATOM 5619 C C . CYS B 1 382 ? 14.222 36.161 74.824 1.00 28.73 379 CYS B C 1
ATOM 5620 O O . CYS B 1 382 ? 14.981 37.060 74.489 1.00 28.09 379 CYS B O 1
ATOM 5623 N N . ILE B 1 383 ? 13.024 36.382 75.356 1.00 30.77 380 ILE B N 1
ATOM 5624 C CA . ILE B 1 383 ? 12.631 37.721 75.785 1.00 32.43 380 ILE B CA 1
ATOM 5625 C C . ILE B 1 383 ? 12.063 37.586 77.204 1.00 44.10 380 ILE B C 1
ATOM 5626 O O . ILE B 1 383 ? 10.894 37.868 77.478 1.00 47.69 380 ILE B O 1
ATOM 5631 N N . GLY B 1 384 ? 12.937 37.127 78.097 1.00 44.60 381 GLY B N 1
ATOM 5632 C CA . GLY B 1 384 ? 12.553 36.681 79.425 1.00 45.61 381 GLY B CA 1
ATOM 5633 C C . GLY B 1 384 ? 12.623 35.164 79.473 1.00 44.67 381 GLY B C 1
ATOM 5634 O O . GLY B 1 384 ? 12.644 34.499 78.432 1.00 42.95 381 GLY B O 1
ATOM 5635 N N . GLY B 1 385 ? 12.657 34.603 80.675 1.00 37.18 382 GLY B N 1
ATOM 5636 C CA . GLY B 1 385 ? 12.734 33.158 80.824 1.00 39.60 382 GLY B CA 1
ATOM 5637 C C . GLY B 1 385 ? 11.504 32.457 80.288 1.00 39.99 382 GLY B C 1
ATOM 5638 O O . GLY B 1 385 ? 11.559 31.307 79.840 1.00 38.38 382 GLY B O 1
ATOM 5639 N N . GLY B 1 386 ? 10.376 33.154 80.321 1.00 39.49 383 GLY B N 1
ATOM 5640 C CA . GLY B 1 386 ? 9.133 32.524 79.941 1.00 38.68 383 GLY B CA 1
ATOM 5641 C C . GLY B 1 386 ? 8.712 32.777 78.512 1.00 39.57 383 GLY B C 1
ATOM 5642 O O . GLY B 1 386 ? 7.642 32.329 78.107 1.00 38.78 383 GLY B O 1
ATOM 5643 N N . GLN B 1 387 ? 9.530 33.503 77.745 1.00 37.38 384 GLN B N 1
ATOM 5644 C CA . GLN B 1 387 ? 9.095 33.962 76.427 1.00 36.04 384 GLN B CA 1
ATOM 5645 C C . GLN B 1 387 ? 10.207 33.987 75.371 1.00 30.50 384 GLN B C 1
ATOM 5646 O O . GLN B 1 387 ? 11.396 34.036 75.691 1.00 29.10 384 GLN B O 1
ATOM 5652 N N . GLY B 1 388 ? 9.819 33.958 74.103 1.00 30.23 385 GLY B N 1
ATOM 5653 C CA . GLY B 1 388 ? 10.796 34.114 73.048 1.00 27.22 385 GLY B CA 1
ATOM 5654 C C . GLY B 1 388 ? 10.325 35.028 71.925 1.00 29.51 385 GLY B C 1
ATOM 5655 O O . GLY B 1 388 ? 9.132 35.310 71.790 1.00 33.39 385 GLY B O 1
ATOM 5656 N N . ILE B 1 389 ? 11.275 35.485 71.118 1.00 26.89 386 ILE B N 1
ATOM 5657 C CA . ILE B 1 389 ? 10.973 36.354 69.989 1.00 26.39 386 ILE B CA 1
ATOM 5658 C C . ILE B 1 389 ? 11.791 35.903 68.779 1.00 26.78 386 ILE B C 1
ATOM 5659 O O . ILE B 1 389 ? 12.920 35.425 68.918 1.00 25.64 386 ILE B O 1
ATOM 5664 N N . SER B 1 390 ? 11.203 36.044 67.597 1.00 25.89 387 SER B N 1
ATOM 5665 C CA . SER B 1 390 ? 11.788 35.512 66.378 1.00 23.31 387 SER B CA 1
ATOM 5666 C C . SER B 1 390 ? 11.451 36.442 65.223 1.00 27.05 387 SER B C 1
ATOM 5667 O O . SER B 1 390 ? 10.362 37.005 65.194 1.00 27.69 387 SER B O 1
ATOM 5670 N N . MET B 1 391 ? 12.387 36.610 64.286 1.00 27.84 388 MET B N 1
ATOM 5671 C CA . MET B 1 391 ? 12.183 37.487 63.138 1.00 24.01 388 MET B CA 1
ATOM 5672 C C . MET B 1 391 ? 12.757 36.834 61.872 1.00 29.89 388 MET B C 1
ATOM 5673 O O . MET B 1 391 ? 13.907 36.379 61.868 1.00 29.52 388 MET B O 1
ATOM 5678 N N . VAL B 1 392 ? 11.952 36.781 60.815 1.00 28.47 389 VAL B N 1
ATOM 5679 C CA . VAL B 1 392 ? 12.408 36.283 59.516 1.00 26.58 389 VAL B CA 1
ATOM 5680 C C . VAL B 1 392 ? 12.707 37.439 58.556 1.00 29.45 389 VAL B C 1
ATOM 5681 O O . VAL B 1 392 ? 11.890 38.351 58.407 1.00 26.44 389 VAL B O 1
ATOM 5685 N N . VAL B 1 393 ? 13.875 37.401 57.914 1.00 29.19 390 VAL B N 1
ATOM 5686 C CA . VAL B 1 393 ? 14.258 38.428 56.949 1.00 26.20 390 VAL B CA 1
ATOM 5687 C C . VAL B 1 393 ? 14.619 37.807 55.609 1.00 31.07 390 VAL B C 1
ATOM 5688 O O . VAL B 1 393 ? 14.931 36.616 55.528 1.00 26.99 390 VAL B O 1
ATOM 5692 N N . SER B 1 394 ? 14.567 38.614 54.550 1.00 31.43 391 SER B N 1
ATOM 5693 C CA . SER B 1 394 ? 14.984 38.134 53.230 1.00 31.17 391 SER B CA 1
ATOM 5694 C C . SER B 1 394 ? 15.814 39.182 52.496 1.00 32.66 391 SER B C 1
ATOM 5695 O O . SER B 1 394 ? 15.766 40.360 52.836 1.00 30.84 391 SER B O 1
ATOM 5698 N N . ARG B 1 395 ? 16.566 38.729 51.495 1.00 28.99 392 ARG B N 1
ATOM 5699 C CA . ARG B 1 395 ? 17.499 39.548 50.732 1.00 30.96 392 ARG B CA 1
ATOM 5700 C C . ARG B 1 395 ? 17.037 39.551 49.266 1.00 43.44 392 ARG B C 1
ATOM 5701 O O . ARG B 1 395 ? 16.355 38.626 48.813 1.00 44.29 392 ARG B O 1
ATOM 5710 N N . ASN C 1 2 ? 49.018 67.891 131.767 1.00 81.92 -1 ASN C N 1
ATOM 5711 C CA . ASN C 1 2 ? 48.527 67.434 130.479 1.00 83.12 -1 ASN C CA 1
ATOM 5712 C C . ASN C 1 2 ? 49.550 67.684 129.377 1.00 81.33 -1 ASN C C 1
ATOM 5713 O O . ASN C 1 2 ? 50.317 66.826 129.070 1.00 82.08 -1 ASN C O 1
ATOM 5718 N N . ALA C 1 3 ? 49.531 68.850 128.753 1.00 77.01 0 ALA C N 1
ATOM 5719 C CA . ALA C 1 3 ? 50.650 69.305 127.948 1.00 70.75 0 ALA C CA 1
ATOM 5720 C C . ALA C 1 3 ? 50.546 68.847 126.499 1.00 62.31 0 ALA C C 1
ATOM 5721 O O . ALA C 1 3 ? 50.364 67.702 126.256 1.00 60.44 0 ALA C O 1
ATOM 5723 N N . MET C 1 4 ? 50.705 69.739 125.550 1.00 78.05 1 MET C N 1
ATOM 5724 C CA . MET C 1 4 ? 50.466 69.352 124.165 1.00 71.95 1 MET C CA 1
ATOM 5725 C C . MET C 1 4 ? 51.685 69.060 123.374 1.00 66.00 1 MET C C 1
ATOM 5726 O O . MET C 1 4 ? 52.539 69.909 123.241 1.00 66.32 1 MET C O 1
ATOM 5731 N N . LYS C 1 5 ? 51.723 67.859 122.812 1.00 57.77 2 LYS C N 1
ATOM 5732 C CA . LYS C 1 5 ? 52.885 67.391 122.105 1.00 52.26 2 LYS C CA 1
ATOM 5733 C C . LYS C 1 5 ? 53.057 67.990 120.719 1.00 48.66 2 LYS C C 1
ATOM 5734 O O . LYS C 1 5 ? 52.101 68.158 120.008 1.00 41.98 2 LYS C O 1
ATOM 5740 N N . ASP C 1 6 ? 54.286 68.333 120.371 1.00 44.19 3 ASP C N 1
ATOM 5741 C CA . ASP C 1 6 ? 54.591 68.781 119.021 1.00 46.62 3 ASP C CA 1
ATOM 5742 C C . ASP C 1 6 ? 54.734 67.572 118.105 1.00 39.08 3 ASP C C 1
ATOM 5743 O O . ASP C 1 6 ? 55.286 66.543 118.497 1.00 41.78 3 ASP C O 1
ATOM 5748 N N . VAL C 1 7 ? 54.223 67.693 116.889 1.00 32.11 4 VAL C N 1
ATOM 5749 C CA . VAL C 1 7 ? 54.279 66.595 115.951 1.00 26.60 4 VAL C CA 1
ATOM 5750 C C . VAL C 1 7 ? 55.335 66.890 114.886 1.00 30.86 4 VAL C C 1
ATOM 5751 O O . VAL C 1 7 ? 55.329 67.952 114.256 1.00 25.80 4 VAL C O 1
ATOM 5755 N N . VAL C 1 8 ? 56.255 65.956 114.701 1.00 28.38 5 VAL C N 1
ATOM 5756 C CA . VAL C 1 8 ? 57.254 66.104 113.658 1.00 27.06 5 VAL C CA 1
ATOM 5757 C C . VAL C 1 8 ? 57.114 64.995 112.622 1.00 30.77 5 VAL C C 1
ATOM 5758 O O . VAL C 1 8 ? 56.584 63.913 112.901 1.00 27.73 5 VAL C O 1
ATOM 5762 N N . ILE C 1 9 ? 57.581 65.286 111.418 1.00 25.69 6 ILE C N 1
ATOM 5763 C CA . ILE C 1 9 ? 57.592 64.310 110.349 1.00 25.44 6 ILE C CA 1
ATOM 5764 C C . ILE C 1 9 ? 59.033 63.840 110.251 1.00 28.22 6 ILE C C 1
ATOM 5765 O O . ILE C 1 9 ? 59.937 64.649 110.053 1.00 26.99 6 ILE C O 1
ATOM 5770 N N . VAL C 1 10 ? 59.266 62.545 110.416 1.00 27.93 7 VAL C N 1
ATOM 5771 C CA . VAL C 1 10 ? 60.645 62.066 110.430 1.00 29.47 7 VAL C CA 1
ATOM 5772 C C . VAL C 1 10 ? 61.010 61.281 109.174 1.00 27.54 7 VAL C C 1
ATOM 5773 O O . VAL C 1 10 ? 62.178 61.024 108.917 1.00 25.41 7 VAL C O 1
ATOM 5777 N N . SER C 1 11 ? 60.016 60.907 108.380 1.00 27.05 8 SER C N 1
ATOM 5778 C CA . SER C 1 11 ? 60.302 60.157 107.155 1.00 27.33 8 SER C CA 1
ATOM 5779 C C . SER C 1 11 ? 59.229 60.484 106.149 1.00 28.58 8 SER C C 1
ATOM 5780 O O . SER C 1 11 ? 58.077 60.680 106.523 1.00 28.58 8 SER C O 1
ATOM 5783 N N . ALA C 1 12 ? 59.600 60.533 104.876 1.00 27.46 9 ALA C N 1
ATOM 5784 C CA . ALA C 1 12 ? 58.673 60.932 103.833 1.00 25.32 9 ALA C CA 1
ATOM 5785 C C . ALA C 1 12 ? 59.154 60.396 102.494 1.00 26.85 9 ALA C C 1
ATOM 5786 O O . ALA C 1 12 ? 60.305 60.609 102.102 1.00 31.14 9 ALA C O 1
ATOM 5788 N N . VAL C 1 13 ? 58.280 59.684 101.794 1.00 26.31 10 VAL C N 1
ATOM 5789 C CA . VAL C 1 13 ? 58.643 59.101 100.506 1.00 28.53 10 VAL C CA 1
ATOM 5790 C C . VAL C 1 13 ? 57.441 59.058 99.582 1.00 29.69 10 VAL C C 1
ATOM 5791 O O . VAL C 1 13 ? 56.294 59.060 100.029 1.00 29.54 10 VAL C O 1
ATOM 5795 N N . ARG C 1 14 ? 57.709 59.003 98.287 1.00 27.74 11 ARG C N 1
ATOM 5796 C CA . ARG C 1 14 ? 56.653 58.760 97.329 1.00 24.88 11 ARG C CA 1
ATOM 5797 C C . ARG C 1 14 ? 57.156 57.845 96.222 1.00 28.13 11 ARG C C 1
ATOM 5798 O O . ARG C 1 14 ? 58.356 57.786 95.936 1.00 28.37 11 ARG C O 1
ATOM 5806 N N . THR C 1 15 ? 56.230 57.128 95.605 1.00 28.74 12 THR C N 1
ATOM 5807 C CA . THR C 1 15 ? 56.551 56.391 94.388 1.00 27.79 12 THR C CA 1
ATOM 5808 C C . THR C 1 15 ? 56.595 57.400 93.242 1.00 27.39 12 THR C C 1
ATOM 5809 O O . THR C 1 15 ? 56.126 58.535 93.392 1.00 26.36 12 THR C O 1
ATOM 5813 N N . PRO C 1 16 ? 57.150 56.996 92.085 1.00 30.66 13 PRO C N 1
ATOM 5814 C CA . PRO C 1 16 ? 56.889 57.827 90.914 1.00 27.47 13 PRO C CA 1
ATOM 5815 C C . PRO C 1 16 ? 55.388 57.839 90.674 1.00 29.08 13 PRO C C 1
ATOM 5816 O O . PRO C 1 16 ? 54.657 56.974 91.181 1.00 28.52 13 PRO C O 1
ATOM 5820 N N . ILE C 1 17 ? 54.923 58.822 89.922 1.00 28.07 14 ILE C N 1
ATOM 5821 C CA . ILE C 1 17 ? 53.522 58.884 89.554 1.00 28.30 14 ILE C CA 1
ATOM 5822 C C . ILE C 1 17 ? 53.389 58.341 88.128 1.00 31.27 14 ILE C C 1
ATOM 5823 O O . ILE C 1 17 ? 54.013 58.863 87.200 1.00 30.55 14 ILE C O 1
ATOM 5828 N N . GLY C 1 18 ? 52.595 57.288 87.966 1.00 31.02 15 GLY C N 1
ATOM 5829 C CA . GLY C 1 18 ? 52.425 56.657 86.666 1.00 32.97 15 GLY C CA 1
ATOM 5830 C C . GLY C 1 18 ? 51.243 57.192 85.885 1.00 35.89 15 GLY C C 1
ATOM 5831 O O . GLY C 1 18 ? 50.267 57.656 86.465 1.00 37.69 15 GLY C O 1
ATOM 5832 N N . SER C 1 19 ? 51.332 57.127 84.557 1.00 32.89 16 SER C N 1
ATOM 5833 C CA . SER C 1 19 ? 50.239 57.546 83.688 1.00 31.28 16 SER C CA 1
ATOM 5834 C C . SER C 1 19 ? 49.140 56.499 83.639 1.00 32.60 16 SER C C 1
ATOM 5835 O O . SER C 1 19 ? 49.380 55.330 83.921 1.00 35.90 16 SER C O 1
ATOM 5838 N N . PHE C 1 20 ? 47.936 56.934 83.284 1.00 35.30 17 PHE C N 1
ATOM 5839 C CA . PHE C 1 20 ? 46.790 56.047 83.170 1.00 38.67 17 PHE C CA 1
ATOM 5840 C C . PHE C 1 20 ? 47.105 54.978 82.134 1.00 40.07 17 PHE C C 1
ATOM 5841 O O . PHE C 1 20 ? 47.530 55.294 81.029 1.00 37.85 17 PHE C O 1
ATOM 5849 N N . GLY C 1 21 ? 46.948 53.713 82.512 1.00 42.31 18 GLY C N 1
ATOM 5850 C CA . GLY C 1 21 ? 47.308 52.606 81.647 1.00 43.45 18 GLY C CA 1
ATOM 5851 C C . GLY C 1 21 ? 48.809 52.463 81.470 1.00 47.51 18 GLY C C 1
ATOM 5852 O O . GLY C 1 21 ? 49.272 51.680 80.634 1.00 50.59 18 GLY C O 1
ATOM 5853 N N . GLY C 1 22 ? 49.576 53.206 82.265 1.00 42.62 19 GLY C N 1
ATOM 5854 C CA . GLY C 1 22 ? 51.022 53.247 82.108 1.00 38.51 19 GLY C CA 1
ATOM 5855 C C . GLY C 1 22 ? 51.804 52.249 82.939 1.00 41.72 19 GLY C C 1
ATOM 5856 O O . GLY C 1 22 ? 51.387 51.105 83.103 1.00 43.69 19 GLY C O 1
ATOM 5857 N N . VAL C 1 23 ? 52.946 52.688 83.467 1.00 39.96 20 VAL C N 1
ATOM 5858 C CA . VAL C 1 23 ? 53.882 51.795 84.149 1.00 41.48 20 VAL C CA 1
ATOM 5859 C C . VAL C 1 23 ? 53.322 51.006 85.336 1.00 41.49 20 VAL C C 1
ATOM 5860 O O . VAL C 1 23 ? 53.811 49.913 85.624 1.00 42.99 20 VAL C O 1
ATOM 5864 N N . PHE C 1 24 ? 52.320 51.555 86.028 1.00 39.99 21 PHE C N 1
ATOM 5865 C CA . PHE C 1 24 ? 51.758 50.896 87.213 1.00 39.27 21 PHE C CA 1
ATOM 5866 C C . PHE C 1 24 ? 50.403 50.274 86.927 1.00 42.36 21 PHE C C 1
ATOM 5867 O O . PHE C 1 24 ? 49.613 50.032 87.841 1.00 38.21 21 PHE C O 1
ATOM 5875 N N . LYS C 1 25 ? 50.148 50.027 85.646 1.00 45.98 22 LYS C N 1
ATOM 5876 C CA . LYS C 1 25 ? 48.982 49.286 85.187 1.00 47.45 22 LYS C CA 1
ATOM 5877 C C . LYS C 1 25 ? 48.811 47.980 85.972 1.00 41.90 22 LYS C C 1
ATOM 5878 O O . LYS C 1 25 ? 47.698 47.566 86.262 1.00 40.85 22 LYS C O 1
ATOM 5884 N N . ASN C 1 26 ? 49.917 47.336 86.322 1.00 39.48 23 ASN C N 1
ATOM 5885 C CA . ASN C 1 26 ? 49.831 46.061 87.032 1.00 44.50 23 ASN C CA 1
ATOM 5886 C C . ASN C 1 26 ? 50.361 46.118 88.460 1.00 46.22 23 ASN C C 1
ATOM 5887 O O . ASN C 1 26 ? 50.729 45.096 89.031 1.00 47.59 23 ASN C O 1
ATOM 5892 N N . THR C 1 27 ? 50.394 47.320 89.028 1.00 44.59 24 THR C N 1
ATOM 5893 C CA . THR C 1 27 ? 50.873 47.516 90.388 1.00 41.15 24 THR C CA 1
ATOM 5894 C C . THR C 1 27 ? 49.775 48.210 91.180 1.00 40.12 24 THR C C 1
ATOM 5895 O O . THR C 1 27 ? 49.485 49.394 90.973 1.00 38.04 24 THR C O 1
ATOM 5899 N N . SER C 1 28 ? 49.153 47.453 92.076 1.00 40.49 25 SER C N 1
ATOM 5900 C CA . SER C 1 28 ? 47.947 47.896 92.751 1.00 38.40 25 SER C CA 1
ATOM 5901 C C . SER C 1 28 ? 48.224 49.005 93.769 1.00 36.23 25 SER C C 1
ATOM 5902 O O . SER C 1 28 ? 49.378 49.256 94.141 1.00 32.47 25 SER C O 1
ATOM 5905 N N . ALA C 1 29 ? 47.153 49.647 94.224 1.00 32.29 26 ALA C N 1
ATOM 5906 C CA . ALA C 1 29 ? 47.242 50.654 95.279 1.00 32.10 26 ALA C CA 1
ATOM 5907 C C . ALA C 1 29 ? 47.880 50.048 96.533 1.00 29.51 26 ALA C C 1
ATOM 5908 O O . ALA C 1 29 ? 48.712 50.678 97.206 1.00 25.61 26 ALA C O 1
ATOM 5910 N N . VAL C 1 30 ? 47.502 48.808 96.825 1.00 30.10 27 VAL C N 1
ATOM 5911 C CA . VAL C 1 30 ? 48.100 48.073 97.930 1.00 28.61 27 VAL C CA 1
ATOM 5912 C C . VAL C 1 30 ? 49.597 47.868 97.711 1.00 27.90 27 VAL C C 1
ATOM 5913 O O . VAL C 1 30 ? 50.390 48.130 98.611 1.00 27.98 27 VAL C O 1
ATOM 5917 N N . GLN C 1 31 ? 49.994 47.441 96.512 1.00 28.03 28 GLN C N 1
ATOM 5918 C CA . GLN C 1 31 ? 51.410 47.196 96.221 1.00 28.82 28 GLN C CA 1
ATOM 5919 C C . GLN C 1 31 ? 52.272 48.463 96.269 1.00 28.38 28 GLN C C 1
ATOM 5920 O O . GLN C 1 31 ? 53.337 48.471 96.883 1.00 29.73 28 GLN C O 1
ATOM 5926 N N . LEU C 1 32 ? 51.811 49.511 95.589 1.00 27.95 29 LEU C N 1
ATOM 5927 C CA . LEU C 1 32 ? 52.432 50.836 95.645 1.00 28.77 29 LEU C CA 1
ATOM 5928 C C . LEU C 1 32 ? 52.493 51.359 97.083 1.00 29.35 29 LEU C C 1
ATOM 5929 O O . LEU C 1 32 ? 53.527 51.845 97.530 1.00 28.06 29 LEU C O 1
ATOM 5934 N N . GLY C 1 33 ? 51.377 51.255 97.798 1.00 28.49 30 GLY C N 1
ATOM 5935 C CA . GLY C 1 33 ? 51.331 51.661 99.191 1.00 28.94 30 GLY C CA 1
ATOM 5936 C C . GLY C 1 33 ? 52.282 50.879 100.075 1.00 26.85 30 GLY C C 1
ATOM 5937 O O . GLY C 1 33 ? 52.936 51.447 100.947 1.00 28.07 30 GLY C O 1
ATOM 5938 N N . THR C 1 34 ? 52.371 49.569 99.854 1.00 27.99 31 THR C N 1
ATOM 5939 C CA . THR C 1 34 ? 53.263 48.740 100.652 1.00 30.14 31 THR C CA 1
ATOM 5940 C C . THR C 1 34 ? 54.728 49.106 100.436 1.00 30.76 31 THR C C 1
ATOM 5941 O O . THR C 1 34 ? 55.502 49.219 101.396 1.00 28.54 31 THR C O 1
ATOM 5945 N N . ILE C 1 35 ? 55.101 49.298 99.178 1.00 31.27 32 ILE C N 1
ATOM 5946 C CA . ILE C 1 35 ? 56.450 49.732 98.836 1.00 29.99 32 ILE C CA 1
ATOM 5947 C C . ILE C 1 35 ? 56.804 51.050 99.532 1.00 30.53 32 ILE C C 1
ATOM 5948 O O . ILE C 1 35 ? 57.876 51.184 100.120 1.00 28.58 32 ILE C O 1
ATOM 5953 N N . ALA C 1 36 ? 55.894 52.015 99.479 1.00 30.54 33 ALA C N 1
ATOM 5954 C CA . ALA C 1 36 ? 56.134 53.311 100.119 1.00 27.45 33 ALA C CA 1
ATOM 5955 C C . ALA C 1 36 ? 56.259 53.204 101.644 1.00 23.91 33 ALA C C 1
ATOM 5956 O O . ALA C 1 36 ? 57.111 53.847 102.247 1.00 26.51 33 ALA C O 1
ATOM 5958 N N . VAL C 1 37 ? 55.414 52.393 102.271 1.00 24.28 34 VAL C N 1
ATOM 5959 C CA . VAL C 1 37 ? 55.504 52.201 103.716 1.00 27.65 34 VAL C CA 1
ATOM 5960 C C . VAL C 1 37 ? 56.822 51.556 104.155 1.00 28.35 34 VAL C C 1
ATOM 5961 O O . VAL C 1 37 ? 57.456 52.030 105.095 1.00 30.17 34 VAL C O 1
ATOM 5965 N N . LYS C 1 38 ? 57.240 50.493 103.467 1.00 30.32 35 LYS C N 1
ATOM 5966 C CA . LYS C 1 38 ? 58.434 49.743 103.869 1.00 34.31 35 LYS C CA 1
ATOM 5967 C C . LYS C 1 38 ? 59.653 50.643 103.783 1.00 33.37 35 LYS C C 1
ATOM 5968 O O . LYS C 1 38 ? 60.534 50.612 104.644 1.00 36.61 35 LYS C O 1
ATOM 5974 N N . GLU C 1 39 ? 59.683 51.446 102.728 1.00 26.66 36 GLU C N 1
ATOM 5975 C CA . GLU C 1 39 ? 60.810 52.331 102.470 1.00 27.16 36 GLU C CA 1
ATOM 5976 C C . GLU C 1 39 ? 60.868 53.477 103.476 1.00 30.04 36 GLU C C 1
ATOM 5977 O O . GLU C 1 39 ? 61.942 53.807 103.980 1.00 31.62 36 GLU C O 1
ATOM 5983 N N . ALA C 1 40 ? 59.713 54.070 103.777 1.00 27.03 37 ALA C N 1
ATOM 5984 C CA . ALA C 1 40 ? 59.649 55.106 104.797 1.00 27.11 37 ALA C CA 1
ATOM 5985 C C . ALA C 1 40 ? 60.184 54.567 106.117 1.00 28.70 37 ALA C C 1
ATOM 5986 O O . ALA C 1 40 ? 60.948 55.241 106.808 1.00 27.57 37 ALA C O 1
ATOM 5988 N N . ILE C 1 41 ? 59.795 53.339 106.454 1.00 29.01 38 ILE C N 1
ATOM 5989 C CA . ILE C 1 41 ? 60.255 52.720 107.696 1.00 32.78 38 ILE C CA 1
ATOM 5990 C C . ILE C 1 41 ? 61.754 52.451 107.634 1.00 32.96 38 ILE C C 1
ATOM 5991 O O . ILE C 1 41 ? 62.494 52.791 108.555 1.00 30.02 38 ILE C O 1
ATOM 5996 N N . SER C 1 42 ? 62.192 51.843 106.535 1.00 35.02 39 SER C N 1
ATOM 5997 C CA . SER C 1 42 ? 63.581 51.425 106.389 1.00 38.91 39 SER C CA 1
ATOM 5998 C C . SER C 1 42 ? 64.549 52.611 106.408 1.00 38.71 39 SER C C 1
ATOM 5999 O O . SER C 1 42 ? 65.656 52.508 106.939 1.00 40.38 39 SER C O 1
ATOM 6002 N N . ARG C 1 43 ? 64.129 53.732 105.825 1.00 35.21 40 ARG C N 1
ATOM 6003 C CA . ARG C 1 43 ? 64.993 54.909 105.722 1.00 35.09 40 ARG C CA 1
ATOM 6004 C C . ARG C 1 43 ? 65.426 55.477 107.065 1.00 38.40 40 ARG C C 1
ATOM 6005 O O . ARG C 1 43 ? 66.495 56.068 107.173 1.00 38.81 40 ARG C O 1
ATOM 6013 N N . VAL C 1 44 ? 64.596 55.309 108.088 1.00 38.34 41 VAL C N 1
ATOM 6014 C CA . VAL C 1 44 ? 64.941 55.808 109.413 1.00 37.97 41 VAL C CA 1
ATOM 6015 C C . VAL C 1 44 ? 65.252 54.673 110.389 1.00 39.37 41 VAL C C 1
ATOM 6016 O O . VAL C 1 44 ? 65.393 54.902 111.590 1.00 38.67 41 VAL C O 1
ATOM 6020 N N . GLY C 1 45 ? 65.380 53.459 109.856 1.00 37.52 42 GLY C N 1
ATOM 6021 C CA . GLY C 1 45 ? 65.699 52.288 110.660 1.00 38.45 42 GLY C CA 1
ATOM 6022 C C . GLY C 1 45 ? 64.725 52.068 111.807 1.00 39.49 42 GLY C C 1
ATOM 6023 O O . GLY C 1 45 ? 65.119 51.710 112.914 1.00 40.09 42 GLY C O 1
ATOM 6024 N N . LEU C 1 46 ? 63.444 52.284 111.542 1.00 34.20 43 LEU C N 1
ATOM 6025 C CA . LEU C 1 46 ? 62.438 52.195 112.590 1.00 31.22 43 LEU C CA 1
ATOM 6026 C C . LEU C 1 46 ? 62.071 50.740 112.896 1.00 33.12 43 LEU C C 1
ATOM 6027 O O . LEU C 1 46 ? 61.736 49.974 111.996 1.00 34.52 43 LEU C O 1
ATOM 6032 N N . ASN C 1 47 ? 62.139 50.371 114.174 1.00 34.28 44 ASN C N 1
ATOM 6033 C CA . ASN C 1 47 ? 61.663 49.062 114.622 1.00 33.58 44 ASN C CA 1
ATOM 6034 C C . ASN C 1 47 ? 60.145 48.982 114.459 1.00 32.45 44 ASN C C 1
ATOM 6035 O O . ASN C 1 47 ? 59.419 49.833 114.959 1.00 33.47 44 ASN C O 1
ATOM 6040 N N . LEU C 1 48 ? 59.677 47.954 113.757 1.00 28.33 45 LEU C N 1
ATOM 6041 C CA . LEU C 1 48 ? 58.253 47.766 113.493 1.00 25.87 45 LEU C CA 1
ATOM 6042 C C . LEU C 1 48 ? 57.370 47.806 114.744 1.00 31.24 45 LEU C C 1
ATOM 6043 O O . LEU C 1 48 ? 56.189 48.179 114.675 1.00 28.35 45 LEU C O 1
ATOM 6048 N N . SER C 1 49 ? 57.935 47.422 115.888 1.00 30.48 46 SER C N 1
ATOM 6049 C CA . SER C 1 49 ? 57.155 47.367 117.126 1.00 32.94 46 SER C CA 1
ATOM 6050 C C . SER C 1 49 ? 56.829 48.761 117.669 1.00 31.72 46 SER C C 1
ATOM 6051 O O . SER C 1 49 ? 56.037 48.898 118.603 1.00 31.38 46 SER C O 1
ATOM 6054 N N . GLU C 1 50 ? 57.426 49.798 117.080 1.00 33.25 47 GLU C N 1
ATOM 6055 C CA . GLU C 1 50 ? 57.210 51.165 117.567 1.00 33.76 47 GLU C CA 1
ATOM 6056 C C . GLU C 1 50 ? 55.978 51.829 116.951 1.00 32.92 47 GLU C C 1
ATOM 6057 O O . GLU C 1 50 ? 55.511 52.863 117.441 1.00 30.88 47 GLU C O 1
ATOM 6063 N N . ILE C 1 51 ? 55.454 51.243 115.877 1.00 29.88 48 ILE C N 1
ATOM 6064 C CA . ILE C 1 51 ? 54.334 51.849 115.156 1.00 30.36 48 ILE C CA 1
ATOM 6065 C C . ILE C 1 51 ? 53.010 51.646 115.897 1.00 27.73 48 ILE C C 1
ATOM 6066 O O . ILE C 1 51 ? 52.636 50.521 116.238 1.00 27.41 48 ILE C O 1
ATOM 6071 N N . ASP C 1 52 ? 52.304 52.742 116.144 1.00 26.83 49 ASP C N 1
ATOM 6072 C CA . ASP C 1 52 ? 51.059 52.700 116.913 1.00 27.75 49 ASP C CA 1
ATOM 6073 C C . ASP C 1 52 ? 49.798 52.680 116.052 1.00 27.20 49 ASP C C 1
ATOM 6074 O O . ASP C 1 52 ? 48.751 52.186 116.479 1.00 25.44 49 ASP C O 1
ATOM 6079 N N . GLU C 1 53 ? 49.881 53.237 114.847 1.00 24.20 50 GLU C N 1
ATOM 6080 C CA . GLU C 1 53 ? 48.685 53.354 114.025 1.00 25.17 50 GLU C CA 1
ATOM 6081 C C . GLU C 1 53 ? 49.062 53.636 112.572 1.00 23.47 50 GLU C C 1
ATOM 6082 O O . GLU C 1 53 ? 50.122 54.200 112.296 1.00 23.76 50 GLU C O 1
ATOM 6088 N N . VAL C 1 54 ? 48.206 53.210 111.653 1.00 20.57 51 VAL C N 1
ATOM 6089 C CA . VAL C 1 54 ? 48.435 53.434 110.213 1.00 20.79 51 VAL C CA 1
ATOM 6090 C C . VAL C 1 54 ? 47.174 54.075 109.641 1.00 26.62 51 VAL C C 1
ATOM 6091 O O . VAL C 1 54 ? 46.076 53.561 109.844 1.00 24.74 51 VAL C O 1
ATOM 6095 N N . ILE C 1 55 ? 47.323 55.222 108.971 1.00 24.35 52 ILE C N 1
ATOM 6096 C CA . ILE C 1 55 ? 46.183 55.949 108.402 1.00 21.06 52 ILE C CA 1
ATOM 6097 C C . ILE C 1 55 ? 46.488 56.321 106.951 1.00 23.03 52 ILE C C 1
ATOM 6098 O O . ILE C 1 55 ? 47.364 57.137 106.691 1.00 19.92 52 ILE C O 1
ATOM 6103 N N . ILE C 1 56 ? 45.764 55.725 106.009 1.00 21.88 53 ILE C N 1
ATOM 6104 C CA . ILE C 1 56 ? 46.126 55.844 104.599 1.00 20.00 53 ILE C CA 1
ATOM 6105 C C . ILE C 1 56 ? 44.922 56.267 103.744 1.00 21.73 53 ILE C C 1
ATOM 6106 O O . ILE C 1 56 ? 43.849 55.672 103.820 1.00 23.46 53 ILE C O 1
ATOM 6111 N N . GLY C 1 57 ? 45.094 57.313 102.948 1.00 20.59 54 GLY C N 1
ATOM 6112 C CA . GLY C 1 57 ? 44.037 57.724 102.042 1.00 19.83 54 GLY C CA 1
ATOM 6113 C C . GLY C 1 57 ? 43.881 56.804 100.835 1.00 20.64 54 GLY C C 1
ATOM 6114 O O . GLY C 1 57 ? 44.858 56.289 100.286 1.00 22.83 54 GLY C O 1
ATOM 6115 N N . ASN C 1 58 ? 42.637 56.597 100.422 1.00 25.65 55 ASN C N 1
ATOM 6116 C CA . ASN C 1 58 ? 42.334 55.850 99.193 1.00 23.66 55 ASN C CA 1
ATOM 6117 C C . ASN C 1 58 ? 40.889 56.117 98.817 1.00 27.17 55 ASN C C 1
ATOM 6118 O O . ASN C 1 58 ? 40.020 56.196 99.689 1.00 32.64 55 ASN C O 1
ATOM 6123 N N . VAL C 1 59 ? 40.626 56.285 97.529 1.00 30.60 56 VAL C N 1
ATOM 6124 C CA . VAL C 1 59 ? 39.275 56.609 97.089 1.00 29.42 56 VAL C CA 1
ATOM 6125 C C . VAL C 1 59 ? 38.551 55.433 96.421 1.00 29.10 56 VAL C C 1
ATOM 6126 O O . VAL C 1 59 ? 37.402 55.153 96.734 1.00 27.94 56 VAL C O 1
ATOM 6130 N N . LEU C 1 60 ? 39.208 54.813 95.458 1.00 28.05 57 LEU C N 1
ATOM 6131 C CA . LEU C 1 60 ? 38.603 53.815 94.587 1.00 32.32 57 LEU C CA 1
ATOM 6132 C C . LEU C 1 60 ? 38.489 52.365 95.058 1.00 37.28 57 LEU C C 1
ATOM 6133 O O . LEU C 1 60 ? 37.857 51.569 94.404 1.00 41.95 57 LEU C O 1
ATOM 6138 N N . GLN C 1 61 ? 39.104 52.032 96.178 1.00 36.25 58 GLN C N 1
ATOM 6139 C CA . GLN C 1 61 ? 39.077 50.677 96.713 1.00 42.28 58 GLN C CA 1
ATOM 6140 C C . GLN C 1 61 ? 38.429 50.631 98.089 1.00 48.69 58 GLN C C 1
ATOM 6141 O O . GLN C 1 61 ? 38.915 49.962 98.983 1.00 53.24 58 GLN C O 1
ATOM 6147 N N . THR C 1 62 ? 37.355 51.380 98.265 1.00 50.04 59 THR C N 1
ATOM 6148 C CA . THR C 1 62 ? 36.708 51.508 99.565 1.00 54.94 59 THR C CA 1
ATOM 6149 C C . THR C 1 62 ? 35.369 50.778 99.739 1.00 60.26 59 THR C C 1
ATOM 6150 O O . THR C 1 62 ? 34.512 51.213 100.500 1.00 59.63 59 THR C O 1
ATOM 6154 N N . GLY C 1 63 ? 35.212 49.663 99.030 1.00 60.52 60 GLY C N 1
ATOM 6155 C CA . GLY C 1 63 ? 34.007 48.854 99.061 1.00 57.03 60 GLY C CA 1
ATOM 6156 C C . GLY C 1 63 ? 33.791 48.222 100.424 1.00 53.34 60 GLY C C 1
ATOM 6157 O O . GLY C 1 63 ? 34.673 48.229 101.267 1.00 46.72 60 GLY C O 1
ATOM 6158 N N . LEU C 1 64 ? 32.586 47.721 100.660 1.00 51.52 61 LEU C N 1
ATOM 6159 C CA . LEU C 1 64 ? 32.213 47.233 101.974 1.00 45.49 61 LEU C CA 1
ATOM 6160 C C . LEU C 1 64 ? 33.189 46.185 102.495 1.00 40.92 61 LEU C C 1
ATOM 6161 O O . LEU C 1 64 ? 33.471 45.214 101.832 1.00 39.53 61 LEU C O 1
ATOM 6166 N N . GLY C 1 65 ? 33.674 46.395 103.712 1.00 40.90 62 GLY C N 1
ATOM 6167 C CA . GLY C 1 65 ? 34.614 45.480 104.337 1.00 45.65 62 GLY C CA 1
ATOM 6168 C C . GLY C 1 65 ? 36.004 45.437 103.721 1.00 44.39 62 GLY C C 1
ATOM 6169 O O . GLY C 1 65 ? 36.785 44.518 103.991 1.00 46.49 62 GLY C O 1
ATOM 6170 N N . GLN C 1 66 ? 36.313 46.413 102.875 1.00 37.48 63 GLN C N 1
ATOM 6171 C CA . GLN C 1 66 ? 37.671 46.567 102.361 1.00 38.40 63 GLN C CA 1
ATOM 6172 C C . GLN C 1 66 ? 38.409 47.515 103.289 1.00 36.66 63 GLN C C 1
ATOM 6173 O O . GLN C 1 66 ? 37.857 48.534 103.697 1.00 41.30 63 GLN C O 1
ATOM 6179 N N . ASN C 1 67 ? 39.649 47.185 103.625 1.00 29.71 64 ASN C N 1
ATOM 6180 C CA . ASN C 1 67 ? 40.497 48.099 104.391 1.00 30.70 64 ASN C CA 1
ATOM 6181 C C . ASN C 1 67 ? 41.902 48.083 103.805 1.00 30.38 64 ASN C C 1
ATOM 6182 O O . ASN C 1 67 ? 42.755 47.314 104.229 1.00 29.49 64 ASN C O 1
ATOM 6187 N N . VAL C 1 68 ? 42.120 48.940 102.816 1.00 28.46 65 VAL C N 1
ATOM 6188 C CA . VAL C 1 68 ? 43.398 49.040 102.126 1.00 29.45 65 VAL C CA 1
ATOM 6189 C C . VAL C 1 68 ? 44.555 49.348 103.080 1.00 27.71 65 VAL C C 1
ATOM 6190 O O . VAL C 1 68 ? 45.615 48.729 102.994 1.00 24.44 65 VAL C O 1
ATOM 6194 N N . ALA C 1 69 ? 44.343 50.287 104.003 1.00 24.79 66 ALA C N 1
ATOM 6195 C CA . ALA C 1 69 ? 45.390 50.623 104.967 1.00 25.82 66 ALA C CA 1
ATOM 6196 C C . ALA C 1 69 ? 45.837 49.399 105.752 1.00 28.47 66 ALA C C 1
ATOM 6197 O O . ALA C 1 69 ? 47.034 49.199 105.971 1.00 30.47 66 ALA C O 1
ATOM 6199 N N . ARG C 1 70 ? 44.875 48.575 106.165 1.00 27.09 67 ARG C N 1
ATOM 6200 C CA . ARG C 1 70 ? 45.209 47.406 106.977 1.00 28.31 67 ARG C CA 1
ATOM 6201 C C . ARG C 1 70 ? 45.974 46.349 106.197 1.00 28.43 67 ARG C C 1
ATOM 6202 O O . ARG C 1 70 ? 46.930 45.775 106.714 1.00 28.70 67 ARG C O 1
ATOM 6210 N N . GLN C 1 71 ? 45.562 46.091 104.958 1.00 28.23 68 GLN C N 1
ATOM 6211 C CA . GLN C 1 71 ? 46.289 45.159 104.098 1.00 30.99 68 GLN C CA 1
ATOM 6212 C C . GLN C 1 71 ? 47.731 45.621 103.893 1.00 31.12 68 GLN C C 1
ATOM 6213 O O . GLN C 1 71 ? 48.678 44.814 103.906 1.00 29.51 68 GLN C O 1
ATOM 6219 N N . ILE C 1 72 ? 47.887 46.924 103.682 1.00 29.32 69 ILE C N 1
ATOM 6220 C CA . ILE C 1 72 ? 49.207 47.522 103.536 1.00 23.46 69 ILE C CA 1
ATOM 6221 C C . ILE C 1 72 ? 50.039 47.321 104.796 1.00 25.75 69 ILE C C 1
ATOM 6222 O O . ILE C 1 72 ? 51.186 46.909 104.720 1.00 26.91 69 ILE C O 1
ATOM 6227 N N . ALA C 1 73 ? 49.456 47.601 105.960 1.00 26.50 70 ALA C N 1
ATOM 6228 C CA . ALA C 1 73 ? 50.175 47.416 107.210 1.00 27.85 70 ALA C CA 1
ATOM 6229 C C . ALA C 1 73 ? 50.622 45.968 107.375 1.00 29.51 70 ALA C C 1
ATOM 6230 O O . ALA C 1 73 ? 51.760 45.704 107.763 1.00 30.67 70 ALA C O 1
ATOM 6232 N N . ILE C 1 74 ? 49.726 45.035 107.079 1.00 30.68 71 ILE C N 1
ATOM 6233 C CA . ILE C 1 74 ? 50.048 43.616 107.189 1.00 34.71 71 ILE C CA 1
ATOM 6234 C C . ILE C 1 74 ? 51.187 43.237 106.225 1.00 37.53 71 ILE C C 1
ATOM 6235 O O . ILE C 1 74 ? 52.136 42.559 106.618 1.00 34.93 71 ILE C O 1
ATOM 6240 N N . ASN C 1 75 ? 51.115 43.710 104.986 1.00 34.85 72 ASN C N 1
ATOM 6241 C CA . ASN C 1 75 ? 52.174 43.431 104.019 1.00 37.35 72 ASN C CA 1
ATOM 6242 C C . ASN C 1 75 ? 53.520 44.023 104.420 1.00 37.81 72 ASN C C 1
ATOM 6243 O O . ASN C 1 75 ? 54.571 43.459 104.109 1.00 39.13 72 ASN C O 1
ATOM 6248 N N . ALA C 1 76 ? 53.486 45.159 105.112 1.00 34.09 73 ALA C N 1
ATOM 6249 C CA . ALA C 1 76 ? 54.709 45.826 105.552 1.00 31.88 73 ALA C CA 1
ATOM 6250 C C . ALA C 1 76 ? 55.267 45.181 106.814 1.00 36.05 73 ALA C C 1
ATOM 6251 O O . ALA C 1 76 ? 56.305 45.604 107.342 1.00 36.25 73 ALA C O 1
ATOM 6253 N N . GLY C 1 77 ? 54.568 44.165 107.309 1.00 32.59 74 GLY C N 1
ATOM 6254 C CA . GLY C 1 77 ? 55.025 43.442 108.477 1.00 34.55 74 GLY C CA 1
ATOM 6255 C C . GLY C 1 77 ? 54.652 44.065 109.808 1.00 34.29 74 GLY C C 1
ATOM 6256 O O . GLY C 1 77 ? 55.139 43.629 110.847 1.00 38.34 74 GLY C O 1
ATOM 6257 N N . ILE C 1 78 ? 53.779 45.068 109.800 1.00 29.09 75 ILE C N 1
ATOM 6258 C CA . ILE C 1 78 ? 53.334 45.694 111.052 1.00 29.65 75 ILE C CA 1
ATOM 6259 C C . ILE C 1 78 ? 52.448 44.734 111.868 1.00 32.45 75 ILE C C 1
ATOM 6260 O O . ILE C 1 78 ? 51.576 44.087 111.302 1.00 32.95 75 ILE C O 1
ATOM 6265 N N . PRO C 1 79 ? 52.686 44.621 113.192 1.00 33.50 76 PRO C N 1
ATOM 6266 C CA . PRO C 1 79 ? 51.886 43.690 114.005 1.00 35.75 76 PRO C CA 1
ATOM 6267 C C . PRO C 1 79 ? 50.378 43.885 113.824 1.00 35.10 76 PRO C C 1
ATOM 6268 O O . PRO C 1 79 ? 49.900 45.015 113.654 1.00 31.21 76 PRO C O 1
ATOM 6272 N N . ASN C 1 80 ? 49.647 42.775 113.850 1.00 31.50 77 ASN C N 1
ATOM 6273 C CA . ASN C 1 80 ? 48.207 42.773 113.616 1.00 34.59 77 ASN C CA 1
ATOM 6274 C C . ASN C 1 80 ? 47.396 43.516 114.666 1.00 34.28 77 ASN C C 1
ATOM 6275 O O . ASN C 1 80 ? 46.251 43.889 114.415 1.00 32.92 77 ASN C O 1
ATOM 6280 N N . SER C 1 81 ? 47.991 43.730 115.838 1.00 34.12 78 SER C N 1
ATOM 6281 C CA . SER C 1 81 ? 47.338 44.447 116.926 1.00 32.15 78 SER C CA 1
ATOM 6282 C C . SER C 1 81 ? 47.222 45.936 116.630 1.00 26.02 78 SER C C 1
ATOM 6283 O O . SER C 1 81 ? 46.417 46.630 117.236 1.00 28.72 78 SER C O 1
ATOM 6286 N N . VAL C 1 82 ? 48.029 46.418 115.695 1.00 27.19 79 VAL C N 1
ATOM 6287 C CA . VAL C 1 82 ? 48.040 47.833 115.347 1.00 31.42 79 VAL C CA 1
ATOM 6288 C C . VAL C 1 82 ? 46.804 48.217 114.536 1.00 28.87 79 VAL C C 1
ATOM 6289 O O . VAL C 1 82 ? 46.500 47.600 113.537 1.00 27.13 79 VAL C O 1
ATOM 6293 N N . PRO C 1 83 ? 46.080 49.239 114.973 1.00 27.56 80 PRO C N 1
ATOM 6294 C CA . PRO C 1 83 ? 44.894 49.620 114.195 1.00 26.59 80 PRO C CA 1
ATOM 6295 C C . PRO C 1 83 ? 45.283 50.376 112.918 1.00 28.58 80 PRO C C 1
ATOM 6296 O O . PRO C 1 83 ? 46.240 51.149 112.933 1.00 27.30 80 PRO C O 1
ATOM 6300 N N . SER C 1 84 ? 44.561 50.122 111.833 1.00 25.63 81 SER C N 1
ATOM 6301 C CA . SER C 1 84 ? 44.767 50.809 110.555 1.00 29.78 81 SER C CA 1
ATOM 6302 C C . SER C 1 84 ? 43.436 51.304 109.990 1.00 26.15 81 SER C C 1
ATOM 6303 O O . SER C 1 84 ? 42.422 50.606 110.069 1.00 28.08 81 SER C O 1
ATOM 6306 N N . TYR C 1 85 ? 43.454 52.490 109.394 1.00 25.58 82 TYR C N 1
ATOM 6307 C CA . TYR C 1 85 ? 42.250 53.143 108.904 1.00 24.65 82 TYR C CA 1
ATOM 6308 C C . TYR C 1 85 ? 42.464 53.682 107.509 1.00 25.53 82 TYR C C 1
ATOM 6309 O O . TYR C 1 85 ? 43.470 54.347 107.250 1.00 20.61 82 TYR C O 1
ATOM 6318 N N . THR C 1 86 ? 41.516 53.394 106.621 1.00 27.41 83 THR C N 1
ATOM 6319 C CA . THR C 1 86 ? 41.550 53.915 105.254 1.00 25.01 83 THR C CA 1
ATOM 6320 C C . THR C 1 86 ? 40.675 55.152 105.204 1.00 23.07 83 THR C C 1
ATOM 6321 O O . THR C 1 86 ? 39.497 55.115 105.563 1.00 23.42 83 THR C O 1
ATOM 6325 N N . VAL C 1 87 ? 41.257 56.255 104.763 1.00 21.39 84 VAL C N 1
ATOM 6326 C CA . VAL C 1 87 ? 40.540 57.517 104.686 1.00 24.34 84 VAL C CA 1
ATOM 6327 C C . VAL C 1 87 ? 40.030 57.780 103.276 1.00 26.33 84 VAL C C 1
ATOM 6328 O O . VAL C 1 87 ? 40.821 57.871 102.336 1.00 23.54 84 VAL C O 1
ATOM 6332 N N . ASN C 1 88 ? 38.713 57.881 103.127 1.00 27.13 85 ASN C N 1
ATOM 6333 C CA . ASN C 1 88 ? 38.125 58.276 101.849 1.00 32.00 85 ASN C CA 1
ATOM 6334 C C . ASN C 1 88 ? 37.505 59.660 101.944 1.00 31.14 85 ASN C C 1
ATOM 6335 O O . ASN C 1 88 ? 36.382 59.829 102.427 1.00 31.54 85 ASN C O 1
ATOM 6340 N N . LYS C 1 89 ? 38.247 60.645 101.466 1.00 27.76 86 LYS C N 1
ATOM 6341 C CA . LYS C 1 89 ? 37.796 62.024 101.487 1.00 31.51 86 LYS C CA 1
ATOM 6342 C C . LYS C 1 89 ? 38.159 62.623 100.150 1.00 33.04 86 LYS C C 1
ATOM 6343 O O . LYS C 1 89 ? 38.602 63.772 100.070 1.00 34.56 86 LYS C O 1
ATOM 6349 N N . LEU C 1 90 ? 37.983 61.820 99.102 1.00 35.13 87 LEU C N 1
ATOM 6350 C CA . LEU C 1 90 ? 38.254 62.247 97.731 1.00 33.42 87 LEU C CA 1
ATOM 6351 C C . LEU C 1 90 ? 39.661 62.810 97.573 1.00 30.97 87 LEU C C 1
ATOM 6352 O O . LEU C 1 90 ? 40.645 62.155 97.942 1.00 26.66 87 LEU C O 1
ATOM 6357 N N . CYS C 1 91 ? 39.756 64.029 97.041 1.00 27.77 88 CYS C N 1
ATOM 6358 C CA . CYS C 1 91 ? 41.057 64.623 96.758 1.00 30.72 88 CYS C CA 1
ATOM 6359 C C . CYS C 1 91 ? 41.905 64.889 98.012 1.00 29.77 88 CYS C C 1
ATOM 6360 O O . CYS C 1 91 ? 43.132 64.868 97.958 1.00 31.29 88 CYS C O 1
ATOM 6363 N N . GLY C 1 92 ? 41.249 65.138 99.133 1.00 29.18 89 GLY C N 1
ATOM 6364 C CA . GLY C 1 92 ? 41.964 65.534 100.333 1.00 26.81 89 GLY C CA 1
ATOM 6365 C C . GLY C 1 92 ? 42.427 64.368 101.191 1.00 25.85 89 GLY C C 1
ATOM 6366 O O . GLY C 1 92 ? 43.049 64.592 102.223 1.00 23.98 89 GLY C O 1
ATOM 6367 N N . SER C 1 93 ? 42.143 63.141 100.748 1.00 24.74 90 SER C N 1
ATOM 6368 C CA . SER C 1 93 ? 42.357 61.929 101.546 1.00 23.00 90 SER C CA 1
ATOM 6369 C C . SER C 1 93 ? 43.764 61.819 102.125 1.00 25.68 90 SER C C 1
ATOM 6370 O O . SER C 1 93 ? 43.944 61.473 103.302 1.00 24.11 90 SER C O 1
ATOM 6373 N N . GLY C 1 94 ? 44.753 62.068 101.271 1.00 22.84 91 GLY C N 1
ATOM 6374 C CA . GLY C 1 94 ? 46.148 61.951 101.641 1.00 21.12 91 GLY C CA 1
ATOM 6375 C C . GLY C 1 94 ? 46.628 62.995 102.643 1.00 22.87 91 GLY C C 1
ATOM 6376 O O . GLY C 1 94 ? 47.510 62.710 103.447 1.00 26.11 91 GLY C O 1
ATOM 6377 N N . LEU C 1 95 ? 46.076 64.205 102.598 1.00 20.47 92 LEU C N 1
ATOM 6378 C CA . LEU C 1 95 ? 46.461 65.221 103.586 1.00 20.98 92 LEU C CA 1
ATOM 6379 C C . LEU C 1 95 ? 45.634 65.067 104.861 1.00 20.31 92 LEU C C 1
ATOM 6380 O O . LEU C 1 95 ? 46.132 65.281 105.974 1.00 21.17 92 LEU C O 1
ATOM 6385 N N . LYS C 1 96 ? 44.372 64.694 104.696 1.00 19.99 93 LYS C N 1
ATOM 6386 C CA . LYS C 1 96 ? 43.509 64.407 105.836 1.00 24.34 93 LYS C CA 1
ATOM 6387 C C . LYS C 1 96 ? 44.087 63.278 106.707 1.00 25.02 93 LYS C C 1
ATOM 6388 O O . LYS C 1 96 ? 44.019 63.319 107.945 1.00 21.95 93 LYS C O 1
ATOM 6394 N N . SER C 1 97 ? 44.689 62.290 106.069 1.00 25.10 94 SER C N 1
ATOM 6395 C CA . SER C 1 97 ? 45.331 61.203 106.808 1.00 24.02 94 SER C CA 1
ATOM 6396 C C . SER C 1 97 ? 46.447 61.710 107.728 1.00 21.76 94 SER C C 1
ATOM 6397 O O . SER C 1 97 ? 46.551 61.295 108.880 1.00 18.82 94 SER C O 1
ATOM 6400 N N . VAL C 1 98 ? 47.281 62.604 107.205 1.00 22.10 95 VAL C N 1
ATOM 6401 C CA . VAL C 1 98 ? 48.369 63.191 107.985 1.00 24.66 95 VAL C CA 1
ATOM 6402 C C . VAL C 1 98 ? 47.810 64.025 109.132 1.00 24.23 95 VAL C C 1
ATOM 6403 O O . VAL C 1 98 ? 48.309 63.972 110.262 1.00 25.17 95 VAL C O 1
ATOM 6407 N N . GLN C 1 99 ? 46.763 64.783 108.842 1.00 23.62 96 GLN C N 1
ATOM 6408 C CA . GLN C 1 99 ? 46.084 65.570 109.872 1.00 25.57 96 GLN C CA 1
ATOM 6409 C C . GLN C 1 99 ? 45.526 64.681 110.997 1.00 25.29 96 GLN C C 1
ATOM 6410 O O . GLN C 1 99 ? 45.691 64.969 112.182 1.00 22.91 96 GLN C O 1
ATOM 6416 N N . LEU C 1 100 ? 44.876 63.592 110.622 1.00 24.07 97 LEU C N 1
ATOM 6417 C CA . LEU C 1 100 ? 44.327 62.660 111.599 1.00 24.92 97 LEU C CA 1
ATOM 6418 C C . LEU C 1 100 ? 45.450 62.005 112.415 1.00 25.68 97 LEU C C 1
ATOM 6419 O O . LEU C 1 100 ? 45.322 61.827 113.637 1.00 24.18 97 LEU C O 1
ATOM 6424 N N . ALA C 1 101 ? 46.547 61.651 111.739 1.00 17.94 98 ALA C N 1
ATOM 6425 C CA . ALA C 1 101 ? 47.742 61.159 112.418 1.00 22.21 98 ALA C CA 1
ATOM 6426 C C . ALA C 1 101 ? 48.250 62.163 113.463 1.00 22.60 98 ALA C C 1
ATOM 6427 O O . ALA C 1 101 ? 48.467 61.805 114.611 1.00 23.29 98 ALA C O 1
ATOM 6429 N N . ALA C 1 102 ? 48.438 63.413 113.049 1.00 17.24 99 ALA C N 1
ATOM 6430 C CA . ALA C 1 102 ? 48.900 64.471 113.949 1.00 22.02 99 ALA C CA 1
ATOM 6431 C C . ALA C 1 102 ? 48.012 64.631 115.196 1.00 26.16 99 ALA C C 1
ATOM 6432 O O . ALA C 1 102 ? 48.516 64.726 116.314 1.00 26.33 99 ALA C O 1
ATOM 6434 N N . GLN C 1 103 ? 46.695 64.652 115.002 1.00 24.05 100 GLN C N 1
ATOM 6435 C CA . GLN C 1 103 ? 45.761 64.830 116.115 1.00 25.86 100 GLN C CA 1
ATOM 6436 C C . GLN C 1 103 ? 45.814 63.667 117.110 1.00 26.32 100 GLN C C 1
ATOM 6437 O O . GLN C 1 103 ? 45.629 63.868 118.308 1.00 29.21 100 GLN C O 1
ATOM 6443 N N . SER C 1 104 ? 46.055 62.460 116.609 1.00 22.83 101 SER C N 1
ATOM 6444 C CA . SER C 1 104 ? 46.109 61.273 117.461 1.00 24.11 101 SER C CA 1
ATOM 6445 C C . SER C 1 104 ? 47.391 61.223 118.285 1.00 27.30 101 SER C C 1
ATOM 6446 O O . SER C 1 104 ? 47.476 60.482 119.266 1.00 31.91 101 SER C O 1
ATOM 6449 N N . ILE C 1 105 ? 48.390 61.990 117.863 1.00 22.15 102 ILE C N 1
ATOM 6450 C CA . ILE C 1 105 ? 49.634 62.122 118.603 1.00 25.23 102 ILE C CA 1
ATOM 6451 C C . ILE C 1 105 ? 49.495 63.236 119.644 1.00 33.51 102 ILE C C 1
ATOM 6452 O O . ILE C 1 105 ? 49.891 63.075 120.804 1.00 31.69 102 ILE C O 1
ATOM 6457 N N . THR C 1 106 ? 48.915 64.359 119.228 1.00 30.65 103 THR C N 1
ATOM 6458 C CA . THR C 1 106 ? 48.631 65.469 120.143 1.00 33.59 103 THR C CA 1
ATOM 6459 C C . THR C 1 106 ? 47.667 65.066 121.265 1.00 33.35 103 THR C C 1
ATOM 6460 O O . THR C 1 106 ? 47.768 65.566 122.380 1.00 38.49 103 THR C O 1
ATOM 6464 N N . SER C 1 107 ? 46.748 64.150 120.970 1.00 28.86 104 SER C N 1
ATOM 6465 C CA . SER C 1 107 ? 45.795 63.671 121.969 1.00 32.71 104 SER C CA 1
ATOM 6466 C C . SER C 1 107 ? 46.475 62.752 122.988 1.00 34.35 104 SER C C 1
ATOM 6467 O O . SER C 1 107 ? 45.894 62.406 124.006 1.00 34.53 104 SER C O 1
ATOM 6470 N N . GLY C 1 108 ? 47.700 62.337 122.696 1.00 35.88 105 GLY C N 1
ATOM 6471 C CA . GLY C 1 108 ? 48.388 61.380 123.542 1.00 39.59 105 GLY C CA 1
ATOM 6472 C C . GLY C 1 108 ? 48.013 59.937 123.250 1.00 36.56 105 GLY C C 1
ATOM 6473 O O . GLY C 1 108 ? 48.530 59.021 123.887 1.00 31.64 105 GLY C O 1
ATOM 6474 N N . GLU C 1 109 ? 47.131 59.724 122.273 1.00 31.04 106 GLU C N 1
ATOM 6475 C CA . GLU C 1 109 ? 46.726 58.367 121.926 1.00 31.44 106 GLU C CA 1
ATOM 6476 C C . GLU C 1 109 ? 47.885 57.537 121.344 1.00 28.51 106 GLU C C 1
ATOM 6477 O O . GLU C 1 109 ? 48.044 56.347 121.659 1.00 24.93 106 GLU C O 1
ATOM 6483 N N . ASN C 1 110 ? 48.691 58.169 120.496 1.00 23.35 107 ASN C N 1
ATOM 6484 C CA . ASN C 1 110 ? 49.759 57.481 119.769 1.00 23.87 107 ASN C CA 1
ATOM 6485 C C . ASN C 1 110 ? 51.059 58.266 119.855 1.00 25.11 107 ASN C C 1
ATOM 6486 O O . ASN C 1 110 ? 51.032 59.484 120.022 1.00 26.92 107 ASN C O 1
ATOM 6491 N N . ASP C 1 111 ? 52.190 57.575 119.703 1.00 25.51 108 ASP C N 1
ATOM 6492 C CA . ASP C 1 111 ? 53.494 58.232 119.614 1.00 26.76 108 ASP C CA 1
ATOM 6493 C C . ASP C 1 111 ? 54.099 58.207 118.201 1.00 30.37 108 ASP C C 1
ATOM 6494 O O . ASP C 1 111 ? 54.872 59.083 117.849 1.00 27.35 108 ASP C O 1
ATOM 6499 N N . VAL C 1 112 ? 53.789 57.164 117.440 1.00 28.15 109 VAL C N 1
ATOM 6500 C CA . VAL C 1 112 ? 54.318 56.982 116.092 1.00 26.47 109 VAL C CA 1
ATOM 6501 C C . VAL C 1 112 ? 53.190 56.531 115.168 1.00 28.05 109 VAL C C 1
ATOM 6502 O O . VAL C 1 112 ? 52.562 55.494 115.405 1.00 26.37 109 VAL C O 1
ATOM 6506 N N . VAL C 1 113 ? 52.932 57.309 114.116 1.00 27.05 110 VAL C N 1
ATOM 6507 C CA . VAL C 1 113 ? 51.862 56.997 113.173 1.00 23.68 110 VAL C CA 1
ATOM 6508 C C . VAL C 1 113 ? 52.374 57.048 111.735 1.00 24.42 110 VAL C C 1
ATOM 6509 O O . VAL C 1 113 ? 53.079 57.976 111.357 1.00 22.80 110 VAL C O 1
ATOM 6513 N N . ILE C 1 114 ? 52.040 56.037 110.939 1.00 22.69 111 ILE C N 1
ATOM 6514 C CA . ILE C 1 114 ? 52.317 56.105 109.514 1.00 22.63 111 ILE C CA 1
ATOM 6515 C C . ILE C 1 114 ? 51.092 56.675 108.825 1.00 24.00 111 ILE C C 1
ATOM 6516 O O . ILE C 1 114 ? 49.966 56.222 109.068 1.00 24.85 111 ILE C O 1
ATOM 6521 N N . ALA C 1 115 ? 51.306 57.695 107.994 1.00 22.06 112 ALA C N 1
ATOM 6522 C CA . ALA C 1 115 ? 50.201 58.334 107.289 1.00 20.84 112 ALA C CA 1
ATOM 6523 C C . ALA C 1 115 ? 50.563 58.638 105.844 1.00 24.19 112 ALA C C 1
ATOM 6524 O O . ALA C 1 115 ? 51.737 58.907 105.515 1.00 23.78 112 ALA C O 1
ATOM 6526 N N . GLY C 1 116 ? 49.549 58.607 104.988 1.00 23.15 113 GLY C N 1
ATOM 6527 C CA . GLY C 1 116 ? 49.738 58.987 103.599 1.00 25.17 113 GLY C CA 1
ATOM 6528 C C . GLY C 1 116 ? 48.547 58.653 102.727 1.00 22.70 113 GLY C C 1
ATOM 6529 O O . GLY C 1 116 ? 47.383 58.746 103.147 1.00 20.38 113 GLY C O 1
ATOM 6530 N N . GLY C 1 117 ? 48.837 58.278 101.487 1.00 21.23 114 GLY C N 1
ATOM 6531 C CA . GLY C 1 117 ? 47.777 57.930 100.569 1.00 16.86 114 GLY C CA 1
ATOM 6532 C C . GLY C 1 117 ? 48.268 57.071 99.428 1.00 20.32 114 GLY C C 1
ATOM 6533 O O . GLY C 1 117 ? 49.453 57.080 99.079 1.00 23.71 114 GLY C O 1
ATOM 6534 N N . THR C 1 118 ? 47.345 56.323 98.842 1.00 23.30 115 THR C N 1
ATOM 6535 C CA . THR C 1 118 ? 47.674 55.529 97.677 1.00 22.74 115 THR C CA 1
ATOM 6536 C C . THR C 1 118 ? 46.474 55.446 96.730 1.00 27.86 115 THR C C 1
ATOM 6537 O O . THR C 1 118 ? 45.313 55.436 97.166 1.00 25.14 115 THR C O 1
ATOM 6541 N N . GLU C 1 119 ? 46.752 55.421 95.431 1.00 25.23 116 GLU C N 1
ATOM 6542 C CA . GLU C 1 119 ? 45.692 55.276 94.448 1.00 26.53 116 GLU C CA 1
ATOM 6543 C C . GLU C 1 119 ? 46.219 54.612 93.194 1.00 27.90 116 GLU C C 1
ATOM 6544 O O . GLU C 1 119 ? 47.299 54.941 92.713 1.00 29.45 116 GLU C O 1
ATOM 6550 N N . ASN C 1 120 ? 45.457 53.656 92.679 1.00 33.14 117 ASN C N 1
ATOM 6551 C CA . ASN C 1 120 ? 45.686 53.190 91.318 1.00 31.99 117 ASN C CA 1
ATOM 6552 C C . ASN C 1 120 ? 44.417 53.428 90.510 1.00 34.13 117 ASN C C 1
ATOM 6553 O O . ASN C 1 120 ? 43.407 52.716 90.639 1.00 34.55 117 ASN C O 1
ATOM 6558 N N . MET C 1 121 ? 44.451 54.469 89.699 1.00 29.39 118 MET C N 1
ATOM 6559 C CA . MET C 1 121 ? 43.258 54.828 88.964 1.00 31.76 118 MET C CA 1
ATOM 6560 C C . MET C 1 121 ? 43.155 54.028 87.665 1.00 33.51 118 MET C C 1
ATOM 6561 O O . MET C 1 121 ? 42.077 53.917 87.101 1.00 35.53 118 MET C O 1
ATOM 6566 N N . SER C 1 122 ? 44.279 53.485 87.206 1.00 34.13 119 SER C N 1
ATOM 6567 C CA . SER C 1 122 ? 44.291 52.619 86.024 1.00 40.11 119 SER C CA 1
ATOM 6568 C C . SER C 1 122 ? 43.329 51.447 86.220 1.00 43.22 119 SER C C 1
ATOM 6569 O O . SER C 1 122 ? 42.587 51.086 85.311 1.00 46.31 119 SER C O 1
ATOM 6572 N N . GLN C 1 123 ? 43.344 50.868 87.416 1.00 45.13 120 GLN C N 1
ATOM 6573 C CA . GLN C 1 123 ? 42.540 49.681 87.727 1.00 48.10 120 GLN C CA 1
ATOM 6574 C C . GLN C 1 123 ? 41.078 49.972 88.091 1.00 52.26 120 GLN C C 1
ATOM 6575 O O . GLN C 1 123 ? 40.348 49.068 88.482 1.00 56.53 120 GLN C O 1
ATOM 6581 N N . ALA C 1 124 ? 40.655 51.227 87.957 1.00 48.47 121 ALA C N 1
ATOM 6582 C CA . ALA C 1 124 ? 39.266 51.617 88.197 1.00 45.42 121 ALA C CA 1
ATOM 6583 C C . ALA C 1 124 ? 38.556 52.104 86.915 1.00 49.09 121 ALA C C 1
ATOM 6584 O O . ALA C 1 124 ? 39.181 52.719 86.047 1.00 49.11 121 ALA C O 1
ATOM 6586 N N . PRO C 1 125 ? 37.238 51.849 86.807 1.00 47.47 122 PRO C N 1
ATOM 6587 C CA . PRO C 1 125 ? 36.419 52.291 85.667 1.00 52.77 122 PRO C CA 1
ATOM 6588 C C . PRO C 1 125 ? 36.173 53.805 85.604 1.00 48.03 122 PRO C C 1
ATOM 6589 O O . PRO C 1 125 ? 35.812 54.413 86.602 1.00 39.36 122 PRO C O 1
ATOM 6593 N N . TYR C 1 126 ? 36.285 54.377 84.420 1.00 52.56 123 TYR C N 1
ATOM 6594 C CA . TYR C 1 126 ? 35.976 55.781 84.196 1.00 52.91 123 TYR C CA 1
ATOM 6595 C C . TYR C 1 126 ? 34.584 55.908 83.546 1.00 53.42 123 TYR C C 1
ATOM 6596 O O . TYR C 1 126 ? 34.427 55.696 82.362 1.00 51.85 123 TYR C O 1
ATOM 6605 N N . ILE C 1 127 ? 33.603 56.272 84.353 1.00 52.32 124 ILE C N 1
ATOM 6606 C CA . ILE C 1 127 ? 32.223 56.321 83.937 1.00 55.00 124 ILE C CA 1
ATOM 6607 C C . ILE C 1 127 ? 31.591 57.675 83.579 1.00 57.56 124 ILE C C 1
ATOM 6608 O O . ILE C 1 127 ? 31.399 58.526 84.440 1.00 54.21 124 ILE C O 1
ATOM 6613 N N . VAL C 1 128 ? 31.277 57.846 82.293 1.00 56.14 125 VAL C N 1
ATOM 6614 C CA . VAL C 1 128 ? 30.552 59.010 81.774 1.00 60.96 125 VAL C CA 1
ATOM 6615 C C . VAL C 1 128 ? 29.533 58.553 80.735 1.00 70.24 125 VAL C C 1
ATOM 6616 O O . VAL C 1 128 ? 29.808 57.676 79.945 1.00 68.32 125 VAL C O 1
ATOM 6620 N N . PRO C 1 129 ? 28.361 59.167 80.727 1.00 81.75 126 PRO C N 1
ATOM 6621 C CA . PRO C 1 129 ? 27.312 58.762 79.792 1.00 84.90 126 PRO C CA 1
ATOM 6622 C C . PRO C 1 129 ? 26.644 59.969 79.199 1.00 87.34 126 PRO C C 1
ATOM 6623 O O . PRO C 1 129 ? 25.783 60.501 79.873 1.00 87.88 126 PRO C O 1
ATOM 6627 N N . TYR C 1 158 ? 34.060 64.092 86.182 1.00 70.26 155 TYR C N 1
ATOM 6628 C CA . TYR C 1 158 ? 33.321 64.970 85.279 1.00 70.22 155 TYR C CA 1
ATOM 6629 C C . TYR C 1 158 ? 32.634 66.120 86.025 1.00 72.24 155 TYR C C 1
ATOM 6630 O O . TYR C 1 158 ? 32.601 67.255 85.536 1.00 69.06 155 TYR C O 1
ATOM 6639 N N . HIS C 1 159 ? 32.075 65.814 87.197 1.00 66.43 156 HIS C N 1
ATOM 6640 C CA . HIS C 1 159 ? 31.447 66.821 88.053 1.00 66.89 156 HIS C CA 1
ATOM 6641 C C . HIS C 1 159 ? 32.474 67.868 88.469 1.00 65.58 156 HIS C C 1
ATOM 6642 O O . HIS C 1 159 ? 32.136 69.036 88.690 1.00 66.79 156 HIS C O 1
ATOM 6644 N N . MET C 1 160 ? 33.727 67.431 88.573 1.00 59.03 157 MET C N 1
ATOM 6645 C CA . MET C 1 160 ? 34.849 68.315 88.873 1.00 53.60 157 MET C CA 1
ATOM 6646 C C . MET C 1 160 ? 35.116 69.279 87.709 1.00 44.59 157 MET C C 1
ATOM 6647 O O . MET C 1 160 ? 35.359 70.473 87.915 1.00 39.07 157 MET C O 1
ATOM 6652 N N . GLY C 1 161 ? 35.071 68.747 86.490 1.00 41.14 158 GLY C N 1
ATOM 6653 C CA . GLY C 1 161 ? 35.347 69.533 85.299 1.00 41.93 158 GLY C CA 1
ATOM 6654 C C . GLY C 1 161 ? 34.426 70.723 85.131 1.00 42.02 158 GLY C C 1
ATOM 6655 O O . GLY C 1 161 ? 34.865 71.805 84.747 1.00 43.91 158 GLY C O 1
ATOM 6656 N N . ILE C 1 162 ? 33.145 70.521 85.424 1.00 42.08 159 ILE C N 1
ATOM 6657 C CA . ILE C 1 162 ? 32.147 71.581 85.327 1.00 43.48 159 ILE C CA 1
ATOM 6658 C C . ILE C 1 162 ? 32.333 72.640 86.420 1.00 41.94 159 ILE C C 1
ATOM 6659 O O . ILE C 1 162 ? 32.216 73.841 86.162 1.00 41.34 159 ILE C O 1
ATOM 6664 N N . THR C 1 163 ? 32.614 72.182 87.638 1.00 39.67 160 THR C N 1
ATOM 6665 C CA . THR C 1 163 ? 32.947 73.073 88.742 1.00 39.46 160 THR C CA 1
ATOM 6666 C C . THR C 1 163 ? 34.066 73.985 88.281 1.00 36.86 160 THR C C 1
ATOM 6667 O O . THR C 1 163 ? 34.023 75.194 88.487 1.00 40.93 160 THR C O 1
ATOM 6671 N N . ALA C 1 164 ? 35.055 73.391 87.626 1.00 37.68 161 ALA C N 1
ATOM 6672 C CA . ALA C 1 164 ? 36.158 74.146 87.052 1.00 36.86 161 ALA C CA 1
ATOM 6673 C C . ALA C 1 164 ? 35.663 75.152 86.006 1.00 34.80 161 ALA C C 1
ATOM 6674 O O . ALA C 1 164 ? 36.128 76.289 85.970 1.00 37.77 161 ALA C O 1
ATOM 6676 N N . GLU C 1 165 ? 34.721 74.743 85.156 1.00 38.81 162 GLU C N 1
ATOM 6677 C CA . GLU C 1 165 ? 34.180 75.670 84.149 1.00 40.16 162 GLU C CA 1
ATOM 6678 C C . GLU C 1 165 ? 33.464 76.827 84.825 1.00 38.09 162 GLU C C 1
ATOM 6679 O O . GLU C 1 165 ? 33.549 77.972 84.379 1.00 38.88 162 GLU C O 1
ATOM 6685 N N . ASN C 1 166 ? 32.752 76.524 85.903 1.00 41.48 163 ASN C N 1
ATOM 6686 C CA . ASN C 1 166 ? 32.025 77.553 86.631 1.00 44.05 163 ASN C CA 1
ATOM 6687 C C . ASN C 1 166 ? 32.969 78.519 87.330 1.00 41.11 163 ASN C C 1
ATOM 6688 O O . ASN C 1 166 ? 32.711 79.727 87.376 1.00 41.79 163 ASN C O 1
ATOM 6693 N N . ILE C 1 167 ? 34.071 77.991 87.860 1.00 34.26 164 ILE C N 1
ATOM 6694 C CA . ILE C 1 167 ? 35.132 78.849 88.392 1.00 32.03 164 ILE C CA 1
ATOM 6695 C C . ILE C 1 167 ? 35.688 79.747 87.280 1.00 35.17 164 ILE C C 1
ATOM 6696 O O . ILE C 1 167 ? 35.908 80.938 87.489 1.00 33.76 164 ILE C O 1
ATOM 6701 N N . ALA C 1 168 ? 35.912 79.172 86.100 1.00 36.25 165 ALA C N 1
ATOM 6702 C CA . ALA C 1 168 ? 36.447 79.942 84.973 1.00 36.77 165 ALA C CA 1
ATOM 6703 C C . ALA C 1 168 ? 35.517 81.103 84.632 1.00 40.99 165 ALA C C 1
ATOM 6704 O O . ALA C 1 168 ? 35.956 82.237 84.434 1.00 42.36 165 ALA C O 1
ATOM 6706 N N . THR C 1 169 ? 34.225 80.808 84.584 1.00 44.92 166 THR C N 1
ATOM 6707 C CA . THR C 1 169 ? 33.213 81.798 84.245 1.00 45.75 166 THR C CA 1
ATOM 6708 C C . THR C 1 169 ? 33.117 82.849 85.340 1.00 48.53 166 THR C C 1
ATOM 6709 O O . THR C 1 169 ? 33.194 84.050 85.073 1.00 49.89 166 THR C O 1
ATOM 6713 N N . LYS C 1 170 ? 32.954 82.380 86.574 1.00 46.62 167 LYS C N 1
ATOM 6714 C CA . LYS C 1 170 ? 32.792 83.256 87.728 1.00 49.99 167 LYS C CA 1
ATOM 6715 C C . LYS C 1 170 ? 33.972 84.203 87.894 1.00 49.22 167 LYS C C 1
ATOM 6716 O O . LYS C 1 170 ? 33.789 85.400 88.116 1.00 46.35 167 LYS C O 1
ATOM 6722 N N . PHE C 1 171 ? 35.184 83.672 87.782 1.00 45.42 168 PHE C N 1
ATOM 6723 C CA . PHE C 1 171 ? 36.365 84.486 88.036 1.00 45.00 168 PHE C CA 1
ATOM 6724 C C . PHE C 1 171 ? 36.951 85.057 86.750 1.00 47.13 168 PHE C C 1
ATOM 6725 O O . PHE C 1 171 ? 37.996 85.704 86.776 1.00 48.28 168 PHE C O 1
ATOM 6733 N N . GLU C 1 172 ? 36.272 84.814 85.630 1.00 48.91 169 GLU C N 1
ATOM 6734 C CA . GLU C 1 172 ? 36.693 85.334 84.326 1.00 51.01 169 GLU C CA 1
ATOM 6735 C C . GLU C 1 172 ? 38.101 84.889 83.919 1.00 48.42 169 GLU C C 1
ATOM 6736 O O . GLU C 1 172 ? 38.928 85.711 83.524 1.00 48.67 169 GLU C O 1
ATOM 6742 N N . PHE C 1 173 ? 38.371 83.589 84.021 1.00 42.52 170 PHE C N 1
ATOM 6743 C CA . PHE C 1 173 ? 39.636 83.032 83.547 1.00 37.36 170 PHE C CA 1
ATOM 6744 C C . PHE C 1 173 ? 39.444 82.511 82.123 1.00 40.88 170 PHE C C 1
ATOM 6745 O O . PHE C 1 173 ? 38.659 81.586 81.879 1.00 38.50 170 PHE C O 1
ATOM 6753 N N . THR C 1 174 ? 40.153 83.120 81.182 1.00 43.38 171 THR C N 1
ATOM 6754 C CA . THR C 1 174 ? 40.044 82.737 79.785 1.00 41.45 171 THR C CA 1
ATOM 6755 C C . THR C 1 174 ? 40.787 81.434 79.546 1.00 38.97 171 THR C C 1
ATOM 6756 O O . THR C 1 174 ? 41.603 81.017 80.368 1.00 37.47 171 THR C O 1
ATOM 6760 N N . ARG C 1 175 ? 40.510 80.816 78.401 1.00 39.27 172 ARG C N 1
ATOM 6761 C CA . ARG C 1 175 ? 41.255 79.662 77.916 1.00 40.79 172 ARG C CA 1
ATOM 6762 C C . ARG C 1 175 ? 42.759 79.916 77.912 1.00 40.01 172 ARG C C 1
ATOM 6763 O O . ARG C 1 175 ? 43.556 79.059 78.296 1.00 37.08 172 ARG C O 1
ATOM 6771 N N . GLU C 1 176 ? 43.141 81.096 77.443 1.00 40.56 173 GLU C N 1
ATOM 6772 C CA . GLU C 1 176 ? 44.544 81.462 77.333 1.00 40.44 173 GLU C CA 1
ATOM 6773 C C . GLU C 1 176 ? 45.246 81.541 78.703 1.00 41.35 173 GLU C C 1
ATOM 6774 O O . GLU C 1 176 ? 46.383 81.094 78.850 1.00 41.46 173 GLU C O 1
ATOM 6780 N N . MET C 1 177 ? 44.565 82.093 79.700 1.00 37.91 174 MET C N 1
ATOM 6781 C CA . MET C 1 177 ? 45.122 82.158 81.051 1.00 38.51 174 MET C CA 1
ATOM 6782 C C . MET C 1 177 ? 45.333 80.754 81.631 1.00 38.05 174 MET C C 1
ATOM 6783 O O . MET C 1 177 ? 46.368 80.470 82.235 1.00 38.24 174 MET C O 1
ATOM 6788 N N . GLN C 1 178 ? 44.355 79.876 81.434 1.00 36.89 175 GLN C N 1
ATOM 6789 C CA . GLN C 1 178 ? 44.466 78.507 81.927 1.00 37.29 175 GLN C CA 1
ATOM 6790 C C . GLN C 1 178 ? 45.640 77.777 81.273 1.00 37.35 175 GLN C C 1
ATOM 6791 O O . GLN C 1 178 ? 46.446 77.149 81.959 1.00 37.82 175 GLN C O 1
ATOM 6797 N N . ASP C 1 179 ? 45.742 77.876 79.950 1.00 36.69 176 ASP C N 1
ATOM 6798 C CA . ASP C 1 179 ? 46.817 77.218 79.204 1.00 33.39 176 ASP C CA 1
ATOM 6799 C C . ASP C 1 179 ? 48.206 77.740 79.570 1.00 35.06 176 ASP C C 1
ATOM 6800 O O . ASP C 1 179 ? 49.182 76.988 79.564 1.00 32.81 176 ASP C O 1
ATOM 6805 N N . LYS C 1 180 ? 48.294 79.033 79.871 1.00 36.88 177 LYS C N 1
ATOM 6806 C CA . LYS C 1 180 ? 49.548 79.630 80.311 1.00 38.00 177 LYS C CA 1
ATOM 6807 C C . LYS C 1 180 ? 50.008 79.020 81.628 1.00 36.34 177 LYS C C 1
ATOM 6808 O O . LYS C 1 180 ? 51.188 78.715 81.809 1.00 36.74 177 LYS C O 1
ATOM 6814 N N . LEU C 1 181 ? 49.069 78.838 82.544 1.00 34.54 178 LEU C N 1
ATOM 6815 C CA . LEU C 1 181 ? 49.394 78.180 83.803 1.00 35.06 178 LEU C CA 1
ATOM 6816 C C . LEU C 1 181 ? 49.854 76.741 83.549 1.00 34.00 178 LEU C C 1
ATOM 6817 O O . LEU C 1 181 ? 50.907 76.320 84.038 1.00 37.27 178 LEU C O 1
ATOM 6822 N N . ALA C 1 182 ? 49.078 75.989 82.774 1.00 32.41 179 ALA C N 1
ATOM 6823 C CA . ALA C 1 182 ? 49.424 74.596 82.483 1.00 29.77 179 ALA C CA 1
ATOM 6824 C C . ALA C 1 182 ? 50.831 74.466 81.904 1.00 33.47 179 ALA C C 1
ATOM 6825 O O . ALA C 1 182 ? 51.600 73.592 82.304 1.00 32.42 179 ALA C O 1
ATOM 6827 N N . LEU C 1 183 ? 51.163 75.360 80.974 1.00 34.85 180 LEU C N 1
ATOM 6828 C CA . LEU C 1 183 ? 52.464 75.367 80.323 1.00 39.48 180 LEU C CA 1
ATOM 6829 C C . LEU C 1 183 ? 53.591 75.640 81.319 1.00 37.26 180 LEU C C 1
ATOM 6830 O O . LEU C 1 183 ? 54.627 74.973 81.302 1.00 35.62 180 LEU C O 1
ATOM 6835 N N . GLU C 1 184 ? 53.398 76.635 82.175 1.00 34.18 181 GLU C N 1
ATOM 6836 C CA . GLU C 1 184 ? 54.377 76.898 83.229 1.00 40.34 181 GLU C CA 1
ATOM 6837 C C . GLU C 1 184 ? 54.547 75.687 84.157 1.00 35.84 181 GLU C C 1
ATOM 6838 O O . GLU C 1 184 ? 55.661 75.360 84.565 1.00 35.56 181 GLU C O 1
ATOM 6844 N N . SER C 1 185 ? 53.451 75.012 84.475 1.00 31.80 182 SER C N 1
ATOM 6845 C CA . SER C 1 185 ? 53.543 73.814 85.318 1.00 32.71 182 SER C CA 1
ATOM 6846 C C . SER C 1 185 ? 54.426 72.756 84.646 1.00 32.37 182 SER C C 1
ATOM 6847 O O . SER C 1 185 ? 55.315 72.185 85.286 1.00 29.98 182 SER C O 1
ATOM 6850 N N . GLN C 1 186 ? 54.207 72.530 83.346 1.00 29.84 183 GLN C N 1
ATOM 6851 C CA . GLN C 1 186 ? 55.018 71.575 82.586 1.00 29.84 183 GLN C CA 1
ATOM 6852 C C . GLN C 1 186 ? 56.483 72.000 82.574 1.00 34.51 183 GLN C C 1
ATOM 6853 O O . GLN C 1 186 ? 57.373 71.198 82.843 1.00 37.62 183 GLN C O 1
ATOM 6859 N N . ASN C 1 187 ? 56.728 73.269 82.261 1.00 35.34 184 ASN C N 1
ATOM 6860 C CA . ASN C 1 187 ? 58.086 73.799 82.229 1.00 34.76 184 ASN C CA 1
ATOM 6861 C C . ASN C 1 187 ? 58.826 73.650 83.560 1.00 32.29 184 ASN C C 1
ATOM 6862 O O . ASN C 1 187 ? 59.998 73.260 83.593 1.00 32.51 184 ASN C O 1
ATOM 6867 N N . LYS C 1 188 ? 58.149 73.958 84.661 1.00 33.77 185 LYS C N 1
ATOM 6868 C CA . LYS C 1 188 ? 58.759 73.780 85.982 1.00 34.41 185 LYS C CA 1
ATOM 6869 C C . LYS C 1 188 ? 59.071 72.309 86.271 1.00 34.95 185 LYS C C 1
ATOM 6870 O O . LYS C 1 188 ? 60.132 71.986 86.816 1.00 35.71 185 LYS C O 1
ATOM 6876 N N . ALA C 1 189 ? 58.157 71.420 85.893 1.00 30.21 186 ALA C N 1
ATOM 6877 C CA . ALA C 1 189 ? 58.396 69.990 86.076 1.00 34.13 186 ALA C CA 1
ATOM 6878 C C . ALA C 1 189 ? 59.613 69.513 85.284 1.00 34.48 186 ALA C C 1
ATOM 6879 O O . ALA C 1 189 ? 60.449 68.760 85.792 1.00 30.60 186 ALA C O 1
ATOM 6881 N N . GLU C 1 190 ? 59.717 69.977 84.042 1.00 33.64 187 GLU C N 1
ATOM 6882 C CA . GLU C 1 190 ? 60.811 69.594 83.166 1.00 38.28 187 GLU C CA 1
ATOM 6883 C C . GLU C 1 190 ? 62.146 70.069 83.726 1.00 39.90 187 GLU C C 1
ATOM 6884 O O . GLU C 1 190 ? 63.118 69.314 83.746 1.00 41.30 187 GLU C O 1
ATOM 6890 N N . ASN C 1 191 ? 62.191 71.321 84.183 1.00 36.80 188 ASN C N 1
ATOM 6891 C CA . ASN C 1 191 ? 63.380 71.854 84.845 1.00 39.11 188 ASN C CA 1
ATOM 6892 C C . ASN C 1 191 ? 63.810 71.032 86.077 1.00 37.84 188 ASN C C 1
ATOM 6893 O O . ASN C 1 191 ? 64.991 70.716 86.251 1.00 39.62 188 ASN C O 1
ATOM 6898 N N . ALA C 1 192 ? 62.851 70.682 86.923 1.00 35.07 189 ALA C N 1
ATOM 6899 C CA . ALA C 1 192 ? 63.141 69.903 88.126 1.00 34.21 189 ALA C CA 1
ATOM 6900 C C . ALA C 1 192 ? 63.658 68.503 87.780 1.00 37.17 189 ALA C C 1
ATOM 6901 O O . ALA C 1 192 ? 64.615 68.011 88.389 1.00 36.79 189 ALA C O 1
ATOM 6903 N N . ILE C 1 193 ? 63.016 67.860 86.808 1.00 35.02 190 ILE C N 1
ATOM 6904 C CA . ILE C 1 193 ? 63.406 66.506 86.418 1.00 37.17 190 ILE C CA 1
ATOM 6905 C C . ILE C 1 193 ? 64.803 66.501 85.780 1.00 41.65 190 ILE C C 1
ATOM 6906 O O . ILE C 1 193 ? 65.622 65.622 86.076 1.00 41.71 190 ILE C O 1
ATOM 6911 N N . LYS C 1 194 ? 65.081 67.503 84.942 1.00 40.03 191 LYS C N 1
ATOM 6912 C CA . LYS C 1 194 ? 66.408 67.666 84.348 1.00 44.54 191 LYS C CA 1
ATOM 6913 C C . LYS C 1 194 ? 67.476 67.804 85.424 1.00 43.54 191 LYS C C 1
ATOM 6914 O O . LYS C 1 194 ? 68.612 67.379 85.241 1.00 43.12 191 LYS C O 1
ATOM 6920 N N . ASN C 1 195 ? 67.116 68.415 86.547 1.00 40.92 192 ASN C N 1
ATOM 6921 C CA . ASN C 1 195 ? 68.057 68.553 87.649 1.00 43.39 192 ASN C CA 1
ATOM 6922 C C . ASN C 1 195 ? 67.908 67.479 88.728 1.00 41.85 192 ASN C C 1
ATOM 6923 O O . ASN C 1 195 ? 68.393 67.655 89.845 1.00 41.77 192 ASN C O 1
ATOM 6928 N N . ASN C 1 196 ? 67.247 66.373 88.379 1.00 39.14 193 ASN C N 1
ATOM 6929 C CA . ASN C 1 196 ? 67.039 65.239 89.289 1.00 41.73 193 ASN C CA 1
ATOM 6930 C C . ASN C 1 196 ? 66.485 65.619 90.665 1.00 36.71 193 ASN C C 1
ATOM 6931 O O . ASN C 1 196 ? 66.910 65.077 91.689 1.00 34.51 193 ASN C O 1
ATOM 6936 N N . ARG C 1 197 ? 65.534 66.547 90.673 1.00 35.08 194 ARG C N 1
ATOM 6937 C CA . ARG C 1 197 ? 65.070 67.176 91.907 1.00 36.19 194 ARG C CA 1
ATOM 6938 C C . ARG C 1 197 ? 64.313 66.206 92.799 1.00 36.36 194 ARG C C 1
ATOM 6939 O O . ARG C 1 197 ? 64.334 66.333 94.027 1.00 35.58 194 ARG C O 1
ATOM 6947 N N . PHE C 1 198 ? 63.636 65.241 92.185 1.00 38.04 195 PHE C N 1
ATOM 6948 C CA . PHE C 1 198 ? 62.775 64.332 92.937 1.00 37.33 195 PHE C CA 1
ATOM 6949 C C . PHE C 1 198 ? 63.516 63.085 93.401 1.00 34.15 195 PHE C C 1
ATOM 6950 O O . PHE C 1 198 ? 62.915 62.172 93.965 1.00 32.16 195 PHE C O 1
ATOM 6958 N N . LYS C 1 199 ? 64.818 63.049 93.147 1.00 33.35 196 LYS C N 1
ATOM 6959 C CA . LYS C 1 199 ? 65.649 61.895 93.467 1.00 39.81 196 LYS C CA 1
ATOM 6960 C C . LYS C 1 199 ? 65.570 61.491 94.941 1.00 35.95 196 LYS C C 1
ATOM 6961 O O . LYS C 1 199 ? 65.422 60.306 95.266 1.00 34.41 196 LYS C O 1
ATOM 6967 N N . GLU C 1 200 ? 65.675 62.470 95.833 1.00 31.86 197 GLU C N 1
ATOM 6968 C CA . GLU C 1 200 ? 65.654 62.188 97.272 1.00 35.89 197 GLU C CA 1
ATOM 6969 C C . GLU C 1 200 ? 64.327 61.601 97.756 1.00 33.13 197 GLU C C 1
ATOM 6970 O O . GLU C 1 200 ? 64.313 60.664 98.567 1.00 35.42 197 GLU C O 1
ATOM 6976 N N . GLU C 1 201 ? 63.218 62.142 97.253 1.00 28.64 198 GLU C N 1
ATOM 6977 C CA . GLU C 1 201 ? 61.878 61.768 97.742 1.00 26.40 198 GLU C CA 1
ATOM 6978 C C . GLU C 1 201 ? 61.243 60.523 97.109 1.00 30.59 198 GLU C C 1
ATOM 6979 O O . GLU C 1 201 ? 60.294 59.981 97.657 1.00 30.02 198 GLU C O 1
ATOM 6985 N N . ILE C 1 202 ? 61.739 60.097 95.948 1.00 30.74 199 ILE C N 1
ATOM 6986 C CA . ILE C 1 202 ? 61.160 58.960 95.237 1.00 32.04 199 ILE C CA 1
ATOM 6987 C C . ILE C 1 202 ? 61.718 57.615 95.714 1.00 30.89 199 ILE C C 1
ATOM 6988 O O . ILE C 1 202 ? 62.924 57.463 95.887 1.00 32.26 199 ILE C O 1
ATOM 6993 N N . VAL C 1 203 ? 60.839 56.647 95.943 1.00 29.89 200 VAL C N 1
ATOM 6994 C CA . VAL C 1 203 ? 61.285 55.263 96.092 1.00 30.59 200 VAL C CA 1
ATOM 6995 C C . VAL C 1 203 ? 61.004 54.522 94.789 1.00 32.70 200 VAL C C 1
ATOM 6996 O O . VAL C 1 203 ? 59.891 54.562 94.275 1.00 33.68 200 VAL C O 1
ATOM 7000 N N . PRO C 1 204 ? 62.034 53.884 94.214 1.00 34.53 201 PRO C N 1
ATOM 7001 C CA . PRO C 1 204 ? 61.816 53.205 92.936 1.00 40.09 201 PRO C CA 1
ATOM 7002 C C . PRO C 1 204 ? 60.869 52.022 93.109 1.00 43.44 201 PRO C C 1
ATOM 7003 O O . PRO C 1 204 ? 60.817 51.416 94.186 1.00 42.66 201 PRO C O 1
ATOM 7007 N N . VAL C 1 205 ? 60.115 51.718 92.068 1.00 43.37 202 VAL C N 1
ATOM 7008 C CA . VAL C 1 205 ? 59.161 50.632 92.091 1.00 42.18 202 VAL C CA 1
ATOM 7009 C C . VAL C 1 205 ? 59.476 49.614 91.003 1.00 46.50 202 VAL C C 1
ATOM 7010 O O . VAL C 1 205 ? 59.542 49.951 89.835 1.00 46.56 202 VAL C O 1
ATOM 7014 N N . ASP C 1 206 ? 59.665 48.365 91.389 1.00 50.39 203 ASP C N 1
ATOM 7015 C CA . ASP C 1 206 ? 59.941 47.331 90.411 1.00 55.57 203 ASP C CA 1
ATOM 7016 C C . ASP C 1 206 ? 58.661 46.801 89.791 1.00 55.16 203 ASP C C 1
ATOM 7017 O O . ASP C 1 206 ? 57.740 46.419 90.492 1.00 51.56 203 ASP C O 1
ATOM 7022 N N . VAL C 1 207 ? 58.625 46.765 88.465 1.00 59.48 204 VAL C N 1
ATOM 7023 C CA . VAL C 1 207 ? 57.473 46.254 87.732 1.00 59.53 204 VAL C CA 1
ATOM 7024 C C . VAL C 1 207 ? 57.932 45.188 86.738 1.00 66.92 204 VAL C C 1
ATOM 7025 O O . VAL C 1 207 ? 59.086 45.171 86.346 1.00 69.84 204 VAL C O 1
ATOM 7029 N N . LEU C 1 208 ? 57.034 44.288 86.354 1.00 72.63 205 LEU C N 1
ATOM 7030 C CA . LEU C 1 208 ? 57.375 43.220 85.414 1.00 77.49 205 LEU C CA 1
ATOM 7031 C C . LEU C 1 208 ? 57.374 43.729 83.984 1.00 78.27 205 LEU C C 1
ATOM 7032 O O . LEU C 1 208 ? 56.340 43.736 83.328 1.00 78.51 205 LEU C O 1
ATOM 7037 N N . GLY C 1 212 ? 60.073 37.563 81.139 1.00 100.49 209 GLY C N 1
ATOM 7038 C CA . GLY C 1 212 ? 59.906 37.794 82.562 1.00 101.31 209 GLY C CA 1
ATOM 7039 C C . GLY C 1 212 ? 60.879 38.828 83.097 1.00 103.02 209 GLY C C 1
ATOM 7040 O O . GLY C 1 212 ? 61.473 38.644 84.162 1.00 102.34 209 GLY C O 1
ATOM 7041 N N . LYS C 1 213 ? 61.039 39.921 82.353 1.00 104.14 210 LYS C N 1
ATOM 7042 C CA . LYS C 1 213 ? 61.972 40.985 82.721 1.00 103.66 210 LYS C CA 1
ATOM 7043 C C . LYS C 1 213 ? 61.372 41.954 83.740 1.00 101.57 210 LYS C C 1
ATOM 7044 O O . LYS C 1 213 ? 60.177 42.254 83.707 1.00 99.71 210 LYS C O 1
ATOM 7046 N N . ILE C 1 214 ? 62.219 42.441 84.642 1.00 101.48 211 ILE C N 1
ATOM 7047 C CA . ILE C 1 214 ? 61.792 43.332 85.714 1.00 97.96 211 ILE C CA 1
ATOM 7048 C C . ILE C 1 214 ? 62.446 44.701 85.569 1.00 93.66 211 ILE C C 1
ATOM 7049 O O . ILE C 1 214 ? 63.661 44.835 85.727 1.00 94.75 211 ILE C O 1
ATOM 7054 N N . GLU C 1 215 ? 61.643 45.717 85.267 1.00 86.82 212 GLU C N 1
ATOM 7055 C CA . GLU C 1 215 ? 62.169 47.068 85.117 1.00 79.30 212 GLU C CA 1
ATOM 7056 C C . GLU C 1 215 ? 61.891 47.927 86.350 1.00 68.68 212 GLU C C 1
ATOM 7057 O O . GLU C 1 215 ? 60.760 48.002 86.837 1.00 60.66 212 GLU C O 1
ATOM 7063 N N . THR C 1 216 ? 62.944 48.560 86.854 1.00 63.75 213 THR C N 1
ATOM 7064 C CA . THR C 1 216 ? 62.831 49.481 87.970 1.00 56.85 213 THR C CA 1
ATOM 7065 C C . THR C 1 216 ? 62.338 50.822 87.452 1.00 54.44 213 THR C C 1
ATOM 7066 O O . THR C 1 216 ? 63.000 51.453 86.630 1.00 56.50 213 THR C O 1
ATOM 7070 N N . ILE C 1 217 ? 61.167 51.241 87.918 1.00 47.80 214 ILE C N 1
ATOM 7071 C CA . ILE C 1 217 ? 60.603 52.535 87.545 1.00 42.70 214 ILE C CA 1
ATOM 7072 C C . ILE C 1 217 ? 61.013 53.591 88.568 1.00 44.69 214 ILE C C 1
ATOM 7073 O O . ILE C 1 217 ? 60.575 53.546 89.732 1.00 39.48 214 ILE C O 1
ATOM 7078 N N . ASP C 1 218 ? 61.856 54.536 88.152 1.00 43.35 215 ASP C N 1
ATOM 7079 C CA . ASP C 1 218 ? 62.367 55.528 89.104 1.00 42.44 215 ASP C CA 1
ATOM 7080 C C . ASP C 1 218 ? 62.093 56.981 88.709 1.00 41.42 215 ASP C C 1
ATOM 7081 O O . ASP C 1 218 ? 62.554 57.908 89.383 1.00 39.08 215 ASP C O 1
ATOM 7086 N N . LYS C 1 219 ? 61.332 57.170 87.632 1.00 36.00 216 LYS C N 1
ATOM 7087 C CA . LYS C 1 219 ? 61.008 58.504 87.150 1.00 35.98 216 LYS C CA 1
ATOM 7088 C C . LYS C 1 219 ? 59.510 58.640 86.978 1.00 33.94 216 LYS C C 1
ATOM 7089 O O . LYS C 1 219 ? 58.847 57.679 86.590 1.00 31.69 216 LYS C O 1
ATOM 7095 N N . ASP C 1 220 ? 58.979 59.829 87.256 1.00 31.35 217 ASP C N 1
ATOM 7096 C CA . ASP C 1 220 ? 57.571 60.125 86.977 1.00 34.16 217 ASP C CA 1
ATOM 7097 C C . ASP C 1 220 ? 57.291 59.986 85.479 1.00 39.97 217 ASP C C 1
ATOM 7098 O O . ASP C 1 220 ? 58.109 60.392 84.643 1.00 40.76 217 ASP C O 1
ATOM 7103 N N . GLU C 1 221 ? 56.127 59.436 85.149 1.00 37.96 218 GLU C N 1
ATOM 7104 C CA . GLU C 1 221 ? 55.787 59.129 83.758 1.00 38.19 218 GLU C CA 1
ATOM 7105 C C . GLU C 1 221 ? 55.026 60.248 83.053 1.00 36.52 218 GLU C C 1
ATOM 7106 O O . GLU C 1 221 ? 55.187 60.457 81.865 1.00 39.90 218 GLU C O 1
ATOM 7112 N N . TYR C 1 222 ? 54.184 60.958 83.791 1.00 39.97 219 TYR C N 1
ATOM 7113 C CA . TYR C 1 222 ? 53.184 61.846 83.190 1.00 43.58 219 TYR C CA 1
ATOM 7114 C C . TYR C 1 222 ? 53.614 63.184 82.534 1.00 50.24 219 TYR C C 1
ATOM 7115 O O . TYR C 1 222 ? 52.908 63.653 81.642 1.00 48.94 219 TYR C O 1
ATOM 7124 N N . PRO C 1 223 ? 54.732 63.815 82.979 1.00 47.94 220 PRO C N 1
ATOM 7125 C CA . PRO C 1 223 ? 55.071 65.107 82.354 1.00 44.87 220 PRO C CA 1
ATOM 7126 C C . PRO C 1 223 ? 55.245 65.034 80.831 1.00 50.08 220 PRO C C 1
ATOM 7127 O O . PRO C 1 223 ? 55.826 64.073 80.318 1.00 52.72 220 PRO C O 1
ATOM 7131 N N . LYS C 1 224 ? 54.737 66.048 80.133 1.00 51.16 221 LYS C N 1
ATOM 7132 C CA . LYS C 1 224 ? 54.810 66.116 78.675 1.00 55.54 221 LYS C CA 1
ATOM 7133 C C . LYS C 1 224 ? 55.927 67.062 78.229 1.00 60.70 221 LYS C C 1
ATOM 7134 O O . LYS C 1 224 ? 55.780 68.284 78.299 1.00 60.57 221 LYS C O 1
ATOM 7140 N N . LEU C 1 225 ? 57.041 66.499 77.772 1.00 64.63 222 LEU C N 1
ATOM 7141 C CA . LEU C 1 225 ? 58.172 67.313 77.327 1.00 70.69 222 LEU C CA 1
ATOM 7142 C C . LEU C 1 225 ? 57.895 67.989 75.986 1.00 74.13 222 LEU C C 1
ATOM 7143 O O . LEU C 1 225 ? 57.161 67.457 75.153 1.00 74.11 222 LEU C O 1
ATOM 7148 N N . GLY C 1 226 ? 58.487 69.163 75.782 1.00 76.98 223 GLY C N 1
ATOM 7149 C CA . GLY C 1 226 ? 58.331 69.890 74.533 1.00 79.33 223 GLY C CA 1
ATOM 7150 C C . GLY C 1 226 ? 56.971 70.550 74.412 1.00 78.57 223 GLY C C 1
ATOM 7151 O O . GLY C 1 226 ? 56.546 70.938 73.323 1.00 78.82 223 GLY C O 1
ATOM 7152 N N . MET C 1 227 ? 56.290 70.670 75.546 1.00 78.51 224 MET C N 1
ATOM 7153 C CA . MET C 1 227 ? 54.971 71.279 75.612 1.00 77.52 224 MET C CA 1
ATOM 7154 C C . MET C 1 227 ? 55.001 72.727 75.125 1.00 72.84 224 MET C C 1
ATOM 7155 O O . MET C 1 227 ? 55.789 73.538 75.619 1.00 72.27 224 MET C O 1
ATOM 7160 N N . THR C 1 228 ? 54.152 73.049 74.153 1.00 67.33 225 THR C N 1
ATOM 7161 C CA . THR C 1 228 ? 54.059 74.419 73.661 1.00 64.43 225 THR C CA 1
ATOM 7162 C C . THR C 1 228 ? 52.672 74.999 73.881 1.00 59.64 225 THR C C 1
ATOM 7163 O O . THR C 1 228 ? 51.688 74.263 73.971 1.00 54.63 225 THR C O 1
ATOM 7167 N N . PHE C 1 229 ? 52.602 76.326 73.940 1.00 60.60 226 PHE C N 1
ATOM 7168 C CA . PHE C 1 229 ? 51.331 77.024 74.077 1.00 61.03 226 PHE C CA 1
ATOM 7169 C C . PHE C 1 229 ? 50.395 76.685 72.925 1.00 61.69 226 PHE C C 1
ATOM 7170 O O . PHE C 1 229 ? 49.179 76.613 73.104 1.00 57.86 226 PHE C O 1
ATOM 7178 N N . GLU C 1 230 ? 50.975 76.469 71.747 1.00 66.70 227 GLU C N 1
ATOM 7179 C CA . GLU C 1 230 ? 50.203 76.208 70.536 1.00 71.40 227 GLU C CA 1
ATOM 7180 C C . GLU C 1 230 ? 49.548 74.836 70.578 1.00 65.70 227 GLU C C 1
ATOM 7181 O O . GLU C 1 230 ? 48.372 74.693 70.241 1.00 64.60 227 GLU C O 1
ATOM 7187 N N . GLY C 1 231 ? 50.317 73.832 70.990 1.00 59.51 228 GLY C N 1
ATOM 7188 C CA . GLY C 1 231 ? 49.805 72.483 71.121 1.00 54.96 228 GLY C CA 1
ATOM 7189 C C . GLY C 1 231 ? 48.678 72.401 72.141 1.00 52.86 228 GLY C C 1
ATOM 7190 O O . GLY C 1 231 ? 47.741 71.625 71.968 1.00 51.61 228 GLY C O 1
ATOM 7191 N N . LEU C 1 232 ? 48.776 73.201 73.205 1.00 49.97 229 LEU C N 1
ATOM 7192 C CA . LEU C 1 232 ? 47.712 73.304 74.207 1.00 45.28 229 LEU C CA 1
ATOM 7193 C C . LEU C 1 232 ? 46.449 73.963 73.634 1.00 45.14 229 LEU C C 1
ATOM 7194 O O . LEU C 1 232 ? 45.322 73.538 73.906 1.00 43.49 229 LEU C O 1
ATOM 7199 N N . SER C 1 233 ? 46.648 75.015 72.849 1.00 46.76 230 SER C N 1
ATOM 7200 C CA . SER C 1 233 ? 45.536 75.760 72.270 1.00 48.38 230 SER C CA 1
ATOM 7201 C C . SER C 1 233 ? 44.748 74.962 71.222 1.00 48.07 230 SER C C 1
ATOM 7202 O O . SER C 1 233 ? 43.644 75.351 70.861 1.00 49.46 230 SER C O 1
ATOM 7205 N N . LYS C 1 234 ? 45.311 73.858 70.742 1.00 43.70 231 LYS C N 1
ATOM 7206 C CA . LYS C 1 234 ? 44.639 73.019 69.747 1.00 44.15 231 LYS C CA 1
ATOM 7207 C C . LYS C 1 234 ? 43.654 72.014 70.332 1.00 44.89 231 LYS C C 1
ATOM 7208 O O . LYS C 1 234 ? 42.831 71.453 69.613 1.00 46.83 231 LYS C O 1
ATOM 7214 N N . LEU C 1 235 ? 43.742 71.771 71.635 1.00 39.21 232 LEU C N 1
ATOM 7215 C CA . LEU C 1 235 ? 42.895 70.774 72.266 1.00 41.31 232 LEU C CA 1
ATOM 7216 C C . LEU C 1 235 ? 41.441 71.228 72.289 1.00 43.72 232 LEU C C 1
ATOM 7217 O O . LEU C 1 235 ? 41.156 72.424 72.294 1.00 44.08 232 LEU C O 1
ATOM 7222 N N . LYS C 1 236 ? 40.530 70.259 72.313 1.00 43.59 233 LYS C N 1
ATOM 7223 C CA . LYS C 1 236 ? 39.105 70.534 72.391 1.00 44.05 233 LYS C CA 1
ATOM 7224 C C . LYS C 1 236 ? 38.651 70.622 73.845 1.00 42.59 233 LYS C C 1
ATOM 7225 O O . LYS C 1 236 ? 39.247 69.994 74.713 1.00 42.78 233 LYS C O 1
ATOM 7231 N N . PRO C 1 237 ? 37.613 71.429 74.117 1.00 44.34 234 PRO C N 1
ATOM 7232 C CA . PRO C 1 237 ? 37.056 71.510 75.470 1.00 42.90 234 PRO C CA 1
ATOM 7233 C C . PRO C 1 237 ? 36.576 70.142 75.929 1.00 42.78 234 PRO C C 1
ATOM 7234 O O . PRO C 1 237 ? 35.983 69.405 75.143 1.00 41.71 234 PRO C O 1
ATOM 7238 N N . ALA C 1 238 ? 36.838 69.801 77.187 1.00 36.98 235 ALA C N 1
ATOM 7239 C CA . ALA C 1 238 ? 36.577 68.442 77.653 1.00 41.09 235 ALA C CA 1
ATOM 7240 C C . ALA C 1 238 ? 35.200 68.247 78.273 1.00 41.08 235 ALA C C 1
ATOM 7241 O O . ALA C 1 238 ? 34.698 67.127 78.299 1.00 44.98 235 ALA C O 1
ATOM 7243 N N . PHE C 1 239 ? 34.589 69.321 78.765 1.00 42.68 236 PHE C N 1
ATOM 7244 C CA . PHE C 1 239 ? 33.393 69.200 79.591 1.00 44.03 236 PHE C CA 1
ATOM 7245 C C . PHE C 1 239 ? 32.177 69.993 79.102 1.00 47.27 236 PHE C C 1
ATOM 7246 O O . PHE C 1 239 ? 31.037 69.661 79.437 1.00 51.03 236 PHE C O 1
ATOM 7254 N N . LYS C 1 240 ? 32.414 71.049 78.333 1.00 45.56 237 LYS C N 1
ATOM 7255 C CA . LYS C 1 240 ? 31.332 71.938 77.921 1.00 46.04 237 LYS C CA 1
ATOM 7256 C C . LYS C 1 240 ? 31.574 72.413 76.488 1.00 42.94 237 LYS C C 1
ATOM 7257 O O . LYS C 1 240 ? 32.716 72.706 76.126 1.00 40.96 237 LYS C O 1
ATOM 7263 N N . LYS C 1 241 ? 30.518 72.475 75.675 1.00 39.95 238 LYS C N 1
ATOM 7264 C CA . LYS C 1 241 ? 30.646 73.054 74.330 1.00 46.87 238 LYS C CA 1
ATOM 7265 C C . LYS C 1 241 ? 31.108 74.491 74.485 1.00 46.00 238 LYS C C 1
ATOM 7266 O O . LYS C 1 241 ? 30.572 75.228 75.319 1.00 47.66 238 LYS C O 1
ATOM 7272 N N . ASP C 1 242 ? 32.107 74.878 73.695 1.00 42.48 239 ASP C N 1
ATOM 7273 C CA . ASP C 1 242 ? 32.747 76.183 73.828 1.00 43.49 239 ASP C CA 1
ATOM 7274 C C . ASP C 1 242 ? 33.283 76.405 75.254 1.00 43.53 239 ASP C C 1
ATOM 7275 O O . ASP C 1 242 ? 33.338 77.538 75.735 1.00 44.53 239 ASP C O 1
ATOM 7280 N N . GLY C 1 243 ? 33.675 75.320 75.916 1.00 41.45 240 GLY C N 1
ATOM 7281 C CA . GLY C 1 243 ? 34.269 75.407 77.238 1.00 42.99 240 GLY C CA 1
ATOM 7282 C C . GLY C 1 243 ? 35.729 75.813 77.166 1.00 43.11 240 GLY C C 1
ATOM 7283 O O . GLY C 1 243 ? 36.317 75.872 76.084 1.00 43.71 240 GLY C O 1
ATOM 7284 N N . THR C 1 244 ? 36.315 76.096 78.324 1.00 37.20 241 THR C N 1
ATOM 7285 C CA . THR C 1 244 ? 37.704 76.531 78.398 1.00 36.68 241 THR C CA 1
ATOM 7286 C C . THR C 1 244 ? 38.606 75.454 78.999 1.00 35.57 241 THR C C 1
ATOM 7287 O O . THR C 1 244 ? 39.824 75.468 78.799 1.00 33.40 241 THR C O 1
ATOM 7291 N N . VAL C 1 245 ? 37.999 74.521 79.730 1.00 35.44 242 VAL C N 1
ATOM 7292 C CA . VAL C 1 245 ? 38.735 73.424 80.367 1.00 35.25 242 VAL C CA 1
ATOM 7293 C C . VAL C 1 245 ? 38.984 72.268 79.408 1.00 36.48 242 VAL C C 1
ATOM 7294 O O . VAL C 1 245 ? 38.053 71.759 78.774 1.00 35.13 242 VAL C O 1
ATOM 7298 N N . THR C 1 246 ? 40.247 71.863 79.293 1.00 34.52 243 THR C N 1
ATOM 7299 C CA . THR C 1 246 ? 40.623 70.766 78.420 1.00 35.38 243 THR C CA 1
ATOM 7300 C C . THR C 1 246 ? 41.405 69.712 79.184 1.00 40.32 243 THR C C 1
ATOM 7301 O O . THR C 1 246 ? 41.680 69.858 80.377 1.00 40.51 243 THR C O 1
ATOM 7305 N N . ALA C 1 247 ? 41.790 68.662 78.474 1.00 39.51 244 ALA C N 1
ATOM 7306 C CA . ALA C 1 247 ? 42.643 67.632 79.034 1.00 43.88 244 ALA C CA 1
ATOM 7307 C C . ALA C 1 247 ? 44.058 68.166 79.253 1.00 43.49 244 ALA C C 1
ATOM 7308 O O . ALA C 1 247 ? 44.839 67.587 80.008 1.00 43.78 244 ALA C O 1
ATOM 7310 N N . GLY C 1 248 ? 44.378 69.280 78.608 1.00 38.30 245 GLY C N 1
ATOM 7311 C CA . GLY C 1 248 ? 45.703 69.868 78.724 1.00 37.03 245 GLY C CA 1
ATOM 7312 C C . GLY C 1 248 ? 45.888 70.842 79.881 1.00 36.81 245 GLY C C 1
ATOM 7313 O O . GLY C 1 248 ? 47.016 71.067 80.333 1.00 33.80 245 GLY C O 1
ATOM 7314 N N . ASN C 1 249 ? 44.799 71.455 80.331 1.00 34.10 246 ASN C N 1
ATOM 7315 C CA . ASN C 1 249 ? 44.879 72.381 81.457 1.00 34.19 246 ASN C CA 1
ATOM 7316 C C . ASN C 1 249 ? 44.161 71.832 82.687 1.00 33.88 246 ASN C C 1
ATOM 7317 O O . ASN C 1 249 ? 43.772 72.567 83.609 1.00 30.40 246 ASN C O 1
ATOM 7322 N N . ALA C 1 250 ? 43.966 70.515 82.674 1.00 30.38 247 ALA C N 1
ATOM 7323 C CA . ALA C 1 250 ? 43.492 69.801 83.839 1.00 28.96 247 ALA C CA 1
ATOM 7324 C C . ALA C 1 250 ? 44.511 68.725 84.109 1.00 34.54 247 ALA C C 1
ATOM 7325 O O . ALA C 1 250 ? 45.275 68.359 83.221 1.00 34.80 247 ALA C O 1
ATOM 7327 N N . SER C 1 251 ? 44.542 68.221 85.340 1.00 33.38 248 SER C N 1
ATOM 7328 C CA . SER C 1 251 ? 45.465 67.144 85.642 1.00 42.12 248 SER C CA 1
ATOM 7329 C C . SER C 1 251 ? 44.953 65.832 85.068 1.00 39.11 248 SER C C 1
ATOM 7330 O O . SER C 1 251 ? 43.777 65.706 84.730 1.00 39.16 248 SER C O 1
ATOM 7333 N N . GLY C 1 252 ? 45.838 64.849 84.976 1.00 33.56 249 GLY C N 1
ATOM 7334 C CA . GLY C 1 252 ? 45.447 63.539 84.497 1.00 35.30 249 GLY C CA 1
ATOM 7335 C C . GLY C 1 252 ? 44.841 62.623 85.548 1.00 38.05 249 GLY C C 1
ATOM 7336 O O . GLY C 1 252 ? 44.571 63.023 86.687 1.00 40.17 249 GLY C O 1
ATOM 7337 N N . ILE C 1 253 ? 44.621 61.382 85.126 1.00 39.72 250 ILE C N 1
ATOM 7338 C CA . ILE C 1 253 ? 44.199 60.274 85.969 1.00 40.87 250 ILE C CA 1
ATOM 7339 C C . ILE C 1 253 ? 45.462 59.456 86.165 1.00 37.78 250 ILE C C 1
ATOM 7340 O O . ILE C 1 253 ? 46.106 59.086 85.180 1.00 38.14 250 ILE C O 1
ATOM 7345 N N . ASN C 1 254 ? 45.837 59.172 87.414 1.00 30.11 251 ASN C N 1
ATOM 7346 C CA . ASN C 1 254 ? 47.175 58.631 87.688 1.00 28.36 251 ASN C CA 1
ATOM 7347 C C . ASN C 1 254 ? 47.293 57.632 88.838 1.00 31.25 251 ASN C C 1
ATOM 7348 O O . ASN C 1 254 ? 46.383 57.473 89.626 1.00 31.17 251 ASN C O 1
ATOM 7353 N N . ASP C 1 255 ? 48.454 56.988 88.920 1.00 26.62 252 ASP C N 1
ATOM 7354 C CA . ASP C 1 255 ? 48.725 55.958 89.906 1.00 28.89 252 ASP C CA 1
ATOM 7355 C C . ASP C 1 255 ? 49.927 56.379 90.733 1.00 25.32 252 ASP C C 1
ATOM 7356 O O . ASP C 1 255 ? 50.945 56.792 90.182 1.00 26.76 252 ASP C O 1
ATOM 7361 N N . GLY C 1 256 ? 49.825 56.241 92.050 1.00 25.08 253 GLY C N 1
ATOM 7362 C CA . GLY C 1 256 ? 50.962 56.501 92.907 1.00 21.40 253 GLY C CA 1
ATOM 7363 C C . GLY C 1 256 ? 50.600 56.445 94.380 1.00 23.42 253 GLY C C 1
ATOM 7364 O O . GLY C 1 256 ? 49.424 56.424 94.748 1.00 22.04 253 GLY C O 1
ATOM 7365 N N . ALA C 1 257 ? 51.632 56.404 95.216 1.00 21.16 254 ALA C N 1
ATOM 7366 C CA . ALA C 1 257 ? 51.462 56.417 96.658 1.00 20.23 254 ALA C CA 1
ATOM 7367 C C . ALA C 1 257 ? 52.506 57.345 97.281 1.00 23.92 254 ALA C C 1
ATOM 7368 O O . ALA C 1 257 ? 53.567 57.599 96.701 1.00 24.94 254 ALA C O 1
ATOM 7370 N N . ALA C 1 258 ? 52.208 57.821 98.482 1.00 24.45 255 ALA C N 1
ATOM 7371 C CA . ALA C 1 258 ? 53.130 58.669 99.222 1.00 22.13 255 ALA C CA 1
ATOM 7372 C C . ALA C 1 258 ? 52.848 58.451 100.699 1.00 20.29 255 ALA C C 1
ATOM 7373 O O . ALA C 1 258 ? 51.701 58.411 101.113 1.00 21.71 255 ALA C O 1
ATOM 7375 N N . MET C 1 259 ? 53.901 58.284 101.482 1.00 20.60 256 MET C N 1
ATOM 7376 C CA . MET C 1 259 ? 53.745 57.947 102.885 1.00 23.31 256 MET C CA 1
ATOM 7377 C C . MET C 1 259 ? 54.680 58.782 103.724 1.00 22.30 256 MET C C 1
ATOM 7378 O O . MET C 1 259 ? 55.793 59.125 103.295 1.00 23.41 256 MET C O 1
ATOM 7383 N N . LEU C 1 260 ? 54.245 59.082 104.937 1.00 22.14 257 LEU C N 1
ATOM 7384 C CA . LEU C 1 260 ? 55.072 59.844 105.850 1.00 22.95 257 LEU C CA 1
ATOM 7385 C C . LEU C 1 260 ? 55.005 59.174 107.220 1.00 27.59 257 LEU C C 1
ATOM 7386 O O . LEU C 1 260 ? 54.026 58.487 107.529 1.00 25.11 257 LEU C O 1
ATOM 7391 N N . ILE C 1 261 ? 56.042 59.367 108.033 1.00 22.97 258 ILE C N 1
ATOM 7392 C CA . ILE C 1 261 ? 56.015 58.866 109.409 1.00 22.29 258 ILE C CA 1
ATOM 7393 C C . ILE C 1 261 ? 56.049 60.043 110.369 1.00 26.73 258 ILE C C 1
ATOM 7394 O O . ILE C 1 261 ? 56.946 60.892 110.295 1.00 29.40 258 ILE C O 1
ATOM 7399 N N . LEU C 1 262 ? 55.050 60.098 111.248 1.00 24.45 259 LEU C N 1
ATOM 7400 C CA . LEU C 1 262 ? 54.891 61.192 112.185 1.00 21.18 259 LEU C CA 1
ATOM 7401 C C . LEU C 1 262 ? 55.183 60.686 113.594 1.00 24.45 259 LEU C C 1
ATOM 7402 O O . LEU C 1 262 ? 54.858 59.544 113.929 1.00 22.22 259 LEU C O 1
ATOM 7407 N N . MET C 1 263 ? 55.809 61.531 114.405 1.00 22.69 260 MET C N 1
ATOM 7408 C CA . MET C 1 263 ? 56.091 61.193 115.804 1.00 26.67 260 MET C CA 1
ATOM 7409 C C . MET C 1 263 ? 55.906 62.425 116.657 1.00 28.12 260 MET C C 1
ATOM 7410 O O . MET C 1 263 ? 55.906 63.541 116.143 1.00 26.32 260 MET C O 1
ATOM 7415 N N . SER C 1 264 ? 55.762 62.234 117.966 1.00 26.69 261 SER C N 1
ATOM 7416 C CA . SER C 1 264 ? 55.896 63.364 118.866 1.00 24.70 261 SER C CA 1
ATOM 7417 C C . SER C 1 264 ? 57.379 63.708 118.864 1.00 25.90 261 SER C C 1
ATOM 7418 O O . SER C 1 264 ? 58.216 62.850 118.579 1.00 29.57 261 SER C O 1
ATOM 7421 N N . GLN C 1 265 ? 57.709 64.954 119.178 1.00 28.96 262 GLN C N 1
ATOM 7422 C CA . GLN C 1 265 ? 59.101 65.380 119.233 1.00 29.74 262 GLN C CA 1
ATOM 7423 C C . GLN C 1 265 ? 59.832 64.542 120.279 1.00 31.34 262 GLN C C 1
ATOM 7424 O O . GLN C 1 265 ? 60.985 64.143 120.092 1.00 30.51 262 GLN C O 1
ATOM 7430 N N . GLN C 1 266 ? 59.134 64.256 121.370 1.00 32.51 263 GLN C N 1
ATOM 7431 C CA . GLN C 1 266 ? 59.723 63.499 122.467 1.00 36.93 263 GLN C CA 1
ATOM 7432 C C . GLN C 1 266 ? 60.086 62.092 122.009 1.00 34.48 263 GLN C C 1
ATOM 7433 O O . GLN C 1 266 ? 61.187 61.599 122.278 1.00 36.84 263 GLN C O 1
ATOM 7439 N N . LYS C 1 267 ? 59.157 61.446 121.313 1.00 31.40 264 LYS C N 1
ATOM 7440 C CA . LYS C 1 267 ? 59.409 60.107 120.791 1.00 33.50 264 LYS C CA 1
ATOM 7441 C C . LYS C 1 267 ? 60.552 60.092 119.778 1.00 33.26 264 LYS C C 1
ATOM 7442 O O . LYS C 1 267 ? 61.344 59.149 119.749 1.00 32.55 264 LYS C O 1
ATOM 7448 N N . ALA C 1 268 ? 60.640 61.130 118.947 1.00 32.29 265 A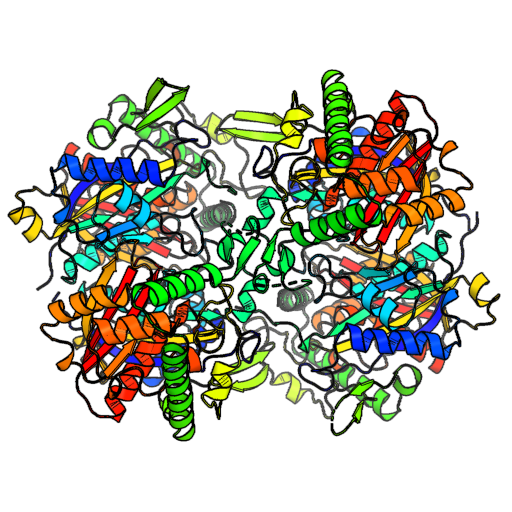LA C N 1
ATOM 7449 C CA . ALA C 1 268 ? 61.721 61.207 117.971 1.00 32.01 265 ALA C CA 1
ATOM 7450 C C . ALA C 1 268 ? 63.069 61.347 118.670 1.00 33.43 265 ALA C C 1
ATOM 7451 O O . ALA C 1 268 ? 64.040 60.723 118.262 1.00 34.12 265 ALA C O 1
ATOM 7453 N N . ASP C 1 269 ? 63.119 62.170 119.714 1.00 32.04 266 ASP C N 1
ATOM 7454 C CA . ASP C 1 269 ? 64.350 62.336 120.486 1.00 35.63 266 ASP C CA 1
ATOM 7455 C C . ASP C 1 269 ? 64.738 61.016 121.137 1.00 39.01 266 ASP C C 1
ATOM 7456 O O . ASP C 1 269 ? 65.895 60.606 121.073 1.00 40.46 266 ASP C O 1
ATOM 7461 N N . GLU C 1 270 ? 63.762 60.352 121.751 1.00 39.38 267 GLU C N 1
ATOM 7462 C CA A GLU C 1 270 ? 64.017 59.071 122.398 0.50 41.64 267 GLU C CA 1
ATOM 7463 C CA B GLU C 1 270 ? 63.975 59.053 122.391 0.50 41.96 267 GLU C CA 1
ATOM 7464 C C . GLU C 1 270 ? 64.574 58.032 121.424 1.00 42.07 267 GLU C C 1
ATOM 7465 O O . GLU C 1 270 ? 65.487 57.287 121.773 1.00 39.85 267 GLU C O 1
ATOM 7476 N N . LEU C 1 271 ? 64.059 58.003 120.195 1.00 41.59 268 LEU C N 1
ATOM 7477 C CA . LEU C 1 271 ? 64.562 57.060 119.197 1.00 38.12 268 LEU C CA 1
ATOM 7478 C C . LEU C 1 271 ? 65.812 57.569 118.476 1.00 38.55 268 LEU C C 1
ATOM 7479 O O . LEU C 1 271 ? 66.407 56.851 117.674 1.00 40.20 268 LEU C O 1
ATOM 7484 N N . GLY C 1 272 ? 66.208 58.803 118.756 1.00 34.98 269 GLY C N 1
ATOM 7485 C CA . GLY C 1 272 ? 67.364 59.387 118.091 1.00 35.44 269 GLY C CA 1
ATOM 7486 C C . GLY C 1 272 ? 67.153 59.612 116.601 1.00 36.64 269 GLY C C 1
ATOM 7487 O O . GLY C 1 272 ? 68.072 59.445 115.807 1.00 37.80 269 GLY C O 1
ATOM 7488 N N . ILE C 1 273 ? 65.939 59.984 116.216 1.00 36.24 270 ILE C N 1
ATOM 7489 C CA . ILE C 1 273 ? 65.650 60.258 114.810 1.00 38.54 270 ILE C CA 1
ATOM 7490 C C . ILE C 1 273 ? 65.410 61.748 114.599 1.00 39.40 270 ILE C C 1
ATOM 7491 O O . ILE C 1 273 ? 64.529 62.340 115.217 1.00 42.26 270 ILE C O 1
ATOM 7496 N N . ARG C 1 274 ? 66.201 62.350 113.726 1.00 36.06 271 ARG C N 1
ATOM 7497 C CA . ARG C 1 274 ? 66.073 63.766 113.431 1.00 34.82 271 ARG C CA 1
ATOM 7498 C C . ARG C 1 274 ? 64.892 64.030 112.506 1.00 36.15 271 ARG C C 1
ATOM 7499 O O . ARG C 1 274 ? 64.726 63.351 111.497 1.00 37.74 271 ARG C O 1
ATOM 7507 N N . PRO C 1 275 ? 64.065 65.023 112.854 1.00 35.07 272 PRO C N 1
ATOM 7508 C CA . PRO C 1 275 ? 62.887 65.415 112.069 1.00 33.90 272 PRO C CA 1
ATOM 7509 C C . PRO C 1 275 ? 63.240 66.045 110.724 1.00 31.52 272 PRO C C 1
ATOM 7510 O O . PRO C 1 275 ? 64.255 66.735 110.607 1.00 32.28 272 PRO C O 1
ATOM 7514 N N . LEU C 1 276 ? 62.402 65.809 109.721 1.00 30.14 273 LEU C N 1
ATOM 7515 C CA . LEU C 1 276 ? 62.494 66.541 108.459 1.00 31.18 273 LEU C CA 1
ATOM 7516 C C . LEU C 1 276 ? 61.736 67.850 108.584 1.00 32.79 273 LEU C C 1
ATOM 7517 O O . LEU C 1 276 ? 62.119 68.851 107.999 1.00 29.50 273 LEU C O 1
ATOM 7522 N N . ALA C 1 277 ? 60.645 67.828 109.345 1.00 31.04 274 ALA C N 1
ATOM 7523 C CA . ALA C 1 277 ? 59.796 69.003 109.472 1.00 29.15 274 ALA C CA 1
ATOM 7524 C C . ALA C 1 277 ? 58.897 68.875 110.675 1.00 27.04 274 ALA C C 1
ATOM 7525 O O . ALA C 1 277 ? 58.689 67.777 111.201 1.00 25.40 274 ALA C O 1
ATOM 7527 N N . LYS C 1 278 ? 58.326 70.002 111.071 1.00 25.33 275 LYS C N 1
ATOM 7528 C CA . LYS C 1 278 ? 57.374 70.051 112.171 1.00 28.41 275 LYS C CA 1
ATOM 7529 C C . LYS C 1 278 ? 56.038 70.585 111.653 1.00 27.43 275 LYS C C 1
ATOM 7530 O O . LYS C 1 278 ? 56.006 71.481 110.818 1.00 30.58 275 LYS C O 1
ATOM 7536 N N . ILE C 1 279 ? 54.939 70.021 112.134 1.00 25.09 276 ILE C N 1
ATOM 7537 C CA . ILE C 1 279 ? 53.611 70.498 111.766 1.00 25.68 276 ILE C CA 1
ATOM 7538 C C . ILE C 1 279 ? 53.233 71.671 112.664 1.00 31.25 276 ILE C C 1
ATOM 7539 O O . ILE C 1 279 ? 53.165 71.540 113.895 1.00 25.77 276 ILE C O 1
ATOM 7544 N N . LYS C 1 280 ? 53.022 72.826 112.041 1.00 26.90 277 LYS C N 1
ATOM 7545 C CA . LYS C 1 280 ? 52.771 74.057 112.774 1.00 29.75 277 LYS C CA 1
ATOM 7546 C C . LYS C 1 280 ? 51.275 74.265 113.019 1.00 29.55 277 LYS C C 1
ATOM 7547 O O . LYS C 1 280 ? 50.856 74.656 114.109 1.00 26.03 277 LYS C O 1
ATOM 7553 N N . SER C 1 281 ? 50.465 73.995 112.003 1.00 25.11 278 SER C N 1
ATOM 7554 C CA . SER C 1 281 ? 49.023 74.157 112.113 1.00 24.44 278 SER C CA 1
ATOM 7555 C C . SER C 1 281 ? 48.337 73.458 110.952 1.00 22.36 278 SER C C 1
ATOM 7556 O O . SER C 1 281 ? 48.976 73.116 109.959 1.00 23.69 278 SER C O 1
ATOM 7559 N N . TYR C 1 282 ? 47.033 73.241 111.092 1.00 23.50 279 TYR C N 1
ATOM 7560 C CA . TYR C 1 282 ? 46.207 72.764 109.987 1.00 22.04 279 TYR C CA 1
ATOM 7561 C C . TYR C 1 282 ? 44.785 73.234 110.233 1.00 24.39 279 TYR C C 1
ATOM 7562 O O . TYR C 1 282 ? 44.441 73.625 111.345 1.00 23.92 279 TYR C O 1
ATOM 7571 N N . ALA C 1 283 ? 43.962 73.184 109.196 1.00 20.03 280 ALA C N 1
ATOM 7572 C CA . ALA C 1 283 ? 42.575 73.613 109.276 1.00 19.62 280 ALA C CA 1
ATOM 7573 C C . ALA C 1 283 ? 41.823 73.139 108.048 1.00 23.07 280 ALA C C 1
ATOM 7574 O O . ALA C 1 283 ? 42.418 72.860 106.994 1.00 23.28 280 ALA C O 1
ATOM 7576 N N . SER C 1 284 ? 40.511 73.037 108.186 1.00 24.57 281 SER C N 1
ATOM 7577 C CA . SER C 1 284 ? 39.671 72.799 107.030 1.00 21.69 281 SER C CA 1
ATOM 7578 C C . SER C 1 284 ? 38.446 73.716 107.094 1.00 24.67 281 SER C C 1
ATOM 7579 O O . SER C 1 284 ? 38.131 74.268 108.151 1.00 22.78 281 SER C O 1
ATOM 7582 N N . ALA C 1 285 ? 37.783 73.914 105.959 1.00 22.00 282 ALA C N 1
ATOM 7583 C CA . ALA C 1 285 ? 36.694 74.878 105.873 1.00 27.58 282 ALA C CA 1
ATOM 7584 C C . ALA C 1 285 ? 35.768 74.532 104.720 1.00 26.31 282 ALA C C 1
ATOM 7585 O O . ALA C 1 285 ? 36.207 73.957 103.735 1.00 26.47 282 ALA C O 1
ATOM 7587 N N . GLY C 1 286 ? 34.487 74.873 104.849 1.00 24.50 283 GLY C N 1
ATOM 7588 C CA . GLY C 1 286 ? 33.550 74.696 103.749 1.00 23.80 283 GLY C CA 1
ATOM 7589 C C . GLY C 1 286 ? 33.471 75.974 102.929 1.00 27.49 283 GLY C C 1
ATOM 7590 O O . GLY C 1 286 ? 33.943 77.019 103.369 1.00 28.30 283 GLY C O 1
ATOM 7591 N N . VAL C 1 287 ? 32.889 75.906 101.737 1.00 30.94 284 VAL C N 1
ATOM 7592 C CA . VAL C 1 287 ? 32.698 77.115 100.946 1.00 33.05 284 VAL C CA 1
ATOM 7593 C C . VAL C 1 287 ? 31.224 77.362 100.672 1.00 33.24 284 VAL C C 1
ATOM 7594 O O . VAL C 1 287 ? 30.385 76.481 100.876 1.00 30.88 284 VAL C O 1
ATOM 7598 N N . GLU C 1 288 ? 30.924 78.566 100.193 1.00 34.83 285 GLU C N 1
ATOM 7599 C CA . GLU C 1 288 ? 29.577 78.917 99.782 1.00 37.83 285 GLU C CA 1
ATOM 7600 C C . GLU C 1 288 ? 29.277 78.232 98.454 1.00 39.36 285 GLU C C 1
ATOM 7601 O O . GLU C 1 288 ? 30.182 77.982 97.656 1.00 39.03 285 GLU C O 1
ATOM 7607 N N . PRO C 1 289 ? 28.002 77.904 98.222 1.00 40.48 286 PRO C N 1
ATOM 7608 C CA . PRO C 1 289 ? 27.611 77.146 97.031 1.00 46.32 286 PRO C CA 1
ATOM 7609 C C . PRO C 1 289 ? 28.009 77.843 95.729 1.00 48.63 286 PRO C C 1
ATOM 7610 O O . PRO C 1 289 ? 28.296 77.159 94.756 1.00 52.33 286 PRO C O 1
ATOM 7614 N N . GLU C 1 290 ? 28.064 79.172 95.731 1.00 49.46 287 GLU C N 1
ATOM 7615 C CA . GLU C 1 290 ? 28.400 79.935 94.526 1.00 51.67 287 GLU C CA 1
ATOM 7616 C C . GLU C 1 290 ? 29.847 79.755 94.083 1.00 47.67 287 GLU C C 1
ATOM 7617 O O . GLU C 1 290 ? 30.188 80.026 92.931 1.00 45.76 287 GLU C O 1
ATOM 7623 N N . VAL C 1 291 ? 30.705 79.314 94.996 1.00 40.40 288 VAL C N 1
ATOM 7624 C CA . VAL C 1 291 ? 32.119 79.208 94.675 1.00 35.97 288 VAL C CA 1
ATOM 7625 C C . VAL C 1 291 ? 32.679 77.822 94.976 1.00 37.19 288 VAL C C 1
ATOM 7626 O O . VAL C 1 291 ? 33.759 77.684 95.555 1.00 36.26 288 VAL C O 1
ATOM 7630 N N . MET C 1 292 ? 31.930 76.805 94.560 1.00 35.90 289 MET C N 1
ATOM 7631 C CA . MET C 1 292 ? 32.340 75.418 94.693 1.00 34.01 289 MET C CA 1
ATOM 7632 C C . MET C 1 292 ? 33.743 75.236 94.123 1.00 33.52 289 MET C C 1
ATOM 7633 O O . MET C 1 292 ? 34.123 75.909 93.165 1.00 37.49 289 MET C O 1
ATOM 7638 N N . GLY C 1 293 ? 34.522 74.349 94.732 1.00 31.60 290 GLY C N 1
ATOM 7639 C CA . GLY C 1 293 ? 35.860 74.072 94.252 1.00 33.71 290 GLY C CA 1
ATOM 7640 C C . GLY C 1 293 ? 36.950 74.990 94.776 1.00 36.54 290 GLY C C 1
ATOM 7641 O O . GLY C 1 293 ? 38.127 74.750 94.502 1.00 39.13 290 GLY C O 1
ATOM 7642 N N . THR C 1 294 ? 36.573 76.013 95.545 1.00 34.41 291 THR C N 1
ATOM 7643 C CA . THR C 1 294 ? 37.534 76.998 96.056 1.00 31.56 291 THR C CA 1
ATOM 7644 C C . THR C 1 294 ? 37.946 76.767 97.509 1.00 34.03 291 THR C C 1
ATOM 7645 O O . THR C 1 294 ? 38.517 77.650 98.141 1.00 33.35 291 THR C O 1
ATOM 7649 N N . GLY C 1 295 ? 37.659 75.578 98.026 1.00 32.04 292 GLY C N 1
ATOM 7650 C CA . GLY C 1 295 ? 38.016 75.198 99.386 1.00 27.03 292 GLY C CA 1
ATOM 7651 C C . GLY C 1 295 ? 39.359 75.619 99.964 1.00 25.76 292 GLY C C 1
ATOM 7652 O O . GLY C 1 295 ? 39.400 76.070 101.105 1.00 26.26 292 GLY C O 1
ATOM 7653 N N . PRO C 1 296 ? 40.461 75.442 99.205 1.00 27.38 293 PRO C N 1
ATOM 7654 C CA . PRO C 1 296 ? 41.797 75.806 99.695 1.00 26.71 293 PRO C CA 1
ATOM 7655 C C . PRO C 1 296 ? 41.944 77.256 100.160 1.00 27.47 293 PRO C C 1
ATOM 7656 O O . PRO C 1 296 ? 42.810 77.529 100.997 1.00 24.22 293 PRO C O 1
ATOM 7660 N N . ILE C 1 297 ? 41.123 78.160 99.639 1.00 25.93 294 ILE C N 1
ATOM 7661 C CA . ILE C 1 297 ? 41.191 79.570 100.028 1.00 27.55 294 ILE C CA 1
ATOM 7662 C C . ILE C 1 297 ? 40.790 79.824 101.499 1.00 26.74 294 ILE C C 1
ATOM 7663 O O . ILE C 1 297 ? 41.609 80.298 102.280 1.00 28.78 294 ILE C O 1
ATOM 7668 N N . PRO C 1 298 ? 39.538 79.516 101.889 1.00 28.85 295 PRO C N 1
ATOM 7669 C CA . PRO C 1 298 ? 39.287 79.754 103.314 1.00 29.96 295 PRO C CA 1
ATOM 7670 C C . PRO C 1 298 ? 40.044 78.786 104.243 1.00 28.04 295 PRO C C 1
ATOM 7671 O O . PRO C 1 298 ? 40.337 79.158 105.379 1.00 26.22 295 PRO C O 1
ATOM 7675 N N . ALA C 1 299 ? 40.359 77.576 103.785 1.00 24.67 296 ALA C N 1
ATOM 7676 C CA . ALA C 1 299 ? 41.097 76.640 104.642 1.00 24.75 296 ALA C CA 1
ATOM 7677 C C . ALA C 1 299 ? 42.504 77.166 104.948 1.00 23.44 296 ALA C C 1
ATOM 7678 O O . ALA C 1 299 ? 42.999 77.034 106.067 1.00 25.59 296 ALA C O 1
ATOM 7680 N N . THR C 1 300 ? 43.130 77.786 103.953 1.00 20.88 297 THR C N 1
ATOM 7681 C CA . THR C 1 300 ? 44.476 78.313 104.103 1.00 23.94 297 THR C CA 1
ATOM 7682 C C . THR C 1 300 ? 44.478 79.544 105.009 1.00 25.00 297 THR C C 1
ATOM 7683 O O . THR C 1 300 ? 45.338 79.665 105.876 1.00 26.22 297 THR C O 1
ATOM 7687 N N . ARG C 1 301 ? 43.505 80.437 104.836 1.00 22.69 298 ARG C N 1
ATOM 7688 C CA . ARG C 1 301 ? 43.415 81.600 105.721 1.00 29.51 298 ARG C CA 1
ATOM 7689 C C . ARG C 1 301 ? 43.231 81.158 107.165 1.00 28.63 298 ARG C C 1
ATOM 7690 O O . ARG C 1 301 ? 43.809 81.745 108.086 1.00 27.23 298 ARG C O 1
ATOM 7698 N N . LYS C 1 302 ? 42.423 80.121 107.355 1.00 25.10 299 LYS C N 1
ATOM 7699 C CA . LYS C 1 302 ? 42.161 79.589 108.687 1.00 28.22 299 LYS C CA 1
ATOM 7700 C C . LYS C 1 302 ? 43.442 78.997 109.266 1.00 29.68 299 LYS C C 1
ATOM 7701 O O . LYS C 1 302 ? 43.793 79.254 110.421 1.00 29.67 299 LYS C O 1
ATOM 7707 N N . ALA C 1 303 ? 44.163 78.223 108.461 1.00 25.01 300 ALA C N 1
ATOM 7708 C CA . ALA C 1 303 ? 45.386 77.575 108.952 1.00 26.48 300 ALA C CA 1
ATOM 7709 C C . ALA C 1 303 ? 46.488 78.600 109.242 1.00 29.64 300 ALA C C 1
ATOM 7710 O O . ALA C 1 303 ? 47.240 78.456 110.211 1.00 26.70 300 ALA C O 1
ATOM 7712 N N . LEU C 1 304 ? 46.596 79.626 108.398 1.00 24.04 301 LEU C N 1
ATOM 7713 C CA . LEU C 1 304 ? 47.585 80.674 108.640 1.00 25.18 301 LEU C CA 1
ATOM 7714 C C . LEU C 1 304 ? 47.263 81.427 109.937 1.00 31.26 301 LEU C C 1
ATOM 7715 O O . LEU C 1 304 ? 48.159 81.716 110.736 1.00 30.23 301 LEU C O 1
ATOM 7720 N N . LYS C 1 305 ? 45.983 81.726 110.144 1.00 32.02 302 LYS C N 1
ATOM 7721 C CA . LYS C 1 305 ? 45.559 82.404 111.359 1.00 38.18 302 LYS C CA 1
ATOM 7722 C C . LYS C 1 305 ? 45.938 81.590 112.592 1.00 40.59 302 LYS C C 1
ATOM 7723 O O . LYS C 1 305 ? 46.407 82.152 113.584 1.00 41.36 302 LYS C O 1
ATOM 7729 N N . LYS C 1 306 ? 45.765 80.270 112.527 1.00 37.00 303 LYS C N 1
ATOM 7730 C CA . LYS C 1 306 ? 46.117 79.418 113.661 1.00 40.75 303 LYS C CA 1
ATOM 7731 C C . LYS C 1 306 ? 47.630 79.355 113.881 1.00 39.79 303 LYS C C 1
ATOM 7732 O O . LYS C 1 306 ? 48.081 79.163 115.013 1.00 41.31 303 LYS C O 1
ATOM 7738 N N . ALA C 1 307 ? 48.404 79.538 112.807 1.00 33.52 304 ALA C N 1
ATOM 7739 C CA . ALA C 1 307 ? 49.868 79.538 112.892 1.00 29.74 304 ALA C CA 1
ATOM 7740 C C . ALA C 1 307 ? 50.445 80.867 113.375 1.00 31.33 304 ALA C C 1
ATOM 7741 O O . ALA C 1 307 ? 51.607 80.929 113.765 1.00 38.22 304 ALA C O 1
ATOM 7743 N N . GLY C 1 308 ? 49.646 81.924 113.319 1.00 27.74 305 GLY C N 1
ATOM 7744 C CA . GLY C 1 308 ? 50.119 83.254 113.645 1.00 34.89 305 GLY C CA 1
ATOM 7745 C C . GLY C 1 308 ? 50.919 83.829 112.491 1.00 38.48 305 GLY C C 1
ATOM 7746 O O . GLY C 1 308 ? 51.839 84.623 112.691 1.00 38.69 305 GLY C O 1
ATOM 7747 N N . LEU C 1 309 ? 50.561 83.426 111.274 1.00 36.20 306 LEU C N 1
ATOM 7748 C CA . LEU C 1 309 ? 51.313 83.809 110.086 1.00 35.55 306 LEU C CA 1
ATOM 7749 C C . LEU C 1 309 ? 50.429 84.454 109.030 1.00 38.33 306 LEU C C 1
ATOM 7750 O O . LEU C 1 309 ? 49.212 84.295 109.042 1.00 41.36 306 LEU C O 1
ATOM 7755 N N . SER C 1 310 ? 51.050 85.187 108.115 1.00 36.18 307 SER C N 1
ATOM 7756 C CA . SER C 1 310 ? 50.356 85.652 106.919 1.00 35.48 307 SER C CA 1
ATOM 7757 C C . SER C 1 310 ? 50.945 84.922 105.716 1.00 33.79 307 SER C C 1
ATOM 7758 O O . SER C 1 310 ? 51.987 84.274 105.836 1.00 32.64 307 SER C O 1
ATOM 7761 N N . ILE C 1 311 ? 50.292 85.027 104.560 1.00 33.98 308 ILE C N 1
ATOM 7762 C CA . ILE C 1 311 ? 50.763 84.335 103.359 1.00 32.63 308 ILE C CA 1
ATOM 7763 C C . ILE C 1 311 ? 52.196 84.734 102.997 1.00 33.79 308 ILE C C 1
ATOM 7764 O O . ILE C 1 311 ? 52.972 83.912 102.515 1.00 28.48 308 ILE C O 1
ATOM 7769 N N . ASN C 1 312 ? 52.551 85.989 103.262 1.00 35.45 309 ASN C N 1
ATOM 7770 C CA . ASN C 1 312 ? 53.882 86.497 102.939 1.00 39.62 309 ASN C CA 1
ATOM 7771 C C . ASN C 1 312 ? 54.997 85.900 103.792 1.00 38.70 309 ASN C C 1
ATOM 7772 O O . ASN C 1 312 ? 56.172 85.990 103.434 1.00 39.35 309 ASN C O 1
ATOM 7777 N N . ASP C 1 313 ? 54.627 85.298 104.918 1.00 37.07 310 ASP C N 1
ATOM 7778 C CA . ASP C 1 313 ? 55.584 84.590 105.760 1.00 36.39 310 ASP C CA 1
ATOM 7779 C C . ASP C 1 313 ? 55.898 83.184 105.263 1.00 33.57 310 ASP C C 1
ATOM 7780 O O . ASP C 1 313 ? 56.780 82.524 105.812 1.00 36.76 310 ASP C O 1
ATOM 7785 N N . ILE C 1 314 ? 55.167 82.706 104.258 1.00 31.21 311 ILE C N 1
ATOM 7786 C CA . ILE C 1 314 ? 55.347 81.317 103.803 1.00 30.16 311 ILE C CA 1
ATOM 7787 C C . ILE C 1 314 ? 56.423 81.280 102.710 1.00 32.73 311 ILE C C 1
ATOM 7788 O O . ILE C 1 314 ? 56.368 82.055 101.768 1.00 32.44 311 ILE C O 1
ATOM 7793 N N . ASP C 1 315 ? 57.425 80.417 102.843 1.00 31.82 312 ASP C N 1
ATOM 7794 C CA . ASP C 1 315 ? 58.505 80.412 101.854 1.00 32.21 312 ASP C CA 1
ATOM 7795 C C . ASP C 1 315 ? 58.154 79.577 100.603 1.00 29.75 312 ASP C C 1
ATOM 7796 O O . ASP C 1 315 ? 58.542 79.927 99.495 1.00 29.28 312 ASP C O 1
ATOM 7801 N N . LEU C 1 316 ? 57.405 78.489 100.784 1.00 26.91 313 LEU C N 1
ATOM 7802 C CA . LEU C 1 316 ? 56.995 77.627 99.665 1.00 25.57 313 LEU C CA 1
ATOM 7803 C C . LEU C 1 316 ? 55.582 77.126 99.825 1.00 26.90 313 LEU C C 1
ATOM 7804 O O . LEU C 1 316 ? 55.172 76.726 100.921 1.00 25.98 313 LEU C O 1
ATOM 7809 N N . ILE C 1 317 ? 54.846 77.092 98.720 1.00 23.99 314 ILE C N 1
ATOM 7810 C CA . ILE C 1 317 ? 53.477 76.603 98.755 1.00 26.49 314 ILE C CA 1
ATOM 7811 C C . ILE C 1 317 ? 53.277 75.476 97.751 1.00 25.86 314 ILE C C 1
ATOM 7812 O O . ILE C 1 317 ? 53.745 75.562 96.621 1.00 27.41 314 ILE C O 1
ATOM 7817 N N . GLU C 1 318 ? 52.626 74.405 98.191 1.00 25.18 315 GLU C N 1
ATOM 7818 C CA . GLU C 1 318 ? 52.150 73.368 97.286 1.00 27.18 315 GLU C CA 1
ATOM 7819 C C . GLU C 1 318 ? 50.636 73.424 97.333 1.00 27.17 315 GLU C C 1
ATOM 7820 O O . GLU C 1 318 ? 50.034 73.053 98.331 1.00 24.55 315 GLU C O 1
ATOM 7826 N N . ALA C 1 319 ? 50.013 73.924 96.278 1.00 27.49 316 ALA C N 1
ATOM 7827 C CA . ALA C 1 319 ? 48.555 73.887 96.193 1.00 28.90 316 ALA C CA 1
ATOM 7828 C C . ALA C 1 319 ? 48.194 72.982 95.028 1.00 29.19 316 ALA C C 1
ATOM 7829 O O . ALA C 1 319 ? 48.617 73.233 93.897 1.00 27.10 316 ALA C O 1
ATOM 7831 N N . ASN C 1 320 ? 47.450 71.915 95.293 1.00 27.13 317 ASN C N 1
ATOM 7832 C CA . ASN C 1 320 ? 47.237 70.915 94.254 1.00 28.22 317 ASN C CA 1
ATOM 7833 C C . ASN C 1 320 ? 46.495 71.462 93.047 1.00 31.13 317 ASN C C 1
ATOM 7834 O O . ASN C 1 320 ? 45.436 72.076 93.187 1.00 30.08 317 ASN C O 1
ATOM 7839 N N . GLU C 1 321 ? 47.069 71.217 91.873 1.00 32.34 318 GLU C N 1
ATOM 7840 C CA . GLU C 1 321 ? 46.534 71.707 90.605 1.00 35.22 318 GLU C CA 1
ATOM 7841 C C . GLU C 1 321 ? 45.652 70.685 89.915 1.00 37.63 318 GLU C C 1
ATOM 7842 O O . GLU C 1 321 ? 46.097 70.055 88.962 1.00 42.30 318 GLU C O 1
ATOM 7848 N N . ALA C 1 322 ? 44.411 70.523 90.361 1.00 36.24 319 ALA C N 1
ATOM 7849 C CA . ALA C 1 322 ? 43.492 69.626 89.663 1.00 35.88 319 ALA C CA 1
ATOM 7850 C C . ALA C 1 322 ? 43.056 70.234 88.323 1.00 31.33 319 ALA C C 1
ATOM 7851 O O . ALA C 1 322 ? 43.036 69.545 87.304 1.00 35.66 319 ALA C O 1
ATOM 7853 N N . PHE C 1 323 ? 42.718 71.524 88.337 1.00 30.37 320 PHE C N 1
ATOM 7854 C CA . PHE C 1 323 ? 42.394 72.276 87.115 1.00 31.61 320 PHE C CA 1
ATOM 7855 C C . PHE C 1 323 ? 43.085 73.631 87.141 1.00 33.17 320 PHE C C 1
ATOM 7856 O O . PHE C 1 323 ? 43.198 74.254 88.202 1.00 31.44 320 PHE C O 1
ATOM 7864 N N . ALA C 1 324 ? 43.548 74.093 85.983 1.00 29.30 321 ALA C N 1
ATOM 7865 C CA . ALA C 1 324 ? 44.186 75.401 85.896 1.00 29.78 321 ALA C CA 1
ATOM 7866 C C . ALA C 1 324 ? 43.258 76.492 86.395 1.00 32.74 321 ALA C C 1
ATOM 7867 O O . ALA C 1 324 ? 43.692 77.398 87.106 1.00 32.81 321 ALA C O 1
ATOM 7869 N N . ALA C 1 325 ? 41.979 76.393 86.042 1.00 32.46 322 ALA C N 1
ATOM 7870 C CA . ALA C 1 325 ? 41.001 77.404 86.443 1.00 33.03 322 ALA C CA 1
ATOM 7871 C C . ALA C 1 325 ? 40.933 77.541 87.959 1.00 34.23 322 ALA C C 1
ATOM 7872 O O . ALA C 1 325 ? 40.859 78.652 88.500 1.00 33.98 322 ALA C O 1
ATOM 7874 N N . GLN C 1 326 ? 40.942 76.400 88.638 1.00 31.36 323 GLN C N 1
ATOM 7875 C CA . GLN C 1 326 ? 40.866 76.377 90.095 1.00 31.40 323 GLN C CA 1
ATOM 7876 C C . GLN C 1 326 ? 42.161 76.890 90.711 1.00 30.07 323 GLN C C 1
ATOM 7877 O O . GLN C 1 326 ? 42.141 77.688 91.643 1.00 33.75 323 GLN C O 1
ATOM 7883 N N . ALA C 1 327 ? 43.293 76.444 90.178 1.00 28.57 324 ALA C N 1
ATOM 7884 C CA . ALA C 1 327 ? 44.587 76.912 90.664 1.00 28.20 324 ALA C CA 1
ATOM 7885 C C . ALA C 1 327 ? 44.747 78.430 90.500 1.00 32.30 324 ALA C C 1
ATOM 7886 O O . ALA C 1 327 ? 45.365 79.101 91.345 1.00 31.22 324 ALA C O 1
ATOM 7888 N N . LEU C 1 328 ? 44.185 78.974 89.420 1.00 32.14 325 LEU C N 1
ATOM 7889 C CA . LEU C 1 328 ? 44.228 80.414 89.197 1.00 32.48 325 LEU C CA 1
ATOM 7890 C C . LEU C 1 328 ? 43.465 81.140 90.283 1.00 31.59 325 LEU C C 1
ATOM 7891 O O . LEU C 1 328 ? 43.885 82.206 90.755 1.00 30.97 325 LEU C O 1
ATOM 7896 N N . ALA C 1 329 ? 42.327 80.578 90.672 1.00 29.11 326 ALA C N 1
ATOM 7897 C CA . ALA C 1 329 ? 41.497 81.221 91.685 1.00 33.34 326 ALA C CA 1
ATOM 7898 C C . ALA C 1 329 ? 42.184 81.208 93.049 1.00 34.59 326 ALA C C 1
ATOM 7899 O O . ALA C 1 329 ? 42.156 82.202 93.784 1.00 34.70 326 ALA C O 1
ATOM 7901 N N . VAL C 1 330 ? 42.796 80.075 93.380 1.00 32.32 327 VAL C N 1
ATOM 7902 C CA . VAL C 1 330 ? 43.477 79.906 94.663 1.00 32.76 327 VAL C CA 1
ATOM 7903 C C . VAL C 1 330 ? 44.655 80.864 94.761 1.00 33.45 327 VAL C C 1
ATOM 7904 O O . VAL C 1 330 ? 44.814 81.572 95.754 1.00 33.59 327 VAL C O 1
ATOM 7908 N N . LYS C 1 331 ? 45.458 80.890 93.704 1.00 33.66 328 LYS C N 1
ATOM 7909 C CA . LYS C 1 331 ? 46.652 81.712 93.626 1.00 33.43 328 LYS C CA 1
ATOM 7910 C C . LYS C 1 331 ? 46.327 83.204 93.723 1.00 35.48 328 LYS C C 1
ATOM 7911 O O . LYS C 1 331 ? 46.982 83.939 94.473 1.00 34.48 328 LYS C O 1
ATOM 7917 N N . ASN C 1 332 ? 45.322 83.646 92.968 1.00 31.22 329 ASN C N 1
ATOM 7918 C CA . ASN C 1 332 ? 44.901 85.048 92.993 1.00 35.34 329 ASN C CA 1
ATOM 7919 C C . ASN C 1 332 ? 44.265 85.483 94.316 1.00 38.68 329 ASN C C 1
ATOM 7920 O O . ASN C 1 332 ? 44.646 86.506 94.877 1.00 40.86 329 ASN C O 1
ATOM 7925 N N . GLU C 1 333 ? 43.296 84.715 94.812 1.00 37.47 330 GLU C N 1
ATOM 7926 C CA . GLU C 1 333 ? 42.551 85.134 96.007 1.00 39.16 330 GLU C CA 1
ATOM 7927 C C . GLU C 1 333 ? 43.400 85.132 97.267 1.00 40.09 330 GLU C C 1
ATOM 7928 O O . GLU C 1 333 ? 43.109 85.866 98.213 1.00 40.41 330 GLU C O 1
ATOM 7934 N N . LEU C 1 334 ? 44.430 84.293 97.291 1.00 38.71 331 LEU C N 1
ATOM 7935 C CA . LEU C 1 334 ? 45.324 84.229 98.446 1.00 35.97 331 LEU C CA 1
ATOM 7936 C C . LEU C 1 334 ? 46.538 85.129 98.224 1.00 33.08 331 LEU C C 1
ATOM 7937 O O . LEU C 1 334 ? 47.386 85.257 99.098 1.00 33.24 331 LEU C O 1
ATOM 7942 N N . GLN C 1 335 ? 46.603 85.742 97.043 1.00 33.55 332 GLN C N 1
ATOM 7943 C CA . GLN C 1 335 ? 47.705 86.623 96.653 1.00 38.50 332 GLN C CA 1
ATOM 7944 C C . GLN C 1 335 ? 49.063 85.963 96.853 1.00 37.81 332 GLN C C 1
ATOM 7945 O O . GLN C 1 335 ? 49.949 86.512 97.511 1.00 37.13 332 GLN C O 1
ATOM 7951 N N . ILE C 1 336 ? 49.204 84.769 96.286 1.00 38.18 333 ILE C N 1
ATOM 7952 C CA . ILE C 1 336 ? 50.440 84.001 96.347 1.00 40.90 333 ILE C CA 1
ATOM 7953 C C . ILE C 1 336 ? 51.447 84.440 95.276 1.00 47.20 333 ILE C C 1
ATOM 7954 O O . ILE C 1 336 ? 51.091 84.662 94.117 1.00 49.80 333 ILE C O 1
ATOM 7959 N N . ASP C 1 337 ? 52.707 84.567 95.675 1.00 46.91 334 ASP C N 1
ATOM 7960 C CA . ASP C 1 337 ? 53.799 84.824 94.742 1.00 48.13 334 ASP C CA 1
ATOM 7961 C C . ASP C 1 337 ? 54.040 83.583 93.879 1.00 45.62 334 ASP C C 1
ATOM 7962 O O . ASP C 1 337 ? 54.366 82.517 94.397 1.00 41.54 334 ASP C O 1
ATOM 7967 N N . SER C 1 338 ? 53.903 83.737 92.565 1.00 42.46 335 SER C N 1
ATOM 7968 C CA . SER C 1 338 ? 54.084 82.629 91.620 1.00 45.43 335 SER C CA 1
ATOM 7969 C C . SER C 1 338 ? 55.429 81.927 91.760 1.00 39.65 335 SER C C 1
ATOM 7970 O O . SER C 1 338 ? 55.538 80.730 91.520 1.00 37.97 335 SER C O 1
ATOM 7973 N N . SER C 1 339 ? 56.449 82.686 92.145 1.00 39.05 336 SER C N 1
ATOM 7974 C CA . SER C 1 339 ? 57.796 82.155 92.279 1.00 40.14 336 SER C CA 1
ATOM 7975 C C . SER C 1 339 ? 57.941 81.240 93.496 1.00 42.18 336 SER C C 1
ATOM 7976 O O . SER C 1 339 ? 58.984 80.614 93.675 1.00 42.50 336 SER C O 1
ATOM 7979 N N . LYS C 1 340 ? 56.897 81.167 94.324 1.00 38.49 337 LYS C N 1
ATOM 7980 C CA . LYS C 1 340 ? 56.911 80.314 95.513 1.00 35.81 337 LYS C CA 1
ATOM 7981 C C . LYS C 1 340 ? 55.941 79.144 95.400 1.00 34.35 337 LYS C C 1
ATOM 7982 O O . LYS C 1 340 ? 55.837 78.319 96.318 1.00 32.03 337 LYS C O 1
ATOM 7988 N N . LEU C 1 341 ? 55.225 79.080 94.282 1.00 29.11 338 LEU C N 1
ATOM 7989 C CA . LEU C 1 341 ? 54.096 78.174 94.162 1.00 31.05 338 LEU C CA 1
ATOM 7990 C C . LEU C 1 341 ? 54.442 76.969 93.307 1.00 28.38 338 LEU C C 1
ATOM 7991 O O . LEU C 1 341 ? 54.862 77.133 92.168 1.00 29.80 338 LEU C O 1
ATOM 7996 N N . ASN C 1 342 ? 54.259 75.769 93.853 1.00 28.32 339 ASN C N 1
ATOM 7997 C CA . ASN C 1 342 ? 54.466 74.529 93.094 1.00 29.65 339 ASN C CA 1
ATOM 7998 C C . ASN C 1 342 ? 55.768 74.564 92.284 1.00 29.34 339 ASN C C 1
ATOM 7999 O O . ASN C 1 342 ? 55.767 74.342 91.061 1.00 30.79 339 ASN C O 1
ATOM 8004 N N . VAL C 1 343 ? 56.870 74.872 92.961 1.00 26.31 340 VAL C N 1
ATOM 8005 C CA . VAL C 1 343 ? 58.087 75.298 92.271 1.00 28.77 340 VAL C CA 1
ATOM 8006 C C . VAL C 1 343 ? 58.725 74.212 91.401 1.00 31.21 340 VAL C C 1
ATOM 8007 O O . VAL C 1 343 ? 59.518 74.517 90.515 1.00 31.74 340 VAL C O 1
ATOM 8011 N N . ASN C 1 344 ? 58.371 72.952 91.649 1.00 29.35 341 ASN C N 1
ATOM 8012 C CA . ASN C 1 344 ? 58.905 71.839 90.861 1.00 31.13 341 ASN C CA 1
ATOM 8013 C C . ASN C 1 344 ? 57.865 71.279 89.901 1.00 29.70 341 ASN C C 1
ATOM 8014 O O . ASN C 1 344 ? 57.996 70.150 89.418 1.00 28.00 341 ASN C O 1
ATOM 8019 N N . GLY C 1 345 ? 56.824 72.067 89.649 1.00 30.14 342 GLY C N 1
ATOM 8020 C CA . GLY C 1 345 ? 55.706 71.636 88.829 1.00 29.83 342 GLY C CA 1
ATOM 8021 C C . GLY C 1 345 ? 54.521 71.209 89.680 1.00 30.69 342 GLY C C 1
ATOM 8022 O O . GLY C 1 345 ? 54.694 70.777 90.822 1.00 31.05 342 GLY C O 1
ATOM 8023 N N . GLY C 1 346 ? 53.316 71.327 89.128 1.00 27.29 343 GLY C N 1
ATOM 8024 C CA . GLY C 1 346 ? 52.112 70.894 89.821 1.00 27.85 343 GLY C CA 1
ATOM 8025 C C . GLY C 1 346 ? 51.503 69.664 89.177 1.00 31.57 343 GLY C C 1
ATOM 8026 O O . GLY C 1 346 ? 52.075 69.104 88.233 1.00 30.68 343 GLY C O 1
ATOM 8027 N N . ALA C 1 347 ? 50.331 69.260 89.666 1.00 29.24 344 ALA C N 1
ATOM 8028 C CA . ALA C 1 347 ? 49.666 68.037 89.203 1.00 27.02 344 ALA C CA 1
ATOM 8029 C C . ALA C 1 347 ? 49.293 68.045 87.708 1.00 30.44 344 ALA C C 1
ATOM 8030 O O . ALA C 1 347 ? 49.105 66.979 87.119 1.00 27.69 344 ALA C O 1
ATOM 8032 N N . ILE C 1 348 ? 49.179 69.223 87.102 1.00 30.28 345 ILE C N 1
ATOM 8033 C CA . ILE C 1 348 ? 48.875 69.267 85.674 1.00 31.55 345 ILE C CA 1
ATOM 8034 C C . ILE C 1 348 ? 50.002 68.556 84.938 1.00 32.69 345 ILE C C 1
ATOM 8035 O O . ILE C 1 348 ? 49.760 67.836 83.985 1.00 30.47 345 ILE C O 1
ATOM 8040 N N . ALA C 1 349 ? 51.231 68.735 85.418 1.00 31.78 346 ALA C N 1
ATOM 8041 C CA . ALA C 1 349 ? 52.389 68.076 84.827 1.00 29.97 346 ALA C CA 1
ATOM 8042 C C . ALA C 1 349 ? 52.710 66.731 85.473 1.00 30.74 346 ALA C C 1
ATOM 8043 O O . ALA C 1 349 ? 53.023 65.771 84.778 1.00 30.85 346 ALA C O 1
ATOM 8045 N N . LEU C 1 350 ? 52.632 66.654 86.798 1.00 27.70 347 LEU C N 1
ATOM 8046 C CA . LEU C 1 350 ? 53.105 65.458 87.502 1.00 31.23 347 LEU C CA 1
ATOM 8047 C C . LEU C 1 350 ? 52.073 64.333 87.601 1.00 29.95 347 LEU C C 1
ATOM 8048 O O . LEU C 1 350 ? 52.427 63.167 87.742 1.00 32.92 347 LEU C O 1
ATOM 8053 N N . GLY C 1 351 ? 50.795 64.679 87.551 1.00 30.18 348 GLY C N 1
ATOM 8054 C CA . GLY C 1 351 ? 49.758 63.685 87.730 1.00 28.51 348 GLY C CA 1
ATOM 8055 C C . GLY C 1 351 ? 49.021 63.831 89.053 1.00 30.13 348 GLY C C 1
ATOM 8056 O O . GLY C 1 351 ? 49.539 64.447 89.994 1.00 28.53 348 GLY C O 1
ATOM 8057 N N . HIS C 1 352 ? 47.822 63.254 89.117 1.00 28.55 349 HIS C N 1
ATOM 8058 C CA . HIS C 1 352 ? 46.910 63.413 90.245 1.00 28.03 349 HIS C CA 1
ATOM 8059 C C . HIS C 1 352 ? 46.267 62.096 90.696 1.00 27.47 349 HIS C C 1
ATOM 8060 O O . HIS C 1 352 ? 45.074 61.880 90.480 1.00 28.51 349 HIS C O 1
ATOM 8067 N N . PRO C 1 353 ? 47.046 61.203 91.326 1.00 28.65 350 PRO C N 1
ATOM 8068 C CA . PRO C 1 353 ? 46.406 59.984 91.853 1.00 28.43 350 PRO C CA 1
ATOM 8069 C C . PRO C 1 353 ? 45.622 60.335 93.114 1.00 28.93 350 PRO C C 1
ATOM 8070 O O . PRO C 1 353 ? 46.222 60.588 94.161 1.00 33.64 350 PRO C O 1
ATOM 8074 N N . ILE C 1 354 ? 44.297 60.364 93.009 1.00 25.13 351 ILE C N 1
ATOM 8075 C CA . ILE C 1 354 ? 43.501 61.177 93.920 1.00 33.19 351 ILE C CA 1
ATOM 8076 C C . ILE C 1 354 ? 43.681 60.932 95.426 1.00 30.99 351 ILE C C 1
ATOM 8077 O O . ILE C 1 354 ? 43.805 61.886 96.197 1.00 30.99 351 ILE C O 1
ATOM 8082 N N . GLY C 1 355 ? 43.702 59.671 95.843 1.00 26.61 352 GLY C N 1
ATOM 8083 C CA . GLY C 1 355 ? 43.833 59.362 97.258 1.00 24.45 352 GLY C CA 1
ATOM 8084 C C . GLY C 1 355 ? 45.230 59.630 97.785 1.00 26.96 352 GLY C C 1
ATOM 8085 O O . GLY C 1 355 ? 45.427 59.752 99.001 1.00 25.86 352 GLY C O 1
ATOM 8086 N N . ALA C 1 356 ? 46.196 59.736 96.873 1.00 21.87 353 ALA C N 1
ATOM 8087 C CA . ALA C 1 356 ? 47.588 59.988 97.250 1.00 22.30 353 ALA C CA 1
ATOM 8088 C C . ALA C 1 356 ? 48.029 61.461 97.218 1.00 25.02 353 ALA C C 1
ATOM 8089 O O . ALA C 1 356 ? 48.925 61.853 97.966 1.00 27.67 353 ALA C O 1
ATOM 8091 N N . SER C 1 357 ? 47.425 62.264 96.339 1.00 26.28 354 SER C N 1
ATOM 8092 C CA . SER C 1 357 ? 47.924 63.614 96.054 1.00 24.93 354 SER C CA 1
ATOM 8093 C C . SER C 1 357 ? 48.131 64.517 97.283 1.00 25.17 354 SER C C 1
ATOM 8094 O O . SER C 1 357 ? 49.102 65.263 97.336 1.00 26.29 354 SER C O 1
ATOM 8097 N N . GLY C 1 358 ? 47.220 64.458 98.252 1.00 25.30 355 GLY C N 1
ATOM 8098 C CA . GLY C 1 358 ? 47.371 65.253 99.471 1.00 24.14 355 GLY C CA 1
ATOM 8099 C C . GLY C 1 358 ? 48.675 64.948 100.198 1.00 26.29 355 GLY C C 1
ATOM 8100 O O . GLY C 1 358 ? 49.368 65.852 100.658 1.00 28.02 355 GLY C O 1
ATOM 8101 N N . ALA C 1 359 ? 49.017 63.666 100.290 1.00 22.41 356 ALA C N 1
ATOM 8102 C CA . ALA C 1 359 ? 50.297 63.241 100.848 1.00 21.66 356 ALA C CA 1
ATOM 8103 C C . ALA C 1 359 ? 51.448 63.582 99.917 1.00 24.10 356 ALA C C 1
ATOM 8104 O O . ALA C 1 359 ? 52.518 64.007 100.356 1.00 23.31 356 ALA C O 1
ATOM 8106 N N . ARG C 1 360 ? 51.228 63.373 98.621 1.00 24.18 357 ARG C N 1
ATOM 8107 C CA . ARG C 1 360 ? 52.280 63.592 97.631 1.00 27.00 357 ARG C CA 1
ATOM 8108 C C . ARG C 1 360 ? 52.760 65.045 97.646 1.00 24.61 357 ARG C C 1
ATOM 8109 O O . ARG C 1 360 ? 53.969 65.298 97.629 1.00 21.57 357 ARG C O 1
ATOM 8117 N N . ILE C 1 361 ? 51.839 66.006 97.675 1.00 20.21 358 ILE C N 1
ATOM 8118 C CA . ILE C 1 361 ? 52.306 67.397 97.665 1.00 25.28 358 ILE C CA 1
ATOM 8119 C C . ILE C 1 361 ? 53.068 67.752 98.954 1.00 26.31 358 ILE C C 1
ATOM 8120 O O . ILE C 1 361 ? 54.003 68.548 98.926 1.00 24.16 358 ILE C O 1
ATOM 8125 N N . LEU C 1 362 ? 52.709 67.120 100.065 1.00 26.52 359 LEU C N 1
ATOM 8126 C CA . LEU C 1 362 ? 53.409 67.395 101.319 1.00 23.69 359 LEU C CA 1
ATOM 8127 C C . LEU C 1 362 ? 54.847 66.865 101.259 1.00 24.27 359 LEU C C 1
ATOM 8128 O O . LEU C 1 362 ? 55.781 67.551 101.666 1.00 24.87 359 LEU C O 1
ATOM 8133 N N . VAL C 1 363 ? 55.029 65.655 100.724 1.00 19.99 360 VAL C N 1
ATOM 8134 C CA . VAL C 1 363 ? 56.372 65.095 100.536 1.00 23.58 360 VAL C CA 1
ATOM 8135 C C . VAL C 1 363 ? 57.220 66.001 99.653 1.00 24.45 360 VAL C C 1
ATOM 8136 O O . VAL C 1 363 ? 58.383 66.319 99.969 1.00 23.99 360 VAL C O 1
ATOM 8140 N N . THR C 1 364 ? 56.645 66.414 98.528 1.00 25.33 361 THR C N 1
ATOM 8141 C CA . THR C 1 364 ? 57.369 67.282 97.606 1.00 24.37 361 THR C CA 1
ATOM 8142 C C . THR C 1 364 ? 57.746 68.629 98.257 1.00 24.76 361 THR C C 1
ATOM 8143 O O . THR C 1 364 ? 58.847 69.148 98.065 1.00 26.26 361 THR C O 1
ATOM 8147 N N . LEU C 1 365 ? 56.828 69.176 99.041 1.00 20.18 362 LEU C N 1
ATOM 8148 C CA . LEU C 1 365 ? 57.079 70.431 99.744 1.00 26.53 362 LEU C CA 1
ATOM 8149 C C . LEU C 1 365 ? 58.268 70.287 100.679 1.00 25.56 362 LEU C C 1
ATOM 8150 O O . LEU C 1 365 ? 59.184 71.106 100.672 1.00 27.51 362 LEU C O 1
ATOM 8155 N N . ILE C 1 366 ? 58.232 69.228 101.485 1.00 24.43 363 ILE C N 1
ATOM 8156 C CA . ILE C 1 366 ? 59.212 69.018 102.535 1.00 25.93 363 ILE C CA 1
ATOM 8157 C C . ILE C 1 366 ? 60.612 68.856 101.967 1.00 25.93 363 ILE C C 1
ATOM 8158 O O . ILE C 1 366 ? 61.558 69.458 102.467 1.00 25.97 363 ILE C O 1
ATOM 8163 N N . TYR C 1 367 ? 60.747 68.078 100.900 1.00 24.82 364 TYR C N 1
ATOM 8164 C CA . TYR C 1 367 ? 62.057 67.935 100.267 1.00 25.90 364 TYR C CA 1
ATOM 8165 C C . TYR C 1 367 ? 62.570 69.227 99.649 1.00 26.38 364 TYR C C 1
ATOM 8166 O O . TYR C 1 367 ? 63.768 69.518 99.698 1.00 30.67 364 TYR C O 1
ATOM 8175 N N . GLU C 1 368 ? 61.674 70.020 99.080 1.00 25.98 365 GLU C N 1
ATOM 8176 C CA . GLU C 1 368 ? 62.134 71.247 98.439 1.00 29.14 365 GLU C CA 1
ATOM 8177 C C . GLU C 1 368 ? 62.491 72.317 99.475 1.00 28.97 365 GLU C C 1
ATOM 8178 O O . GLU C 1 368 ? 63.427 73.075 99.266 1.00 31.47 365 GLU C O 1
ATOM 8184 N N . MET C 1 369 ? 61.755 72.360 100.587 1.00 28.35 366 MET C N 1
ATOM 8185 C CA . MET C 1 369 ? 62.093 73.256 101.703 1.00 26.31 366 MET C CA 1
ATOM 8186 C C . MET C 1 369 ? 63.507 72.988 102.199 1.00 27.79 366 MET C C 1
ATOM 8187 O O . MET C 1 369 ? 64.266 73.908 102.516 1.00 27.43 366 MET C O 1
ATOM 8192 N N . GLN C 1 370 ? 63.849 71.711 102.268 1.00 30.21 367 GLN C N 1
ATOM 8193 C CA . GLN C 1 370 ? 65.157 71.286 102.736 1.00 34.34 367 GLN C CA 1
ATOM 8194 C C . GLN C 1 370 ? 66.254 71.659 101.732 1.00 35.50 367 GLN C C 1
ATOM 8195 O O . GLN C 1 370 ? 67.335 72.092 102.135 1.00 34.29 367 GLN C O 1
ATOM 8201 N N . LYS C 1 371 ? 65.979 71.521 100.431 1.00 29.29 368 LYS C N 1
ATOM 8202 C CA . LYS C 1 371 ? 66.965 71.910 99.409 1.00 31.27 368 LYS C CA 1
ATOM 8203 C C . LYS C 1 371 ? 67.189 73.424 99.360 1.00 33.98 368 LYS C C 1
ATOM 8204 O O . LYS C 1 371 ? 68.307 73.889 99.126 1.00 30.64 368 LYS C O 1
ATOM 8210 N N . ARG C 1 372 ? 66.121 74.192 99.553 1.00 33.50 369 ARG C N 1
ATOM 8211 C CA . ARG C 1 372 ? 66.239 75.646 99.506 1.00 30.85 369 ARG C CA 1
ATOM 8212 C C . ARG C 1 372 ? 66.658 76.199 100.862 1.00 29.51 369 ARG C C 1
ATOM 8213 O O . ARG C 1 372 ? 66.984 77.378 100.977 1.00 29.15 369 ARG C O 1
ATOM 8221 N N . LYS C 1 373 ? 66.655 75.330 101.869 1.00 28.88 370 LYS C N 1
ATOM 8222 C CA . LYS C 1 373 ? 66.937 75.712 103.252 1.00 34.55 370 LYS C CA 1
ATOM 8223 C C . LYS C 1 373 ? 66.081 76.912 103.662 1.00 34.23 370 LYS C C 1
ATOM 8224 O O . LYS C 1 373 ? 66.590 77.941 104.113 1.00 34.15 370 LYS C O 1
ATOM 8230 N N . VAL C 1 374 ? 64.773 76.785 103.480 1.00 29.22 371 VAL C N 1
ATOM 8231 C CA . VAL C 1 374 ? 63.861 77.826 103.926 1.00 28.42 371 VAL C CA 1
ATOM 8232 C C . VAL C 1 374 ? 63.168 77.310 105.173 1.00 33.85 371 VAL C C 1
ATOM 8233 O O . VAL C 1 374 ? 63.421 76.183 105.603 1.00 34.27 371 VAL C O 1
ATOM 8237 N N . GLU C 1 375 ? 62.288 78.119 105.750 1.00 33.42 372 GLU C N 1
ATOM 8238 C CA . GLU C 1 375 ? 61.756 77.812 107.072 1.00 27.22 372 GLU C CA 1
ATOM 8239 C C . GLU C 1 375 ? 60.312 77.304 107.093 1.00 28.18 372 GLU C C 1
ATOM 8240 O O . GLU C 1 375 ? 59.973 76.400 107.863 1.00 27.50 372 GLU C O 1
ATOM 8246 N N . THR C 1 376 ? 59.452 77.872 106.254 1.00 28.15 373 THR C N 1
ATOM 8247 C CA . THR C 1 376 ? 58.022 77.579 106.365 1.00 27.42 373 THR C CA 1
ATOM 8248 C C . THR C 1 376 ? 57.394 77.152 105.036 1.00 27.21 373 THR C C 1
ATOM 8249 O O . THR C 1 376 ? 57.720 77.686 103.985 1.00 27.83 373 THR C O 1
ATOM 8253 N N . GLY C 1 377 ? 56.497 76.177 105.093 1.00 26.09 374 GLY C N 1
ATOM 8254 C CA . GLY C 1 377 ? 55.838 75.702 103.892 1.00 23.45 374 GLY C CA 1
ATOM 8255 C C . GLY C 1 377 ? 54.361 75.526 104.162 1.00 27.21 374 GLY C C 1
ATOM 8256 O O . GLY C 1 377 ? 53.938 75.421 105.312 1.00 26.16 374 GLY C O 1
ATOM 8257 N N . LEU C 1 378 ? 53.572 75.483 103.100 1.00 26.74 375 LEU C N 1
ATOM 8258 C CA . LEU C 1 378 ? 52.141 75.275 103.227 1.00 27.69 375 LEU C CA 1
ATOM 8259 C C . LEU C 1 378 ? 51.709 74.312 102.134 1.00 25.86 375 LEU C C 1
ATOM 8260 O O . LEU C 1 378 ? 52.143 74.443 100.998 1.00 27.08 375 LEU C O 1
ATOM 8265 N N . ALA C 1 379 ? 50.873 73.342 102.484 1.00 20.50 376 ALA C N 1
ATOM 8266 C CA . ALA C 1 379 ? 50.287 72.432 101.505 1.00 23.39 376 ALA C CA 1
ATOM 8267 C C . ALA C 1 379 ? 48.777 72.532 101.630 1.00 29.08 376 ALA C C 1
ATOM 8268 O O . ALA C 1 379 ? 48.248 72.579 102.748 1.00 28.05 376 ALA C O 1
ATOM 8270 N N . THR C 1 380 ? 48.078 72.578 100.496 1.00 24.86 377 THR C N 1
ATOM 8271 C CA . THR C 1 380 ? 46.630 72.768 100.520 1.00 22.69 377 THR C CA 1
ATOM 8272 C C . THR C 1 380 ? 45.951 72.165 99.290 1.00 23.92 377 THR C C 1
ATOM 8273 O O . THR C 1 380 ? 46.510 72.181 98.201 1.00 24.84 377 THR C O 1
ATOM 8277 N N . LEU C 1 381 ? 44.755 71.614 99.480 1.00 24.16 378 LEU C N 1
ATOM 8278 C CA . LEU C 1 381 ? 43.950 71.122 98.369 1.00 24.18 378 LEU C CA 1
ATOM 8279 C C . LEU C 1 381 ? 42.506 70.925 98.822 1.00 26.97 378 LEU C C 1
ATOM 8280 O O . LEU C 1 381 ? 42.177 71.126 100.001 1.00 23.59 378 LEU C O 1
ATOM 8285 N N . CYS C 1 382 ? 41.647 70.569 97.874 1.00 23.88 379 CYS C N 1
ATOM 8286 C CA . CYS C 1 382 ? 40.236 70.306 98.142 1.00 22.60 379 CYS C CA 1
ATOM 8287 C C . CYS C 1 382 ? 40.024 68.989 98.883 1.00 24.83 379 CYS C C 1
ATOM 8288 O O . CYS C 1 382 ? 40.820 68.059 98.779 1.00 27.80 379 CYS C O 1
ATOM 8291 N N . ILE C 1 383 ? 38.915 68.912 99.595 1.00 27.54 380 ILE C N 1
ATOM 8292 C CA . ILE C 1 383 ? 38.538 67.701 100.304 1.00 34.23 380 ILE C CA 1
ATOM 8293 C C . ILE C 1 383 ? 37.030 67.537 100.119 1.00 44.71 380 ILE C C 1
ATOM 8294 O O . ILE C 1 383 ? 36.243 67.583 101.069 1.00 48.68 380 ILE C O 1
ATOM 8299 N N . GLY C 1 384 ? 36.645 67.344 98.854 1.00 46.13 381 GLY C N 1
ATOM 8300 C CA . GLY C 1 384 ? 35.263 67.477 98.429 1.00 43.76 381 GLY C CA 1
ATOM 8301 C C . GLY C 1 384 ? 35.158 68.787 97.665 1.00 45.82 381 GLY C C 1
ATOM 8302 O O . GLY C 1 384 ? 35.979 69.688 97.858 1.00 47.92 381 GLY C O 1
ATOM 8303 N N . GLY C 1 385 ? 34.168 68.903 96.791 1.00 42.60 382 GLY C N 1
ATOM 8304 C CA . GLY C 1 385 ? 33.990 70.127 96.029 1.00 42.13 382 GLY C CA 1
ATOM 8305 C C . GLY C 1 385 ? 33.585 71.281 96.928 1.00 43.89 382 GLY C C 1
ATOM 8306 O O . GLY C 1 385 ? 33.789 72.446 96.598 1.00 44.70 382 GLY C O 1
ATOM 8307 N N . GLY C 1 386 ? 33.007 70.951 98.078 1.00 42.38 383 GLY C N 1
ATOM 8308 C CA . GLY C 1 386 ? 32.508 71.970 98.974 1.00 40.82 383 GLY C CA 1
ATOM 8309 C C . GLY C 1 386 ? 33.504 72.405 100.033 1.00 35.59 383 GLY C C 1
ATOM 8310 O O . GLY C 1 386 ? 33.201 73.303 100.823 1.00 35.37 383 GLY C O 1
ATOM 8311 N N . GLN C 1 387 ? 34.677 71.769 100.077 1.00 27.76 384 GLN C N 1
ATOM 8312 C CA . GLN C 1 387 ? 35.588 71.985 101.207 1.00 27.31 384 GLN C CA 1
ATOM 8313 C C . GLN C 1 387 ? 37.055 71.957 100.821 1.00 24.38 384 GLN C C 1
ATOM 8314 O O . GLN C 1 387 ? 37.410 71.440 99.768 1.00 28.87 384 GLN C O 1
ATOM 8320 N N . GLY C 1 388 ? 37.898 72.530 101.684 1.00 21.86 385 GLY C N 1
ATOM 8321 C CA . GLY C 1 388 ? 39.343 72.454 101.535 1.00 21.28 385 GLY C CA 1
ATOM 8322 C C . GLY C 1 388 ? 40.058 72.153 102.852 1.00 24.36 385 GLY C C 1
ATOM 8323 O O . GLY C 1 388 ? 39.474 72.252 103.932 1.00 23.18 385 GLY C O 1
ATOM 8324 N N . ILE C 1 389 ? 41.337 71.801 102.753 1.00 24.00 386 ILE C N 1
ATOM 8325 C CA . ILE C 1 389 ? 42.164 71.491 103.914 1.00 23.80 386 ILE C CA 1
ATOM 8326 C C . ILE C 1 389 ? 43.566 72.039 103.633 1.00 25.11 386 ILE C C 1
ATOM 8327 O O . ILE C 1 389 ? 44.021 72.040 102.487 1.00 25.18 386 ILE C O 1
ATOM 8332 N N . SER C 1 390 ? 44.224 72.556 104.665 1.00 21.63 387 SER C N 1
ATOM 8333 C CA . SER C 1 390 ? 45.539 73.182 104.540 1.00 22.68 387 SER C CA 1
ATOM 8334 C C . SER C 1 390 ? 46.386 72.832 105.752 1.00 23.54 387 SER C C 1
ATOM 8335 O O . SER C 1 390 ? 45.870 72.677 106.870 1.00 23.25 387 SER C O 1
ATOM 8338 N N . MET C 1 391 ? 47.689 72.739 105.537 1.00 24.81 388 MET C N 1
ATOM 8339 C CA . MET C 1 391 ? 48.593 72.403 106.617 1.00 27.58 388 MET C CA 1
ATOM 8340 C C . MET C 1 391 ? 49.864 73.228 106.474 1.00 29.15 388 MET C C 1
ATOM 8341 O O . MET C 1 391 ? 50.433 73.323 105.374 1.00 22.71 388 MET C O 1
ATOM 8346 N N . VAL C 1 392 ? 50.288 73.842 107.579 1.00 28.09 389 VAL C N 1
ATOM 8347 C CA . VAL C 1 392 ? 51.523 74.626 107.618 1.00 24.22 389 VAL C CA 1
ATOM 8348 C C . VAL C 1 392 ? 52.583 73.819 108.364 1.00 26.07 389 VAL C C 1
ATOM 8349 O O . VAL C 1 392 ? 52.312 73.246 109.433 1.00 23.67 389 VAL C O 1
ATOM 8353 N N . VAL C 1 393 ? 53.781 73.765 107.790 1.00 25.47 390 VAL C N 1
ATOM 8354 C CA . VAL C 1 393 ? 54.881 72.991 108.355 1.00 27.57 390 VAL C CA 1
ATOM 8355 C C . VAL C 1 393 ? 56.113 73.880 108.415 1.00 28.63 390 VAL C C 1
ATOM 8356 O O . VAL C 1 393 ? 56.239 74.829 107.642 1.00 26.65 390 VAL C O 1
ATOM 8360 N N . SER C 1 394 ? 57.013 73.598 109.348 1.00 26.13 391 SER C N 1
ATOM 8361 C CA . SER C 1 394 ? 58.239 74.363 109.425 1.00 28.98 391 SER C CA 1
ATOM 8362 C C . SER C 1 394 ? 59.473 73.479 109.544 1.00 32.60 391 SER C C 1
ATOM 8363 O O . SER C 1 394 ? 59.388 72.283 109.815 1.00 32.44 391 SER C O 1
ATOM 8366 N N . ARG C 1 395 ? 60.625 74.111 109.372 1.00 29.73 392 ARG C N 1
ATOM 8367 C CA . ARG C 1 395 ? 61.884 73.418 109.211 1.00 36.59 392 ARG C CA 1
ATOM 8368 C C . ARG C 1 395 ? 62.910 74.095 110.099 1.00 41.49 392 ARG C C 1
ATOM 8369 O O . ARG C 1 395 ? 62.878 75.315 110.225 1.00 40.39 392 ARG C O 1
ATOM 8378 N N . ALA D 1 3 ? -3.542 45.248 53.414 1.00 75.18 0 ALA D N 1
ATOM 8379 C CA . ALA D 1 3 ? -4.309 46.415 53.843 1.00 75.32 0 ALA D CA 1
ATOM 8380 C C . ALA D 1 3 ? -4.221 46.614 55.353 1.00 70.49 0 ALA D C 1
ATOM 8381 O O . ALA D 1 3 ? -3.989 45.662 56.100 1.00 70.46 0 ALA D O 1
ATOM 8383 N N . MET D 1 4 ? -4.405 47.853 55.798 1.00 101.18 1 MET D N 1
ATOM 8384 C CA . MET D 1 4 ? -4.273 48.180 57.217 1.00 93.31 1 MET D CA 1
ATOM 8385 C C . MET D 1 4 ? -5.553 47.947 58.022 1.00 85.14 1 MET D C 1
ATOM 8386 O O . MET D 1 4 ? -6.642 48.371 57.628 1.00 84.58 1 MET D O 1
ATOM 8391 N N . LYS D 1 5 ? -5.405 47.271 59.157 1.00 77.46 2 LYS D N 1
ATOM 8392 C CA . LYS D 1 5 ? -6.534 46.959 60.024 1.00 72.17 2 LYS D CA 1
ATOM 8393 C C . LYS D 1 5 ? -6.961 48.181 60.837 1.00 67.68 2 LYS D C 1
ATOM 8394 O O . LYS D 1 5 ? -6.119 48.905 61.382 1.00 65.38 2 LYS D O 1
ATOM 8400 N N . ASP D 1 6 ? -8.268 48.409 60.914 1.00 64.23 3 ASP D N 1
ATOM 8401 C CA . ASP D 1 6 ? -8.809 49.419 61.814 1.00 62.12 3 ASP D CA 1
ATOM 8402 C C . ASP D 1 6 ? -8.929 48.815 63.208 1.00 57.34 3 ASP D C 1
ATOM 8403 O O . ASP D 1 6 ? -9.337 47.663 63.357 1.00 58.70 3 ASP D O 1
ATOM 8408 N N . VAL D 1 7 ? -8.565 49.587 64.226 1.00 51.67 4 VAL D N 1
ATOM 8409 C CA . VAL D 1 7 ? -8.508 49.061 65.588 1.00 43.31 4 VAL D CA 1
ATOM 8410 C C . VAL D 1 7 ? -9.636 49.625 66.442 1.00 43.14 4 VAL D C 1
ATOM 8411 O O . VAL D 1 7 ? -9.857 50.837 66.468 1.00 42.93 4 VAL D O 1
ATOM 8415 N N . VAL D 1 8 ? -10.351 48.744 67.137 1.00 42.48 5 VAL D N 1
ATOM 8416 C CA . VAL D 1 8 ? -11.421 49.176 68.032 1.00 43.76 5 VAL D CA 1
ATOM 8417 C C . VAL D 1 8 ? -11.168 48.774 69.485 1.00 43.37 5 VAL D C 1
ATOM 8418 O O . VAL D 1 8 ? -10.398 47.859 69.764 1.00 46.08 5 VAL D O 1
ATOM 8422 N N . ILE D 1 9 ? -11.813 49.480 70.406 1.00 41.36 6 ILE D N 1
ATOM 8423 C CA . ILE D 1 9 ? -11.798 49.109 71.818 1.00 40.53 6 ILE D CA 1
ATOM 8424 C C . ILE D 1 9 ? -13.168 48.537 72.135 1.00 47.55 6 ILE D C 1
ATOM 8425 O O . ILE D 1 9 ? -14.190 49.189 71.903 1.00 51.89 6 ILE D O 1
ATOM 8430 N N . VAL D 1 10 ? -13.201 47.301 72.620 1.00 48.83 7 VAL D N 1
ATOM 8431 C CA . VAL D 1 10 ? -14.478 46.613 72.791 1.00 48.95 7 VAL D CA 1
ATOM 8432 C C . VAL D 1 10 ? -14.818 46.394 74.257 1.00 48.43 7 VAL D C 1
ATOM 8433 O O . VAL D 1 10 ? -15.918 45.962 74.582 1.00 52.55 7 VAL D O 1
ATOM 8437 N N . SER D 1 11 ? -13.865 46.683 75.136 1.00 46.14 8 SER D N 1
ATOM 8438 C CA . SER D 1 11 ? -14.085 46.559 76.571 1.00 46.47 8 SER D CA 1
ATOM 8439 C C . SER D 1 11 ? -13.136 47.489 77.321 1.00 44.64 8 SER D C 1
ATOM 8440 O O . SER D 1 11 ? -11.986 47.664 76.920 1.00 43.07 8 SER D O 1
ATOM 8443 N N . ALA D 1 12 ? -13.618 48.088 78.404 1.00 42.49 9 ALA D N 1
ATOM 8444 C CA . ALA D 1 12 ? -12.825 49.063 79.146 1.00 42.40 9 ALA D CA 1
ATOM 8445 C C . ALA D 1 12 ? -13.306 49.138 80.593 1.00 44.32 9 ALA D C 1
ATOM 8446 O O . ALA D 1 12 ? -14.498 49.338 80.847 1.00 45.35 9 ALA D O 1
ATOM 8448 N N . VAL D 1 13 ? -12.387 48.939 81.536 1.00 44.81 10 VAL D N 1
ATOM 8449 C CA . VAL D 1 13 ? -12.715 48.939 82.961 1.00 44.88 10 VAL D CA 1
ATOM 8450 C C . VAL D 1 13 ? -11.549 49.477 83.788 1.00 43.85 10 VAL D C 1
ATOM 8451 O O . VAL D 1 13 ? -10.379 49.357 83.401 1.00 40.05 10 VAL D O 1
ATOM 8455 N N . ARG D 1 14 ? -11.873 50.082 84.925 1.00 41.69 11 ARG D N 1
ATOM 8456 C CA . ARG D 1 14 ? -10.854 50.510 85.863 1.00 40.44 11 ARG D CA 1
ATOM 8457 C C . ARG D 1 14 ? -11.309 50.162 87.274 1.00 40.90 11 ARG D C 1
ATOM 8458 O O . ARG D 1 14 ? -12.505 50.138 87.557 1.00 41.53 11 ARG D O 1
ATOM 8466 N N . THR D 1 15 ? -10.357 49.869 88.151 1.00 39.04 12 THR D N 1
ATOM 8467 C CA . THR D 1 15 ? -10.667 49.710 89.561 1.00 39.82 12 THR D CA 1
ATOM 8468 C C . THR D 1 15 ? -10.898 51.107 90.126 1.00 41.48 12 THR D C 1
ATOM 8469 O O . THR D 1 15 ? -10.612 52.101 89.451 1.00 39.23 12 THR D O 1
ATOM 8473 N N . PRO D 1 16 ? -11.426 51.202 91.361 1.00 41.86 13 PRO D N 1
ATOM 8474 C CA . PRO D 1 16 ? -11.389 52.517 92.007 1.00 40.62 13 PRO D CA 1
ATOM 8475 C C . PRO D 1 16 ? -9.944 52.963 92.180 1.00 40.83 13 PRO D C 1
ATOM 8476 O O . PRO D 1 16 ? -9.035 52.140 92.117 1.00 42.22 13 PRO D O 1
ATOM 8480 N N . ILE D 1 17 ? -9.732 54.250 92.410 1.00 39.30 14 ILE D N 1
ATOM 8481 C CA . ILE D 1 17 ? -8.401 54.742 92.722 1.00 35.75 14 ILE D CA 1
ATOM 8482 C C . ILE D 1 17 ? -8.253 54.910 94.230 1.00 40.12 14 ILE D C 1
ATOM 8483 O O . ILE D 1 17 ? -8.969 55.697 94.855 1.00 41.80 14 ILE D O 1
ATOM 8488 N N . GLY D 1 18 ? -7.341 54.140 94.817 1.00 40.72 15 GLY D N 1
ATOM 8489 C CA . GLY D 1 18 ? -7.111 54.188 96.246 1.00 42.46 15 GLY D CA 1
ATOM 8490 C C . GLY D 1 18 ? -6.087 55.248 96.578 1.00 44.21 15 GLY D C 1
ATOM 8491 O O . GLY D 1 18 ? -5.242 55.591 95.749 1.00 40.86 15 GLY D O 1
ATOM 8492 N N . SER D 1 19 ? -6.159 55.774 97.794 1.00 45.00 16 SER D N 1
ATOM 8493 C CA . SER D 1 19 ? -5.202 56.776 98.223 1.00 43.15 16 SER D CA 1
ATOM 8494 C C . SER D 1 19 ? -4.041 56.065 98.897 1.00 39.07 16 SER D C 1
ATOM 8495 O O . SER D 1 19 ? -4.165 54.907 99.302 1.00 42.02 16 SER D O 1
ATOM 8498 N N . PHE D 1 20 ? -2.913 56.755 99.004 1.00 38.61 17 PHE D N 1
ATOM 8499 C CA . PHE D 1 20 ? -1.711 56.193 99.605 1.00 41.36 17 PHE D CA 1
ATOM 8500 C C . PHE D 1 20 ? -1.956 55.638 101.007 1.00 44.54 17 PHE D C 1
ATOM 8501 O O . PHE D 1 20 ? -2.434 56.349 101.893 1.00 42.00 17 PHE D O 1
ATOM 8509 N N . GLY D 1 21 ? -1.630 54.362 101.199 1.00 44.29 18 GLY D N 1
ATOM 8510 C CA . GLY D 1 21 ? -1.855 53.699 102.471 1.00 42.70 18 GLY D CA 1
ATOM 8511 C C . GLY D 1 21 ? -3.332 53.577 102.797 1.00 44.99 18 GLY D C 1
ATOM 8512 O O . GLY D 1 21 ? -3.713 53.459 103.965 1.00 46.57 18 GLY D O 1
ATOM 8513 N N . GLY D 1 22 ? -4.165 53.606 101.759 1.00 42.42 19 GLY D N 1
ATOM 8514 C CA . GLY D 1 22 ? -5.606 53.563 101.923 1.00 41.45 19 GLY D CA 1
ATOM 8515 C C . GLY D 1 22 ? -6.204 52.197 101.657 1.00 41.79 19 GLY D C 1
ATOM 8516 O O . GLY D 1 22 ? -5.641 51.176 102.052 1.00 45.62 19 GLY D O 1
ATOM 8517 N N . VAL D 1 23 ? -7.347 52.182 100.979 1.00 37.81 20 VAL D N 1
ATOM 8518 C CA . VAL D 1 23 ? -8.124 50.957 100.801 1.00 42.02 20 VAL D CA 1
ATOM 8519 C C . VAL D 1 23 ? -7.357 49.801 100.148 1.00 45.89 20 VAL D C 1
ATOM 8520 O O . VAL D 1 23 ? -7.633 48.632 100.429 1.00 47.66 20 VAL D O 1
ATOM 8524 N N . PHE D 1 24 ? -6.387 50.123 99.297 1.00 42.37 21 PHE D N 1
ATOM 8525 C CA . PHE D 1 24 ? -5.667 49.091 98.552 1.00 43.23 21 PHE D CA 1
ATOM 8526 C C . PHE D 1 24 ? -4.242 48.827 99.048 1.00 44.70 21 PHE D C 1
ATOM 8527 O O . PHE D 1 24 ? -3.409 48.312 98.299 1.00 43.20 21 PHE D O 1
ATOM 8535 N N . LYS D 1 25 ? -3.960 49.161 100.305 1.00 46.87 22 LYS D N 1
ATOM 8536 C CA . LYS D 1 25 ? -2.616 48.972 100.845 1.00 50.08 22 LYS D CA 1
ATOM 8537 C C . LYS D 1 25 ? -2.194 47.503 100.851 1.00 48.37 22 LYS D C 1
ATOM 8538 O O . LYS D 1 25 ? -1.007 47.198 100.814 1.00 45.42 22 LYS D O 1
ATOM 8544 N N . ASN D 1 26 ? -3.167 46.599 100.886 1.00 48.41 23 ASN D N 1
ATOM 8545 C CA . ASN D 1 26 ? -2.878 45.170 100.873 1.00 50.40 23 ASN D CA 1
ATOM 8546 C C . ASN D 1 26 ? -3.363 44.518 99.585 1.00 50.60 23 ASN D C 1
ATOM 8547 O O . ASN D 1 26 ? -3.608 43.311 99.538 1.00 53.87 23 ASN D O 1
ATOM 8552 N N . THR D 1 27 ? -3.506 45.326 98.540 1.00 45.92 24 THR D N 1
ATOM 8553 C CA . THR D 1 27 ? -3.980 44.828 97.264 1.00 42.33 24 THR D CA 1
ATOM 8554 C C . THR D 1 27 ? -2.957 45.209 96.202 1.00 43.74 24 THR D C 1
ATOM 8555 O O . THR D 1 27 ? -2.877 46.364 95.780 1.00 42.81 24 THR D O 1
ATOM 8559 N N . SER D 1 28 ? -2.157 44.232 95.790 1.00 42.91 25 SER D N 1
ATOM 8560 C CA . SER D 1 28 ? -0.985 44.511 94.966 1.00 40.07 25 SER D CA 1
ATOM 8561 C C . SER D 1 28 ? -1.349 44.947 93.553 1.00 38.27 25 SER D C 1
ATOM 8562 O O . SER D 1 28 ? -2.483 44.772 93.108 1.00 36.60 25 SER D O 1
ATOM 8565 N N . ALA D 1 29 ? -0.370 45.512 92.852 1.00 37.41 26 ALA D N 1
ATOM 8566 C CA . ALA D 1 29 ? -0.534 45.852 91.442 1.00 40.14 26 ALA D CA 1
ATOM 8567 C C . ALA D 1 29 ? -0.985 44.639 90.611 1.00 37.44 26 ALA D C 1
ATOM 8568 O O . ALA D 1 29 ? -1.772 44.764 89.677 1.00 37.18 26 ALA D O 1
ATOM 8570 N N . VAL D 1 30 ? -0.494 43.460 90.968 1.00 41.68 27 VAL D N 1
ATOM 8571 C CA . VAL D 1 30 ? -0.887 42.243 90.264 1.00 41.11 27 VAL D CA 1
ATOM 8572 C C . VAL D 1 30 ? -2.347 41.890 90.542 1.00 41.93 27 VAL D C 1
ATOM 8573 O O . VAL D 1 30 ? -3.114 41.607 89.610 1.00 42.06 27 VAL D O 1
ATOM 8577 N N . GLN D 1 31 ? -2.735 41.928 91.819 1.00 39.04 28 GLN D N 1
ATOM 8578 C CA . GLN D 1 31 ? -4.118 41.637 92.212 1.00 40.85 28 GLN D CA 1
ATOM 8579 C C . GLN D 1 31 ? -5.107 42.624 91.578 1.00 35.46 28 GLN D C 1
ATOM 8580 O O . GLN D 1 31 ? -6.111 42.222 91.001 1.00 37.82 28 GLN D O 1
ATOM 8586 N N . LEU D 1 32 ? -4.815 43.917 91.708 1.00 34.47 29 LEU D N 1
ATOM 8587 C CA . LEU D 1 32 ? -5.595 44.962 91.051 1.00 34.52 29 LEU D CA 1
ATOM 8588 C C . LEU D 1 32 ? -5.660 44.742 89.540 1.00 36.19 29 LEU D C 1
ATOM 8589 O O . LEU D 1 32 ? -6.721 44.870 88.926 1.00 36.46 29 LEU D O 1
ATOM 8594 N N . GLY D 1 33 ? -4.517 44.417 88.945 1.00 35.18 30 GLY D N 1
ATOM 8595 C CA . GLY D 1 33 ? -4.446 44.191 87.510 1.00 36.66 30 GLY D CA 1
ATOM 8596 C C . GLY D 1 33 ? -5.246 42.977 87.087 1.00 37.46 30 GLY D C 1
ATOM 8597 O O . GLY D 1 33 ? -5.942 43.004 86.074 1.00 37.99 30 GLY D O 1
ATOM 8598 N N . THR D 1 34 ? -5.164 41.913 87.883 1.00 38.81 31 THR D N 1
ATOM 8599 C CA . THR D 1 34 ? -5.853 40.664 87.566 1.00 40.10 31 THR D CA 1
ATOM 8600 C C . THR D 1 34 ? -7.367 40.843 87.641 1.00 40.88 31 THR D C 1
ATOM 8601 O O . THR D 1 34 ? -8.111 40.333 86.800 1.00 42.52 31 THR D O 1
ATOM 8605 N N . ILE D 1 35 ? -7.816 41.590 88.644 1.00 42.01 32 ILE D N 1
ATOM 8606 C CA . ILE D 1 35 ? -9.238 41.886 88.807 1.00 43.31 32 ILE D CA 1
ATOM 8607 C C . ILE D 1 35 ? -9.767 42.652 87.603 1.00 44.66 32 ILE D C 1
ATOM 8608 O O . ILE D 1 35 ? -10.804 42.302 87.038 1.00 46.88 32 ILE D O 1
ATOM 8613 N N . ALA D 1 36 ? -9.038 43.691 87.208 1.00 42.93 33 ALA D N 1
ATOM 8614 C CA . ALA D 1 36 ? -9.424 44.509 86.065 1.00 40.91 33 ALA D CA 1
ATOM 8615 C C . ALA D 1 36 ? -9.424 43.702 84.763 1.00 41.60 33 ALA D C 1
ATOM 8616 O O . ALA D 1 36 ? -10.325 43.846 83.932 1.00 40.83 33 ALA D O 1
ATOM 8618 N N . VAL D 1 37 ? -8.410 42.860 84.579 1.00 42.37 34 VAL D N 1
ATOM 8619 C CA . VAL D 1 37 ? -8.335 42.035 83.375 1.00 40.94 34 VAL D CA 1
ATOM 8620 C C . VAL D 1 37 ? -9.492 41.026 83.310 1.00 42.20 34 VAL D C 1
ATOM 8621 O O . VAL D 1 37 ? -10.199 40.950 82.307 1.00 42.47 34 VAL D O 1
ATOM 8625 N N . LYS D 1 38 ? -9.685 40.269 84.386 1.00 42.95 35 LYS D N 1
ATOM 8626 C CA . LYS D 1 38 ? -10.761 39.281 84.451 1.00 45.73 35 LYS D CA 1
ATOM 8627 C C . LYS D 1 38 ? -12.115 39.921 84.169 1.00 45.11 35 LYS D C 1
ATOM 8628 O O . LYS D 1 38 ? -12.937 39.347 83.465 1.00 46.62 35 LYS D O 1
ATOM 8634 N N . GLU D 1 39 ? -12.333 41.119 84.702 1.00 44.26 36 GLU D N 1
ATOM 8635 C CA . GLU D 1 39 ? -13.590 41.833 84.483 1.00 43.80 36 GLU D CA 1
ATOM 8636 C C . GLU D 1 39 ? -13.728 42.350 83.051 1.00 43.95 36 GLU D C 1
ATOM 8637 O O . GLU D 1 39 ? -14.812 42.302 82.485 1.00 49.19 36 GLU D O 1
ATOM 8643 N N . ALA D 1 40 ? -12.640 42.843 82.464 1.00 43.29 37 ALA D N 1
ATOM 8644 C CA . ALA D 1 40 ? -12.678 43.299 81.070 1.00 44.14 37 ALA D CA 1
ATOM 8645 C C . ALA D 1 40 ? -13.073 42.162 80.129 1.00 42.92 37 ALA D C 1
ATOM 8646 O O . ALA D 1 40 ? -13.822 42.359 79.174 1.00 42.99 37 ALA D O 1
ATOM 8648 N N . ILE D 1 41 ? -12.568 40.969 80.413 1.00 42.52 38 ILE D N 1
ATOM 8649 C CA . ILE D 1 41 ? -12.899 39.789 79.625 1.00 45.28 38 ILE D CA 1
ATOM 8650 C C . ILE D 1 41 ? -14.361 39.378 79.797 1.00 50.72 38 ILE D C 1
ATOM 8651 O O . ILE D 1 41 ? -15.068 39.156 78.815 1.00 51.48 38 ILE D O 1
ATOM 8656 N N . SER D 1 42 ? -14.821 39.284 81.041 1.00 52.75 39 SER D N 1
ATOM 8657 C CA . SER D 1 42 ? -16.174 38.789 81.293 1.00 54.11 39 SER D CA 1
ATOM 8658 C C . SER D 1 42 ? -17.275 39.736 80.804 1.00 52.93 39 SER D C 1
ATOM 8659 O O . SER D 1 42 ? -18.360 39.287 80.441 1.00 56.18 39 SER D O 1
ATOM 8662 N N . ARG D 1 43 ? -16.999 41.037 80.793 1.00 51.64 40 ARG D N 1
ATOM 8663 C CA . ARG D 1 43 ? -17.984 42.015 80.331 1.00 54.32 40 ARG D CA 1
ATOM 8664 C C . ARG D 1 43 ? -18.443 41.772 78.897 1.00 56.42 40 ARG D C 1
ATOM 8665 O O . ARG D 1 43 ? -19.602 42.006 78.573 1.00 59.40 40 ARG D O 1
ATOM 8673 N N . VAL D 1 44 ? -17.538 41.308 78.040 1.00 55.27 41 VAL D N 1
ATOM 8674 C CA . VAL D 1 44 ? -17.904 41.008 76.659 1.00 56.18 41 VAL D CA 1
ATOM 8675 C C . VAL D 1 44 ? -17.980 39.506 76.403 1.00 57.36 41 VAL D C 1
ATOM 8676 O O . VAL D 1 44 ? -18.150 39.076 75.264 1.00 58.59 41 VAL D O 1
ATOM 8680 N N . GLY D 1 45 ? -17.851 38.718 77.469 1.00 57.57 42 GLY D N 1
ATOM 8681 C CA . GLY D 1 45 ? -17.942 37.269 77.382 1.00 60.56 42 GLY D CA 1
ATOM 8682 C C . GLY D 1 45 ? -16.901 36.643 76.471 1.00 61.85 42 GLY D C 1
ATOM 8683 O O . GLY D 1 45 ? -17.142 35.605 75.854 1.00 60.74 42 GLY D O 1
ATOM 8684 N N . LEU D 1 46 ? -15.736 37.278 76.395 1.00 60.91 43 LEU D N 1
ATOM 8685 C CA . LEU D 1 46 ? -14.675 36.845 75.495 1.00 59.05 43 LEU D CA 1
ATOM 8686 C C . LEU D 1 46 ? -14.078 35.512 75.922 1.00 58.30 43 LEU D C 1
ATOM 8687 O O . LEU D 1 46 ? -13.713 35.330 77.079 1.00 57.93 43 LEU D O 1
ATOM 8692 N N . ASN D 1 47 ? -13.977 34.584 74.977 1.00 58.32 44 ASN D N 1
ATOM 8693 C CA . ASN D 1 47 ? -13.302 33.317 75.221 1.00 60.36 44 ASN D CA 1
ATOM 8694 C C . ASN D 1 47 ? -11.798 33.528 75.408 1.00 59.10 44 ASN D C 1
ATOM 8695 O O . ASN D 1 47 ? -11.174 34.265 74.644 1.00 55.48 44 ASN D O 1
ATOM 8700 N N . LEU D 1 48 ? -11.218 32.879 76.416 1.00 59.78 45 LEU D N 1
ATOM 8701 C CA . LEU D 1 48 ? -9.798 33.065 76.736 1.00 59.91 45 LEU D CA 1
ATOM 8702 C C . LEU D 1 48 ? -8.849 32.676 75.590 1.00 58.43 45 LEU D C 1
ATOM 8703 O O . LEU D 1 48 ? -7.738 33.199 75.490 1.00 55.09 45 LEU D O 1
ATOM 8708 N N . SER D 1 49 ? -9.289 31.768 74.724 1.00 57.48 46 SER D N 1
ATOM 8709 C CA . SER D 1 49 ? -8.443 31.283 73.633 1.00 57.82 46 SER D CA 1
ATOM 8710 C C . SER D 1 49 ? -8.259 32.295 72.495 1.00 52.98 46 SER D C 1
ATOM 8711 O O . SER D 1 49 ? -7.431 32.094 71.608 1.00 52.67 46 SER D O 1
ATOM 8714 N N . GLU D 1 50 ? -9.028 33.378 72.524 1.00 50.19 47 GLU D N 1
ATOM 8715 C CA . GLU D 1 50 ? -8.964 34.394 71.479 1.00 49.17 47 GLU D CA 1
ATOM 8716 C C . GLU D 1 50 ? -7.890 35.459 71.735 1.00 45.87 47 GLU D C 1
ATOM 8717 O O . GLU D 1 50 ? -7.556 36.230 70.843 1.00 43.78 47 GLU D O 1
ATOM 8723 N N . ILE D 1 51 ? -7.354 35.497 72.951 1.00 42.33 48 ILE D N 1
ATOM 8724 C CA . ILE D 1 51 ? -6.390 36.526 73.337 1.00 41.89 48 ILE D CA 1
ATOM 8725 C C . ILE D 1 51 ? -5.017 36.239 72.746 1.00 39.98 48 ILE D C 1
ATOM 8726 O O . ILE D 1 51 ? -4.468 35.156 72.934 1.00 40.71 48 ILE D O 1
ATOM 8731 N N . ASP D 1 52 ? -4.465 37.217 72.036 1.00 40.83 49 ASP D N 1
ATOM 8732 C CA . ASP D 1 52 ? -3.198 37.035 71.327 1.00 42.19 49 ASP D CA 1
ATOM 8733 C C . ASP D 1 52 ? -2.000 37.577 72.086 1.00 38.88 49 ASP D C 1
ATOM 8734 O O . ASP D 1 52 ? -0.890 37.066 71.958 1.00 36.94 49 ASP D O 1
ATOM 8739 N N . GLU D 1 53 ? -2.220 38.621 72.875 1.00 37.26 50 GLU D N 1
ATOM 8740 C CA . GLU D 1 53 ? -1.121 39.265 73.567 1.00 36.63 50 GLU D CA 1
ATOM 8741 C C . GLU D 1 53 ? -1.638 40.118 74.719 1.00 35.21 50 GLU D C 1
ATOM 8742 O O . GLU D 1 53 ? -2.777 40.580 74.696 1.00 37.37 50 GLU D O 1
ATOM 8748 N N . VAL D 1 54 ? -0.797 40.311 75.728 1.00 35.13 51 VAL D N 1
ATOM 8749 C CA . VAL D 1 54 ? -1.129 41.170 76.863 1.00 33.61 51 VAL D CA 1
ATOM 8750 C C . VAL D 1 54 ? -0.022 42.204 77.069 1.00 35.11 51 VAL D C 1
ATOM 8751 O O . VAL D 1 54 ? 1.156 41.857 77.169 1.00 34.47 51 VAL D O 1
ATOM 8755 N N . ILE D 1 55 ? -0.401 43.479 77.119 1.00 35.20 52 ILE D N 1
ATOM 8756 C CA . ILE D 1 55 ? 0.567 44.555 77.289 1.00 34.28 52 ILE D CA 1
ATOM 8757 C C . ILE D 1 55 ? 0.126 45.496 78.410 1.00 33.70 52 ILE D C 1
ATOM 8758 O O . ILE D 1 55 ? -0.869 46.199 78.282 1.00 37.59 52 ILE D O 1
ATOM 8763 N N . ILE D 1 56 ? 0.869 45.522 79.504 1.00 30.97 53 ILE D N 1
ATOM 8764 C CA . ILE D 1 56 ? 0.414 46.245 80.683 1.00 29.94 53 ILE D CA 1
ATOM 8765 C C . ILE D 1 56 ? 1.482 47.162 81.275 1.00 30.98 53 ILE D C 1
ATOM 8766 O O . ILE D 1 56 ? 2.606 46.736 81.566 1.00 30.14 53 ILE D O 1
ATOM 8771 N N . GLY D 1 57 ? 1.124 48.428 81.452 1.00 32.74 54 GLY D N 1
ATOM 8772 C CA . GLY D 1 57 ? 2.021 49.387 82.069 1.00 34.92 54 GLY D CA 1
ATOM 8773 C C . GLY D 1 57 ? 2.185 49.198 83.567 1.00 35.57 54 GLY D C 1
ATOM 8774 O O . GLY D 1 57 ? 1.243 48.833 84.272 1.00 33.96 54 GLY D O 1
ATOM 8775 N N . ASN D 1 58 ? 3.395 49.448 84.051 1.00 33.79 55 ASN D N 1
ATOM 8776 C CA . ASN D 1 58 ? 3.701 49.393 85.477 1.00 34.69 55 ASN D CA 1
ATOM 8777 C C . ASN D 1 58 ? 5.079 49.997 85.685 1.00 39.08 55 ASN D C 1
ATOM 8778 O O . ASN D 1 58 ? 6.000 49.725 84.915 1.00 40.27 55 ASN D O 1
ATOM 8783 N N . VAL D 1 59 ? 5.222 50.826 86.712 1.00 37.60 56 VAL D N 1
ATOM 8784 C CA . VAL D 1 59 ? 6.468 51.545 86.914 1.00 38.05 56 VAL D CA 1
ATOM 8785 C C . VAL D 1 59 ? 7.303 50.979 88.064 1.00 36.90 56 VAL D C 1
ATOM 8786 O O . VAL D 1 59 ? 8.512 50.820 87.929 1.00 36.84 56 VAL D O 1
ATOM 8790 N N . LEU D 1 60 ? 6.661 50.652 89.181 1.00 38.57 57 LEU D N 1
ATOM 8791 C CA . LEU D 1 60 ? 7.403 50.428 90.424 1.00 42.64 57 LEU D CA 1
ATOM 8792 C C . LEU D 1 60 ? 7.816 48.989 90.750 1.00 45.94 57 LEU D C 1
ATOM 8793 O O . LEU D 1 60 ? 8.473 48.750 91.762 1.00 47.26 57 LEU D O 1
ATOM 8798 N N . GLN D 1 61 ? 7.445 48.031 89.911 1.00 47.64 58 GLN D N 1
ATOM 8799 C CA . GLN D 1 61 ? 7.967 46.681 90.081 1.00 55.04 58 GLN D CA 1
ATOM 8800 C C . GLN D 1 61 ? 9.168 46.494 89.161 1.00 63.74 58 GLN D C 1
ATOM 8801 O O . GLN D 1 61 ? 9.041 46.027 88.026 1.00 63.66 58 GLN D O 1
ATOM 8807 N N . THR D 1 62 ? 10.334 46.876 89.676 1.00 71.91 59 THR D N 1
ATOM 8808 C CA . THR D 1 62 ? 11.538 47.061 88.869 1.00 80.03 59 THR D CA 1
ATOM 8809 C C . THR D 1 62 ? 12.494 45.869 88.902 1.00 78.74 59 THR D C 1
ATOM 8810 O O . THR D 1 62 ? 13.678 46.001 88.576 1.00 77.96 59 THR D O 1
ATOM 8814 N N . GLY D 1 63 ? 11.981 44.707 89.292 1.00 74.81 60 GLY D N 1
ATOM 8815 C CA . GLY D 1 63 ? 12.802 43.516 89.389 1.00 68.48 60 GLY D CA 1
ATOM 8816 C C . GLY D 1 63 ? 13.437 43.092 88.077 1.00 61.38 60 GLY D C 1
ATOM 8817 O O . GLY D 1 63 ? 12.792 43.081 87.021 1.00 57.89 60 GLY D O 1
ATOM 8818 N N . LEU D 1 64 ? 14.719 42.752 88.140 1.00 55.99 61 LEU D N 1
ATOM 8819 C CA . LEU D 1 64 ? 15.382 42.127 87.009 1.00 49.31 61 LEU D CA 1
ATOM 8820 C C . LEU D 1 64 ? 14.693 40.791 86.761 1.00 49.80 61 LEU D C 1
ATOM 8821 O O . LEU D 1 64 ? 14.615 39.947 87.656 1.00 46.52 61 LEU D O 1
ATOM 8826 N N . GLY D 1 65 ? 14.161 40.612 85.560 1.00 51.73 62 GLY D N 1
ATOM 8827 C CA . GLY D 1 65 ? 13.497 39.369 85.214 1.00 55.81 62 GLY D CA 1
ATOM 8828 C C . GLY D 1 65 ? 12.071 39.260 85.722 1.00 59.67 62 GLY D C 1
ATOM 8829 O O . GLY D 1 65 ? 11.434 38.218 85.572 1.00 61.74 62 GLY D O 1
ATOM 8830 N N . GLN D 1 66 ? 11.570 40.335 86.324 1.00 61.25 63 GLN D N 1
ATOM 8831 C CA . GLN D 1 66 ? 10.192 40.380 86.805 1.00 63.81 63 GLN D CA 1
ATOM 8832 C C . GLN D 1 66 ? 9.246 40.853 85.695 1.00 60.38 63 GLN D C 1
ATOM 8833 O O . GLN D 1 66 ? 9.509 41.859 85.039 1.00 63.27 63 GLN D O 1
ATOM 8839 N N . ASN D 1 67 ? 8.154 40.125 85.477 1.00 51.69 64 ASN D N 1
ATOM 8840 C CA . ASN D 1 67 ? 7.180 40.506 84.455 1.00 46.31 64 ASN D CA 1
ATOM 8841 C C . ASN D 1 67 ? 5.772 40.526 85.037 1.00 43.80 64 ASN D C 1
ATOM 8842 O O . ASN D 1 67 ? 5.084 39.506 85.042 1.00 44.10 64 ASN D O 1
ATOM 8847 N N . VAL D 1 68 ? 5.339 41.689 85.523 1.00 39.24 65 VAL D N 1
ATOM 8848 C CA . VAL D 1 68 ? 4.026 41.779 86.147 1.00 36.52 65 VAL D CA 1
ATOM 8849 C C . VAL D 1 68 ? 2.902 41.485 85.169 1.00 31.84 65 VAL D C 1
ATOM 8850 O O . VAL D 1 68 ? 1.906 40.877 85.543 1.00 32.29 65 VAL D O 1
ATOM 8854 N N . ALA D 1 69 ? 3.073 41.885 83.911 1.00 32.77 66 ALA D N 1
ATOM 8855 C CA . ALA D 1 69 ? 2.049 41.633 82.907 1.00 34.16 66 ALA D CA 1
ATOM 8856 C C . ALA D 1 69 ? 1.804 40.137 82.721 1.00 35.71 66 ALA D C 1
ATOM 8857 O O . ALA D 1 69 ? 0.672 39.707 82.508 1.00 37.30 66 ALA D O 1
ATOM 8859 N N . ARG D 1 70 ? 2.863 39.341 82.795 1.00 38.20 67 ARG D N 1
ATOM 8860 C CA . ARG D 1 70 ? 2.695 37.912 82.564 1.00 40.11 67 ARG D CA 1
ATOM 8861 C C . ARG D 1 70 ? 2.053 37.239 83.767 1.00 38.32 67 ARG D C 1
ATOM 8862 O O . ARG D 1 70 ? 1.220 36.356 83.606 1.00 39.65 67 ARG D O 1
ATOM 8870 N N . GLN D 1 71 ? 2.426 37.671 84.966 1.00 40.71 68 GLN D N 1
ATOM 8871 C CA . GLN D 1 71 ? 1.844 37.107 86.180 1.00 44.39 68 GLN D CA 1
ATOM 8872 C C . GLN D 1 71 ? 0.344 37.395 86.209 1.00 44.08 68 GLN D C 1
ATOM 8873 O O . GLN D 1 71 ? -0.460 36.541 86.603 1.00 44.05 68 GLN D O 1
ATOM 8879 N N . ILE D 1 72 ? -0.021 38.595 85.761 1.00 38.65 69 ILE D N 1
ATOM 8880 C CA . ILE D 1 72 ? -1.420 38.997 85.659 1.00 35.91 69 ILE D CA 1
ATOM 8881 C C . ILE D 1 72 ? -2.145 38.114 84.650 1.00 39.33 69 ILE D C 1
ATOM 8882 O O . ILE D 1 72 ? -3.254 37.642 84.913 1.00 37.15 69 ILE D O 1
ATOM 8887 N N . ALA D 1 73 ? -1.506 37.881 83.502 1.00 37.39 70 ALA D N 1
ATOM 8888 C CA . ALA D 1 73 ? -2.085 37.035 82.458 1.00 38.46 70 ALA D CA 1
ATOM 8889 C C . ALA D 1 73 ? -2.336 35.624 82.972 1.00 41.04 70 ALA D C 1
ATOM 8890 O O . ALA D 1 73 ? -3.397 35.053 82.746 1.00 42.29 70 ALA D O 1
ATOM 8892 N N . ILE D 1 74 ? -1.344 35.074 83.662 1.00 43.58 71 ILE D N 1
ATOM 8893 C CA . ILE D 1 74 ? -1.455 33.752 84.253 1.00 47.81 71 ILE D CA 1
ATOM 8894 C C . ILE D 1 74 ? -2.620 33.701 85.249 1.00 49.27 71 ILE D C 1
ATOM 8895 O O . ILE D 1 74 ? -3.496 32.843 85.138 1.00 50.78 71 ILE D O 1
ATOM 8900 N N . ASN D 1 75 ? -2.633 34.637 86.196 1.00 46.59 72 ASN D N 1
ATOM 8901 C CA . ASN D 1 75 ? -3.706 34.743 87.184 1.00 48.02 72 ASN D CA 1
ATOM 8902 C C . ASN D 1 75 ? -5.105 34.858 86.581 1.00 47.64 72 ASN D C 1
ATOM 8903 O O . ASN D 1 75 ? -6.078 34.362 87.150 1.00 48.76 72 ASN D O 1
ATOM 8908 N N . ALA D 1 76 ? -5.198 35.511 85.428 1.00 44.56 73 ALA D N 1
ATOM 8909 C CA . ALA D 1 76 ? -6.469 35.671 84.736 1.00 46.55 73 ALA D CA 1
ATOM 8910 C C . ALA D 1 76 ? -6.836 34.444 83.901 1.00 47.01 73 ALA D C 1
ATOM 8911 O O . ALA D 1 76 ? -7.869 34.427 83.228 1.00 49.49 73 ALA D O 1
ATOM 8913 N N . GLY D 1 77 ? -5.994 33.418 83.935 1.00 46.63 74 GLY D N 1
ATOM 8914 C CA . GLY D 1 77 ? -6.300 32.187 83.218 1.00 47.83 74 GLY D CA 1
ATOM 8915 C C . GLY D 1 77 ? -5.999 32.223 81.728 1.00 49.52 74 GLY D C 1
ATOM 8916 O O . GLY D 1 77 ? -6.505 31.395 80.969 1.00 51.87 74 GLY D O 1
ATOM 8917 N N . ILE D 1 78 ? -5.182 33.187 81.305 1.00 45.49 75 ILE D N 1
ATOM 8918 C CA . ILE D 1 78 ? -4.751 33.275 79.910 1.00 44.07 75 ILE D CA 1
ATOM 8919 C C . ILE D 1 78 ? -3.647 32.247 79.654 1.00 44.59 75 ILE D C 1
ATOM 8920 O O . ILE D 1 78 ? -2.731 32.115 80.464 1.00 45.91 75 ILE D O 1
ATOM 8925 N N . PRO D 1 79 ? -3.737 31.499 78.538 1.00 46.39 76 PRO D N 1
ATOM 8926 C CA . PRO D 1 79 ? -2.760 30.430 78.276 1.00 46.41 76 PRO D CA 1
ATOM 8927 C C . PRO D 1 79 ? -1.307 30.908 78.290 1.00 41.09 76 PRO D C 1
ATOM 8928 O O . PRO D 1 79 ? -1.009 32.000 77.789 1.00 40.34 76 PRO D O 1
ATOM 8932 N N . ASN D 1 80 ? -0.424 30.084 78.853 1.00 38.84 77 ASN D N 1
ATOM 8933 C CA . ASN D 1 80 ? 0.995 30.418 78.979 1.00 41.60 77 ASN D CA 1
ATOM 8934 C C . ASN D 1 80 ? 1.690 30.660 77.638 1.00 37.53 77 ASN D C 1
ATOM 8935 O O . ASN D 1 80 ? 2.762 31.254 77.597 1.00 36.56 77 ASN D O 1
ATOM 8940 N N . SER D 1 81 ? 1.084 30.186 76.553 1.00 38.45 78 SER D N 1
ATOM 8941 C CA . SER D 1 81 ? 1.651 30.368 75.213 1.00 39.46 78 SER D CA 1
ATOM 8942 C C . SER D 1 81 ? 1.498 31.805 74.718 1.00 34.90 78 SER D C 1
ATOM 8943 O O . SER D 1 81 ? 2.187 32.229 73.789 1.00 36.98 78 SER D O 1
ATOM 8946 N N . VAL D 1 82 ? 0.593 32.552 75.343 1.00 38.10 79 VAL D N 1
ATOM 8947 C CA . VAL D 1 82 ? 0.364 33.952 74.992 1.00 39.92 79 VAL D CA 1
ATOM 8948 C C . VAL D 1 82 ? 1.495 34.833 75.517 1.00 40.14 79 VAL D C 1
ATOM 8949 O O . VAL D 1 82 ? 1.853 34.761 76.689 1.00 42.38 79 VAL D O 1
ATOM 8953 N N . PRO D 1 83 ? 2.082 35.660 74.643 1.00 38.08 80 PRO D N 1
ATOM 8954 C CA . PRO D 1 83 ? 3.160 36.533 75.114 1.00 36.14 80 PRO D CA 1
ATOM 8955 C C . PRO D 1 83 ? 2.602 37.725 75.882 1.00 36.33 80 PRO D C 1
ATOM 8956 O O . PRO D 1 83 ? 1.573 38.284 75.488 1.00 38.21 80 PRO D O 1
ATOM 8960 N N . SER D 1 84 ? 3.279 38.104 76.958 1.00 33.99 81 SER D N 1
ATOM 8961 C CA . SER D 1 84 ? 2.891 39.260 77.764 1.00 37.73 81 SER D CA 1
ATOM 8962 C C . SER D 1 84 ? 4.062 40.195 77.983 1.00 40.27 81 SER D C 1
ATOM 8963 O O . SER D 1 84 ? 5.182 39.741 78.237 1.00 43.18 81 SER D O 1
ATOM 8966 N N . TYR D 1 85 ? 3.794 41.500 77.916 1.00 36.67 82 TYR D N 1
ATOM 8967 C CA . TYR D 1 85 ? 4.832 42.505 78.077 1.00 33.06 82 TYR D CA 1
ATOM 8968 C C . TYR D 1 85 ? 4.461 43.594 79.077 1.00 33.94 82 TYR D C 1
ATOM 8969 O O . TYR D 1 85 ? 3.364 44.153 79.034 1.00 33.58 82 TYR D O 1
ATOM 8978 N N . THR D 1 86 ? 5.396 43.884 79.973 1.00 33.17 83 THR D N 1
ATOM 8979 C CA . THR D 1 86 ? 5.261 44.970 80.934 1.00 33.46 83 THR D CA 1
ATOM 8980 C C . THR D 1 86 ? 5.915 46.227 80.375 1.00 34.12 83 THR D C 1
ATOM 8981 O O . THR D 1 86 ? 7.105 46.221 80.038 1.00 33.21 83 THR D O 1
ATOM 8985 N N . VAL D 1 87 ? 5.136 47.300 80.256 1.00 33.58 84 VAL D N 1
ATOM 8986 C CA . VAL D 1 87 ? 5.647 48.568 79.741 1.00 33.81 84 VAL D CA 1
ATOM 8987 C C . VAL D 1 87 ? 6.001 49.528 80.880 1.00 34.27 84 VAL D C 1
ATOM 8988 O O . VAL D 1 87 ? 5.122 49.944 81.643 1.00 34.83 84 VAL D O 1
ATOM 8992 N N . ASN D 1 88 ? 7.288 49.846 81.012 1.00 34.66 85 ASN D N 1
ATOM 8993 C CA . ASN D 1 88 ? 7.715 50.929 81.891 1.00 42.12 85 ASN D CA 1
ATOM 8994 C C . ASN D 1 88 ? 8.092 52.186 81.111 1.00 42.51 85 ASN D C 1
ATOM 8995 O O . ASN D 1 88 ? 9.203 52.319 80.590 1.00 43.73 85 ASN D O 1
ATOM 9000 N N . LYS D 1 89 ? 7.152 53.117 81.063 1.00 42.74 86 LYS D N 1
ATOM 9001 C CA . LYS D 1 89 ? 7.345 54.379 80.376 1.00 40.13 86 LYS D CA 1
ATOM 9002 C C . LYS D 1 89 ? 6.843 55.477 81.288 1.00 42.08 86 LYS D C 1
ATOM 9003 O O . LYS D 1 89 ? 6.231 56.453 80.828 1.00 37.95 86 LYS D O 1
ATOM 9009 N N . LEU D 1 90 ? 7.090 55.298 82.586 1.00 42.66 87 LEU D N 1
ATOM 9010 C CA . LEU D 1 90 ? 6.665 56.260 83.599 1.00 42.68 87 LEU D CA 1
ATOM 9011 C C . LEU D 1 90 ? 5.186 56.618 83.476 1.00 42.30 87 LEU D C 1
ATOM 9012 O O . LEU D 1 90 ? 4.315 55.735 83.394 1.00 37.62 87 LEU D O 1
ATOM 9017 N N . CYS D 1 91 ? 4.914 57.920 83.439 1.00 42.44 88 CYS D N 1
ATOM 9018 C CA . CYS D 1 91 ? 3.542 58.422 83.403 1.00 46.18 88 CYS D CA 1
ATOM 9019 C C . CYS D 1 91 ? 2.754 58.024 82.148 1.00 43.54 88 CYS D C 1
ATOM 9020 O O . CYS D 1 91 ? 1.529 58.066 82.142 1.00 47.53 88 CYS D O 1
ATOM 9023 N N . GLY D 1 92 ? 3.446 57.626 81.091 1.00 38.46 89 GLY D N 1
ATOM 9024 C CA . GLY D 1 92 ? 2.750 57.286 79.860 1.00 38.98 89 GLY D CA 1
ATOM 9025 C C . GLY D 1 92 ? 2.460 55.808 79.692 1.00 35.22 89 GLY D C 1
ATOM 9026 O O . GLY D 1 92 ? 1.841 55.409 78.708 1.00 38.42 89 GLY D O 1
ATOM 9027 N N . SER D 1 93 ? 2.900 55.007 80.659 1.00 30.91 90 SER D N 1
ATOM 9028 C CA . SER D 1 93 ? 2.907 53.544 80.547 1.00 31.86 90 SER D CA 1
ATOM 9029 C C . SER D 1 93 ? 1.594 52.928 80.091 1.00 30.77 90 SER D C 1
ATOM 9030 O O . SER D 1 93 ? 1.575 52.062 79.197 1.00 29.56 90 SER D O 1
ATOM 9033 N N . GLY D 1 94 ? 0.503 53.377 80.704 1.00 32.59 91 GLY D N 1
ATOM 9034 C CA . GLY D 1 94 ? -0.815 52.814 80.460 1.00 33.41 91 GLY D CA 1
ATOM 9035 C C . GLY D 1 94 ? -1.392 53.196 79.108 1.00 34.44 91 GLY D C 1
ATOM 9036 O O . GLY D 1 94 ? -2.189 52.455 78.533 1.00 36.49 91 GLY D O 1
ATOM 9037 N N . LEU D 1 95 ? -0.998 54.352 78.591 1.00 32.06 92 LEU D N 1
ATOM 9038 C CA . LEU D 1 95 ? -1.465 54.751 77.269 1.00 32.32 92 LEU D CA 1
ATOM 9039 C C . LEU D 1 95 ? -0.537 54.165 76.192 1.00 32.12 92 LEU D C 1
ATOM 9040 O O . LEU D 1 95 ? -0.999 53.705 75.151 1.00 31.67 92 LEU D O 1
ATOM 9045 N N . LYS D 1 96 ? 0.764 54.144 76.473 1.00 31.35 93 LYS D N 1
ATOM 9046 C CA . LYS D 1 96 ? 1.732 53.516 75.576 1.00 33.41 93 LYS D CA 1
ATOM 9047 C C . LYS D 1 96 ? 1.359 52.056 75.310 1.00 34.93 93 LYS D C 1
ATOM 9048 O O . LYS D 1 96 ? 1.432 51.590 74.181 1.00 32.36 93 LYS D O 1
ATOM 9054 N N . SER D 1 97 ? 0.940 51.347 76.354 1.00 32.64 94 SER D N 1
ATOM 9055 C CA . SER D 1 97 ? 0.460 49.967 76.219 1.00 34.70 94 SER D CA 1
ATOM 9056 C C . SER D 1 97 ? -0.637 49.807 75.171 1.00 32.79 94 SER D C 1
ATOM 9057 O O . SER D 1 97 ? -0.632 48.853 74.381 1.00 30.36 94 SER D O 1
ATOM 9060 N N . VAL D 1 98 ? -1.594 50.729 75.189 1.00 35.00 95 VAL D N 1
ATOM 9061 C CA . VAL D 1 98 ? -2.707 50.711 74.243 1.00 36.85 95 VAL D CA 1
ATOM 9062 C C . VAL D 1 98 ? -2.208 51.000 72.824 1.00 35.90 95 VAL D C 1
ATOM 9063 O O . VAL D 1 98 ? -2.672 50.415 71.840 1.00 34.45 95 VAL D O 1
ATOM 9067 N N . GLN D 1 99 ? -1.246 51.903 72.731 1.00 35.35 96 GLN D N 1
ATOM 9068 C CA . GLN D 1 99 ? -0.650 52.253 71.451 1.00 37.06 96 GLN D CA 1
ATOM 9069 C C . GLN D 1 99 ? 0.082 51.054 70.835 1.00 33.34 96 GLN D C 1
ATOM 9070 O O . GLN D 1 99 ? -0.090 50.753 69.645 1.00 31.80 96 GLN D O 1
ATOM 9076 N N . LEU D 1 100 ? 0.883 50.372 71.654 1.00 30.31 97 LEU D N 1
ATOM 9077 C CA . LEU D 1 100 ? 1.607 49.182 71.221 1.00 30.69 97 LEU D CA 1
ATOM 9078 C C . LEU D 1 100 ? 0.647 48.074 70.838 1.00 36.72 97 LEU D C 1
ATOM 9079 O O . LEU D 1 100 ? 0.900 47.333 69.884 1.00 41.42 97 LEU D O 1
ATOM 9084 N N . ALA D 1 101 ? -0.450 47.960 71.586 1.00 31.11 98 ALA D N 1
ATOM 9085 C CA . ALA D 1 101 ? -1.477 46.968 71.297 1.00 34.31 98 ALA D CA 1
ATOM 9086 C C . ALA D 1 101 ? -2.084 47.237 69.930 1.00 36.22 98 ALA D C 1
ATOM 9087 O O . ALA D 1 101 ? -2.221 46.330 69.110 1.00 36.82 98 ALA D O 1
ATOM 9089 N N . ALA D 1 102 ? -2.434 48.497 69.690 1.00 38.39 99 ALA D N 1
ATOM 9090 C CA . ALA D 1 102 ? -3.017 48.918 68.422 1.00 41.94 99 ALA D CA 1
ATOM 9091 C C . ALA D 1 102 ? -2.070 48.651 67.245 1.00 43.22 99 ALA D C 1
ATOM 9092 O O . ALA D 1 102 ? -2.493 48.137 66.203 1.00 44.24 99 ALA D O 1
ATOM 9094 N N . GLN D 1 103 ? -0.797 49.006 67.428 1.00 37.86 100 GLN D N 1
ATOM 9095 C CA . GLN D 1 103 ? 0.247 48.769 66.434 1.00 38.59 100 GLN D CA 1
ATOM 9096 C C . GLN D 1 103 ? 0.333 47.302 66.045 1.00 38.37 100 GLN D C 1
ATOM 9097 O O . GLN D 1 103 ? 0.435 46.965 64.865 1.00 36.43 100 GLN D O 1
ATOM 9103 N N . SER D 1 104 ? 0.314 46.427 67.045 1.00 35.59 101 SER D N 1
ATOM 9104 C CA . SER D 1 104 ? 0.462 44.999 66.790 1.00 36.93 101 SER D CA 1
ATOM 9105 C C . SER D 1 104 ? -0.764 44.384 66.117 1.00 37.89 101 SER D C 1
ATOM 9106 O O . SER D 1 104 ? -0.716 43.249 65.648 1.00 40.64 101 SER D O 1
ATOM 9109 N N . ILE D 1 105 ? -1.869 45.120 66.090 1.00 37.37 102 ILE D N 1
ATOM 9110 C CA . ILE D 1 105 ? -3.083 44.637 65.446 1.00 37.88 102 ILE D CA 1
ATOM 9111 C C . ILE D 1 105 ? -3.095 45.120 63.997 1.00 39.75 102 ILE D C 1
ATOM 9112 O O . ILE D 1 105 ? -3.455 44.376 63.074 1.00 40.44 102 ILE D O 1
ATOM 9117 N N . THR D 1 106 ? -2.681 46.369 63.806 1.00 38.05 103 THR D N 1
ATOM 9118 C CA . THR D 1 106 ? -2.640 46.975 62.482 1.00 41.98 103 THR D CA 1
ATOM 9119 C C . THR D 1 106 ? -1.582 46.271 61.638 1.00 43.85 103 THR D C 1
ATOM 9120 O O . THR D 1 106 ? -1.742 46.105 60.434 1.00 48.54 103 THR D O 1
ATOM 9124 N N . SER D 1 107 ? -0.508 45.838 62.287 1.00 42.38 104 SER D N 1
ATOM 9125 C CA . SER D 1 107 ? 0.577 45.144 61.605 1.00 43.52 104 SER D CA 1
ATOM 9126 C C . SER D 1 107 ? 0.157 43.750 61.162 1.00 44.21 104 SER D C 1
ATOM 9127 O O . SER D 1 107 ? 0.864 43.101 60.397 1.00 42.33 104 SER D O 1
ATOM 9130 N N . GLY D 1 108 ? -0.979 43.280 61.666 1.00 45.17 105 GLY D N 1
ATOM 9131 C CA . GLY D 1 108 ? -1.445 41.941 61.359 1.00 44.76 105 GLY D CA 1
ATOM 9132 C C . GLY D 1 108 ? -0.914 40.881 62.316 1.00 43.97 105 GLY D C 1
ATOM 9133 O O . GLY D 1 108 ? -1.310 39.719 62.229 1.00 44.17 105 GLY D O 1
ATOM 9134 N N . GLU D 1 109 ? -0.024 41.264 63.228 1.00 41.37 106 GLU D N 1
ATOM 9135 C CA . GLU D 1 109 ? 0.539 40.293 64.168 1.00 43.01 106 GLU D CA 1
ATOM 9136 C C . GLU D 1 109 ? -0.526 39.680 65.085 1.00 40.46 106 GLU D C 1
ATOM 9137 O O . GLU D 1 109 ? -0.516 38.471 65.359 1.00 38.46 106 GLU D O 1
ATOM 9143 N N . ASN D 1 110 ? -1.442 40.523 65.555 1.00 40.79 107 ASN D N 1
ATOM 9144 C CA . ASN D 1 110 ? -2.432 40.128 66.557 1.00 36.16 107 ASN D CA 1
ATOM 9145 C C . ASN D 1 110 ? -3.834 40.547 66.125 1.00 37.25 107 ASN D C 1
ATOM 9146 O O . ASN D 1 110 ? -3.998 41.492 65.336 1.00 36.73 107 ASN D O 1
ATOM 9151 N N . ASP D 1 111 ? -4.838 39.837 66.639 1.00 36.75 108 ASP D N 1
ATOM 9152 C CA . ASP D 1 111 ? -6.236 40.148 66.363 1.00 39.92 108 ASP D CA 1
ATOM 9153 C C . ASP D 1 111 ? -6.920 40.712 67.601 1.00 42.83 108 ASP D C 1
ATOM 9154 O O . ASP D 1 111 ? -7.857 41.506 67.494 1.00 46.54 108 ASP D O 1
ATOM 9159 N N . VAL D 1 112 ? -6.451 40.275 68.768 1.00 38.76 109 VAL D N 1
ATOM 9160 C CA . VAL D 1 112 ? -7.077 40.588 70.046 1.00 38.32 109 VAL D CA 1
ATOM 9161 C C . VAL D 1 112 ? -5.996 40.811 71.095 1.00 41.22 109 VAL D C 1
ATOM 9162 O O . VAL D 1 112 ? -5.204 39.911 71.392 1.00 41.01 109 VAL D O 1
ATOM 9166 N N . VAL D 1 113 ? -5.949 42.015 71.656 1.00 41.15 110 VAL D N 1
ATOM 9167 C CA . VAL D 1 113 ? -4.910 42.346 72.617 1.00 38.66 110 VAL D CA 1
ATOM 9168 C C . VAL D 1 113 ? -5.496 43.003 73.866 1.00 41.08 110 VAL D C 1
ATOM 9169 O O . VAL D 1 113 ? -6.368 43.863 73.777 1.00 39.62 110 VAL D O 1
ATOM 9173 N N . ILE D 1 114 ? -5.025 42.570 75.029 1.00 39.57 111 ILE D N 1
ATOM 9174 C CA . ILE D 1 114 ? -5.394 43.197 76.274 1.00 38.51 111 ILE D CA 1
ATOM 9175 C C . ILE D 1 114 ? -4.300 44.182 76.668 1.00 37.50 111 ILE D C 1
ATOM 9176 O O . ILE D 1 114 ? -3.123 43.828 76.740 1.00 36.72 111 ILE D O 1
ATOM 9181 N N . ALA D 1 115 ? -4.694 45.428 76.896 1.00 33.55 112 ALA D N 1
ATOM 9182 C CA . ALA D 1 115 ? -3.738 46.482 77.212 1.00 32.24 112 ALA D CA 1
ATOM 9183 C C . ALA D 1 115 ? -4.228 47.342 78.370 1.00 35.33 112 ALA D C 1
ATOM 9184 O O . ALA D 1 115 ? -5.433 47.492 78.585 1.00 37.07 112 ALA D O 1
ATOM 9186 N N . GLY D 1 116 ? -3.288 47.899 79.117 1.00 36.45 113 GLY D N 1
ATOM 9187 C CA . GLY D 1 116 ? -3.625 48.802 80.193 1.00 33.59 113 GLY D CA 1
ATOM 9188 C C . GLY D 1 116 ? -2.434 49.113 81.060 1.00 32.55 113 GLY D C 1
ATOM 9189 O O . GLY D 1 116 ? -1.301 49.206 80.583 1.00 33.09 113 GLY D O 1
ATOM 9190 N N . GLY D 1 117 ? -2.699 49.268 82.353 1.00 30.62 114 GLY D N 1
ATOM 9191 C CA . GLY D 1 117 ? -1.676 49.643 83.295 1.00 30.77 114 GLY D CA 1
ATOM 9192 C C . GLY D 1 117 ? -2.148 49.351 84.705 1.00 33.42 114 GLY D C 1
ATOM 9193 O O . GLY D 1 117 ? -3.351 49.310 84.986 1.00 35.74 114 GLY D O 1
ATOM 9194 N N . THR D 1 118 ? -1.197 49.135 85.599 1.00 32.50 115 THR D N 1
ATOM 9195 C CA . THR D 1 118 ? -1.534 48.868 86.982 1.00 36.27 115 THR D CA 1
ATOM 9196 C C . THR D 1 118 ? -0.415 49.386 87.861 1.00 35.53 115 THR D C 1
ATOM 9197 O O . THR D 1 118 ? 0.758 49.365 87.481 1.00 36.38 115 THR D O 1
ATOM 9201 N N . GLU D 1 119 ? -0.784 49.886 89.027 1.00 33.90 116 GLU D N 1
ATOM 9202 C CA . GLU D 1 119 ? 0.201 50.402 89.957 1.00 33.61 116 GLU D CA 1
ATOM 9203 C C . GLU D 1 119 ? -0.341 50.367 91.373 1.00 33.55 116 GLU D C 1
ATOM 9204 O O . GLU D 1 119 ? -1.510 50.675 91.620 1.00 36.40 116 GLU D O 1
ATOM 9210 N N . ASN D 1 120 ? 0.515 49.974 92.304 1.00 35.18 117 ASN D N 1
ATOM 9211 C CA . ASN D 1 120 ? 0.231 50.168 93.706 1.00 34.57 117 ASN D CA 1
ATOM 9212 C C . ASN D 1 120 ? 1.396 50.946 94.285 1.00 38.01 117 ASN D C 1
ATOM 9213 O O . ASN D 1 120 ? 2.445 50.385 94.605 1.00 40.12 117 ASN D O 1
ATOM 9218 N N . MET D 1 121 ? 1.214 52.254 94.393 1.00 33.92 118 MET D N 1
ATOM 9219 C CA . MET D 1 121 ? 2.251 53.102 94.943 1.00 32.97 118 MET D CA 1
ATOM 9220 C C . MET D 1 121 ? 2.367 53.009 96.470 1.00 38.15 118 MET D C 1
ATOM 9221 O O . MET D 1 121 ? 3.414 53.332 97.033 1.00 38.64 118 MET D O 1
ATOM 9226 N N . SER D 1 122 ? 1.310 52.542 97.131 1.00 41.43 119 SER D N 1
ATOM 9227 C CA . SER D 1 122 ? 1.355 52.339 98.578 1.00 45.23 119 SER D CA 1
ATOM 9228 C C . SER D 1 122 ? 2.404 51.298 98.935 1.00 48.13 119 SER D C 1
ATOM 9229 O O . SER D 1 122 ? 3.131 51.447 99.921 1.00 48.34 119 SER D O 1
ATOM 9232 N N . GLN D 1 123 ? 2.480 50.247 98.121 1.00 47.20 120 GLN D N 1
ATOM 9233 C CA . GLN D 1 123 ? 3.321 49.093 98.420 1.00 52.37 120 GLN D CA 1
ATOM 9234 C C . GLN D 1 123 ? 4.746 49.254 97.909 1.00 56.37 120 GLN D C 1
ATOM 9235 O O . GLN D 1 123 ? 5.582 48.373 98.109 1.00 58.91 120 GLN D O 1
ATOM 9241 N N . ALA D 1 124 ? 5.018 50.372 97.244 1.00 58.04 121 ALA D N 1
ATOM 9242 C CA . ALA D 1 124 ? 6.365 50.660 96.778 1.00 64.00 121 ALA D CA 1
ATOM 9243 C C . ALA D 1 124 ? 7.287 50.711 97.988 1.00 75.68 121 ALA D C 1
ATOM 9244 O O . ALA D 1 124 ? 7.003 51.418 98.955 1.00 77.52 121 ALA D O 1
ATOM 9246 N N . PRO D 1 125 ? 8.389 49.945 97.948 1.00 84.39 122 PRO D N 1
ATOM 9247 C CA . PRO D 1 125 ? 9.322 49.874 99.079 1.00 88.09 122 PRO D CA 1
ATOM 9248 C C . PRO D 1 125 ? 10.064 51.194 99.278 1.00 88.04 122 PRO D C 1
ATOM 9249 O O . PRO D 1 125 ? 10.666 51.420 100.329 1.00 88.93 122 PRO D O 1
ATOM 9253 N N . TYR D 1 126 ? 10.003 52.059 98.269 1.00 86.13 123 TYR D N 1
ATOM 9254 C CA . TYR D 1 126 ? 10.695 53.337 98.307 1.00 84.72 123 TYR D CA 1
ATOM 9255 C C . TYR D 1 126 ? 10.053 54.340 97.346 1.00 84.02 123 TYR D C 1
ATOM 9256 O O . TYR D 1 126 ? 10.240 54.255 96.131 1.00 84.64 123 TYR D O 1
ATOM 9265 N N . ILE D 1 127 ? 9.295 55.286 97.894 1.00 82.61 124 ILE D N 1
ATOM 9266 C CA . ILE D 1 127 ? 8.665 56.327 97.082 1.00 81.74 124 ILE D CA 1
ATOM 9267 C C . ILE D 1 127 ? 8.456 57.615 97.876 1.00 82.23 124 ILE D C 1
ATOM 9268 O O . ILE D 1 127 ? 8.476 57.609 99.107 1.00 82.15 124 ILE D O 1
ATOM 9270 N N . GLN D 1 157 ? 8.725 62.380 93.401 1.00 95.63 154 GLN D N 1
ATOM 9271 C CA . GLN D 1 157 ? 8.093 63.391 92.559 1.00 94.97 154 GLN D CA 1
ATOM 9272 C C . GLN D 1 157 ? 8.959 64.644 92.443 1.00 92.16 154 GLN D C 1
ATOM 9273 O O . GLN D 1 157 ? 8.544 65.632 91.835 1.00 91.46 154 GLN D O 1
ATOM 9279 N N . TYR D 1 158 ? 10.156 64.599 93.026 1.00 89.69 155 TYR D N 1
ATOM 9280 C CA . TYR D 1 158 ? 10.987 65.797 93.178 1.00 86.45 155 TYR D CA 1
ATOM 9281 C C . TYR D 1 158 ? 11.352 66.509 91.872 1.00 80.29 155 TYR D C 1
ATOM 9282 O O . TYR D 1 158 ? 11.071 67.697 91.712 1.00 76.95 155 TYR D O 1
ATOM 9291 N N . HIS D 1 159 ? 11.989 65.791 90.951 1.00 77.98 156 HIS D N 1
ATOM 9292 C CA . HIS D 1 159 ? 12.441 66.402 89.705 1.00 75.24 156 HIS D CA 1
ATOM 9293 C C . HIS D 1 159 ? 11.267 66.886 88.848 1.00 67.64 156 HIS D C 1
ATOM 9294 O O . HIS D 1 159 ? 11.330 67.959 88.245 1.00 66.42 156 HIS D O 1
ATOM 9301 N N . MET D 1 160 ? 10.196 66.102 88.840 1.00 60.90 157 MET D N 1
ATOM 9302 C CA . MET D 1 160 ? 8.986 66.440 88.116 1.00 56.98 157 MET D CA 1
ATOM 9303 C C . MET D 1 160 ? 8.418 67.727 88.688 1.00 50.86 157 MET D C 1
ATOM 9304 O O . MET D 1 160 ? 8.009 68.608 87.957 1.00 43.18 157 MET D O 1
ATOM 9309 N N . GLY D 1 161 ? 8.433 67.831 90.009 1.00 51.15 158 GLY D N 1
ATOM 9310 C CA . GLY D 1 161 ? 7.982 69.022 90.703 1.00 50.27 158 GLY D CA 1
ATOM 9311 C C . GLY D 1 161 ? 8.754 70.264 90.295 1.00 51.28 158 GLY D C 1
ATOM 9312 O O . GLY D 1 161 ? 8.168 71.335 90.113 1.00 48.75 158 GLY D O 1
ATOM 9313 N N . ILE D 1 162 ? 10.070 70.124 90.148 1.00 52.29 159 ILE D N 1
ATOM 9314 C CA . ILE D 1 162 ? 10.908 71.252 89.755 1.00 51.26 159 ILE D CA 1
ATOM 9315 C C . ILE D 1 162 ? 10.605 71.607 88.310 1.00 46.44 159 ILE D C 1
ATOM 9316 O O . ILE D 1 162 ? 10.576 72.780 87.941 1.00 45.15 159 ILE D O 1
ATOM 9321 N N . THR D 1 163 ? 10.352 70.587 87.497 1.00 45.77 160 THR D N 1
ATOM 9322 C CA . THR D 1 163 ? 9.981 70.812 86.106 1.00 46.00 160 THR D CA 1
ATOM 9323 C C . THR D 1 163 ? 8.706 71.637 86.053 1.00 45.01 160 THR D C 1
ATOM 9324 O O . THR D 1 163 ? 8.607 72.601 85.288 1.00 44.68 160 THR D O 1
ATOM 9328 N N . ALA D 1 164 ? 7.736 71.263 86.885 1.00 44.54 161 ALA D N 1
ATOM 9329 C CA . ALA D 1 164 ? 6.486 72.014 86.993 1.00 44.68 161 ALA D CA 1
ATOM 9330 C C . ALA D 1 164 ? 6.751 73.452 87.435 1.00 45.83 161 ALA D C 1
ATOM 9331 O O . ALA D 1 164 ? 6.170 74.397 86.896 1.00 48.66 161 ALA D O 1
ATOM 9333 N N . GLU D 1 165 ? 7.635 73.614 88.414 1.00 42.82 162 GLU D N 1
ATOM 9334 C CA . GLU D 1 165 ? 7.975 74.945 88.891 1.00 46.15 162 GLU D CA 1
ATOM 9335 C C . GLU D 1 165 ? 8.602 75.760 87.757 1.00 47.26 162 GLU D C 1
ATOM 9336 O O . GLU D 1 165 ? 8.361 76.956 87.636 1.00 48.76 162 GLU D O 1
ATOM 9342 N N . ASN D 1 166 ? 9.383 75.098 86.907 1.00 46.49 163 ASN D N 1
ATOM 9343 C CA . ASN D 1 166 ? 9.999 75.769 85.763 1.00 49.68 163 ASN D CA 1
ATOM 9344 C C . ASN D 1 166 ? 9.002 76.171 84.689 1.00 50.11 163 ASN D C 1
ATOM 9345 O O . ASN D 1 166 ? 9.122 77.250 84.097 1.00 51.66 163 ASN D O 1
ATOM 9350 N N . ILE D 1 167 ? 8.023 75.309 84.428 1.00 47.34 164 ILE D N 1
ATOM 9351 C CA . ILE D 1 167 ? 6.941 75.672 83.514 1.00 45.22 164 ILE D CA 1
ATOM 9352 C C . ILE D 1 167 ? 6.192 76.896 84.049 1.00 45.99 164 ILE D C 1
ATOM 9353 O O . ILE D 1 167 ? 5.878 77.826 83.299 1.00 42.97 164 ILE D O 1
ATOM 9358 N N . ALA D 1 168 ? 5.926 76.891 85.355 1.00 46.19 165 ALA D N 1
ATOM 9359 C CA . ALA D 1 168 ? 5.233 78.002 85.998 1.00 48.79 165 ALA D CA 1
ATOM 9360 C C . ALA D 1 168 ? 5.969 79.313 85.740 1.00 50.27 165 ALA D C 1
ATOM 9361 O O . ALA D 1 168 ? 5.356 80.309 85.360 1.00 50.60 165 ALA D O 1
ATOM 9363 N N . THR D 1 169 ? 7.287 79.299 85.921 1.00 51.30 166 THR D N 1
ATOM 9364 C CA . THR D 1 169 ? 8.098 80.482 85.659 1.00 58.17 166 THR D CA 1
ATOM 9365 C C . THR D 1 169 ? 8.004 80.934 84.196 1.00 61.68 166 THR D C 1
ATOM 9366 O O . THR D 1 169 ? 7.625 82.074 83.912 1.00 62.01 166 THR D O 1
ATOM 9370 N N . LYS D 1 170 ? 8.328 80.032 83.273 1.00 63.48 167 LYS D N 1
ATOM 9371 C CA . LYS D 1 170 ? 8.360 80.362 81.850 1.00 68.62 167 LYS D CA 1
ATOM 9372 C C . LYS D 1 170 ? 7.026 80.873 81.299 1.00 66.94 167 LYS D C 1
ATOM 9373 O O . LYS D 1 170 ? 6.989 81.857 80.553 1.00 67.71 167 LYS D O 1
ATOM 9379 N N . PHE D 1 171 ? 5.934 80.213 81.666 1.00 62.68 168 PHE D N 1
ATOM 9380 C CA . PHE D 1 171 ? 4.622 80.597 81.152 1.00 60.34 168 PHE D CA 1
ATOM 9381 C C . PHE D 1 171 ? 3.931 81.595 82.082 1.00 63.81 168 PHE D C 1
ATOM 9382 O O . PHE D 1 171 ? 2.798 82.012 81.829 1.00 66.41 168 PHE D O 1
ATOM 9390 N N . GLU D 1 172 ? 4.624 81.968 83.154 1.00 64.95 169 GLU D N 1
ATOM 9391 C CA . GLU D 1 172 ? 4.127 82.957 84.116 1.00 67.05 169 GLU D CA 1
ATOM 9392 C C . GLU D 1 172 ? 2.786 82.564 84.750 1.00 64.18 169 GLU D C 1
ATOM 9393 O O . GLU D 1 172 ? 1.845 83.354 84.779 1.00 63.94 169 GLU D O 1
ATOM 9399 N N . PHE D 1 173 ? 2.707 81.336 85.252 1.00 60.99 170 PHE D N 1
ATOM 9400 C CA . PHE D 1 173 ? 1.519 80.869 85.956 1.00 56.61 170 PHE D CA 1
ATOM 9401 C C . PHE D 1 173 ? 1.690 81.110 87.452 1.00 53.03 170 PHE D C 1
ATOM 9402 O O . PHE D 1 173 ? 2.644 80.619 88.063 1.00 50.99 170 PHE D O 1
ATOM 9410 N N . THR D 1 174 ? 0.774 81.873 88.040 1.00 53.53 171 THR D N 1
ATOM 9411 C CA . THR D 1 174 ? 0.857 82.193 89.465 1.00 50.43 171 THR D CA 1
ATOM 9412 C C . THR D 1 174 ? 0.284 81.091 90.342 1.00 49.28 171 THR D C 1
ATOM 9413 O O . THR D 1 174 ? -0.465 80.229 89.874 1.00 50.39 171 THR D O 1
ATOM 9417 N N . ARG D 1 175 ? 0.645 81.143 91.621 1.00 47.77 172 ARG D N 1
ATOM 9418 C CA . ARG D 1 175 ? 0.066 80.285 92.645 1.00 46.92 172 ARG D CA 1
ATOM 9419 C C . ARG D 1 175 ? -1.460 80.279 92.573 1.00 50.94 172 ARG D C 1
ATOM 9420 O O . ARG D 1 175 ? -2.081 79.214 92.638 1.00 49.87 172 ARG D O 1
ATOM 9428 N N . GLU D 1 176 ? -2.057 81.462 92.425 1.00 53.17 173 GLU D N 1
ATOM 9429 C CA . GLU D 1 176 ? -3.514 81.578 92.377 1.00 54.85 173 GLU D CA 1
ATOM 9430 C C . GLU D 1 176 ? -4.088 80.858 91.159 1.00 52.16 173 GLU D C 1
ATOM 9431 O O . GLU D 1 176 ? -5.113 80.182 91.252 1.00 50.40 173 GLU D O 1
ATOM 9437 N N . MET D 1 177 ? -3.420 80.998 90.019 1.00 52.18 174 MET D N 1
ATOM 9438 C CA . MET D 1 177 ? -3.872 80.347 88.791 1.00 50.88 174 MET D CA 1
ATOM 9439 C C . MET D 1 177 ? -3.852 78.826 88.916 1.00 47.42 174 MET D C 1
ATOM 9440 O O . MET D 1 177 ? -4.778 78.143 88.477 1.00 46.76 174 MET D O 1
ATOM 9445 N N . GLN D 1 178 ? -2.796 78.298 89.518 1.00 41.92 175 GLN D N 1
ATOM 9446 C CA . GLN D 1 178 ? -2.679 76.860 89.703 1.00 40.26 175 GLN D CA 1
ATOM 9447 C C . GLN D 1 178 ? -3.703 76.327 90.716 1.00 41.70 175 GLN D C 1
ATOM 9448 O O . GLN D 1 178 ? -4.305 75.271 90.514 1.00 38.90 175 GLN D O 1
ATOM 9454 N N . ASP D 1 179 ? -3.890 77.060 91.807 1.00 40.35 176 ASP D N 1
ATOM 9455 C CA . ASP D 1 179 ? -4.834 76.658 92.842 1.00 39.96 176 ASP D CA 1
ATOM 9456 C C . ASP D 1 179 ? -6.271 76.623 92.317 1.00 43.77 176 ASP D C 1
ATOM 9457 O O . ASP D 1 179 ? -7.031 75.715 92.640 1.00 46.06 176 ASP D O 1
ATOM 9462 N N . LYS D 1 180 ? -6.642 77.592 91.489 1.00 44.07 177 LYS D N 1
ATOM 9463 C CA . LYS D 1 180 ? -7.991 77.604 90.939 1.00 45.81 177 LYS D CA 1
ATOM 9464 C C . LYS D 1 180 ? -8.240 76.472 89.942 1.00 41.43 177 LYS D C 1
ATOM 9465 O O . LYS D 1 180 ? -9.364 75.985 89.827 1.00 37.57 177 LYS D O 1
ATOM 9471 N N . LEU D 1 181 ? -7.202 76.049 89.222 1.00 40.64 178 LEU D N 1
ATOM 9472 C CA . LEU D 1 181 ? -7.342 74.890 88.352 1.00 40.87 178 LEU D CA 1
ATOM 9473 C C . LEU D 1 181 ? -7.573 73.662 89.223 1.00 42.46 178 LEU D C 1
ATOM 9474 O O . LEU D 1 181 ? -8.475 72.871 88.969 1.00 42.62 178 LEU D O 1
ATOM 9479 N N . ALA D 1 182 ? -6.755 73.515 90.257 1.00 44.64 179 ALA D N 1
ATOM 9480 C CA . ALA D 1 182 ? -6.945 72.443 91.223 1.00 44.35 179 ALA D CA 1
ATOM 9481 C C . ALA D 1 182 ? -8.368 72.455 91.800 1.00 41.21 179 ALA D C 1
ATOM 9482 O O . ALA D 1 182 ? -9.025 71.410 91.874 1.00 39.34 179 ALA D O 1
ATOM 9484 N N . LEU D 1 183 ? -8.846 73.636 92.190 1.00 40.08 180 LEU D N 1
ATOM 9485 C CA . LEU D 1 183 ? -10.198 73.770 92.738 1.00 42.46 180 LEU D CA 1
ATOM 9486 C C . LEU D 1 183 ? -11.266 73.280 91.750 1.00 46.63 180 LEU D C 1
ATOM 9487 O O . LEU D 1 183 ? -12.157 72.510 92.115 1.00 45.17 180 LEU D O 1
ATOM 9492 N N . GLU D 1 184 ? -11.157 73.717 90.500 1.00 46.68 181 GLU D N 1
ATOM 9493 C CA . GLU D 1 184 ? -12.102 73.328 89.458 1.00 48.34 181 GLU D CA 1
ATOM 9494 C C . GLU D 1 184 ? -12.079 71.825 89.194 1.00 43.39 181 GLU D C 1
ATOM 9495 O O . GLU D 1 184 ? -13.114 71.220 88.926 1.00 46.30 181 GLU D O 1
ATOM 9501 N N . SER D 1 185 ? -10.898 71.225 89.273 1.00 45.74 182 SER D N 1
ATOM 9502 C CA . SER D 1 185 ? -10.758 69.785 89.094 1.00 43.79 182 SER D CA 1
ATOM 9503 C C . SER D 1 185 ? -11.498 69.035 90.206 1.00 45.89 182 SER D C 1
ATOM 9504 O O . SER D 1 185 ? -12.186 68.043 89.946 1.00 44.05 182 SER D O 1
ATOM 9507 N N . GLN D 1 186 ? -11.347 69.515 91.441 1.00 42.31 183 GLN D N 1
ATOM 9508 C CA . GLN D 1 186 ? -12.070 68.953 92.579 1.00 44.38 183 GLN D CA 1
ATOM 9509 C C . GLN D 1 186 ? -13.578 69.078 92.391 1.00 45.85 183 GLN D C 1
ATOM 9510 O O . GLN D 1 186 ? -14.319 68.122 92.634 1.00 45.09 183 GLN D O 1
ATOM 9516 N N . ASN D 1 187 ? -14.026 70.264 91.976 1.00 46.90 184 ASN D N 1
ATOM 9517 C CA . ASN D 1 187 ? -15.449 70.523 91.792 1.00 50.01 184 ASN D CA 1
ATOM 9518 C C . ASN D 1 187 ? -16.067 69.536 90.813 1.00 47.56 184 ASN D C 1
ATOM 9519 O O . ASN D 1 187 ? -17.119 68.956 91.083 1.00 49.57 184 ASN D O 1
ATOM 9524 N N . LYS D 1 188 ? -15.409 69.349 89.672 1.00 41.86 185 LYS D N 1
ATOM 9525 C CA . LYS D 1 188 ? -15.923 68.454 88.652 1.00 41.89 185 LYS D CA 1
ATOM 9526 C C . LYS D 1 188 ? -15.988 67.019 89.159 1.00 43.76 185 LYS D C 1
ATOM 9527 O O . LYS D 1 188 ? -16.954 66.303 88.886 1.00 46.10 185 LYS D O 1
ATOM 9533 N N . ALA D 1 189 ? -14.957 66.600 89.887 1.00 42.99 186 ALA D N 1
ATOM 9534 C CA . ALA D 1 189 ? -14.931 65.260 90.473 1.00 45.13 186 ALA D CA 1
ATOM 9535 C C . ALA D 1 189 ? -16.057 65.092 91.490 1.00 44.02 186 ALA D C 1
ATOM 9536 O O . ALA D 1 189 ? -16.729 64.059 91.531 1.00 42.11 186 ALA D O 1
ATOM 9538 N N . GLU D 1 190 ? -16.251 66.106 92.322 1.00 43.88 187 GLU D N 1
ATOM 9539 C CA . GLU D 1 190 ? -17.330 66.055 93.295 1.00 50.18 187 GLU D CA 1
ATOM 9540 C C . GLU D 1 190 ? -18.681 65.908 92.597 1.00 52.21 187 GLU D C 1
ATOM 9541 O O . GLU D 1 190 ? -19.480 65.047 92.965 1.00 54.30 187 GLU D O 1
ATOM 9547 N N . ASN D 1 191 ? -18.916 66.728 91.575 1.00 51.57 188 ASN D N 1
ATOM 9548 C CA . ASN D 1 191 ? -20.139 66.645 90.785 1.00 56.30 188 ASN D CA 1
ATOM 9549 C C . ASN D 1 191 ? -20.346 65.269 90.160 1.00 55.87 188 ASN D C 1
ATOM 9550 O O . ASN D 1 191 ? -21.440 64.707 90.222 1.00 58.31 188 ASN D O 1
ATOM 9555 N N . ALA D 1 192 ? -19.291 64.729 89.560 1.00 50.82 189 ALA D N 1
ATOM 9556 C CA . ALA D 1 192 ? -19.373 63.435 88.893 1.00 48.11 189 ALA D CA 1
ATOM 9557 C C . ALA D 1 192 ? -19.717 62.320 89.876 1.00 48.17 189 ALA D C 1
ATOM 9558 O O . ALA D 1 192 ? -20.575 61.484 89.603 1.00 48.80 189 ALA D O 1
ATOM 9560 N N . ILE D 1 193 ? -19.047 62.319 91.023 1.00 44.01 190 ILE D N 1
ATOM 9561 C CA . ILE D 1 193 ? -19.235 61.274 92.017 1.00 46.80 190 ILE D CA 1
ATOM 9562 C C . ILE D 1 193 ? -20.608 61.394 92.680 1.00 50.06 190 ILE D C 1
ATOM 9563 O O . ILE D 1 193 ? -21.259 60.385 92.975 1.00 51.06 190 ILE D O 1
ATOM 9568 N N . LYS D 1 194 ? -21.045 62.632 92.895 1.00 49.55 191 LYS D N 1
ATOM 9569 C CA . LYS D 1 194 ? -22.375 62.898 93.431 1.00 56.52 191 LYS D CA 1
ATOM 9570 C C . LYS D 1 194 ? -23.432 62.269 92.537 1.00 57.50 191 LYS D C 1
ATOM 9571 O O . LYS D 1 194 ? -24.448 61.772 93.020 1.00 58.12 191 LYS D O 1
ATOM 9577 N N . ASN D 1 195 ? -23.170 62.276 91.232 1.00 57.05 192 ASN D N 1
ATOM 9578 C CA . ASN D 1 195 ? -24.090 61.705 90.256 1.00 59.11 192 ASN D CA 1
ATOM 9579 C C . ASN D 1 195 ? -23.719 60.297 89.795 1.00 58.29 192 ASN D C 1
ATOM 9580 O O . ASN D 1 195 ? -24.169 59.849 88.738 1.00 55.52 192 ASN D O 1
ATOM 9585 N N . ASN D 1 196 ? -22.911 59.607 90.596 1.00 58.56 193 ASN D N 1
ATOM 9586 C CA . ASN D 1 196 ? -22.458 58.251 90.285 1.00 57.68 193 ASN D CA 1
ATOM 9587 C C . ASN D 1 196 ? -21.930 58.104 88.857 1.00 53.92 193 ASN D C 1
ATOM 9588 O O . ASN D 1 196 ? -22.206 57.110 88.187 1.00 49.36 193 ASN D O 1
ATOM 9593 N N . ARG D 1 197 ? -21.172 59.091 88.393 1.00 54.82 194 ARG D N 1
ATOM 9594 C CA . ARG D 1 197 ? -20.781 59.136 86.987 1.00 58.46 194 ARG D CA 1
ATOM 9595 C C . ARG D 1 197 ? -19.866 57.976 86.598 1.00 57.28 194 ARG D C 1
ATOM 9596 O O . ARG D 1 197 ? -19.829 57.576 85.436 1.00 55.33 194 ARG D O 1
ATOM 9604 N N . PHE D 1 198 ? -19.150 57.429 87.579 1.00 53.82 195 PHE D N 1
ATOM 9605 C CA . PHE D 1 198 ? -18.149 56.392 87.330 1.00 54.30 195 PHE D CA 1
ATOM 9606 C C . PHE D 1 198 ? -18.657 54.953 87.473 1.00 52.53 195 PHE D C 1
ATOM 9607 O O . PHE D 1 198 ? -17.869 54.011 87.406 1.00 51.11 195 PHE D O 1
ATOM 9615 N N . LYS D 1 199 ? -19.963 54.787 87.672 1.00 53.79 196 LYS D N 1
ATOM 9616 C CA . LYS D 1 199 ? -20.548 53.479 87.974 1.00 54.23 196 LYS D CA 1
ATOM 9617 C C . LYS D 1 199 ? -20.324 52.434 86.885 1.00 51.71 196 LYS D C 1
ATOM 9618 O O . LYS D 1 199 ? -20.047 51.267 87.175 1.00 49.84 196 LYS D O 1
ATOM 9624 N N . GLU D 1 200 ? -20.459 52.858 85.636 1.00 50.27 197 GLU D N 1
ATOM 9625 C CA . GLU D 1 200 ? -20.327 51.954 84.496 1.00 51.82 197 GLU D CA 1
ATOM 9626 C C . GLU D 1 200 ? -18.887 51.469 84.303 1.00 49.87 197 GLU D C 1
ATOM 9627 O O . GLU D 1 200 ? -18.655 50.316 83.936 1.00 49.98 197 GLU D O 1
ATOM 9633 N N . GLU D 1 201 ? -17.922 52.347 84.558 1.00 46.41 198 GLU D N 1
ATOM 9634 C CA . GLU D 1 201 ? -16.531 52.057 84.219 1.00 44.96 198 GLU D CA 1
ATOM 9635 C C . GLU D 1 201 ? -15.756 51.354 85.322 1.00 44.35 198 GLU D C 1
ATOM 9636 O O . GLU D 1 201 ? -14.704 50.769 85.064 1.00 40.37 198 GLU D O 1
ATOM 9642 N N . ILE D 1 202 ? -16.280 51.401 86.545 1.00 47.62 199 ILE D N 1
ATOM 9643 C CA . ILE D 1 202 ? -15.579 50.860 87.706 1.00 46.04 199 ILE D CA 1
ATOM 9644 C C . ILE D 1 202 ? -15.900 49.392 87.965 1.00 45.98 199 ILE D C 1
ATOM 9645 O O . ILE D 1 202 ? -17.065 49.003 88.000 1.00 47.86 199 ILE D O 1
ATOM 9650 N N . VAL D 1 203 ? -14.862 48.581 88.141 1.00 43.24 200 VAL D N 1
ATOM 9651 C CA . VAL D 1 203 ? -15.040 47.244 88.697 1.00 43.93 200 VAL D CA 1
ATOM 9652 C C . VAL D 1 203 ? -14.702 47.261 90.187 1.00 42.75 200 VAL D C 1
ATOM 9653 O O . VAL D 1 203 ? -13.597 47.635 90.581 1.00 43.10 200 VAL D O 1
ATOM 9657 N N . PRO D 1 204 ? -15.673 46.888 91.029 1.00 45.55 201 PRO D N 1
ATOM 9658 C CA . PRO D 1 204 ? -15.445 46.836 92.477 1.00 47.06 201 PRO D CA 1
ATOM 9659 C C . PRO D 1 204 ? -14.324 45.868 92.858 1.00 48.25 201 PRO D C 1
ATOM 9660 O O . PRO D 1 204 ? -14.099 44.871 92.171 1.00 48.85 201 PRO D O 1
ATOM 9664 N N . VAL D 1 205 ? -13.630 46.164 93.949 1.00 47.11 202 VAL D N 1
ATOM 9665 C CA . VAL D 1 205 ? -12.534 45.321 94.403 1.00 47.83 202 VAL D CA 1
ATOM 9666 C C . VAL D 1 205 ? -12.780 44.836 95.826 1.00 50.73 202 VAL D C 1
ATOM 9667 O O . VAL D 1 205 ? -12.965 45.636 96.743 1.00 50.41 202 VAL D O 1
ATOM 9671 N N . ASP D 1 206 ? -12.786 43.522 96.011 1.00 52.45 203 ASP D N 1
ATOM 9672 C CA . ASP D 1 206 ? -12.910 42.961 97.350 1.00 52.02 203 ASP D CA 1
ATOM 9673 C C . ASP D 1 206 ? -11.566 42.988 98.054 1.00 50.44 203 ASP D C 1
ATOM 9674 O O . ASP D 1 206 ? -10.542 42.615 97.478 1.00 53.31 203 ASP D O 1
ATOM 9679 N N . VAL D 1 207 ? -11.572 43.447 99.299 1.00 47.26 204 VAL D N 1
ATOM 9680 C CA . VAL D 1 207 ? -10.369 43.491 100.107 1.00 46.67 204 VAL D CA 1
ATOM 9681 C C . VAL D 1 207 ? -10.640 42.782 101.429 1.00 53.91 204 VAL D C 1
ATOM 9682 O O . VAL D 1 207 ? -11.775 42.766 101.905 1.00 52.69 204 VAL D O 1
ATOM 9686 N N . LEU D 1 208 ? -9.604 42.189 102.015 1.00 59.08 205 LEU D N 1
ATOM 9687 C CA . LEU D 1 208 ? -9.742 41.501 103.298 1.00 63.77 205 LEU D CA 1
ATOM 9688 C C . LEU D 1 208 ? -9.442 42.434 104.466 1.00 63.82 205 LEU D C 1
ATOM 9689 O O . LEU D 1 208 ? -8.307 42.863 104.646 1.00 64.77 205 LEU D O 1
ATOM 9694 N N . ILE D 1 209 ? -10.454 42.746 105.265 1.00 64.95 206 ILE D N 1
ATOM 9695 C CA . ILE D 1 209 ? -10.231 43.598 106.425 1.00 70.46 206 ILE D CA 1
ATOM 9696 C C . ILE D 1 209 ? -9.664 42.790 107.596 1.00 72.12 206 ILE D C 1
ATOM 9697 O O . ILE D 1 209 ? -8.704 43.211 108.238 1.00 72.46 206 ILE D O 1
ATOM 9702 N N . ARG D 1 210 ? -10.251 41.623 107.851 1.00 71.85 207 ARG D N 1
ATOM 9703 C CA . ARG D 1 210 ? -9.684 40.646 108.780 1.00 70.31 207 ARG D CA 1
ATOM 9704 C C . ARG D 1 210 ? -10.032 39.229 108.313 1.00 66.24 207 ARG D C 1
ATOM 9705 O O . ARG D 1 210 ? -10.790 39.060 107.357 1.00 61.39 207 ARG D O 1
ATOM 9713 N N . ARG D 1 211 ? -9.473 38.226 108.987 1.00 65.48 208 ARG D N 1
ATOM 9714 C CA . ARG D 1 211 ? -9.713 36.816 108.660 1.00 63.41 208 ARG D CA 1
ATOM 9715 C C . ARG D 1 211 ? -11.193 36.506 108.457 1.00 58.72 208 ARG D C 1
ATOM 9716 O O . ARG D 1 211 ? -12.007 36.728 109.346 1.00 58.48 208 ARG D O 1
ATOM 9724 N N . GLY D 1 212 ? -11.536 36.009 107.275 1.00 56.61 209 GLY D N 1
ATOM 9725 C CA . GLY D 1 212 ? -12.903 35.614 106.979 1.00 56.14 209 GLY D CA 1
ATOM 9726 C C . GLY D 1 212 ? -13.868 36.739 106.634 1.00 54.77 209 GLY D C 1
ATOM 9727 O O . GLY D 1 212 ? -15.035 36.484 106.335 1.00 54.47 209 GLY D O 1
ATOM 9728 N N . LYS D 1 213 ? -13.396 37.983 106.669 1.00 53.93 210 LYS D N 1
ATOM 9729 C CA . LYS D 1 213 ? -14.271 39.117 106.379 1.00 57.60 210 LYS D CA 1
ATOM 9730 C C . LYS D 1 213 ? -13.724 40.004 105.273 1.00 55.31 210 LYS D C 1
ATOM 9731 O O . LYS D 1 213 ? -12.688 40.645 105.441 1.00 55.42 210 LYS D O 1
ATOM 9737 N N . ILE D 1 214 ? -14.421 40.040 104.140 1.00 57.46 211 ILE D N 1
ATOM 9738 C CA . ILE D 1 214 ? -14.019 40.916 103.044 1.00 61.81 211 ILE D CA 1
ATOM 9739 C C . ILE D 1 214 ? -14.976 42.093 102.878 1.00 64.10 211 ILE D C 1
ATOM 9740 O O . ILE D 1 214 ? -16.169 41.989 103.163 1.00 64.08 211 ILE D O 1
ATOM 9745 N N . GLU D 1 215 ? -14.427 43.214 102.426 1.00 64.65 212 GLU D N 1
ATOM 9746 C CA . GLU D 1 215 ? -15.202 44.414 102.163 1.00 66.99 212 GLU D CA 1
ATOM 9747 C C . GLU D 1 215 ? -15.028 44.816 100.700 1.00 62.23 212 GLU D C 1
ATOM 9748 O O . GLU D 1 215 ? -13.919 44.772 100.165 1.00 55.63 212 GLU D O 1
ATOM 9754 N N . THR D 1 216 ? -16.126 45.209 100.064 1.00 61.43 213 THR D N 1
ATOM 9755 C CA . THR D 1 216 ? -16.113 45.585 98.658 1.00 57.31 213 THR D CA 1
ATOM 9756 C C . THR D 1 216 ? -15.932 47.090 98.487 1.00 53.09 213 THR D C 1
ATOM 9757 O O . THR D 1 216 ? -16.732 47.882 98.993 1.00 50.03 213 THR D O 1
ATOM 9761 N N . ILE D 1 217 ? -14.867 47.474 97.786 1.00 47.99 214 ILE D N 1
ATOM 9762 C CA . ILE D 1 217 ? -14.611 48.874 97.462 1.00 46.10 214 ILE D CA 1
ATOM 9763 C C . ILE D 1 217 ? -15.137 49.170 96.062 1.00 51.26 214 ILE D C 1
ATOM 9764 O O . ILE D 1 217 ? -14.655 48.599 95.078 1.00 49.10 214 ILE D O 1
ATOM 9769 N N . ASP D 1 218 ? -16.122 50.059 95.966 1.00 51.11 215 ASP D N 1
ATOM 9770 C CA . ASP D 1 218 ? -16.699 50.400 94.669 1.00 52.05 215 ASP D CA 1
ATOM 9771 C C . ASP D 1 218 ? -16.638 51.895 94.379 1.00 48.75 215 ASP D C 1
ATOM 9772 O O . ASP D 1 218 ? -17.244 52.371 93.423 1.00 50.91 215 ASP D O 1
ATOM 9777 N N . LYS D 1 219 ? -15.897 52.625 95.204 1.00 47.82 216 LYS D N 1
ATOM 9778 C CA . LYS D 1 219 ? -15.788 54.075 95.074 1.00 51.55 216 LYS D CA 1
ATOM 9779 C C . LYS D 1 219 ? -14.338 54.533 95.189 1.00 50.43 216 LYS D C 1
ATOM 9780 O O . LYS D 1 219 ? -13.544 53.953 95.938 1.00 49.86 216 LYS D O 1
ATOM 9786 N N . ASP D 1 220 ? -14.006 55.591 94.459 1.00 49.31 217 ASP D N 1
ATOM 9787 C CA . ASP D 1 220 ? -12.689 56.205 94.549 1.00 49.26 217 ASP D CA 1
ATOM 9788 C C . ASP D 1 220 ? -12.483 56.767 95.954 1.00 53.36 217 ASP D C 1
ATOM 9789 O O . ASP D 1 220 ? -13.452 57.101 96.635 1.00 54.92 217 ASP D O 1
ATOM 9794 N N . GLU D 1 221 ? -11.225 56.871 96.383 1.00 56.40 218 GLU D N 1
ATOM 9795 C CA . GLU D 1 221 ? -10.898 57.281 97.753 1.00 59.65 218 GLU D CA 1
ATOM 9796 C C . GLU D 1 221 ? -10.190 58.645 97.844 1.00 67.00 218 GLU D C 1
ATOM 9797 O O . GLU D 1 221 ? -10.284 59.332 98.855 1.00 68.95 218 GLU D O 1
ATOM 9803 N N . TYR D 1 222 ? -9.482 59.034 96.785 1.00 75.30 219 TYR D N 1
ATOM 9804 C CA . TYR D 1 222 ? -8.667 60.263 96.795 1.00 79.57 219 TYR D CA 1
ATOM 9805 C C . TYR D 1 222 ? -9.367 61.648 96.689 1.00 87.03 219 TYR D C 1
ATOM 9806 O O . TYR D 1 222 ? -8.761 62.653 97.069 1.00 84.79 219 TYR D O 1
ATOM 9815 N N . PRO D 1 223 ? -10.621 61.728 96.178 1.00 88.29 220 PRO D N 1
ATOM 9816 C CA . PRO D 1 223 ? -11.127 63.104 96.077 1.00 88.39 220 PRO D CA 1
ATOM 9817 C C . PRO D 1 223 ? -11.369 63.768 97.435 1.00 91.22 220 PRO D C 1
ATOM 9818 O O . PRO D 1 223 ? -11.980 63.173 98.326 1.00 87.72 220 PRO D O 1
ATOM 9822 N N . LYS D 1 224 ? -10.865 64.991 97.579 1.00 97.02 221 LYS D N 1
ATOM 9823 C CA . LYS D 1 224 ? -11.099 65.793 98.770 1.00 102.83 221 LYS D CA 1
ATOM 9824 C C . LYS D 1 224 ? -12.387 66.592 98.596 1.00 107.27 221 LYS D C 1
ATOM 9825 O O . LYS D 1 224 ? -12.484 67.450 97.715 1.00 108.39 221 LYS D O 1
ATOM 9827 N N . LEU D 1 225 ? -13.379 66.295 99.430 1.00 108.97 222 LEU D N 1
ATOM 9828 C CA . LEU D 1 225 ? -14.660 66.986 99.366 1.00 107.84 222 LEU D CA 1
ATOM 9829 C C . LEU D 1 225 ? -14.570 68.355 100.028 1.00 103.77 222 LEU D C 1
ATOM 9830 O O . LEU D 1 225 ? -13.967 68.506 101.092 1.00 103.36 222 LEU D O 1
ATOM 9832 N N . GLY D 1 226 ? -15.159 69.351 99.374 1.00 99.22 223 GLY D N 1
ATOM 9833 C CA . GLY D 1 226 ? -15.253 70.691 99.922 1.00 94.51 223 GLY D CA 1
ATOM 9834 C C . GLY D 1 226 ? -13.956 71.464 100.091 1.00 88.32 223 GLY D C 1
ATOM 9835 O O . GLY D 1 226 ? -13.906 72.395 100.894 1.00 90.31 223 GLY D O 1
ATOM 9836 N N . MET D 1 227 ? -12.910 71.100 99.352 1.00 79.15 224 MET D N 1
ATOM 9837 C CA . MET D 1 227 ? -11.672 71.881 99.378 1.00 69.96 224 MET D CA 1
ATOM 9838 C C . MET D 1 227 ? -11.992 73.273 98.840 1.00 62.29 224 MET D C 1
ATOM 9839 O O . MET D 1 227 ? -12.824 73.418 97.946 1.00 62.06 224 MET D O 1
ATOM 9844 N N . THR D 1 228 ? -11.377 74.303 99.414 1.00 54.14 225 THR D N 1
ATOM 9845 C CA . THR D 1 228 ? -11.697 75.671 99.011 1.00 46.36 225 THR D CA 1
ATOM 9846 C C . THR D 1 228 ? -10.464 76.426 98.562 1.00 42.57 225 THR D C 1
ATOM 9847 O O . THR D 1 228 ? -9.339 76.018 98.849 1.00 40.83 225 THR D O 1
ATOM 9851 N N . PHE D 1 229 ? -10.690 77.549 97.892 1.00 40.72 226 PHE D N 1
ATOM 9852 C CA . PHE D 1 229 ? -9.603 78.435 97.496 1.00 43.05 226 PHE D CA 1
ATOM 9853 C C . PHE D 1 229 ? -8.716 78.824 98.680 1.00 41.44 226 PHE D C 1
ATOM 9854 O O . PHE D 1 229 ? -7.488 78.713 98.608 1.00 39.45 226 PHE D O 1
ATOM 9862 N N . GLU D 1 230 ? -9.339 79.254 99.777 1.00 36.26 227 GLU D N 1
ATOM 9863 C CA . GLU D 1 230 ? -8.588 79.724 100.936 1.00 37.80 227 GLU D CA 1
ATOM 9864 C C . GLU D 1 230 ? -7.810 78.605 101.590 1.00 39.44 227 GLU D C 1
ATOM 9865 O O . GLU D 1 230 ? -6.774 78.838 102.219 1.00 43.19 227 GLU D O 1
ATOM 9871 N N . GLY D 1 231 ? -8.320 77.387 101.476 1.00 37.82 228 GLY D N 1
ATOM 9872 C CA . GLY D 1 231 ? -7.596 76.245 102.005 1.00 37.76 228 GLY D CA 1
ATOM 9873 C C . GLY D 1 231 ? -6.372 75.958 101.149 1.00 40.60 228 GLY D C 1
ATOM 9874 O O . GLY D 1 231 ? -5.310 75.597 101.655 1.00 43.02 228 GLY D O 1
ATOM 9875 N N . LEU D 1 232 ? -6.517 76.123 99.840 1.00 37.16 229 LEU D N 1
ATOM 9876 C CA . LEU D 1 232 ? -5.394 75.872 98.939 1.00 38.76 229 LEU D CA 1
ATOM 9877 C C . LEU D 1 232 ? -4.312 76.940 99.093 1.00 39.54 229 LEU D C 1
ATOM 9878 O O . LEU D 1 232 ? -3.124 76.626 99.081 1.00 35.17 229 LEU D O 1
ATOM 9883 N N . SER D 1 233 ? -4.744 78.190 99.271 1.00 38.91 230 SER D N 1
ATOM 9884 C CA . SER D 1 233 ? -3.854 79.350 99.382 1.00 44.34 230 SER D CA 1
ATOM 9885 C C . SER D 1 233 ? -2.924 79.356 100.595 1.00 48.21 230 SER D C 1
ATOM 9886 O O . SER D 1 233 ? -1.977 80.138 100.640 1.00 50.44 230 SER D O 1
ATOM 9889 N N . LYS D 1 234 ? -3.193 78.506 101.579 1.00 48.47 231 LYS D N 1
ATOM 9890 C CA . LYS D 1 234 ? -2.412 78.536 102.809 1.00 51.24 231 LYS D CA 1
ATOM 9891 C C . LYS D 1 234 ? -1.309 77.489 102.800 1.00 50.57 231 LYS D C 1
ATOM 9892 O O . LYS D 1 234 ? -0.416 77.511 103.643 1.00 50.52 231 LYS D O 1
ATOM 9898 N N . LEU D 1 235 ? -1.362 76.577 101.835 1.00 48.01 232 LEU D N 1
ATOM 9899 C CA . LEU D 1 235 ? -0.379 75.505 101.755 1.00 47.60 232 LEU D CA 1
ATOM 9900 C C . LEU D 1 235 ? 1.017 76.045 101.449 1.00 51.77 232 LEU D C 1
ATOM 9901 O O . LEU D 1 235 ? 1.168 77.037 100.736 1.00 52.33 232 LEU D O 1
ATOM 9906 N N . LYS D 1 236 ? 2.034 75.393 101.999 1.00 54.62 233 LYS D N 1
ATOM 9907 C CA . LYS D 1 236 ? 3.434 75.751 101.744 1.00 59.30 233 LYS D CA 1
ATOM 9908 C C . LYS D 1 236 ? 3.934 75.180 100.414 1.00 56.45 233 LYS D C 1
ATOM 9909 O O . LYS D 1 236 ? 3.521 74.104 100.022 1.00 54.84 233 LYS D O 1
ATOM 9915 N N . PRO D 1 237 ? 4.835 75.877 99.735 1.00 56.94 234 PRO D N 1
ATOM 9916 C CA . PRO D 1 237 ? 5.347 75.358 98.467 1.00 57.40 234 PRO D CA 1
ATOM 9917 C C . PRO D 1 237 ? 6.048 74.042 98.708 1.00 57.01 234 PRO D C 1
ATOM 9918 O O . PRO D 1 237 ? 6.835 73.935 99.624 1.00 57.68 234 PRO D O 1
ATOM 9922 N N . ALA D 1 238 ? 5.716 73.052 97.891 1.00 56.74 235 ALA D N 1
ATOM 9923 C CA . ALA D 1 238 ? 6.257 71.703 97.972 1.00 57.95 235 ALA D CA 1
ATOM 9924 C C . ALA D 1 238 ? 7.733 71.512 97.642 1.00 60.59 235 ALA D C 1
ATOM 9925 O O . ALA D 1 238 ? 8.389 70.689 98.249 1.00 60.74 235 ALA D O 1
ATOM 9927 N N . PHE D 1 239 ? 8.231 72.228 96.646 1.00 61.92 236 PHE D N 1
ATOM 9928 C CA . PHE D 1 239 ? 9.613 72.045 96.229 1.00 66.22 236 PHE D CA 1
ATOM 9929 C C . PHE D 1 239 ? 10.539 73.264 96.383 1.00 74.62 236 PHE D C 1
ATOM 9930 O O . PHE D 1 239 ? 11.473 73.235 97.170 1.00 78.14 236 PHE D O 1
ATOM 9938 N N . LYS D 1 240 ? 10.268 74.332 95.651 1.00 75.76 237 LYS D N 1
ATOM 9939 C CA . LYS D 1 240 ? 11.062 75.550 95.744 1.00 76.08 237 LYS D CA 1
ATOM 9940 C C . LYS D 1 240 ? 10.783 76.296 97.035 1.00 77.61 237 LYS D C 1
ATOM 9941 O O . LYS D 1 240 ? 9.701 76.199 97.585 1.00 75.34 237 LYS D O 1
ATOM 9947 N N . LYS D 1 241 ? 11.761 77.049 97.514 1.00 81.93 238 LYS D N 1
ATOM 9948 C CA . LYS D 1 241 ? 11.586 77.825 98.726 1.00 86.18 238 LYS D CA 1
ATOM 9949 C C . LYS D 1 241 ? 10.521 78.898 98.558 1.00 87.72 238 LYS D C 1
ATOM 9950 O O . LYS D 1 241 ? 9.662 79.068 99.414 1.00 88.30 238 LYS D O 1
ATOM 9956 N N . ASP D 1 242 ? 10.558 79.609 97.442 1.00 88.67 239 ASP D N 1
ATOM 9957 C CA . ASP D 1 242 ? 9.538 80.614 97.172 1.00 91.22 239 ASP D CA 1
ATOM 9958 C C . ASP D 1 242 ? 8.739 80.210 95.937 1.00 86.39 239 ASP D C 1
ATOM 9959 O O . ASP D 1 242 ? 8.442 81.038 95.074 1.00 87.82 239 ASP D O 1
ATOM 9964 N N . GLY D 1 243 ? 8.394 78.926 95.865 1.00 78.76 240 GLY D N 1
ATOM 9965 C CA . GLY D 1 243 ? 7.727 78.372 94.700 1.00 71.92 240 GLY D CA 1
ATOM 9966 C C . GLY D 1 243 ? 6.212 78.461 94.727 1.00 65.33 240 GLY D C 1
ATOM 9967 O O . GLY D 1 243 ? 5.620 78.958 95.689 1.00 65.56 240 GLY D O 1
ATOM 9968 N N . THR D 1 244 ? 5.586 77.965 93.663 1.00 56.47 241 THR D N 1
ATOM 9969 C CA . THR D 1 244 ? 4.144 78.081 93.492 1.00 52.06 241 THR D CA 1
ATOM 9970 C C . THR D 1 244 ? 3.433 76.731 93.470 1.00 51.98 241 THR D C 1
ATOM 9971 O O . THR D 1 244 ? 2.211 76.674 93.584 1.00 51.14 241 THR D O 1
ATOM 9975 N N . VAL D 1 245 ? 4.203 75.653 93.334 1.00 50.88 242 VAL D N 1
ATOM 9976 C CA . VAL D 1 245 ? 3.655 74.301 93.267 1.00 49.20 242 VAL D CA 1
ATOM 9977 C C . VAL D 1 245 ? 3.525 73.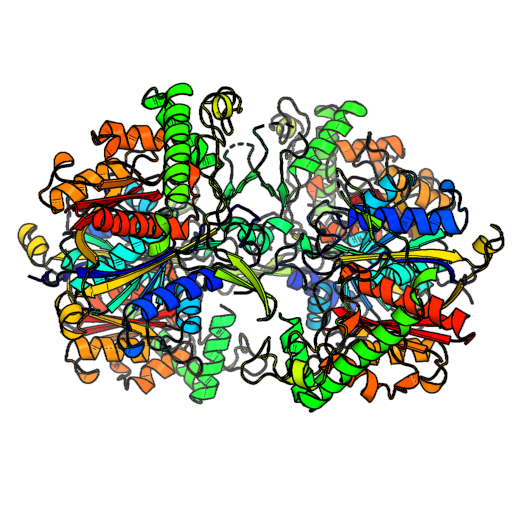721 94.669 1.00 46.29 242 VAL D C 1
ATOM 9978 O O . VAL D 1 245 ? 4.473 73.763 95.449 1.00 44.98 242 VAL D O 1
ATOM 9982 N N . THR D 1 246 ? 2.351 73.183 94.996 1.00 45.05 243 THR D N 1
ATOM 9983 C CA . THR D 1 246 ? 2.108 72.647 96.340 1.00 43.17 243 THR D CA 1
ATOM 9984 C C . THR D 1 246 ? 1.454 71.262 96.295 1.00 42.57 243 THR D C 1
ATOM 9985 O O . THR D 1 246 ? 1.094 70.776 95.231 1.00 41.24 243 THR D O 1
ATOM 9989 N N . ALA D 1 247 ? 1.266 70.644 97.455 1.00 44.92 244 ALA D N 1
ATOM 9990 C CA . ALA D 1 247 ? 0.538 69.378 97.519 1.00 48.44 244 ALA D CA 1
ATOM 9991 C C . ALA D 1 247 ? -0.928 69.535 97.091 1.00 49.33 244 ALA D C 1
ATOM 9992 O O . ALA D 1 247 ? -1.572 68.565 96.697 1.00 51.79 244 ALA D O 1
ATOM 9994 N N . GLY D 1 248 ? -1.446 70.759 97.161 1.00 43.81 245 GLY D N 1
ATOM 9995 C CA . GLY D 1 248 ? -2.823 71.029 96.786 1.00 39.57 245 GLY D CA 1
ATOM 9996 C C . GLY D 1 248 ? -3.053 71.243 95.303 1.00 38.28 245 GLY D C 1
ATOM 9997 O O . GLY D 1 248 ? -4.160 71.018 94.802 1.00 36.67 245 GLY D O 1
ATOM 9998 N N . ASN D 1 249 ? -2.027 71.696 94.587 1.00 39.63 246 ASN D N 1
ATOM 9999 C CA . ASN D 1 249 ? -2.183 71.905 93.146 1.00 40.13 246 ASN D CA 1
ATOM 10000 C C . ASN D 1 249 ? -1.401 70.901 92.293 1.00 39.13 246 ASN D C 1
ATOM 10001 O O . ASN D 1 249 ? -1.172 71.123 91.103 1.00 39.42 246 ASN D O 1
ATOM 10006 N N . ALA D 1 250 ? -1.003 69.802 92.918 1.00 39.89 247 ALA D N 1
ATOM 10007 C CA . ALA D 1 250 ? -0.381 68.684 92.222 1.00 41.68 247 ALA D CA 1
ATOM 10008 C C . ALA D 1 250 ? -1.125 67.424 92.619 1.00 44.24 247 ALA D C 1
ATOM 10009 O O . ALA D 1 250 ? -1.856 67.423 93.602 1.00 45.36 247 ALA D O 1
ATOM 10011 N N . SER D 1 251 ? -0.939 66.351 91.862 1.00 43.20 248 SER D N 1
ATOM 10012 C CA . SER D 1 251 ? -1.600 65.093 92.167 1.00 47.20 248 SER D CA 1
ATOM 10013 C C . SER D 1 251 ? -0.900 64.395 93.328 1.00 48.53 248 SER D C 1
ATOM 10014 O O . SER D 1 251 ? 0.216 64.753 93.692 1.00 48.76 248 SER D O 1
ATOM 10017 N N . GLY D 1 252 ? -1.552 63.396 93.910 1.00 46.59 249 GLY D N 1
ATOM 10018 C CA . GLY D 1 252 ? -0.917 62.611 94.954 1.00 46.51 249 GLY D CA 1
ATOM 10019 C C . GLY D 1 252 ? -0.338 61.337 94.378 1.00 45.91 249 GLY D C 1
ATOM 10020 O O . GLY D 1 252 ? -0.157 61.231 93.163 1.00 46.34 249 GLY D O 1
ATOM 10021 N N . ILE D 1 253 ? -0.036 60.370 95.239 1.00 43.47 2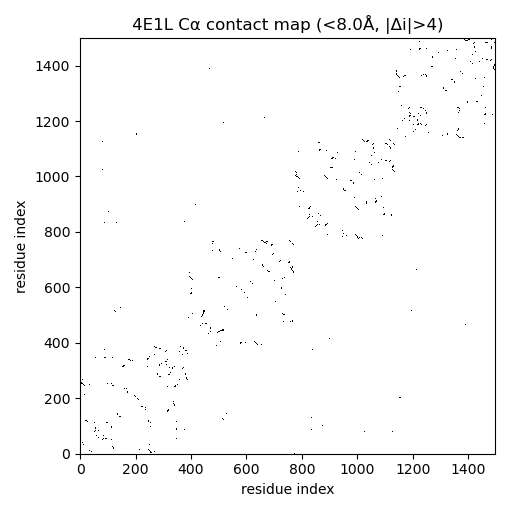50 ILE D N 1
ATOM 10022 C CA . ILE D 1 253 ? 0.329 59.041 94.760 1.00 44.83 250 ILE D CA 1
ATOM 10023 C C . ILE D 1 253 ? -0.766 58.042 95.118 1.00 40.60 250 ILE D C 1
ATOM 10024 O O . ILE D 1 253 ? -1.405 58.150 96.171 1.00 42.01 250 ILE D O 1
ATOM 10029 N N . ASN D 1 254 ? -1.007 57.088 94.225 1.00 37.28 251 ASN D N 1
ATOM 10030 C CA . ASN D 1 254 ? -2.225 56.295 94.302 1.00 39.08 251 ASN D CA 1
ATOM 10031 C C . ASN D 1 254 ? -2.088 54.848 93.860 1.00 40.42 251 ASN D C 1
ATOM 10032 O O . ASN D 1 254 ? -1.060 54.448 93.310 1.00 36.12 251 ASN D O 1
ATOM 10037 N N . ASP D 1 255 ? -3.142 54.076 94.118 1.00 37.86 252 ASP D N 1
ATOM 10038 C CA . ASP D 1 255 ? -3.180 52.657 93.797 1.00 38.47 252 ASP D CA 1
ATOM 10039 C C . ASP D 1 255 ? -4.373 52.418 92.891 1.00 35.14 252 ASP D C 1
ATOM 10040 O O . ASP D 1 255 ? -5.465 52.914 93.160 1.00 36.68 252 ASP D O 1
ATOM 10045 N N . GLY D 1 256 ? -4.176 51.648 91.825 1.00 33.67 253 GLY D N 1
ATOM 10046 C CA . GLY D 1 256 ? -5.268 51.329 90.926 1.00 33.39 253 GLY D CA 1
ATOM 10047 C C . GLY D 1 256 ? -4.818 50.749 89.597 1.00 36.80 253 GLY D C 1
ATOM 10048 O O . GLY D 1 256 ? -3.641 50.804 89.240 1.00 36.51 253 GLY D O 1
ATOM 10049 N N . ALA D 1 257 ? -5.771 50.194 88.861 1.00 36.65 254 ALA D N 1
ATOM 10050 C CA . ALA D 1 257 ? -5.492 49.572 87.573 1.00 34.19 254 ALA D CA 1
ATOM 10051 C C . ALA D 1 257 ? -6.587 49.939 86.596 1.00 36.39 254 ALA D C 1
ATOM 10052 O O . ALA D 1 257 ? -7.696 50.290 87.000 1.00 35.63 254 ALA D O 1
ATOM 10054 N N . ALA D 1 258 ? -6.273 49.858 85.307 1.00 36.48 255 ALA D N 1
ATOM 10055 C CA . ALA D 1 258 ? -7.262 50.070 84.258 1.00 36.70 255 ALA D CA 1
ATOM 10056 C C . ALA D 1 258 ? -6.905 49.215 83.043 1.00 36.72 255 ALA D C 1
ATOM 10057 O O . ALA D 1 258 ? -5.747 49.172 82.631 1.00 36.26 255 ALA D O 1
ATOM 10059 N N . MET D 1 259 ? -7.895 48.532 82.477 1.00 36.70 256 MET D N 1
ATOM 10060 C CA . MET D 1 259 ? -7.651 47.591 81.390 1.00 36.80 256 MET D CA 1
ATOM 10061 C C . MET D 1 259 ? -8.653 47.759 80.264 1.00 38.15 256 MET D C 1
ATOM 10062 O O . MET D 1 259 ? -9.843 47.987 80.501 1.00 40.29 256 MET D O 1
ATOM 10067 N N . LEU D 1 260 ? -8.157 47.647 79.036 1.00 36.79 257 LEU D N 1
ATOM 10068 C CA . LEU D 1 260 ? -8.998 47.732 77.847 1.00 38.08 257 LEU D CA 1
ATOM 10069 C C . LEU D 1 260 ? -8.716 46.541 76.924 1.00 37.02 257 LEU D C 1
ATOM 10070 O O . LEU D 1 260 ? -7.622 45.979 76.934 1.00 37.00 257 LEU D O 1
ATOM 10075 N N . ILE D 1 261 ? -9.711 46.138 76.148 1.00 39.60 258 ILE D N 1
ATOM 10076 C CA . ILE D 1 261 ? -9.513 45.073 75.172 1.00 40.02 258 ILE D CA 1
ATOM 10077 C C . ILE D 1 261 ? -9.619 45.640 73.768 1.00 39.16 258 ILE D C 1
ATOM 10078 O O . ILE D 1 261 ? -10.651 46.196 73.398 1.00 43.52 258 ILE D O 1
ATOM 10083 N N . LEU D 1 262 ? -8.546 45.512 72.991 1.00 35.68 259 LEU D N 1
ATOM 10084 C CA . LEU D 1 262 ? -8.530 46.017 71.620 1.00 39.08 259 LEU D CA 1
ATOM 10085 C C . LEU D 1 262 ? -8.669 44.874 70.618 1.00 40.74 259 LEU D C 1
ATOM 10086 O O . LEU D 1 262 ? -8.148 43.777 70.842 1.00 38.66 259 LEU D O 1
ATOM 10091 N N . MET D 1 263 ? -9.391 45.133 69.530 1.00 42.02 260 MET D N 1
ATOM 10092 C CA . MET D 1 263 ? -9.520 44.179 68.425 1.00 44.46 260 MET D CA 1
ATOM 10093 C C . MET D 1 263 ? -9.420 44.893 67.085 1.00 45.08 260 MET D C 1
ATOM 10094 O O . MET D 1 263 ? -9.576 46.114 67.005 1.00 44.75 260 MET D O 1
ATOM 10099 N N . SER D 1 264 ? -9.165 44.128 66.028 1.00 44.38 261 SER D N 1
ATOM 10100 C CA . SER D 1 264 ? -9.404 44.638 64.698 1.00 44.93 261 SER D CA 1
ATOM 10101 C C . SER D 1 264 ? -10.919 44.679 64.559 1.00 47.26 261 SER D C 1
ATOM 10102 O O . SER D 1 264 ? -11.617 43.857 65.156 1.00 47.91 261 SER D O 1
ATOM 10105 N N . GLN D 1 265 ? -11.426 45.643 63.797 1.00 50.03 262 GLN D N 1
ATOM 10106 C CA . GLN D 1 265 ? -12.860 45.747 63.538 1.00 56.80 262 GLN D CA 1
ATOM 10107 C C . GLN D 1 265 ? -13.403 44.429 62.994 1.00 59.28 262 GLN D C 1
ATOM 10108 O O . GLN D 1 265 ? -14.492 43.988 63.373 1.00 59.08 262 GLN D O 1
ATOM 10114 N N . GLN D 1 266 ? -12.626 43.800 62.117 1.00 61.72 263 GLN D N 1
ATOM 10115 C CA . GLN D 1 266 ? -13.009 42.525 61.521 1.00 66.80 263 GLN D CA 1
ATOM 10116 C C . GLN D 1 266 ? -13.213 41.459 62.591 1.00 61.75 263 GLN D C 1
ATOM 10117 O O . GLN D 1 266 ? -14.180 40.699 62.545 1.00 60.90 263 GLN D O 1
ATOM 10123 N N . LYS D 1 267 ? -12.304 41.419 63.559 1.00 57.03 264 LYS D N 1
ATOM 10124 C CA . LYS D 1 267 ? -12.372 40.431 64.627 1.00 56.78 264 LYS D CA 1
ATOM 10125 C C . LYS D 1 267 ? -13.585 40.670 65.517 1.00 57.19 264 LYS D C 1
ATOM 10126 O O . LYS D 1 267 ? -14.302 39.733 65.867 1.00 59.36 264 LYS D O 1
ATOM 10132 N N . ALA D 1 268 ? -13.804 41.930 65.881 1.00 52.63 265 ALA D N 1
ATOM 10133 C CA . ALA D 1 268 ? -14.962 42.306 66.682 1.00 52.55 265 ALA D CA 1
ATOM 10134 C C . ALA D 1 268 ? -16.266 41.887 66.001 1.00 54.63 265 ALA D C 1
ATOM 10135 O O . ALA D 1 268 ? -17.228 41.508 66.663 1.00 58.02 265 ALA D O 1
ATOM 10137 N N . ASP D 1 269 ? -16.293 41.952 64.677 1.00 54.96 266 ASP D N 1
ATOM 10138 C CA . ASP D 1 269 ? -17.470 41.524 63.932 1.00 60.26 266 ASP D CA 1
ATOM 10139 C C . ASP D 1 269 ? -17.671 40.014 64.032 1.00 62.30 266 ASP D C 1
ATOM 10140 O O . ASP D 1 269 ? -18.772 39.543 64.322 1.00 64.46 266 ASP D O 1
ATOM 10145 N N . GLU D 1 270 ? -16.598 39.265 63.799 1.00 61.43 267 GLU D N 1
ATOM 10146 C CA . GLU D 1 270 ? -16.650 37.807 63.814 1.00 64.71 267 GLU D CA 1
ATOM 10147 C C . GLU D 1 270 ? -17.080 37.264 65.169 1.00 65.50 267 GLU D C 1
ATOM 10148 O O . GLU D 1 270 ? -17.736 36.228 65.254 1.00 66.05 267 GLU D O 1
ATOM 10154 N N . LEU D 1 271 ? -16.706 37.968 66.230 1.00 63.94 268 LEU D N 1
ATOM 10155 C CA . LEU D 1 271 ? -17.088 37.561 67.570 1.00 62.40 268 LEU D CA 1
ATOM 10156 C C . LEU D 1 271 ? -18.436 38.174 67.949 1.00 62.08 268 LEU D C 1
ATOM 10157 O O . LEU D 1 271 ? -19.043 37.792 68.950 1.00 60.24 268 LEU D O 1
ATOM 10162 N N . GLY D 1 272 ? -18.899 39.120 67.136 1.00 62.90 269 GLY D N 1
ATOM 10163 C CA . GLY D 1 272 ? -20.163 39.793 67.376 1.00 63.96 269 GLY D CA 1
ATOM 10164 C C . GLY D 1 272 ? -20.131 40.736 68.565 1.00 65.86 269 GLY D C 1
ATOM 10165 O O . GLY D 1 272 ? -21.094 40.820 69.329 1.00 68.33 269 GLY D O 1
ATOM 10166 N N . ILE D 1 273 ? -19.021 41.448 68.725 1.00 62.57 270 ILE D N 1
ATOM 10167 C CA . ILE D 1 273 ? -18.877 42.402 69.819 1.00 63.33 270 ILE D CA 1
ATOM 10168 C C . ILE D 1 273 ? -18.846 43.818 69.267 1.00 65.89 270 ILE D C 1
ATOM 10169 O O . ILE D 1 273 ? -18.048 44.130 68.385 1.00 67.88 270 ILE D O 1
ATOM 10174 N N . ARG D 1 274 ? -19.729 44.669 69.775 1.00 68.48 271 ARG D N 1
ATOM 10175 C CA . ARG D 1 274 ? -19.791 46.052 69.322 1.00 71.23 271 ARG D CA 1
ATOM 10176 C C . ARG D 1 274 ? -18.678 46.867 69.963 1.00 66.74 271 ARG D C 1
ATOM 10177 O O . ARG D 1 274 ? -18.409 46.726 71.154 1.00 66.57 271 ARG D O 1
ATOM 10185 N N . PRO D 1 275 ? -18.009 47.709 69.164 1.00 63.67 272 PRO D N 1
ATOM 10186 C CA . PRO D 1 275 ? -16.968 48.600 69.685 1.00 58.62 272 PRO D CA 1
ATOM 10187 C C . PRO D 1 275 ? -17.505 49.566 70.738 1.00 55.71 272 PRO D C 1
ATOM 10188 O O . PRO D 1 275 ? -18.644 50.012 70.657 1.00 54.89 272 PRO D O 1
ATOM 10192 N N . LEU D 1 276 ? -16.683 49.869 71.731 1.00 52.83 273 LEU D N 1
ATOM 10193 C CA . LEU D 1 276 ? -16.984 50.953 72.646 1.00 53.12 273 LEU D CA 1
ATOM 10194 C C . LEU D 1 276 ? -16.429 52.209 71.991 1.00 53.42 273 LEU D C 1
ATOM 10195 O O . LEU D 1 276 ? -17.005 53.294 72.100 1.00 53.49 273 LEU D O 1
ATOM 10200 N N . ALA D 1 277 ? -15.310 52.037 71.287 1.00 51.25 274 ALA D N 1
ATOM 10201 C CA . ALA D 1 277 ? -14.640 53.134 70.597 1.00 50.44 274 ALA D CA 1
ATOM 10202 C C . ALA D 1 277 ? -13.705 52.636 69.496 1.00 50.12 274 ALA D C 1
ATOM 10203 O O . ALA D 1 277 ? -13.320 51.464 69.465 1.00 49.72 274 ALA D O 1
ATOM 10205 N N . LYS D 1 278 ? -13.335 53.552 68.607 1.00 49.79 275 LYS D N 1
ATOM 10206 C CA . LYS D 1 278 ? -12.430 53.260 67.507 1.00 53.22 275 LYS D CA 1
ATOM 10207 C C . LYS D 1 278 ? -11.207 54.161 67.638 1.00 48.71 275 LYS D C 1
ATOM 10208 O O . LYS D 1 278 ? -11.342 55.366 67.866 1.00 46.73 275 LYS D O 1
ATOM 10214 N N . ILE D 1 279 ? -10.017 53.584 67.500 1.00 43.73 276 ILE D N 1
ATOM 10215 C CA . ILE D 1 279 ? -8.796 54.377 67.536 1.00 44.37 276 ILE D CA 1
ATOM 10216 C C . ILE D 1 279 ? -8.548 55.058 66.192 1.00 44.64 276 ILE D C 1
ATOM 10217 O O . ILE D 1 279 ? -8.296 54.397 65.181 1.00 47.75 276 ILE D O 1
ATOM 10222 N N . LYS D 1 280 ? -8.622 56.385 66.194 1.00 44.49 277 LYS D N 1
ATOM 10223 C CA . LYS D 1 280 ? -8.528 57.168 64.970 1.00 45.40 277 LYS D CA 1
ATOM 10224 C C . LYS D 1 280 ? -7.080 57.502 64.646 1.00 44.48 277 LYS D C 1
ATOM 10225 O O . LYS D 1 280 ? -6.646 57.391 63.497 1.00 44.39 277 LYS D O 1
ATOM 10231 N N . SER D 1 281 ? -6.328 57.903 65.663 1.00 41.12 278 SER D N 1
ATOM 10232 C CA . SER D 1 281 ? -4.914 58.184 65.479 1.00 40.35 278 SER D CA 1
ATOM 10233 C C . SER D 1 281 ? -4.202 58.237 66.809 1.00 40.23 278 SER D C 1
ATOM 10234 O O . SER D 1 281 ? -4.833 58.279 67.872 1.00 41.31 278 SER D O 1
ATOM 10237 N N . TYR D 1 282 ? -2.878 58.226 66.733 1.00 37.29 279 TYR D N 1
ATOM 10238 C CA . TYR D 1 282 ? -2.030 58.490 67.877 1.00 32.88 279 TYR D CA 1
ATOM 10239 C C . TYR D 1 282 ? -0.689 59.008 67.399 1.00 35.87 279 TYR D C 1
ATOM 10240 O O . TYR D 1 282 ? -0.372 58.924 66.209 1.00 35.74 279 TYR D O 1
ATOM 10249 N N . ALA D 1 283 ? 0.091 59.538 68.331 1.00 34.97 280 ALA D N 1
ATOM 10250 C CA . ALA D 1 283 ? 1.410 60.082 68.028 1.00 36.21 280 ALA D CA 1
ATOM 10251 C C . ALA D 1 283 ? 2.173 60.337 69.317 1.00 36.57 280 ALA D C 1
ATOM 10252 O O . ALA D 1 283 ? 1.580 60.464 70.393 1.00 35.85 280 ALA D O 1
ATOM 10254 N N . SER D 1 284 ? 3.493 60.382 69.214 1.00 33.58 281 SER D N 1
ATOM 10255 C CA . SER D 1 284 ? 4.310 60.832 70.330 1.00 32.68 281 SER D CA 1
ATOM 10256 C C . SER D 1 284 ? 5.378 61.822 69.859 1.00 34.40 281 SER D C 1
ATOM 10257 O O . SER D 1 284 ? 5.700 61.884 68.664 1.00 33.70 281 SER D O 1
ATOM 10260 N N . ALA D 1 285 ? 5.902 62.621 70.781 1.00 32.30 282 ALA D N 1
ATOM 10261 C CA . ALA D 1 285 ? 6.823 63.684 70.404 1.00 29.94 282 ALA D CA 1
ATOM 10262 C C . ALA D 1 285 ? 7.740 64.068 71.546 1.00 35.33 282 ALA D C 1
ATOM 10263 O O . ALA D 1 285 ? 7.381 63.924 72.719 1.00 34.93 282 ALA D O 1
ATOM 10265 N N . GLY D 1 286 ? 8.935 64.540 71.206 1.00 35.93 283 GLY D N 1
ATOM 10266 C CA . GLY D 1 286 ? 9.845 65.079 72.202 1.00 36.53 283 GLY D CA 1
ATOM 10267 C C . GLY D 1 286 ? 9.705 66.588 72.286 1.00 36.76 283 GLY D C 1
ATOM 10268 O O . GLY D 1 286 ? 9.089 67.214 71.412 1.00 35.36 283 GLY D O 1
ATOM 10269 N N . VAL D 1 287 ? 10.265 67.184 73.333 1.00 35.60 284 VAL D N 1
ATOM 10270 C CA . VAL D 1 287 ? 10.213 68.634 73.469 1.00 38.12 284 VAL D CA 1
ATOM 10271 C C . VAL D 1 287 ? 11.612 69.202 73.592 1.00 37.09 284 VAL D C 1
ATOM 10272 O O . VAL D 1 287 ? 12.555 68.472 73.902 1.00 35.04 284 VAL D O 1
ATOM 10276 N N . GLU D 1 288 ? 11.737 70.503 73.387 1.00 41.78 285 GLU D N 1
ATOM 10277 C CA . GLU D 1 288 ? 13.001 71.174 73.584 1.00 46.05 285 GLU D CA 1
ATOM 10278 C C . GLU D 1 288 ? 13.268 71.202 75.075 1.00 48.60 285 GLU D C 1
ATOM 10279 O O . GLU D 1 288 ? 12.355 71.160 75.870 1.00 44.39 285 GLU D O 1
ATOM 10285 N N . PRO D 1 289 ? 14.534 71.284 75.435 1.00 57.03 286 PRO D N 1
ATOM 10286 C CA . PRO D 1 289 ? 14.979 71.277 76.828 1.00 58.62 286 PRO D CA 1
ATOM 10287 C C . PRO D 1 289 ? 14.409 72.447 77.629 1.00 59.31 286 PRO D C 1
ATOM 10288 O O . PRO D 1 289 ? 14.178 72.301 78.813 1.00 59.69 286 PRO D O 1
ATOM 10292 N N . GLU D 1 290 ? 14.178 73.579 76.981 1.00 57.12 287 GLU D N 1
ATOM 10293 C CA . GLU D 1 290 ? 13.614 74.742 77.649 1.00 61.30 287 GLU D CA 1
ATOM 10294 C C . GLU D 1 290 ? 12.208 74.490 78.178 1.00 57.87 287 GLU D C 1
ATOM 10295 O O . GLU D 1 290 ? 11.846 74.977 79.234 1.00 58.62 287 GLU D O 1
ATOM 10301 N N . VAL D 1 291 ? 11.414 73.747 77.424 1.00 50.05 288 VAL D N 1
ATOM 10302 C CA . VAL D 1 291 ? 10.028 73.481 77.782 1.00 48.34 288 VAL D CA 1
ATOM 10303 C C . VAL D 1 291 ? 9.700 72.099 78.331 1.00 48.76 288 VAL D C 1
ATOM 10304 O O . VAL D 1 291 ? 8.661 71.537 78.033 1.00 49.33 288 VAL D O 1
ATOM 10308 N N . MET D 1 292 ? 10.619 71.541 79.100 1.00 48.40 289 MET D N 1
ATOM 10309 C CA . MET D 1 292 ? 10.463 70.208 79.647 1.00 46.74 289 MET D CA 1
ATOM 10310 C C . MET D 1 292 ? 9.122 69.986 80.343 1.00 47.95 289 MET D C 1
ATOM 10311 O O . MET D 1 292 ? 8.630 70.844 81.050 1.00 49.80 289 MET D O 1
ATOM 10316 N N . GLY D 1 293 ? 8.537 68.818 80.133 1.00 46.80 290 GLY D N 1
ATOM 10317 C CA . GLY D 1 293 ? 7.253 68.487 80.714 1.00 47.39 290 GLY D CA 1
ATOM 10318 C C . GLY D 1 293 ? 6.041 68.936 79.923 1.00 46.15 290 GLY D C 1
ATOM 10319 O O . GLY D 1 293 ? 4.925 68.762 80.361 1.00 48.35 290 GLY D O 1
ATOM 10320 N N . THR D 1 294 ? 6.266 69.489 78.744 1.00 42.01 291 THR D N 1
ATOM 10321 C CA . THR D 1 294 ? 5.196 69.964 77.885 1.00 41.71 291 THR D CA 1
ATOM 10322 C C . THR D 1 294 ? 4.908 69.014 76.739 1.00 40.54 291 THR D C 1
ATOM 10323 O O . THR D 1 294 ? 4.336 69.408 75.742 1.00 41.01 291 THR D O 1
ATOM 10327 N N . GLY D 1 295 ? 5.287 67.756 76.900 1.00 38.76 292 GLY D N 1
ATOM 10328 C CA . GLY D 1 295 ? 5.211 66.783 75.833 1.00 38.23 292 GLY D CA 1
ATOM 10329 C C . GLY D 1 295 ? 3.852 66.587 75.210 1.00 38.10 292 GLY D C 1
ATOM 10330 O O . GLY D 1 295 ? 3.778 66.425 74.011 1.00 37.77 292 GLY D O 1
ATOM 10331 N N . PRO D 1 296 ? 2.786 66.604 75.996 1.00 38.08 293 PRO D N 1
ATOM 10332 C CA . PRO D 1 296 ? 1.438 66.480 75.430 1.00 38.94 293 PRO D CA 1
ATOM 10333 C C . PRO D 1 296 ? 1.098 67.507 74.360 1.00 38.76 293 PRO D C 1
ATOM 10334 O O . PRO D 1 296 ? 0.242 67.225 73.520 1.00 37.70 293 PRO D O 1
ATOM 10338 N N . ILE D 1 297 ? 1.724 68.679 74.396 1.00 36.70 294 ILE D N 1
ATOM 10339 C CA . ILE D 1 297 ? 1.395 69.712 73.411 1.00 32.92 294 ILE D CA 1
ATOM 10340 C C . ILE D 1 297 ? 1.792 69.299 71.969 1.00 39.62 294 ILE D C 1
ATOM 10341 O O . ILE D 1 297 ? 0.914 69.118 71.128 1.00 42.56 294 ILE D O 1
ATOM 10346 N N . PRO D 1 298 ? 3.099 69.120 71.685 1.00 35.85 295 PRO D N 1
ATOM 10347 C CA . PRO D 1 298 ? 3.402 68.708 70.306 1.00 38.02 295 PRO D CA 1
ATOM 10348 C C . PRO D 1 298 ? 2.904 67.301 69.967 1.00 38.51 295 PRO D C 1
ATOM 10349 O O . PRO D 1 298 ? 2.654 67.021 68.796 1.00 41.75 295 PRO D O 1
ATOM 10353 N N . ALA D 1 299 ? 2.763 66.427 70.961 1.00 34.77 296 ALA D N 1
ATOM 10354 C CA . ALA D 1 299 ? 2.241 65.089 70.691 1.00 33.88 296 ALA D CA 1
ATOM 10355 C C . ALA D 1 299 ? 0.800 65.184 70.219 1.00 38.07 296 ALA D C 1
ATOM 10356 O O . ALA D 1 299 ? 0.399 64.512 69.271 1.00 37.16 296 ALA D O 1
ATOM 10358 N N . THR D 1 300 ? 0.021 66.039 70.871 1.00 35.03 297 THR D N 1
ATOM 10359 C CA . THR D 1 300 ? -1.381 66.190 70.510 1.00 34.17 297 THR D CA 1
ATOM 10360 C C . THR D 1 300 ? -1.551 66.844 69.139 1.00 37.33 297 THR D C 1
ATOM 10361 O O . THR D 1 300 ? -2.374 66.401 68.337 1.00 39.10 297 THR D O 1
ATOM 10365 N N . ARG D 1 301 ? -0.765 67.883 68.869 1.00 37.15 298 ARG D N 1
ATOM 10366 C CA . ARG D 1 301 ? -0.778 68.528 67.557 1.00 42.08 298 ARG D CA 1
ATOM 10367 C C . ARG D 1 301 ? -0.476 67.521 66.447 1.00 44.76 298 ARG D C 1
ATOM 10368 O O . ARG D 1 301 ? -1.137 67.515 65.409 1.00 46.44 298 ARG D O 1
ATOM 10376 N N . LYS D 1 302 ? 0.520 66.670 66.683 1.00 41.82 299 LYS D N 1
ATOM 10377 C CA . LYS D 1 302 ? 0.912 65.627 65.736 1.00 38.79 299 LYS D CA 1
ATOM 10378 C C . LYS D 1 302 ? -0.218 64.619 65.500 1.00 41.73 299 LYS D C 1
ATOM 10379 O O . LYS D 1 302 ? -0.524 64.263 64.356 1.00 40.84 299 LYS D O 1
ATOM 10385 N N . ALA D 1 303 ? -0.856 64.174 66.579 1.00 37.50 300 ALA D N 1
ATOM 10386 C CA . ALA D 1 303 ? -1.943 63.208 66.470 1.00 36.90 300 ALA D CA 1
ATOM 10387 C C . ALA D 1 303 ? -3.157 63.771 65.738 1.00 41.84 300 ALA D C 1
ATOM 10388 O O . ALA D 1 303 ? -3.810 63.066 64.958 1.00 44.87 300 ALA D O 1
ATOM 10390 N N . LEU D 1 304 ? -3.464 65.037 66.002 1.00 42.57 301 LEU D N 1
ATOM 10391 C CA . LEU D 1 304 ? -4.566 65.715 65.332 1.00 44.92 301 LEU D CA 1
ATOM 10392 C C . LEU D 1 304 ? -4.260 65.856 63.850 1.00 48.40 301 LEU D C 1
ATOM 10393 O O . LEU D 1 304 ? -5.130 65.648 63.009 1.00 49.17 301 LEU D O 1
ATOM 10398 N N . LYS D 1 305 ? -3.038 66.192 63.529 1.00 51.52 302 LYS D N 1
ATOM 10399 C CA . LYS D 1 305 ? -2.628 66.313 62.175 1.00 58.49 302 LYS D CA 1
ATOM 10400 C C . LYS D 1 305 ? -2.802 64.958 61.468 1.00 61.41 302 LYS D C 1
ATOM 10401 O O . LYS D 1 305 ? -3.419 64.885 60.459 1.00 63.49 302 LYS D O 1
ATOM 10407 N N . LYS D 1 306 ? -2.378 63.872 62.065 1.00 60.53 303 LYS D N 1
ATOM 10408 C CA . LYS D 1 306 ? -2.573 62.544 61.478 1.00 62.29 303 LYS D CA 1
ATOM 10409 C C . LYS D 1 306 ? -4.048 62.182 61.302 1.00 63.53 303 LYS D C 1
ATOM 10410 O O . LYS D 1 306 ? -4.410 61.455 60.374 1.00 63.60 303 LYS D O 1
ATOM 10416 N N . ALA D 1 307 ? -4.898 62.698 62.185 1.00 62.63 304 ALA D N 1
ATOM 10417 C CA . ALA D 1 307 ? -6.329 62.428 62.102 1.00 61.29 304 ALA D CA 1
ATOM 10418 C C . ALA D 1 307 ? -7.029 63.383 61.135 1.00 62.25 304 ALA D C 1
ATOM 10419 O O . ALA D 1 307 ? -8.179 63.158 60.749 1.00 63.93 304 ALA D O 1
ATOM 10421 N N . GLY D 1 308 ? -6.328 64.446 60.745 1.00 60.41 305 GLY D N 1
ATOM 10422 C CA . GLY D 1 308 ? -6.893 65.445 59.855 1.00 59.59 305 GLY D CA 1
ATOM 10423 C C . GLY D 1 308 ? -7.869 66.332 60.602 1.00 59.78 305 GLY D C 1
ATOM 10424 O O . GLY D 1 308 ? -8.717 66.994 60.006 1.00 59.82 305 GLY D O 1
ATOM 10425 N N . LEU D 1 309 ? -7.744 66.346 61.924 1.00 56.04 306 LEU D N 1
ATOM 10426 C CA . LEU D 1 309 ? -8.652 67.112 62.759 1.00 56.51 306 LEU D CA 1
ATOM 10427 C C . LEU D 1 309 ? -7.940 68.302 63.374 1.00 59.09 306 LEU D C 1
ATOM 10428 O O . LEU D 1 309 ? -6.717 68.405 63.313 1.00 60.72 306 LEU D O 1
ATOM 10433 N N . SER D 1 310 ? -8.714 69.209 63.955 1.00 61.45 307 SER D N 1
ATOM 10434 C CA . SER D 1 310 ? -8.151 70.276 64.765 1.00 62.03 307 SER D CA 1
ATOM 10435 C C . SER D 1 310 ? -8.709 70.104 66.164 1.00 58.66 307 SER D C 1
ATOM 10436 O O . SER D 1 310 ? -9.646 69.328 66.366 1.00 58.30 307 SER D O 1
ATOM 10439 N N . ILE D 1 311 ? -8.145 70.832 67.122 1.00 57.73 308 ILE D N 1
ATOM 10440 C CA . ILE D 1 311 ? -8.600 70.768 68.507 1.00 58.92 308 ILE D CA 1
ATOM 10441 C C . ILE D 1 311 ? -10.106 71.041 68.633 1.00 62.15 308 ILE D C 1
ATOM 10442 O O . ILE D 1 311 ? -10.777 70.478 69.496 1.00 59.71 308 ILE D O 1
ATOM 10447 N N . ASN D 1 312 ? -10.639 71.877 67.749 1.00 67.61 309 ASN D N 1
ATOM 10448 C CA . ASN D 1 312 ? -12.058 72.214 67.773 1.00 73.27 309 ASN D CA 1
ATOM 10449 C C . ASN D 1 312 ? -12.972 71.063 67.353 1.00 70.79 309 ASN D C 1
ATOM 10450 O O . ASN D 1 312 ? -14.170 71.080 67.642 1.00 72.31 309 ASN D O 1
ATOM 10455 N N . ASP D 1 313 ? -12.411 70.068 66.672 1.00 65.39 310 ASP D N 1
ATOM 10456 C CA . ASP D 1 313 ? -13.189 68.905 66.255 1.00 64.39 310 ASP D CA 1
ATOM 10457 C C . ASP D 1 313 ? -13.370 67.895 67.391 1.00 61.66 310 ASP D C 1
ATOM 10458 O O . ASP D 1 313 ? -14.190 66.985 67.293 1.00 63.02 310 ASP D O 1
ATOM 10463 N N . ILE D 1 314 ? -12.606 68.049 68.467 1.00 58.68 311 ILE D N 1
ATOM 10464 C CA . ILE D 1 314 ? -12.682 67.095 69.568 1.00 57.35 311 ILE D CA 1
ATOM 10465 C C . ILE D 1 314 ? -13.758 67.506 70.572 1.00 59.73 311 ILE D C 1
ATOM 10466 O O . ILE D 1 314 ? -13.797 68.657 71.006 1.00 64.03 311 ILE D O 1
ATOM 10471 N N . ASP D 1 315 ? -14.631 66.570 70.938 1.00 57.95 312 ASP D N 1
ATOM 10472 C CA . ASP D 1 315 ? -15.722 66.875 71.868 1.00 56.75 312 ASP D CA 1
ATOM 10473 C C . ASP D 1 315 ? -15.305 66.747 73.342 1.00 55.20 312 ASP D C 1
ATOM 10474 O O . ASP D 1 315 ? -15.794 67.482 74.209 1.00 56.28 312 ASP D O 1
ATOM 10479 N N . LEU D 1 316 ? -14.406 65.810 73.629 1.00 51.39 313 LEU D N 1
ATOM 10480 C CA . LEU D 1 316 ? -13.966 65.575 75.005 1.00 48.83 313 LEU D CA 1
ATOM 10481 C C . LEU D 1 316 ? -12.478 65.284 75.043 1.00 46.98 313 LEU D C 1
ATOM 10482 O O . LEU D 1 316 ? -11.964 64.532 74.208 1.00 45.01 313 LEU D O 1
ATOM 10487 N N . ILE D 1 317 ? -11.800 65.879 76.022 1.00 44.38 314 ILE D N 1
ATOM 10488 C CA . ILE D 1 317 ? -10.356 65.769 76.149 1.00 45.10 314 ILE D CA 1
ATOM 10489 C C . ILE D 1 317 ? -9.942 65.366 77.555 1.00 46.92 314 ILE D C 1
ATOM 10490 O O . ILE D 1 317 ? -10.311 66.025 78.528 1.00 49.71 314 ILE D O 1
ATOM 10495 N N . GLU D 1 318 ? -9.169 64.289 77.658 1.00 41.62 315 GLU D N 1
ATOM 10496 C CA . GLU D 1 318 ? -8.567 63.908 78.926 1.00 40.84 315 GLU D CA 1
ATOM 10497 C C . GLU D 1 318 ? -7.065 64.151 78.867 1.00 43.50 315 GLU D C 1
ATOM 10498 O O . GLU D 1 318 ? -6.329 63.407 78.216 1.00 42.37 315 GLU D O 1
ATOM 10504 N N . ALA D 1 319 ? -6.619 65.211 79.528 1.00 44.99 316 ALA D N 1
ATOM 10505 C CA . ALA D 1 319 ? -5.199 65.505 79.646 1.00 45.31 316 ALA D CA 1
ATOM 10506 C C . ALA D 1 319 ? -4.838 65.299 81.099 1.00 45.00 316 ALA D C 1
ATOM 10507 O O . ALA D 1 319 ? -5.392 65.957 81.979 1.00 41.55 316 ALA D O 1
ATOM 10509 N N . ASN D 1 320 ? -3.925 64.376 81.363 1.00 42.21 317 ASN D N 1
ATOM 10510 C CA . ASN D 1 320 ? -3.631 64.028 82.742 1.00 40.39 317 ASN D CA 1
ATOM 10511 C C . ASN D 1 320 ? -3.086 65.213 83.540 1.00 42.87 317 ASN D C 1
ATOM 10512 O O . ASN D 1 320 ? -2.281 65.999 83.034 1.00 44.41 317 ASN D O 1
ATOM 10517 N N . GLU D 1 321 ? -3.541 65.329 84.786 1.00 41.20 318 GLU D N 1
ATOM 10518 C CA . GLU D 1 321 ? -3.208 66.460 85.645 1.00 42.71 318 GLU D CA 1
ATOM 10519 C C . GLU D 1 321 ? -2.257 66.068 86.755 1.00 43.53 318 GLU D C 1
ATOM 10520 O O . GLU D 1 321 ? -2.683 65.932 87.900 1.00 50.73 318 GLU D O 1
ATOM 10526 N N . ALA D 1 322 ? -0.980 65.894 86.451 1.00 38.23 319 ALA D N 1
ATOM 10527 C CA . ALA D 1 322 ? -0.019 65.621 87.512 1.00 39.70 319 ALA D CA 1
ATOM 10528 C C . ALA D 1 322 ? 0.302 66.902 88.277 1.00 40.33 319 ALA D C 1
ATOM 10529 O O . ALA D 1 322 ? 0.497 66.878 89.489 1.00 43.11 319 ALA D O 1
ATOM 10531 N N . PHE D 1 323 ? 0.352 68.015 87.558 1.00 36.98 320 PHE D N 1
ATOM 10532 C CA . PHE D 1 323 ? 0.637 69.313 88.150 1.00 40.16 320 PHE D CA 1
ATOM 10533 C C . PHE D 1 323 ? -0.214 70.354 87.464 1.00 39.81 320 PHE D C 1
ATOM 10534 O O . PHE D 1 323 ? -0.315 70.367 86.236 1.00 38.68 320 PHE D O 1
ATOM 10542 N N . ALA D 1 324 ? -0.824 71.227 88.259 1.00 35.71 321 ALA D N 1
ATOM 10543 C CA . ALA D 1 324 ? -1.676 72.273 87.717 1.00 36.92 321 ALA D CA 1
ATOM 10544 C C . ALA D 1 324 ? -0.878 73.162 86.776 1.00 37.06 321 ALA D C 1
ATOM 10545 O O . ALA D 1 324 ? -1.397 73.624 85.768 1.00 40.49 321 ALA D O 1
ATOM 10547 N N . ALA D 1 325 ? 0.382 73.404 87.120 1.00 37.37 322 ALA D N 1
ATOM 10548 C CA . ALA D 1 325 ? 1.250 74.244 86.294 1.00 39.78 322 ALA D CA 1
ATOM 10549 C C . ALA D 1 325 ? 1.385 73.679 84.874 1.00 41.88 322 ALA D C 1
ATOM 10550 O O . ALA D 1 325 ? 1.243 74.404 83.888 1.00 42.38 322 ALA D O 1
ATOM 10552 N N . GLN D 1 326 ? 1.632 72.380 84.764 1.00 43.68 323 GLN D N 1
ATOM 10553 C CA . GLN D 1 326 ? 1.760 71.781 83.441 1.00 45.94 323 GLN D CA 1
ATOM 10554 C C . GLN D 1 326 ? 0.400 71.639 82.762 1.00 41.01 323 GLN D C 1
ATOM 10555 O O . GLN D 1 326 ? 0.297 71.761 81.548 1.00 40.75 323 GLN D O 1
ATOM 10561 N N . ALA D 1 327 ? -0.647 71.409 83.549 1.00 37.41 324 ALA D N 1
ATOM 10562 C CA . ALA D 1 327 ? -2.000 71.310 83.006 1.00 36.31 324 ALA D CA 1
ATOM 10563 C C . ALA D 1 327 ? -2.445 72.640 82.400 1.00 40.46 324 ALA D C 1
ATOM 10564 O O . ALA D 1 327 ? -3.159 72.675 81.393 1.00 42.10 324 ALA D O 1
ATOM 10566 N N . LEU D 1 328 ? -2.032 73.741 83.022 1.00 40.84 325 LEU D N 1
ATOM 10567 C CA . LEU D 1 328 ? -2.312 75.067 82.470 1.00 41.99 325 LEU D CA 1
ATOM 10568 C C . LEU D 1 328 ? -1.628 75.247 81.113 1.00 44.05 325 LEU D C 1
ATOM 10569 O O . LEU D 1 328 ? -2.234 75.741 80.162 1.00 45.69 325 LEU D O 1
ATOM 10574 N N . ALA D 1 329 ? -0.368 74.830 81.032 1.00 43.27 326 ALA D N 1
ATOM 10575 C CA . ALA D 1 329 ? 0.398 74.935 79.792 1.00 48.02 326 ALA D CA 1
ATOM 10576 C C . ALA D 1 329 ? -0.289 74.198 78.639 1.00 47.41 326 ALA D C 1
ATOM 10577 O O . ALA D 1 329 ? -0.487 74.755 77.554 1.00 48.71 326 ALA D O 1
ATOM 10579 N N . VAL D 1 330 ? -0.662 72.948 78.895 1.00 44.13 327 VAL D N 1
ATOM 10580 C CA . VAL D 1 330 ? -1.317 72.105 77.903 1.00 42.97 327 VAL D CA 1
ATOM 10581 C C . VAL D 1 330 ? -2.629 72.737 77.450 1.00 47.25 327 VAL D C 1
ATOM 10582 O O . VAL D 1 330 ? -2.902 72.845 76.253 1.00 48.80 327 VAL D O 1
ATOM 10586 N N . LYS D 1 331 ? -3.430 73.170 78.419 1.00 45.31 328 LYS D N 1
ATOM 10587 C CA . LYS D 1 331 ? -4.721 73.796 78.143 1.00 47.33 328 LYS D CA 1
ATOM 10588 C C . LYS D 1 331 ? -4.576 75.067 77.307 1.00 47.96 328 LYS D C 1
ATOM 10589 O O . LYS D 1 331 ? -5.277 75.252 76.314 1.00 51.02 328 LYS D O 1
ATOM 10595 N N . ASN D 1 332 ? -3.662 75.940 77.714 1.00 46.17 329 ASN D N 1
ATOM 10596 C CA . ASN D 1 332 ? -3.487 77.216 77.032 1.00 48.79 329 ASN D CA 1
ATOM 10597 C C . ASN D 1 332 ? -2.826 77.099 75.654 1.00 49.57 329 ASN D C 1
ATOM 10598 O O . ASN D 1 332 ? -3.320 77.666 74.683 1.00 52.55 329 ASN D O 1
ATOM 10603 N N . GLU D 1 333 ? -1.724 76.357 75.564 1.00 49.92 330 GLU D N 1
ATOM 10604 C CA . GLU D 1 333 ? -1.012 76.214 74.286 1.00 50.60 330 GLU D CA 1
ATOM 10605 C C . GLU D 1 333 ? -1.831 75.479 73.226 1.00 50.08 330 GLU D C 1
ATOM 10606 O O . GLU D 1 333 ? -1.737 75.780 72.035 1.00 53.05 330 GLU D O 1
ATOM 10612 N N . LEU D 1 334 ? -2.647 74.526 73.656 1.00 48.20 331 LEU D N 1
ATOM 10613 C CA . LEU D 1 334 ? -3.517 73.819 72.725 1.00 49.68 331 LEU D CA 1
ATOM 10614 C C . LEU D 1 334 ? -4.850 74.529 72.528 1.00 54.34 331 LEU D C 1
ATOM 10615 O O . LEU D 1 334 ? -5.680 74.078 71.740 1.00 57.68 331 LEU D O 1
ATOM 10620 N N . GLN D 1 335 ? -5.045 75.637 73.244 1.00 56.93 332 GLN D N 1
ATOM 10621 C CA . GLN D 1 335 ? -6.281 76.425 73.163 1.00 62.21 332 GLN D CA 1
ATOM 10622 C C . GLN D 1 335 ? -7.533 75.574 73.394 1.00 59.04 332 GLN D C 1
ATOM 10623 O O . GLN D 1 335 ? -8.481 75.593 72.609 1.00 58.18 332 GLN D O 1
ATOM 10629 N N . ILE D 1 336 ? -7.517 74.829 74.491 1.00 59.42 333 ILE D N 1
ATOM 10630 C CA . ILE D 1 336 ? -8.590 73.908 74.831 1.00 59.13 333 ILE D CA 1
ATOM 10631 C C . ILE D 1 336 ? -9.696 74.595 75.633 1.00 61.06 333 ILE D C 1
ATOM 10632 O O . ILE D 1 336 ? -9.425 75.309 76.601 1.00 62.69 333 ILE D O 1
ATOM 10637 N N . ASP D 1 337 ? -10.942 74.384 75.219 1.00 62.29 334 ASP D N 1
ATOM 10638 C CA . ASP D 1 337 ? -12.099 74.886 75.957 1.00 64.73 334 ASP D CA 1
ATOM 10639 C C . ASP D 1 337 ? -12.254 74.115 77.268 1.00 60.90 334 ASP D C 1
ATOM 10640 O O . ASP D 1 337 ? -12.466 72.902 77.264 1.00 59.19 334 ASP D O 1
ATOM 10645 N N . SER D 1 338 ? -12.161 74.827 78.389 1.00 61.11 335 SER D N 1
ATOM 10646 C CA . SER D 1 338 ? -12.193 74.195 79.709 1.00 61.84 335 SER D CA 1
ATOM 10647 C C . SER D 1 338 ? -13.461 73.383 79.971 1.00 58.38 335 SER D C 1
ATOM 10648 O O . SER D 1 338 ? -13.470 72.503 80.824 1.00 58.26 335 SER D O 1
ATOM 10651 N N . SER D 1 339 ? -14.527 73.671 79.237 1.00 56.06 336 SER D N 1
ATOM 10652 C CA . SER D 1 339 ? -15.754 72.902 79.393 1.00 56.92 336 SER D CA 1
ATOM 10653 C C . SER D 1 339 ? -15.651 71.530 78.725 1.00 56.92 336 SER D C 1
ATOM 10654 O O . SER D 1 339 ? -16.530 70.685 78.898 1.00 58.69 336 SER D O 1
ATOM 10657 N N . LYS D 1 340 ? -14.577 71.310 77.968 1.00 53.92 337 LYS D N 1
ATOM 10658 C CA . LYS D 1 340 ? -14.379 70.045 77.259 1.00 54.72 337 LYS D CA 1
ATOM 10659 C C . LYS D 1 340 ? -13.303 69.183 77.918 1.00 52.61 337 LYS D C 1
ATOM 10660 O O . LYS D 1 340 ? -13.110 68.016 77.554 1.00 51.50 337 LYS D O 1
ATOM 10666 N N . LEU D 1 341 ? -12.603 69.769 78.882 1.00 47.49 338 LEU D N 1
ATOM 10667 C CA . LEU D 1 341 ? -11.411 69.161 79.460 1.00 46.77 338 LEU D CA 1
ATOM 10668 C C . LEU D 1 341 ? -11.681 68.505 80.812 1.00 45.10 338 LEU D C 1
ATOM 10669 O O . LEU D 1 341 ? -12.236 69.140 81.711 1.00 44.88 338 LEU D O 1
ATOM 10674 N N . ASN D 1 342 ? -11.284 67.239 80.938 1.00 41.46 339 ASN D N 1
ATOM 10675 C CA . ASN D 1 342 ? -11.385 66.483 82.192 1.00 43.57 339 ASN D CA 1
ATOM 10676 C C . ASN D 1 342 ? -12.708 66.710 82.932 1.00 44.02 339 ASN D C 1
ATOM 10677 O O . ASN D 1 342 ? -12.726 67.099 84.103 1.00 42.56 339 ASN D O 1
ATOM 10682 N N . VAL D 1 343 ? -13.809 66.476 82.228 1.00 43.35 340 VAL D N 1
ATOM 10683 C CA . VAL D 1 343 ? -15.126 66.924 82.670 1.00 43.54 340 VAL D CA 1
ATOM 10684 C C . VAL D 1 343 ? -15.632 66.266 83.955 1.00 45.64 340 VAL D C 1
ATOM 10685 O O . VAL D 1 343 ? -16.537 66.786 84.604 1.00 52.82 340 VAL D O 1
ATOM 10689 N N . ASN D 1 344 ? -15.061 65.122 84.314 1.00 42.30 341 ASN D N 1
ATOM 10690 C CA . ASN D 1 344 ? -15.437 64.452 85.554 1.00 44.93 341 ASN D CA 1
ATOM 10691 C C . ASN D 1 344 ? -14.332 64.548 86.600 1.00 44.21 341 ASN D C 1
ATOM 10692 O O . ASN D 1 344 ? -14.251 63.724 87.514 1.00 45.85 341 ASN D O 1
ATOM 10697 N N . GLY D 1 345 ? -13.480 65.559 86.462 1.00 42.60 342 GLY D N 1
ATOM 10698 C CA . GLY D 1 345 ? -12.328 65.709 87.337 1.00 40.21 342 GLY D CA 1
ATOM 10699 C C . GLY D 1 345 ? -11.065 65.162 86.692 1.00 41.04 342 GLY D C 1
ATOM 10700 O O . GLY D 1 345 ? -11.123 64.269 85.845 1.00 41.50 342 GLY D O 1
ATOM 10701 N N . GLY D 1 346 ? -9.924 65.717 87.084 1.00 38.89 343 GLY D N 1
ATOM 10702 C CA . GLY D 1 346 ? -8.633 65.244 86.626 1.00 37.39 343 GLY D CA 1
ATOM 10703 C C . GLY D 1 346 ? -7.893 64.595 87.776 1.00 40.87 343 GLY D C 1
ATOM 10704 O O . GLY D 1 346 ? -8.433 64.490 88.885 1.00 39.27 343 GLY D O 1
ATOM 10705 N N . ALA D 1 347 ? -6.655 64.177 87.517 1.00 37.51 344 ALA D N 1
ATOM 10706 C CA . ALA D 1 347 ? -5.842 63.456 88.499 1.00 36.61 344 ALA D CA 1
ATOM 10707 C C . ALA D 1 347 ? -5.596 64.213 89.806 1.00 36.99 344 ALA D C 1
ATOM 10708 O O . ALA D 1 347 ? -5.410 63.592 90.860 1.00 39.49 344 ALA D O 1
ATOM 10710 N N . ILE D 1 348 ? -5.579 65.541 89.749 1.00 33.11 345 ILE D N 1
ATOM 10711 C CA . ILE D 1 348 ? -5.382 66.326 90.973 1.00 37.59 345 ILE D CA 1
ATOM 10712 C C . ILE D 1 348 ? -6.442 65.966 92.023 1.00 38.90 345 ILE D C 1
ATOM 10713 O O . ILE D 1 348 ? -6.145 65.844 93.211 1.00 38.26 345 ILE D O 1
ATOM 10718 N N . ALA D 1 349 ? -7.669 65.746 91.562 1.00 39.97 346 ALA D N 1
ATOM 10719 C CA . ALA D 1 349 ? -8.752 65.311 92.440 1.00 3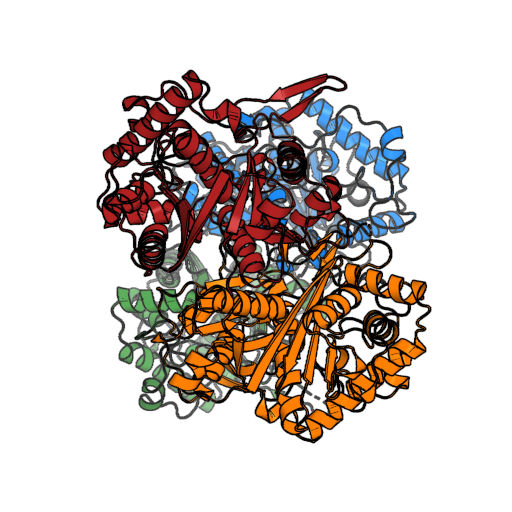9.94 346 ALA D CA 1
ATOM 10720 C C . ALA D 1 349 ? -8.840 63.786 92.542 1.00 41.62 346 ALA D C 1
ATOM 10721 O O . ALA D 1 349 ? -8.979 63.243 93.634 1.00 38.77 346 ALA D O 1
ATOM 10723 N N . LEU D 1 350 ? -8.744 63.096 91.406 1.00 38.35 347 LEU D N 1
ATOM 10724 C CA . LEU D 1 350 ? -9.031 61.659 91.356 1.00 38.50 347 LEU D CA 1
ATOM 10725 C C . LEU D 1 350 ? -7.875 60.746 91.775 1.00 43.23 347 LEU D C 1
ATOM 10726 O O . LEU D 1 350 ? -8.100 59.632 92.258 1.00 47.28 347 LEU D O 1
ATOM 10731 N N . GLY D 1 351 ? -6.643 61.207 91.586 1.00 39.05 348 GLY D N 1
ATOM 10732 C CA . GLY D 1 351 ? -5.481 60.406 91.928 1.00 38.13 348 GLY D CA 1
ATOM 10733 C C . GLY D 1 351 ? -4.702 59.994 90.685 1.00 38.28 348 GLY D C 1
ATOM 10734 O O . GLY D 1 351 ? -5.205 60.107 89.565 1.00 37.09 348 GLY D O 1
ATOM 10735 N N . HIS D 1 352 ? -3.481 59.506 90.891 1.00 35.96 349 HIS D N 1
ATOM 10736 C CA . HIS D 1 352 ? -2.525 59.292 89.798 1.00 39.56 349 HIS D CA 1
ATOM 10737 C C . HIS D 1 352 ? -1.661 58.056 90.055 1.00 37.09 349 HIS D C 1
ATOM 10738 O O . HIS D 1 352 ? -0.499 58.169 90.454 1.00 37.33 349 HIS D O 1
ATOM 10745 N N . PRO D 1 353 ? -2.235 56.866 89.852 1.00 36.70 350 PRO D N 1
ATOM 10746 C CA . PRO D 1 353 ? -1.449 55.636 89.985 1.00 36.13 350 PRO D CA 1
ATOM 10747 C C . PRO D 1 353 ? -0.622 55.488 88.702 1.00 37.71 350 PRO D C 1
ATOM 10748 O O . PRO D 1 353 ? -1.140 55.052 87.673 1.00 37.71 350 PRO D O 1
ATOM 10752 N N . ILE D 1 354 ? 0.648 55.874 88.778 1.00 34.34 351 ILE D N 1
ATOM 10753 C CA . ILE D 1 354 ? 1.405 56.266 87.584 1.00 43.21 351 ILE D CA 1
ATOM 10754 C C . ILE D 1 354 ? 1.377 55.301 86.399 1.00 38.10 351 ILE D C 1
ATOM 10755 O O . ILE D 1 354 ? 1.047 55.714 85.291 1.00 39.34 351 ILE D O 1
ATOM 10760 N N . GLY D 1 355 ? 1.676 54.026 86.629 1.00 35.07 352 GLY D N 1
ATOM 10761 C CA . GLY D 1 355 ? 1.656 53.052 85.542 1.00 35.46 352 GLY D CA 1
ATOM 10762 C C . GLY D 1 355 ? 0.278 52.839 84.939 1.00 36.33 352 GLY D C 1
ATOM 10763 O O . GLY D 1 355 ? 0.143 52.379 83.796 1.00 37.17 352 GLY D O 1
ATOM 10764 N N . ALA D 1 356 ? -0.754 53.200 85.696 1.00 31.63 353 ALA D N 1
ATOM 10765 C CA . ALA D 1 356 ? -2.122 52.970 85.251 1.00 32.95 353 ALA D CA 1
ATOM 10766 C C . ALA D 1 356 ? -2.797 54.190 84.634 1.00 37.75 353 ALA D C 1
ATOM 10767 O O . ALA D 1 356 ? -3.758 54.039 83.881 1.00 42.13 353 ALA D O 1
ATOM 10769 N N . SER D 1 357 ? -2.309 55.388 84.950 1.00 35.14 354 SER D N 1
ATOM 10770 C CA . SER D 1 357 ? -3.031 56.623 84.601 1.00 36.02 354 SER D CA 1
ATOM 10771 C C . SER D 1 357 ? -3.354 56.790 83.127 1.00 39.09 354 SER D C 1
ATOM 10772 O O . SER D 1 357 ? -4.469 57.191 82.780 1.00 41.31 354 SER D O 1
ATOM 10775 N N . GLY D 1 358 ? -2.373 56.504 82.268 1.00 34.58 355 GLY D N 1
ATOM 10776 C CA . GLY D 1 358 ? -2.572 56.594 80.831 1.00 33.83 355 GLY D CA 1
ATOM 10777 C C . GLY D 1 358 ? -3.787 55.813 80.374 1.00 34.18 355 GLY D C 1
ATOM 10778 O O . GLY D 1 358 ? -4.550 56.270 79.528 1.00 36.27 355 GLY D O 1
ATOM 10779 N N . ALA D 1 359 ? -3.980 54.629 80.947 1.00 31.72 356 ALA D N 1
ATOM 10780 C CA . ALA D 1 359 ? -5.113 53.792 80.572 1.00 33.13 356 ALA D CA 1
ATOM 10781 C C . ALA D 1 359 ? -6.380 54.262 81.281 1.00 37.33 356 ALA D C 1
ATOM 10782 O O . ALA D 1 359 ? -7.478 54.199 80.730 1.00 38.27 356 ALA D O 1
ATOM 10784 N N . ARG D 1 360 ? -6.209 54.731 82.511 1.00 36.09 357 ARG D N 1
ATOM 10785 C CA . ARG D 1 360 ? -7.326 55.185 83.332 1.00 37.30 357 ARG D CA 1
ATOM 10786 C C . ARG D 1 360 ? -8.072 56.326 82.639 1.00 37.41 357 ARG D C 1
ATOM 10787 O O . ARG D 1 360 ? -9.293 56.280 82.486 1.00 38.11 357 ARG D O 1
ATOM 10795 N N . ILE D 1 361 ? -7.343 57.352 82.215 1.00 34.37 358 ILE D N 1
ATOM 10796 C CA . ILE D 1 361 ? -7.988 58.476 81.539 1.00 35.73 358 ILE D CA 1
ATOM 10797 C C . ILE D 1 361 ? -8.675 58.072 80.235 1.00 38.26 358 ILE D C 1
ATOM 10798 O O . ILE D 1 361 ? -9.695 58.657 79.860 1.00 41.41 358 ILE D O 1
ATOM 10803 N N . LEU D 1 362 ? -8.132 57.071 79.546 1.00 31.55 359 LEU D N 1
ATOM 10804 C CA . LEU D 1 362 ? -8.757 56.622 78.309 1.00 36.94 359 LEU D CA 1
ATOM 10805 C C . LEU D 1 362 ? -10.083 55.938 78.625 1.00 38.90 359 LEU D C 1
ATOM 10806 O O . LEU D 1 362 ? -11.075 56.130 77.916 1.00 37.43 359 LEU D O 1
ATOM 10811 N N . VAL D 1 363 ? -10.092 55.141 79.694 1.00 38.45 360 VAL D N 1
ATOM 10812 C CA . VAL D 1 363 ? -11.311 54.482 80.147 1.00 37.37 360 VAL D CA 1
ATOM 10813 C C . VAL D 1 363 ? -12.351 55.541 80.500 1.00 39.31 360 VAL D C 1
ATOM 10814 O O . VAL D 1 363 ? -13.479 55.507 80.011 1.00 40.49 360 VAL D O 1
ATOM 10818 N N . THR D 1 364 ? -11.952 56.497 81.333 1.00 38.14 361 THR D N 1
ATOM 10819 C CA . THR D 1 364 ? -12.821 57.610 81.715 1.00 39.82 361 THR D CA 1
ATOM 10820 C C . THR D 1 364 ? -13.340 58.399 80.512 1.00 43.16 361 THR D C 1
ATOM 10821 O O . THR D 1 364 ? -14.523 58.745 80.451 1.00 43.67 361 THR D O 1
ATOM 10825 N N . LEU D 1 365 ? -12.460 58.660 79.548 1.00 43.90 362 LEU D N 1
ATOM 10826 C CA . LEU D 1 365 ? -12.834 59.379 78.331 1.00 44.79 362 LEU D CA 1
ATOM 10827 C C . LEU D 1 365 ? -13.924 58.647 77.559 1.00 47.69 362 LEU D C 1
ATOM 10828 O O . LEU D 1 365 ? -14.925 59.241 77.156 1.00 47.65 362 LEU D O 1
ATOM 10833 N N . ILE D 1 366 ? -13.724 57.349 77.359 1.00 46.99 363 ILE D N 1
ATOM 10834 C CA . ILE D 1 366 ? -14.656 56.535 76.585 1.00 44.67 363 ILE D CA 1
ATOM 10835 C C . ILE D 1 366 ? -16.076 56.495 77.164 1.00 46.33 363 ILE D C 1
ATOM 10836 O O . ILE D 1 366 ? -17.053 56.731 76.447 1.00 44.20 363 ILE D O 1
ATOM 10841 N N . TYR D 1 367 ? -16.196 56.204 78.455 1.00 46.71 364 TYR D N 1
ATOM 10842 C CA . TYR D 1 367 ? -17.518 56.101 79.057 1.00 48.41 364 TYR D CA 1
ATOM 10843 C C . TYR D 1 367 ? -18.275 57.424 79.049 1.00 51.73 364 TYR D C 1
ATOM 10844 O O . TYR D 1 367 ? -19.497 57.441 78.903 1.00 55.09 364 TYR D O 1
ATOM 10853 N N . GLU D 1 368 ? -17.549 58.530 79.179 1.00 51.09 365 GLU D N 1
ATOM 10854 C CA . GLU D 1 368 ? -18.182 59.840 79.164 1.00 50.89 365 GLU D CA 1
ATOM 10855 C C . GLU D 1 368 ? -18.630 60.215 77.751 1.00 53.50 365 GLU D C 1
ATOM 10856 O O . GLU D 1 368 ? -19.660 60.867 77.577 1.00 54.25 365 GLU D O 1
ATOM 10862 N N . MET D 1 369 ? -17.859 59.799 76.747 1.00 52.64 366 MET D N 1
ATOM 10863 C CA . MET D 1 369 ? -18.248 59.993 75.354 1.00 55.35 366 MET D CA 1
ATOM 10864 C C . MET D 1 369 ? -19.567 59.283 75.049 1.00 55.11 366 MET D C 1
ATOM 10865 O O . MET D 1 369 ? -20.392 59.795 74.292 1.00 55.61 366 MET D O 1
ATOM 10870 N N . GLN D 1 370 ? -19.751 58.100 75.631 1.00 54.39 367 GLN D N 1
ATOM 10871 C CA . GLN D 1 370 ? -20.986 57.344 75.458 1.00 57.74 367 GLN D CA 1
ATOM 10872 C C . GLN D 1 370 ? -22.169 58.077 76.082 1.00 56.67 367 GLN D C 1
ATOM 10873 O O . GLN D 1 370 ? -23.214 58.240 75.449 1.00 53.41 367 GLN D O 1
ATOM 10879 N N . LYS D 1 371 ? -21.994 58.522 77.322 1.00 55.44 368 LYS D N 1
ATOM 10880 C CA . LYS D 1 371 ? -23.048 59.233 78.031 1.00 59.21 368 LYS D CA 1
ATOM 10881 C C . LYS D 1 371 ? -23.458 60.508 77.306 1.00 62.30 368 LYS D C 1
ATOM 10882 O O . LYS D 1 371 ? -24.647 60.792 77.162 1.00 65.91 368 LYS D O 1
ATOM 10888 N N . ARG D 1 372 ? -22.475 61.272 76.844 1.00 57.90 369 ARG D N 1
ATOM 10889 C CA . ARG D 1 372 ? -22.770 62.531 76.179 1.00 57.59 369 ARG D CA 1
ATOM 10890 C C . ARG D 1 372 ? -23.164 62.312 74.726 1.00 61.53 369 ARG D C 1
ATOM 10891 O O . ARG D 1 372 ? -23.587 63.246 74.046 1.00 64.27 369 ARG D O 1
ATOM 10899 N N . LYS D 1 373 ? -23.039 61.068 74.269 1.00 62.01 370 LYS D N 1
ATOM 10900 C CA . LYS D 1 373 ? -23.312 60.710 72.880 1.00 65.45 370 LYS D CA 1
ATOM 10901 C C . LYS D 1 373 ? -22.536 61.592 71.910 1.00 62.54 370 LYS D C 1
ATOM 10902 O O . LYS D 1 373 ? -23.077 62.041 70.897 1.00 63.76 370 LYS D O 1
ATOM 10908 N N . VAL D 1 374 ? -21.272 61.850 72.230 1.00 58.67 371 VAL D N 1
ATOM 10909 C CA . VAL D 1 374 ? -20.416 62.630 71.345 1.00 60.87 371 VAL D CA 1
ATOM 10910 C C . VAL D 1 374 ? -19.579 61.711 70.463 1.00 61.71 371 VAL D C 1
ATOM 10911 O O . VAL D 1 374 ? -19.582 60.496 70.645 1.00 61.55 371 VAL D O 1
ATOM 10915 N N . GLU D 1 375 ? -18.859 62.292 69.510 1.00 61.62 372 GLU D N 1
ATOM 10916 C CA . GLU D 1 375 ? -18.219 61.486 68.479 1.00 61.48 372 GLU D CA 1
ATOM 10917 C C . GLU D 1 375 ? -16.702 61.380 68.583 1.00 55.13 372 GLU D C 1
ATOM 10918 O O . GLU D 1 375 ? -16.135 60.367 68.190 1.00 54.51 372 GLU D O 1
ATOM 10924 N N . THR D 1 376 ? -16.041 62.405 69.110 1.00 53.62 373 THR D N 1
ATOM 10925 C CA . THR D 1 376 ? -14.581 62.429 69.073 1.00 53.13 373 THR D CA 1
ATOM 10926 C C . THR D 1 376 ? -13.929 62.772 70.412 1.00 53.17 373 THR D C 1
ATOM 10927 O O . THR D 1 376 ? -14.317 63.733 71.084 1.00 54.84 373 THR D O 1
ATOM 10931 N N . GLY D 1 377 ? -12.929 61.982 70.788 1.00 49.82 374 GLY D N 1
ATOM 10932 C CA . GLY D 1 377 ? -12.277 62.145 72.073 1.00 48.40 374 GLY D CA 1
ATOM 10933 C C . GLY D 1 377 ? -10.770 62.079 71.962 1.00 46.15 374 GLY D C 1
ATOM 10934 O O . GLY D 1 377 ? -10.230 61.502 71.014 1.00 39.57 374 GLY D O 1
ATOM 10935 N N . LEU D 1 378 ? -10.091 62.666 72.939 1.00 48.22 375 LEU D N 1
ATOM 10936 C CA . LEU D 1 378 ? -8.635 62.715 72.939 1.00 49.32 375 LEU D CA 1
ATOM 10937 C C . LEU D 1 378 ? -8.046 62.525 74.339 1.00 43.20 375 LEU D C 1
ATOM 10938 O O . LEU D 1 378 ? -8.447 63.189 75.296 1.00 40.06 375 LEU D O 1
ATOM 10943 N N . ALA D 1 379 ? -7.084 61.618 74.447 1.00 38.61 376 ALA D N 1
ATOM 10944 C CA . ALA D 1 379 ? -6.355 61.416 75.692 1.00 37.37 376 ALA D CA 1
ATOM 10945 C C . ALA D 1 379 ? -4.883 61.729 75.462 1.00 37.65 376 ALA D C 1
ATOM 10946 O O . ALA D 1 379 ? -4.323 61.393 74.412 1.00 37.17 376 ALA D O 1
ATOM 10948 N N . THR D 1 380 ? -4.256 62.383 76.431 1.00 33.04 377 THR D N 1
ATOM 10949 C CA . THR D 1 380 ? -2.865 62.783 76.271 1.00 37.51 377 THR D CA 1
ATOM 10950 C C . THR D 1 380 ? -2.207 62.971 77.620 1.00 40.02 377 THR D C 1
ATOM 10951 O O . THR D 1 380 ? -2.846 63.413 78.582 1.00 35.71 377 THR D O 1
ATOM 10955 N N . LEU D 1 381 ? -0.946 62.581 77.694 1.00 38.77 378 LEU D N 1
ATOM 10956 C CA . LEU D 1 381 ? -0.157 62.720 78.897 1.00 35.93 378 LEU D CA 1
ATOM 10957 C C . LEU D 1 381 ? 1.330 62.616 78.606 1.00 36.86 378 LEU D C 1
ATOM 10958 O O . LEU D 1 381 ? 1.732 62.325 77.494 1.00 35.21 378 LEU D O 1
ATOM 10963 N N . CYS D 1 382 ? 2.135 62.893 79.614 1.00 35.60 379 CYS D N 1
ATOM 10964 C CA . CYS D 1 382 ? 3.571 62.802 79.502 1.00 36.82 379 CYS D CA 1
ATOM 10965 C C . CYS D 1 382 ? 4.037 61.364 79.425 1.00 36.15 379 CYS D C 1
ATOM 10966 O O . CYS D 1 382 ? 3.352 60.460 79.856 1.00 33.84 379 CYS D O 1
ATOM 10969 N N . ILE D 1 383 ? 5.202 61.167 78.835 1.00 36.44 380 ILE D N 1
ATOM 10970 C CA . ILE D 1 383 ? 5.829 59.867 78.798 1.00 43.69 380 ILE D CA 1
ATOM 10971 C C . ILE D 1 383 ? 7.303 60.108 79.053 1.00 49.53 380 ILE D C 1
ATOM 10972 O O . ILE D 1 383 ? 8.142 59.823 78.225 1.00 53.42 380 ILE D O 1
ATOM 10977 N N . GLY D 1 384 ? 7.602 60.609 80.239 1.00 54.09 381 GLY D N 1
ATOM 10978 C CA . GLY D 1 384 ? 8.935 61.043 80.590 1.00 53.87 381 GLY D CA 1
ATOM 10979 C C . GLY D 1 384 ? 8.922 62.558 80.561 1.00 53.68 381 GLY D C 1
ATOM 10980 O O . GLY D 1 384 ? 8.034 63.163 79.997 1.00 50.67 381 GLY D O 1
ATOM 10981 N N . GLY D 1 385 ? 9.907 63.173 81.183 1.00 53.87 382 GLY D N 1
ATOM 10982 C CA . GLY D 1 385 ? 9.974 64.615 81.243 1.00 52.88 382 GLY D CA 1
ATOM 10983 C C . GLY D 1 385 ? 10.089 65.244 79.872 1.00 53.53 382 GLY D C 1
ATOM 10984 O O . GLY D 1 385 ? 9.546 66.304 79.618 1.00 51.07 382 GLY D O 1
ATOM 10985 N N . GLY D 1 386 ? 10.835 64.597 78.990 1.00 49.09 383 GLY D N 1
ATOM 10986 C CA . GLY D 1 386 ? 11.039 65.128 77.665 1.00 48.21 383 GLY D CA 1
ATOM 10987 C C . GLY D 1 386 ? 10.061 64.738 76.577 1.00 49.22 383 GLY D C 1
ATOM 10988 O O . GLY D 1 386 ? 10.229 65.170 75.453 1.00 49.11 383 GLY D O 1
ATOM 10989 N N . GLN D 1 387 ? 9.064 63.915 76.874 1.00 44.09 384 GLN D N 1
ATOM 10990 C CA . GLN D 1 387 ? 8.166 63.466 75.817 1.00 40.01 384 GLN D CA 1
ATOM 10991 C C . GLN D 1 387 ? 6.696 63.355 76.182 1.00 37.16 384 GLN D C 1
ATOM 10992 O O . GLN D 1 387 ? 6.342 63.302 77.337 1.00 36.62 384 GLN D O 1
ATOM 10998 N N . GLY D 1 388 ? 5.853 63.326 75.160 1.00 30.33 385 GLY D N 1
ATOM 10999 C CA . GLY D 1 388 ? 4.425 63.198 75.321 1.00 29.33 385 GLY D CA 1
ATOM 11000 C C . GLY D 1 388 ? 3.818 62.205 74.356 1.00 32.29 385 GLY D C 1
ATOM 11001 O O . GLY D 1 388 ? 4.392 61.906 73.329 1.00 33.66 385 GLY D O 1
ATOM 11002 N N . ILE D 1 389 ? 2.656 61.682 74.699 1.00 32.04 386 ILE D N 1
ATOM 11003 C CA . ILE D 1 389 ? 1.953 60.757 73.839 1.00 32.73 386 ILE D CA 1
ATOM 11004 C C . ILE D 1 389 ? 0.500 61.177 73.788 1.00 33.83 386 ILE D C 1
ATOM 11005 O O . ILE D 1 389 ? -0.039 61.683 74.768 1.00 32.59 386 ILE D O 1
ATOM 11010 N N . SER D 1 390 ? -0.126 61.001 72.632 1.00 31.85 387 SER D N 1
ATOM 11011 C CA . SER D 1 390 ? -1.506 61.422 72.471 1.00 34.36 387 SER D CA 1
ATOM 11012 C C . SER D 1 390 ? -2.260 60.436 71.613 1.00 36.46 387 SER D C 1
ATOM 11013 O O . SER D 1 390 ? -1.695 59.854 70.691 1.00 38.92 387 SER D O 1
ATOM 11016 N N . MET D 1 391 ? -3.533 60.232 71.925 1.00 36.58 388 MET D N 1
ATOM 11017 C CA . MET D 1 391 ? -4.365 59.332 71.134 1.00 38.19 388 MET D CA 1
ATOM 11018 C C . MET D 1 391 ? -5.750 59.918 70.909 1.00 40.26 388 MET D C 1
ATOM 11019 O O . MET D 1 391 ? -6.364 60.467 71.829 1.00 42.21 388 MET D O 1
ATOM 11024 N N . VAL D 1 392 ? -6.224 59.810 69.672 1.00 40.24 389 VAL D N 1
ATOM 11025 C CA . VAL D 1 392 ? -7.555 60.254 69.297 1.00 42.06 389 VAL D CA 1
ATOM 11026 C C . VAL D 1 392 ? -8.450 59.043 69.078 1.00 44.69 389 VAL D C 1
ATOM 11027 O O . VAL D 1 392 ? -8.083 58.103 68.365 1.00 45.93 389 VAL D O 1
ATOM 11031 N N . VAL D 1 393 ? -9.629 59.065 69.691 1.00 44.00 390 VAL D N 1
ATOM 11032 C CA . VAL D 1 393 ? -10.599 58.002 69.491 1.00 44.79 390 VAL D CA 1
ATOM 11033 C C . VAL D 1 393 ? -11.904 58.576 68.972 1.00 48.32 390 VAL D C 1
ATOM 11034 O O . VAL D 1 393 ? -12.156 59.774 69.103 1.00 50.88 390 VAL D O 1
ATOM 11038 N N . SER D 1 394 ? -12.718 57.721 68.359 1.00 50.85 391 SER D N 1
ATOM 11039 C CA . SER D 1 394 ? -14.034 58.126 67.889 1.00 55.33 391 SER D CA 1
ATOM 11040 C C . SER D 1 394 ? -15.099 57.103 68.265 1.00 61.29 391 SER D C 1
ATOM 11041 O O . SER D 1 394 ? -14.792 55.948 68.555 1.00 61.34 391 SER D O 1
ATOM 11044 N N . ARG D 1 395 ? -16.353 57.538 68.262 1.00 67.73 392 ARG D N 1
ATOM 11045 C CA . ARG D 1 395 ? -17.448 56.703 68.734 1.00 74.60 392 ARG D CA 1
ATOM 11046 C C . ARG D 1 395 ? -18.442 56.426 67.612 1.00 82.38 392 ARG D C 1
ATOM 11047 O O . ARG D 1 395 ? -18.641 57.253 66.719 1.00 83.35 392 ARG D O 1
#

B-factor: mean 40.91, std 15.78, range [16.86, 171.23]

Foldseek 3Di:
DDFFWKFFQFKAKAAKAAQVGDCLPQAQLNQLLLQVLVRCVVQVHDLVQEQEEEEFEQFDLDPPDASRLSSCVSNVRDNVHYYHYAHLWQQQFQVQVVVQSVCQRVVNHFKYKGFYWFDLNCRVPRHDQVRQFDAPVPVVRGPDTGGSPLLVVVVLLLLLCVVVVPALLNLLVQLVVLLVLQVVCVVVVVCQVRHDWDWDDPDPPDIDTHGHHDQRDPPDDSVNSVPFAADHDHVTRFGLSSFFHAIGMIMMIMMGGPVVCVVVVGDGLWIWQWKFKDFADPSNFFLAQQVRVVVRQVSNVHALVLAQAEEEARRGSSSVVVNCVSSVPDPCRYSNNGHRSRRNRRRRGVNSVSVSSFSSVCVVVVHFKYKYKGASHRGMIMMTIMTD/DPFWKFWQFKAKAAKAAQVGDCLQQFQLNQALLQVLVRCVVQVHDLVQEQEEEEEEQFDLDPVDASRLSSCVSNVRDNVHYYHYAHLWQQQFQVQVVVQVVCQVVVNHFKYKGFYWFDLNNRVPRGDQVRQFDADVVGPDTDGSCLLVVLVLLLLLCVVVVPALLNLLVQLQQQLVLQQVCVVVVVCVVRHDWDFRDDVNHTDDIGGHHDFRDPPDDSVNSVPFAADHDHVTRFGLSSFFHAIGMIMMIMMGGPVVCVVSVGDGLKIWQWKFKDFDDPSNWFQAQQVRVVVRCVSNVHALVLAQAEEEARRGSSNVVVNCVSSVHDPCRYCSNHHRSRRNRRRRGRQSVSVSSFSSVCVVVVHFKYKYKGASHRGMIMMTIITD/DDFFWKFWQFKAKAAKAAQCGDCLPQFLLRQLLLQVLCRCVVQVHDLQQEAEEEEEEAFQPPPPDASRLSSCVSSVRDNVHYYHYAHLWQQQFQVFVVVVSVCQRVVNHFKYKGFYWFDCNPPDDDDCAPVLVLLQLLCVVVVPALLNLLVQLVVLLVLQVVCVVVVVCVVRHDWDWDDVDIDTHTHHDFRDPPDDSVVSVPFAADHDHVTSFGLLSFFHAIGMIMMIMMGGPVVCVVSVGDGLWIWQWKFKDFADPSNFFQAQQVRVVVGCVSNVHALVLAQAEEEARRGSSNVVVNCVSSVHDPCRYSSNGHRSRRNDRRRGRNSVSVSSQSSVCVVVVHFKYKYKYARHRGMIMMTIMTD/DFFWKFWQFKAKAAWAAAVGDCLVQFQLNQLLLQVLVRCVVQVHDLVQEAEEEEEEAQPPDDVDASQLSSCVSSVRDNVHYYHYAHLWQQQFQVFVVVQSVCQRVVNHFKYKGFYFFAPNNRPDDCAVVLVLLQLLCVVVVPALLNLLVLLVVLLVLQVVCVVVVVCQVRHDWDWDDPDPPDIDIHGHHDQADPPQDSVNSVVFAADHDNPTRWGLSSFFHAIGMIMMIMMGGPVSCVVSVGDGLWTWQWKFKDFDDPSNWFLAQQVRVVVGCVSSVHALVLAQAEEEAGRGSSSVVVNCVSSVHDPCRYSSNGHRSRRNDRRRGRNSVSVSVQSSVCVVVVHFKYKYKYARDRGMIMITIITD

Sequence (1499 aa):
NAMKDVVIVSAVRTPIGSFGGVFKNTSAVQLGTIAVKEAISRVGLNLSEIDEVIIGNVLQTGLGQNVARQIAINAGIPNSVPSYTVNKLCCGSGLKSVQLAAQSITSGENDVVIAGGTENMSQAPYIVPTARFGSKMGNILTDGLIDAFNQYHMGITAENIATKFEFTREMQDKLALESQNKAENAIKNNRFKEEIVPVDVLIRRGKIETIDKDEYPKLGMTFEGLSKLKPAFKKDGTVTAGNASGINDGAAMLILMSQQKADEELGIRPLAKIKSYASAGVEPEVMGTGPIPATRKALKKAGLSINDIDLIEANEAFAAQALAVKNELQIDSSKLNVNGGAIALGHPIGASGARILVTLIYEMQKRKVEETGLATLCIGGGQGISMVVSRAMKDVVIVSAVRTPIGSFGGVFKNTSAVQLGTIAVKEAISRVGLNLSEIDEVIIGNVLQTGLGQNVARQIAINAGIPNSVPSYTVNKLCCGSGLKSVQLAAQSITSGENDVVIAGGTENMSQAPYIVPTARFGSKMGTDGLIDAFNQYHMGITAENIATKFEFTREMQDKLALESQNKAENAIKNNRFKEEIVPVDVLIRRGKIETIDKDEYPKLGMTFEGLSKLKPAFKKDGTVTAGNASGINDGAAMLILMSQQKADELGIRPLAKIKSYASAGVEPEVMGTGPIPATRKALKKAGLSINDIDLIEANEAFAAQALAVKNELQIDSSKLNVNGGAIALGHPIGASGARILVTLIYEMQKRKVETGLATLCIGGGQGISMVVSRNAMKDVVIVSAVRTPIGSFGGVFKNTSAVQLGTIAVKEAISRVGLNLSEIDEVIIGNVLQTGLGQNVARQIAINAGIPNSVPSYTVNKLCGSGLKSVQLAAQSITSGENDVVIAGGTENMSQAPYIVPYHMGITAENIATKFEFTREMQDKLALESQNKAENAIKNNRFKEEIVPVDVLGKIETIDKDEYPKLGMTFEGLSKLKPAFKKDGTVTAGNASGINDGAAMLILMSQQKADEELGIRPLAKIKSYASAGVEPEVMGTGPIPATRKALKKAGLSINDIDLIEANEAFAAQALAVKNELQIDSSKLNVNGGAIALGHPIGASGARILVTLIYEMQKRKVETGLATLCIGGGQGISMVVSRAMKDVVIVSAVRTPIGSFGGVFKNTSAVQLGTIAVKEAISRVGLNLSEIDEVIIGNVLQTGLGQNVARQIAINAGIPNSVPSYTVNKLCGSGLKSVQLAAQSITSGENDVVIAGGTENMSQAPYIQYHMGITAENIATKFEFTREMQDKLALESQNKAENAIKNNRFKEEIVPVDVLIRRGKIETIDKDEYPKLGMTFEGLSKLKPAFKKDGTVTAGNASGINDGAAMLILMSQQKADELGIRPLAKIKSYASAGVEPEVMGTGPIPATRKALKKAGLSINDIDLIEANEAFAAQALAVKNELQIDSSKLNVNGGAIALGHPIGASGARILVTLIYEMQKRKVETGLATLCIGGGQGISMVVSR

Radius of gyration: 33.58 Å; Cα contacts (8 Å, |Δi|>4): 4119; chains: 4; bounding box: 92×72×92 Å

Solvent-accessible surface area: 52071 Å² total; per-residue (Å²): 146,56,46,66,74,7,1,0,0,3,0,0,0,0,0,2,0,23,103,42,17,45,0,48,60,8,29,18,25,88,0,0,14,52,0,0,104,49,0,13,76,94,36,68,13,94,61,84,48,5,46,4,0,6,0,0,2,1,14,16,65,21,122,51,59,38,7,0,26,71,0,4,88,86,5,42,5,58,39,63,15,1,0,6,12,8,41,36,26,13,0,0,0,0,12,0,0,3,20,0,1,4,2,0,10,20,31,19,5,49,0,0,0,0,0,0,0,1,10,1,4,7,2,18,74,56,0,9,3,34,39,4,7,23,138,17,43,110,141,140,46,78,35,8,12,1,10,14,14,59,49,42,53,0,54,32,0,3,79,3,4,93,108,55,143,15,60,38,100,96,1,1,107,21,0,20,58,0,4,62,55,0,64,86,7,49,162,86,78,70,7,142,73,2,12,11,63,1,90,19,90,66,64,97,72,98,116,77,74,15,67,101,16,68,35,18,74,133,62,42,80,78,119,29,2,55,141,74,169,38,46,20,88,189,126,10,32,0,0,71,2,0,3,11,14,31,0,0,0,3,0,0,0,0,0,0,2,63,128,25,0,78,119,55,45,22,164,52,40,3,60,12,90,12,22,1,2,4,2,10,85,86,114,35,73,4,4,0,7,10,38,0,0,121,71,0,11,174,85,23,65,40,56,24,123,71,0,46,4,2,5,7,25,6,26,12,0,0,22,10,14,0,8,39,81,77,11,149,10,86,77,75,61,13,3,21,8,0,2,0,0,0,0,0,9,1,10,0,0,0,0,0,3,1,0,0,1,2,0,19,5,0,80,56,111,159,35,99,13,0,0,0,0,4,33,5,17,37,7,2,0,1,0,0,0,0,23,112,38,117,66,88,9,0,0,2,3,1,0,0,0,0,2,0,23,100,43,17,44,0,45,8,4,4,17,7,45,0,0,15,45,0,0,106,50,0,15,77,91,36,66,11,92,62,87,44,5,45,4,0,6,0,0,1,4,15,15,63,19,89,50,72,39,10,0,25,64,0,4,90,82,4,46,5,56,35,64,13,2,0,6,10,16,69,20,43,16,0,0,0,0,16,0,0,2,16,0,1,3,0,0,13,15,37,21,5,55,0,0,0,0,0,0,0,0,9,1,5,3,1,19,99,57,1,7,3,25,31,4,5,24,127,22,107,91,112,30,6,8,1,8,13,23,56,38,70,64,0,52,35,0,4,82,2,5,95,114,54,141,23,57,39,104,96,0,1,104,18,0,23,66,0,5,68,60,0,55,75,5,34,153,86,73,74,6,143,85,2,14,12,70,0,57,3,70,21,35,126,31,136,73,108,71,19,60,99,15,68,35,16,85,115,55,36,79,76,114,13,1,56,130,61,160,40,34,25,81,191,132,10,32,0,0,74,7,0,7,21,16,31,0,0,0,2,0,0,0,0,0,0,3,53,114,39,0,90,119,62,67,20,216,48,33,2,84,21,112,12,24,1,3,5,2,8,76,83,112,38,62,7,7,0,7,11,40,0,0,124,65,0,12,169,84,30,65,57,55,26,118,67,0,39,6,2,6,5,24,5,29,19,0,0,21,7,17,0,8,49,70,67,10,145,10,82,60,81,55,13,4,23,9,0,2,0,2,0,0,0,11,0,15,0,0,0,0,0,3,1,0,0,0,2,1,19,5,0,72,67,109,161,32,104,22,0,0,0,0,5,33,7,16,41,11,3,0,0,0,0,0,0,17,120,134,60,36,70,72,8,1,0,2,3,0,0,0,1,0,2,0,22,48,39,19,44,0,122,126,9,30,4,31,91,0,0,13,48,0,0,109,50,0,12,77,91,36,68,13,95,67,85,47,5,44,5,0,6,0,0,0,4,50,66,22,17,17,48,86,46,7,0,28,81,0,4,76,64,9,42,5,57,35,62,15,2,0,6,14,10,43,39,42,15,0,0,0,0,11,0,0,4,18,0,0,3,1,0,12,17,34,22,4,50,0,0,0,0,0,0,0,1,6,19,8,76,12,39,35,54,32,96,134,81,75,0,48,30,1,1,91,5,4,92,115,50,144,12,68,38,98,80,0,1,116,29,0,24,90,2,6,59,36,0,40,88,6,46,132,106,85,67,8,142,87,2,14,9,68,0,88,25,166,110,87,119,115,74,15,67,98,18,70,32,18,93,121,62,36,75,62,116,34,1,48,153,72,134,28,13,20,93,196,141,9,32,0,0,37,8,0,1,4,12,24,0,0,1,3,0,0,0,0,0,0,3,49,109,35,0,93,114,59,56,22,202,54,41,3,69,19,91,10,22,1,4,5,2,8,83,75,114,38,74,6,5,0,4,12,43,0,0,123,71,0,10,171,84,12,65,42,57,24,126,71,2,51,4,1,6,8,13,7,17,9,0,0,12,9,16,0,4,44,67,75,10,148,8,78,64,78,36,17,3,19,8,0,2,0,2,0,0,1,6,0,23,0,0,1,0,0,4,2,0,0,1,2,0,21,5,0,63,64,108,139,36,112,12,0,0,0,0,4,24,5,17,38,11,2,0,1,0,0,0,0,24,121,103,80,66,106,8,0,0,2,4,0,0,0,1,0,2,0,0,32,10,4,45,0,112,111,9,32,6,30,92,0,0,14,48,0,0,106,49,0,12,72,91,38,64,12,96,66,93,52,5,42,5,0,6,0,0,2,0,26,68,38,31,18,41,88,46,4,0,23,82,0,5,77,68,6,42,6,56,41,63,14,2,0,20,40,12,57,38,38,16,0,0,0,0,10,0,0,2,18,0,0,4,2,0,10,19,35,22,5,56,0,0,0,0,0,0,0,1,6,13,15,71,4,46,91,72,114,155,127,76,0,45,14,2,5,80,5,3,90,119,42,145,14,73,51,89,64,0,0,101,25,0,40,92,2,19,62,35,0,80,88,6,55,164,101,87,73,9,153,82,4,12,10,64,0,81,19,107,86,150,233,80,96,97,82,71,18,58,110,19,40,30,36,43,90,55,68,67,73,124,19,2,53,166,53,175,45,51,57,92,190,134,9,31,0,1,84,14,1,8,9,17,33,0,0,1,3,0,0,0,0,0,0,4,60,108,34,0,90,120,63,66,26,201,19,42,1,59,23,99,12,23,1,1,5,2,9,79,74,126,37,73,7,6,0,4,11,41,0,0,122,51,0,12,128,72,19,67,40,54,25,117,69,0,50,3,2,6,7,13,7,14,8,0,0,16,8,16,0,4,50,68,75,9,148,6,75,65,76,60,14,2,20,9,0,2,1,4,0,0,1,6,0,23,0,0,1,0,0,4,1,0,0,1,2,1,26,5,1,47,69,111,138,32,122,16,0,0,0,0,4,25,6,17,36,11,2,0,0,0,0,0,0,26,88

Organism: Clostridioides difficile (strain 630) (NCBI:txid272563)